Protein AF-A0A9N8ZR78-F1 (afdb_monomer)

Secondary structure (DSSP, 8-state):
-HHHHHHHHHHHHHTT-S-HHHHHHHHHHHHHHHHHHHHHHTTT-PPPS-B-S---SHHHHHHHHHHHH-HHHHHHHHHHHHHTT-S-HHHHHHHHHHHHHHHHH-TTB-HHHHHHHHHHHS--SSHHHHH-HHHHHHHHHHHHHHHHHTGGGSTT--HHHHHHHHHHHHHHHHH-HHHHHHHHHHHHHHHHHHTTSTTHHHHHHHHIIIIISGGG--S-SHHHHHHHHHHHHH-TTGGG-HHHHIIIIIS-SS-SS----SSTT-GGGHHHHHHHTT-S--TT-TTTTSS-----THHHHHHHHHHHS----TT-TTSTTSS--HHHHIIIIIIIIIT-TT--HHHHHHHHHHHHHHHHHS-HHHHGGG--HHHHHHHHHHHS-TTSTTHHHHHHHHHHHHHHHHH-HHHHHHHHHHHH-SSTT--HHHHHTS-HHHHHHTT--HHHHHHHHHHHHHHHHTSS--TTS-HHHHHHHHHHHHHHHHHH--S---HHHHHHHHHHHHHHHHEEEPP--------------------------TTHHHHHHHHHHHHHT-PPPSSPPPHHHHHHHHHHHHHHHHHHSPPPP---TT---TTB-TTS-BHHHHHHHHHHHHHTSTTEEESSPPPHHHHHHHHHHHHHHHHHHHHHHS--TT--HHHHHHHHHHHHHHHHHHHHTTT-HHHHHHHHHHHHHHHHHHHS---------S------PPPPHHHHHHHHHHHHHTSS-HHHHHHHHHHHHHHGGG--HHHHHHHHHHHHTS-TT------S-S---

Structure (mmCIF, N/CA/C/O backbone):
data_AF-A0A9N8ZR78-F1
#
_entry.id   AF-A0A9N8ZR78-F1
#
loop_
_atom_site.group_PDB
_atom_site.id
_atom_site.type_symbol
_atom_site.label_atom_id
_atom_site.label_alt_id
_atom_site.label_comp_id
_atom_site.label_asym_id
_atom_site.label_entity_id
_atom_site.label_seq_id
_atom_site.pdbx_PDB_ins_code
_atom_site.Cartn_x
_atom_site.Cartn_y
_atom_site.Cartn_z
_atom_site.occupancy
_atom_site.B_iso_or_equiv
_atom_site.auth_seq_id
_atom_site.auth_comp_id
_atom_site.auth_asym_id
_atom_site.auth_atom_id
_atom_site.pdbx_PDB_model_num
ATOM 1 N N . MET A 1 1 ? -31.576 -38.917 28.484 1.00 38.97 1 MET A N 1
ATOM 2 C CA . MET A 1 1 ? -30.675 -38.566 29.602 1.00 38.97 1 MET A CA 1
ATOM 3 C C . MET A 1 1 ? -29.224 -38.947 29.332 1.00 38.97 1 MET A C 1
ATOM 5 O O . MET A 1 1 ? -28.498 -38.041 28.977 1.00 38.97 1 MET A O 1
ATOM 9 N N . ALA A 1 2 ? -28.784 -40.215 29.400 1.00 36.78 2 ALA A N 1
ATOM 10 C CA . ALA A 1 2 ? -27.355 -40.541 29.192 1.00 36.78 2 ALA A CA 1
ATOM 11 C C . ALA A 1 2 ? -26.825 -40.218 27.772 1.00 36.78 2 ALA A C 1
ATOM 13 O O . ALA A 1 2 ? -25.760 -39.628 27.649 1.00 36.78 2 ALA A O 1
ATOM 14 N N . GLU A 1 3 ? -27.592 -40.514 26.712 1.00 42.16 3 GLU A N 1
ATOM 15 C CA . GLU A 1 3 ? -27.225 -40.145 25.326 1.00 42.16 3 GLU A CA 1
ATOM 16 C C . GLU A 1 3 ? -27.344 -38.628 25.057 1.00 42.16 3 GLU A C 1
ATOM 18 O O . GLU A 1 3 ? -26.614 -38.081 24.237 1.00 42.16 3 GLU A O 1
ATOM 23 N N . GLU A 1 4 ? -28.232 -37.919 25.765 1.00 50.69 4 GLU A N 1
ATOM 24 C CA . GLU A 1 4 ? -28.400 -36.460 25.626 1.00 50.69 4 GLU A CA 1
ATOM 25 C C . GLU A 1 4 ? -27.263 -35.695 26.333 1.00 50.69 4 GLU A C 1
ATOM 27 O O . GLU A 1 4 ? -26.730 -34.735 25.777 1.00 50.69 4 GLU A O 1
ATOM 32 N N . GLU A 1 5 ? -26.818 -36.156 27.509 1.00 52.09 5 GLU A N 1
ATOM 33 C CA . GLU A 1 5 ? -25.674 -35.583 28.239 1.00 52.09 5 GLU A CA 1
ATOM 34 C C . GLU A 1 5 ? -24.342 -35.757 27.486 1.00 52.09 5 GLU A C 1
ATOM 36 O O . GLU A 1 5 ? -23.506 -34.846 27.503 1.00 52.09 5 GLU A O 1
ATOM 41 N N . GLU A 1 6 ? -24.152 -36.879 26.778 1.00 56.31 6 GLU A N 1
ATOM 42 C CA . GLU A 1 6 ? -22.983 -37.104 25.913 1.00 56.31 6 GLU A CA 1
ATOM 43 C C . GLU A 1 6 ? -22.930 -36.078 24.767 1.00 56.31 6 GLU A C 1
ATOM 45 O O . GLU A 1 6 ? -21.891 -35.448 24.553 1.00 56.31 6 GLU A O 1
ATOM 50 N N . THR A 1 7 ? -24.065 -35.804 24.109 1.00 70.00 7 THR A N 1
ATOM 51 C CA . THR A 1 7 ? -24.123 -34.836 22.995 1.00 70.00 7 THR A CA 1
ATOM 52 C C . THR A 1 7 ? -23.867 -33.385 23.418 1.00 70.00 7 THR A C 1
ATOM 54 O O . THR A 1 7 ? -23.237 -32.629 22.675 1.00 70.00 7 THR A O 1
ATOM 57 N N . LEU A 1 8 ? -24.286 -32.976 24.624 1.00 80.19 8 LEU A N 1
ATOM 58 C CA . LEU A 1 8 ? -24.045 -31.616 25.119 1.00 80.19 8 LEU A CA 1
ATOM 59 C C . LEU A 1 8 ? -22.553 -31.369 25.402 1.00 80.19 8 LEU A C 1
ATOM 61 O O . LEU A 1 8 ? -22.037 -30.280 25.136 1.00 80.19 8 LEU A O 1
ATOM 65 N N . TYR A 1 9 ? -21.838 -32.374 25.921 1.00 82.25 9 TYR A N 1
ATOM 66 C CA . TYR A 1 9 ? -20.411 -32.263 26.228 1.00 82.25 9 TYR A CA 1
ATOM 67 C C . TYR A 1 9 ? -19.552 -32.109 24.964 1.00 82.25 9 TYR A C 1
ATOM 69 O O . TYR A 1 9 ? -18.602 -31.315 24.966 1.00 82.25 9 TYR A O 1
ATOM 77 N N . GLU A 1 10 ? -19.898 -32.829 23.894 1.00 86.12 10 GLU A N 1
ATOM 78 C CA . GLU A 1 10 ? -19.199 -32.790 22.604 1.00 86.12 10 GLU A CA 1
ATOM 79 C C . GLU A 1 10 ? -19.156 -31.376 22.014 1.00 86.12 10 GLU A C 1
ATOM 81 O O . GLU A 1 10 ? -18.096 -30.920 21.571 1.00 86.12 10 GLU A O 1
ATOM 86 N N . TYR A 1 11 ? -20.257 -30.619 22.115 1.00 90.75 11 TYR A N 1
ATOM 87 C CA . TYR A 1 11 ? -20.297 -29.241 21.624 1.00 90.75 11 TYR A CA 1
ATOM 88 C C . TYR A 1 11 ? -19.216 -28.356 22.259 1.00 90.75 11 TYR A C 1
ATOM 90 O O . TYR A 1 11 ? -18.548 -27.589 21.566 1.00 90.75 11 TYR A O 1
ATOM 98 N N . PHE A 1 12 ? -18.981 -28.460 23.569 1.00 91.56 12 PHE A N 1
ATOM 99 C CA . PHE A 1 12 ? -17.969 -27.632 24.238 1.00 91.56 12 PHE A CA 1
ATOM 100 C C . PHE A 1 12 ? -16.538 -27.985 23.839 1.00 91.56 12 PHE A C 1
ATOM 102 O O . PHE A 1 12 ? -15.652 -27.129 23.915 1.00 91.56 12 PHE A O 1
ATOM 109 N N . TRP A 1 13 ? -16.296 -29.232 23.438 1.00 90.25 13 TRP A N 1
ATOM 110 C CA . TRP A 1 13 ? -14.980 -29.671 22.991 1.00 90.25 13 TRP A CA 1
ATOM 111 C C . TRP A 1 13 ? -14.650 -29.075 21.620 1.00 90.25 13 TRP A C 1
ATOM 113 O O . TRP A 1 13 ? -13.600 -28.451 21.446 1.00 90.25 13 TRP A O 1
ATOM 123 N N . ASP A 1 14 ? -15.601 -29.140 20.690 1.00 92.81 14 ASP A N 1
ATOM 124 C CA . ASP A 1 14 ? -15.445 -28.606 19.336 1.00 92.81 14 ASP A CA 1
ATOM 125 C C . ASP A 1 14 ? -15.449 -27.070 19.285 1.00 92.81 14 ASP A C 1
ATOM 127 O O . ASP A 1 14 ? -14.812 -26.472 18.410 1.00 92.81 14 ASP A O 1
ATOM 131 N N . LEU A 1 15 ? -16.070 -26.397 20.264 1.00 92.56 15 LEU A N 1
ATOM 132 C CA . LEU A 1 15 ? -15.924 -24.946 20.446 1.00 92.56 15 LEU A CA 1
ATOM 133 C C . LEU A 1 15 ? -14.469 -24.523 20.701 1.00 92.56 15 LEU A C 1
ATOM 135 O O . LEU A 1 15 ? -14.112 -23.378 20.424 1.00 92.56 15 LEU A O 1
ATOM 139 N N . ALA A 1 16 ? -13.613 -25.425 21.191 1.00 92.31 16 ALA A N 1
ATOM 140 C CA . ALA A 1 16 ? -12.192 -25.162 21.393 1.00 92.31 16 ALA A CA 1
ATOM 141 C C . ALA A 1 16 ? -11.313 -25.433 20.159 1.00 92.31 16 ALA A C 1
ATOM 143 O O . ALA A 1 16 ? -10.098 -25.224 20.235 1.00 92.31 16 ALA A O 1
ATOM 144 N N . SER A 1 17 ? -11.896 -25.861 19.032 1.00 92.12 17 SER A N 1
ATOM 145 C CA . SER A 1 17 ? -11.164 -26.139 17.791 1.00 92.12 17 SER A CA 1
ATOM 146 C C . SER A 1 17 ? -10.395 -24.914 17.287 1.00 92.12 17 SER A C 1
ATOM 148 O O . SER A 1 17 ? -10.851 -23.778 17.428 1.00 92.12 17 SER A O 1
ATOM 150 N N . LEU A 1 18 ? -9.231 -25.123 16.663 1.00 92.38 18 LEU A N 1
ATOM 151 C CA . LEU A 1 18 ? -8.468 -24.059 15.994 1.00 92.38 18 LEU A CA 1
ATOM 152 C C . LEU A 1 18 ? -9.108 -23.632 14.662 1.00 92.38 18 LEU A C 1
ATOM 154 O O . LEU A 1 18 ? -8.920 -22.489 14.238 1.00 92.38 18 LEU A O 1
ATOM 158 N N . ASP A 1 19 ? -9.942 -24.480 14.060 1.00 92.62 19 ASP A N 1
ATOM 159 C CA . ASP A 1 19 ? -10.669 -24.168 12.831 1.00 92.62 19 ASP A CA 1
ATOM 160 C C . ASP A 1 19 ? -11.906 -23.296 13.114 1.00 92.62 19 ASP A C 1
ATOM 162 O O . ASP A 1 19 ? -12.817 -23.673 13.855 1.00 92.62 19 ASP A O 1
ATOM 166 N N . SER A 1 20 ? -11.952 -22.115 12.490 1.00 93.00 20 SER A N 1
ATOM 167 C CA . SER A 1 20 ? -13.071 -21.176 12.612 1.00 93.00 20 SER A CA 1
ATOM 168 C C . SER A 1 20 ? -14.412 -21.736 12.130 1.00 93.00 20 SER A C 1
ATOM 170 O O . SER A 1 20 ? -15.441 -21.410 12.722 1.00 93.00 20 SER A O 1
ATOM 172 N N . TYR A 1 21 ? -14.411 -22.587 11.101 1.00 94.31 21 TYR A N 1
ATOM 173 C CA . TYR A 1 21 ? -15.627 -23.161 10.536 1.00 94.31 21 TYR A CA 1
ATOM 174 C C . TYR A 1 21 ? -16.251 -24.174 11.497 1.00 94.31 21 TYR A C 1
ATOM 176 O O . TYR A 1 21 ? -17.458 -24.127 11.741 1.00 94.31 21 TYR A O 1
ATOM 184 N N . ILE A 1 22 ? -15.419 -25.030 12.106 1.00 93.31 22 ILE A N 1
ATOM 185 C CA . ILE A 1 22 ? -15.854 -25.980 13.138 1.00 93.31 22 ILE A CA 1
ATOM 186 C C . ILE A 1 22 ? -16.474 -25.211 14.305 1.00 93.31 22 ILE A C 1
ATOM 188 O O . ILE A 1 22 ? -17.624 -25.465 14.649 1.00 93.31 22 ILE A O 1
ATOM 192 N N . ARG A 1 23 ? -15.786 -24.184 14.828 1.00 93.31 23 ARG A N 1
ATOM 193 C CA . ARG A 1 23 ? -16.317 -23.364 15.932 1.00 93.31 23 ARG A CA 1
ATOM 194 C C . ARG A 1 23 ? -17.689 -22.761 15.619 1.00 93.31 23 ARG A C 1
ATOM 196 O O . ARG A 1 23 ? -18.582 -22.826 16.456 1.00 93.31 23 ARG A O 1
ATOM 203 N N . GLN A 1 24 ? -17.874 -22.184 14.429 1.00 94.00 24 GLN A N 1
ATOM 204 C CA . GLN A 1 24 ? -19.152 -21.579 14.030 1.00 94.00 24 GLN A CA 1
ATOM 205 C C . GLN A 1 24 ? -20.270 -22.618 13.889 1.00 94.00 24 GLN A C 1
ATOM 207 O O . GLN A 1 24 ? -21.383 -22.399 14.373 1.00 94.00 24 GLN A O 1
ATOM 212 N N . LYS A 1 25 ? -19.982 -23.755 13.243 1.00 95.19 25 LYS A N 1
ATOM 213 C CA . LYS A 1 25 ? -20.943 -24.851 13.068 1.00 95.19 25 LYS A CA 1
ATOM 214 C C . LYS A 1 25 ? -21.381 -25.414 14.421 1.00 95.19 25 LYS A C 1
ATOM 216 O O . LYS A 1 25 ? -22.577 -25.577 14.651 1.00 95.19 25 LYS A O 1
ATOM 221 N N . THR A 1 26 ? -20.426 -25.658 15.312 1.00 94.19 26 THR A N 1
ATOM 222 C CA . THR A 1 26 ? -20.670 -26.195 16.651 1.00 94.19 26 THR A CA 1
ATOM 223 C C . THR A 1 26 ? -21.412 -25.199 17.535 1.00 94.19 26 THR A C 1
ATOM 225 O O . THR A 1 26 ? -22.375 -25.589 18.186 1.00 94.19 26 THR A O 1
ATOM 228 N N . ALA A 1 27 ? -21.055 -23.909 17.506 1.00 94.69 27 ALA A N 1
ATOM 229 C CA . ALA A 1 27 ? -21.806 -22.874 18.219 1.00 94.69 27 ALA A CA 1
ATOM 230 C C . ALA A 1 27 ? -23.275 -22.859 17.780 1.00 94.69 27 ALA A C 1
ATOM 232 O O . ALA A 1 27 ? -24.169 -22.890 18.617 1.00 94.69 27 ALA A O 1
ATOM 233 N N . LYS A 1 28 ? -23.545 -22.905 16.470 1.00 95.06 28 LYS A N 1
ATOM 234 C CA . LYS A 1 28 ? -24.919 -22.972 15.956 1.00 95.06 28 LYS A CA 1
ATOM 235 C C . LYS A 1 28 ? -25.667 -24.222 16.438 1.00 95.06 28 LYS A C 1
ATOM 237 O O . LYS A 1 28 ? -26.839 -24.116 16.796 1.00 95.06 28 LYS A O 1
ATOM 242 N N . ALA A 1 29 ? -25.013 -25.384 16.436 1.00 94.31 29 ALA A N 1
ATOM 243 C CA . ALA A 1 29 ? -25.611 -26.635 16.899 1.00 94.31 29 ALA A CA 1
ATOM 244 C C . ALA A 1 29 ? -25.943 -26.586 18.400 1.00 94.31 29 ALA A C 1
ATOM 246 O O . ALA A 1 29 ? -27.083 -26.861 18.769 1.00 94.31 29 ALA A O 1
ATOM 247 N N . LEU A 1 30 ? -25.003 -26.116 19.231 1.00 95.25 30 LEU A N 1
ATOM 248 C CA . LEU A 1 30 ? -25.213 -25.903 20.665 1.00 95.25 30 LEU A CA 1
ATOM 249 C C . LEU A 1 30 ? -26.404 -24.976 20.923 1.00 95.25 30 LEU A C 1
ATOM 251 O O . LEU A 1 30 ? -27.287 -25.311 21.700 1.00 95.25 30 LEU A O 1
ATOM 255 N N . ILE A 1 31 ? -26.464 -23.828 20.245 1.00 95.38 31 ILE A N 1
ATOM 256 C CA . ILE A 1 31 ? -27.552 -22.860 20.435 1.00 95.38 31 ILE A CA 1
ATOM 257 C C . ILE A 1 31 ? -28.905 -23.420 19.984 1.00 95.38 31 ILE A C 1
ATOM 259 O O . ILE A 1 31 ? -29.911 -23.158 20.634 1.00 95.38 31 ILE A O 1
ATOM 263 N N . THR A 1 32 ? -28.937 -24.217 18.913 1.00 94.19 32 THR A N 1
ATOM 264 C CA . THR A 1 32 ? -30.172 -24.878 18.453 1.00 94.19 32 THR A CA 1
ATOM 265 C C . THR A 1 32 ? -30.673 -25.875 19.497 1.00 94.19 32 THR A C 1
ATOM 267 O O . THR A 1 32 ? -31.850 -25.857 19.842 1.00 94.19 32 THR A O 1
ATOM 270 N N . HIS A 1 33 ? -29.768 -26.688 20.045 1.00 93.62 33 HIS A N 1
ATOM 271 C CA . HIS A 1 33 ? -30.081 -27.634 21.111 1.00 93.62 33 HIS A CA 1
ATOM 272 C C . HIS A 1 33 ? -30.576 -26.921 22.383 1.00 93.62 33 HIS A C 1
ATOM 274 O O . HIS A 1 33 ? -31.627 -27.267 22.916 1.00 93.62 33 HIS A O 1
ATOM 280 N N . LEU A 1 34 ? -29.886 -25.863 22.826 1.00 93.56 34 LEU A N 1
ATOM 281 C CA . LEU A 1 34 ? -30.293 -25.093 24.006 1.00 93.56 34 LEU A CA 1
ATOM 282 C C . LEU A 1 34 ? -31.639 -24.386 23.822 1.00 93.56 34 LEU A C 1
ATOM 284 O O . LEU A 1 34 ? -32.409 -24.298 24.775 1.00 93.56 34 LEU A O 1
ATOM 288 N N . ASP A 1 35 ? -31.952 -23.908 22.618 1.00 90.94 35 ASP A N 1
ATOM 289 C CA . ASP A 1 35 ? -33.256 -23.312 22.315 1.00 90.94 35 ASP A CA 1
ATOM 290 C C . ASP A 1 35 ? -34.393 -24.351 22.345 1.00 90.94 35 ASP A C 1
ATOM 292 O O . ASP A 1 35 ? -35.503 -24.053 22.790 1.00 90.94 35 ASP A O 1
ATOM 296 N N . GLU A 1 36 ? -34.132 -25.594 21.932 1.00 90.62 36 GLU A N 1
ATOM 297 C CA . GLU A 1 36 ? -35.084 -26.701 22.082 1.00 90.62 36 GLU A CA 1
ATOM 298 C C . GLU A 1 36 ? -35.318 -27.054 23.557 1.00 90.62 36 GLU A C 1
ATOM 300 O O . GLU A 1 36 ? -36.476 -27.138 23.986 1.00 90.62 36 GLU A O 1
ATOM 305 N N . CYS A 1 37 ? -34.248 -27.177 24.353 1.00 89.38 37 CYS A N 1
ATOM 306 C CA . CYS A 1 37 ? -34.343 -27.386 25.801 1.00 89.38 37 CYS A CA 1
ATOM 307 C C . CYS A 1 37 ? -35.120 -26.249 26.479 1.00 89.38 37 CYS A C 1
ATOM 309 O O . CYS A 1 37 ? -36.050 -26.495 27.252 1.00 89.38 37 CYS A O 1
ATOM 311 N N . PHE A 1 38 ? -34.819 -25.001 26.115 1.00 88.94 38 PHE A N 1
ATOM 312 C CA . PHE A 1 38 ? -35.507 -23.822 26.630 1.00 88.94 38 PHE A CA 1
ATOM 313 C C . PHE A 1 38 ? -36.995 -23.812 26.291 1.00 88.94 38 PHE A C 1
ATOM 315 O O . PHE A 1 38 ? -37.825 -23.582 27.167 1.00 88.94 38 PHE A O 1
ATOM 322 N N . ARG A 1 39 ? -37.370 -24.098 25.037 1.00 87.12 39 ARG A N 1
ATOM 323 C CA . ARG A 1 39 ? -38.780 -24.161 24.615 1.00 87.12 39 ARG A CA 1
ATOM 324 C C . ARG A 1 39 ? -39.556 -25.264 25.330 1.00 87.12 39 ARG A C 1
ATOM 326 O O . ARG A 1 39 ? -40.766 -25.128 25.527 1.00 87.12 39 ARG A O 1
ATOM 333 N N . ASN A 1 40 ? -38.890 -26.349 25.715 1.00 85.88 40 ASN A N 1
ATOM 334 C CA . ASN A 1 40 ? -39.500 -27.406 26.513 1.00 85.88 40 ASN A CA 1
ATOM 335 C C . ASN A 1 40 ? -39.683 -26.980 27.976 1.00 85.88 40 ASN A C 1
ATOM 337 O O . ASN A 1 40 ? -40.768 -27.187 28.521 1.00 85.88 40 ASN A O 1
ATOM 341 N N . HIS A 1 41 ? -38.692 -26.308 28.572 1.00 84.44 41 HIS A N 1
ATOM 342 C CA . HIS A 1 41 ? -38.764 -25.784 29.944 1.00 84.44 41 HIS A CA 1
ATOM 343 C C . HIS A 1 41 ? -39.752 -24.616 30.091 1.00 84.44 41 HIS A C 1
ATOM 345 O O . HIS A 1 41 ? -40.553 -24.583 31.020 1.00 84.44 41 HIS A O 1
ATOM 351 N N . GLY A 1 42 ? -39.780 -23.687 29.133 1.00 75.12 42 GLY A N 1
ATOM 352 C CA . GLY A 1 42 ? -40.649 -22.504 29.139 1.00 75.12 42 GLY A CA 1
ATOM 353 C C . GLY A 1 42 ? -42.151 -22.811 29.063 1.00 75.12 42 GLY A C 1
ATOM 354 O O . GLY A 1 42 ? -42.969 -21.959 29.393 1.00 75.12 42 GLY A O 1
ATOM 355 N N . LYS A 1 43 ? -42.548 -24.040 28.698 1.00 76.69 43 LYS A N 1
ATOM 356 C CA . LYS A 1 43 ? -43.944 -24.508 28.844 1.00 76.69 43 LYS A CA 1
ATOM 357 C C . LYS A 1 43 ? -44.357 -24.683 30.310 1.00 76.69 43 LYS A C 1
ATOM 359 O O . LYS A 1 43 ? -45.550 -24.736 30.595 1.00 76.69 43 LYS A O 1
ATOM 364 N N . LEU A 1 44 ? -43.388 -24.809 31.215 1.00 73.06 44 LEU A N 1
ATOM 365 C CA . LEU A 1 44 ? -43.585 -25.107 32.633 1.00 73.06 44 LEU A CA 1
ATOM 366 C C . LEU A 1 44 ? -43.469 -23.859 33.517 1.00 73.06 44 LEU A C 1
ATOM 368 O O . LEU A 1 44 ? -43.995 -23.856 34.628 1.00 73.06 44 LEU A O 1
ATOM 372 N N . VAL A 1 45 ? -42.799 -22.803 33.043 1.00 79.62 45 VAL A N 1
ATOM 373 C CA . VAL A 1 45 ? -42.445 -21.627 33.851 1.00 79.62 45 VAL A CA 1
ATOM 374 C C . VAL A 1 45 ? -42.766 -20.337 33.098 1.00 79.62 45 VAL A C 1
ATOM 376 O O . VAL A 1 45 ? -42.369 -20.151 31.953 1.00 79.62 45 VAL A O 1
ATOM 379 N N . THR A 1 46 ? -43.474 -19.412 33.756 1.00 77.69 46 THR A N 1
ATOM 380 C CA . THR A 1 46 ? -43.697 -18.060 33.220 1.00 77.69 46 THR A CA 1
ATOM 381 C C . THR A 1 46 ? -42.516 -17.169 33.582 1.00 77.69 46 THR A C 1
ATOM 383 O O . THR A 1 46 ? -42.193 -17.004 34.757 1.00 77.69 46 THR A O 1
ATOM 386 N N . ILE A 1 47 ? -41.875 -16.594 32.569 1.00 78.69 47 ILE A N 1
ATOM 387 C CA . ILE A 1 47 ? -40.669 -15.785 32.733 1.00 78.69 47 ILE A CA 1
ATOM 388 C C . ILE A 1 47 ? -41.065 -14.326 33.012 1.00 78.69 47 ILE A C 1
ATOM 390 O O . ILE A 1 47 ? -41.843 -13.763 32.240 1.00 78.69 47 ILE A O 1
ATOM 394 N N . PRO A 1 48 ? -40.544 -13.691 34.079 1.00 79.19 48 PRO A N 1
ATOM 395 C CA . PRO A 1 48 ? -40.782 -12.277 34.353 1.00 79.19 48 PRO A CA 1
ATOM 396 C C . PRO A 1 48 ? -40.223 -11.360 33.258 1.00 79.19 48 PRO A C 1
ATOM 398 O O . PRO A 1 48 ? -39.164 -11.634 32.692 1.00 79.19 48 PRO A O 1
ATOM 401 N N . ASP A 1 49 ? -40.861 -10.203 33.054 1.00 71.00 49 ASP A N 1
ATOM 402 C CA . ASP A 1 49 ? -40.419 -9.173 32.093 1.00 71.00 49 ASP A CA 1
ATOM 403 C C . ASP A 1 49 ? -38.997 -8.647 32.373 1.00 71.00 49 ASP A C 1
ATOM 405 O O . ASP A 1 49 ? -38.305 -8.142 31.481 1.00 71.00 49 ASP A O 1
ATOM 409 N N . LYS A 1 50 ? -38.538 -8.761 33.626 1.00 69.81 50 LYS A N 1
ATOM 410 C CA . LYS A 1 50 ? -37.170 -8.445 34.033 1.00 69.81 50 LYS A CA 1
ATOM 411 C C . LYS A 1 50 ? -36.680 -9.431 35.092 1.00 69.81 50 LYS A C 1
ATOM 413 O O . LYS A 1 50 ? -37.154 -9.414 36.224 1.00 69.81 50 LYS A O 1
ATOM 418 N N . LEU A 1 51 ? -35.680 -10.235 34.732 1.00 72.75 51 LEU A N 1
ATOM 419 C CA . LEU A 1 51 ? -34.914 -11.053 35.670 1.00 72.75 51 LEU A CA 1
ATOM 420 C C . LEU A 1 51 ? -33.792 -10.210 36.299 1.00 72.75 51 LEU A C 1
ATOM 422 O O . LEU A 1 51 ? -32.628 -10.308 35.921 1.00 72.75 51 LEU A O 1
ATOM 426 N N . SER A 1 52 ? -34.133 -9.314 37.221 1.00 63.38 52 SER A N 1
ATOM 427 C CA . SER A 1 52 ? -33.182 -8.861 38.243 1.00 63.38 52 SER A CA 1
ATOM 428 C C . SER A 1 52 ? -33.919 -8.256 39.423 1.00 63.38 52 SER A C 1
ATOM 430 O O . SER A 1 52 ? -34.888 -7.530 39.207 1.00 63.38 52 SER A O 1
ATOM 432 N N . THR A 1 53 ? -33.407 -8.512 40.635 1.00 53.41 53 THR A N 1
ATOM 433 C CA . THR A 1 53 ? -33.336 -7.465 41.669 1.00 53.41 53 THR A CA 1
ATOM 434 C C . THR A 1 53 ? -32.431 -7.760 42.870 1.00 53.41 53 THR A C 1
ATOM 436 O O . THR A 1 53 ? -31.909 -6.777 43.367 1.00 53.41 53 THR A O 1
ATOM 439 N N . ASN A 1 54 ? -32.147 -9.001 43.307 1.00 58.88 54 ASN A N 1
ATOM 440 C CA . ASN A 1 54 ? -31.389 -9.233 44.567 1.00 58.88 54 ASN A CA 1
ATOM 441 C C . ASN A 1 54 ? -30.389 -10.426 44.563 1.00 58.88 54 ASN A C 1
ATOM 443 O O . ASN A 1 54 ? -30.097 -10.968 45.625 1.00 58.88 54 ASN A O 1
ATOM 447 N N . CYS A 1 55 ? -29.875 -10.888 43.417 1.00 70.69 55 CYS A N 1
ATOM 448 C CA . CYS A 1 55 ? -28.803 -11.899 43.436 1.00 70.69 55 CYS A CA 1
ATOM 449 C C . CYS A 1 55 ? -27.474 -11.214 43.772 1.00 70.69 55 CYS A C 1
ATOM 451 O O . CYS A 1 55 ? -26.988 -10.411 42.978 1.00 70.69 55 CYS A O 1
ATOM 453 N N . GLU A 1 56 ? -26.919 -11.504 44.949 1.00 76.94 56 GLU A N 1
ATOM 454 C CA . GLU A 1 56 ? -25.633 -10.951 45.399 1.00 76.94 56 GLU A CA 1
ATOM 455 C C . GLU A 1 56 ? -24.454 -11.884 45.084 1.00 76.94 56 GLU A C 1
ATOM 457 O O . GLU A 1 56 ? -23.307 -11.440 45.078 1.00 76.94 56 GLU A O 1
ATOM 462 N N . ASP A 1 57 ? -24.721 -13.162 44.793 1.00 87.38 57 ASP A N 1
ATOM 463 C CA . ASP A 1 57 ? -23.693 -14.180 44.596 1.00 87.38 57 ASP A CA 1
ATOM 464 C C . ASP A 1 57 ? -23.967 -15.118 43.406 1.00 87.38 57 ASP A C 1
ATOM 466 O O . ASP A 1 57 ? -25.053 -15.167 42.821 1.00 87.38 57 ASP A O 1
ATOM 470 N N . PHE A 1 58 ? -22.932 -15.873 43.031 1.00 90.88 58 PHE A N 1
ATOM 471 C CA . PHE A 1 58 ? -22.965 -16.824 41.919 1.00 90.88 58 PHE A CA 1
ATOM 472 C C . PHE A 1 58 ? -23.974 -17.961 42.123 1.00 90.88 58 PHE A C 1
ATOM 474 O O . PHE A 1 58 ? -24.557 -18.445 41.152 1.00 90.88 58 PHE A O 1
ATOM 481 N N . ILE A 1 59 ? -24.186 -18.390 43.370 1.00 91.75 59 ILE A N 1
ATOM 482 C CA . ILE A 1 59 ? -25.064 -19.518 43.696 1.00 91.75 59 ILE A CA 1
ATOM 483 C C . ILE A 1 59 ? -26.514 -19.119 43.432 1.00 91.75 59 ILE A C 1
ATOM 485 O O . ILE A 1 59 ? -27.181 -19.751 42.616 1.00 91.75 59 ILE A O 1
ATOM 489 N N . THR A 1 60 ? -26.967 -18.013 44.026 1.00 90.31 60 THR A N 1
ATOM 490 C CA . THR A 1 60 ? -28.327 -17.498 43.822 1.00 90.31 60 THR A CA 1
ATOM 491 C C . THR A 1 60 ? -28.574 -17.107 42.367 1.00 90.31 60 THR A C 1
ATOM 493 O O . THR A 1 60 ? -29.654 -17.363 41.838 1.00 90.31 60 THR A O 1
ATOM 496 N N . ALA A 1 61 ? -27.577 -16.540 41.676 1.00 90.69 61 ALA A N 1
ATOM 497 C CA . ALA A 1 61 ? -27.684 -16.258 40.246 1.00 90.69 61 ALA A CA 1
ATOM 498 C C . ALA A 1 61 ? -27.849 -17.543 39.412 1.00 90.69 61 ALA A C 1
ATOM 500 O O . ALA A 1 61 ? -28.669 -17.571 38.494 1.00 90.69 61 ALA A O 1
ATOM 501 N N . SER A 1 62 ? -27.114 -18.611 39.739 1.00 91.94 62 SER A N 1
ATOM 502 C CA . SER A 1 62 ? -27.217 -19.911 39.059 1.00 91.94 62 SER A CA 1
ATOM 503 C C . SER A 1 62 ? -28.578 -20.566 39.282 1.00 91.94 62 SER A C 1
ATOM 505 O O . SER A 1 62 ? -29.203 -20.987 38.310 1.00 91.94 62 SER A O 1
ATOM 507 N N . GLU A 1 63 ? -29.077 -20.567 40.522 1.00 91.12 63 GLU A N 1
ATOM 508 C CA . GLU A 1 63 ? -30.409 -21.083 40.869 1.00 91.12 63 GLU A CA 1
ATOM 509 C C . GLU A 1 63 ? -31.520 -20.335 40.121 1.00 91.12 63 GLU A C 1
ATOM 511 O O . GLU A 1 63 ? -32.451 -20.947 39.601 1.00 91.12 63 GLU A O 1
ATOM 516 N N . VAL A 1 64 ? -31.404 -19.009 39.999 1.00 90.44 64 VAL A N 1
ATOM 517 C CA . VAL A 1 64 ? -32.354 -18.190 39.237 1.00 90.44 64 VAL A CA 1
ATOM 518 C C . VAL A 1 64 ? -32.316 -18.537 37.747 1.00 90.44 64 VAL A C 1
ATOM 520 O O . VAL A 1 64 ? -33.370 -18.695 37.128 1.00 90.44 64 VAL A O 1
ATOM 523 N N . ILE A 1 65 ? -31.135 -18.684 37.141 1.00 91.50 65 ILE A N 1
ATOM 524 C CA . ILE A 1 65 ? -31.052 -19.077 35.727 1.00 91.50 65 ILE A CA 1
ATOM 525 C C . ILE A 1 65 ? -31.643 -20.476 35.519 1.00 91.50 65 ILE A C 1
ATOM 527 O O . ILE A 1 65 ? -32.437 -20.657 34.598 1.00 91.50 65 ILE A O 1
ATOM 531 N N . GLU A 1 66 ? -31.330 -21.435 36.386 1.00 92.62 66 GLU A N 1
ATOM 532 C CA . GLU A 1 66 ? -31.874 -22.793 36.313 1.00 92.62 66 GLU A CA 1
ATOM 533 C C . GLU A 1 66 ? -33.401 -22.810 36.474 1.00 92.62 66 GLU A C 1
ATOM 535 O O . GLU A 1 66 ? -34.100 -23.453 35.690 1.00 92.62 66 GLU A O 1
ATOM 540 N N . GLN A 1 67 ? -33.942 -22.035 37.416 1.00 89.88 67 GLN A N 1
ATOM 541 C CA . GLN A 1 67 ? -35.381 -21.942 37.649 1.00 89.88 67 GLN A CA 1
ATOM 542 C C . GLN A 1 67 ? -36.137 -21.445 36.407 1.00 89.88 67 GLN A C 1
ATOM 544 O O . GLN A 1 67 ? -37.140 -22.046 36.012 1.00 89.88 67 GLN A O 1
ATOM 549 N N . TYR A 1 68 ? -35.683 -20.350 35.789 1.00 89.38 68 TYR A N 1
ATOM 550 C CA . TYR A 1 68 ? -36.434 -19.680 34.719 1.00 89.38 68 TYR A CA 1
ATOM 551 C C . TYR A 1 68 ? -36.064 -20.137 33.305 1.00 89.38 68 TYR A C 1
ATOM 553 O O . TYR A 1 68 ? -36.920 -20.113 32.421 1.00 89.38 68 TYR A O 1
ATOM 561 N N . TYR A 1 69 ? -34.819 -20.553 33.078 1.00 89.94 69 TYR A N 1
ATOM 562 C CA . TYR A 1 69 ? -34.317 -20.953 31.760 1.00 89.94 69 TYR A CA 1
ATOM 563 C C . TYR A 1 69 ? -34.010 -22.449 31.644 1.00 89.94 69 TYR A C 1
ATOM 565 O O . TYR A 1 69 ? -33.873 -22.948 30.529 1.00 89.94 69 TYR A O 1
ATOM 573 N N . GLY A 1 70 ? -33.959 -23.172 32.761 1.00 91.81 70 GLY A N 1
ATOM 574 C CA . GLY A 1 70 ? -33.708 -24.607 32.798 1.00 91.81 70 GLY A CA 1
ATOM 575 C C . GLY A 1 70 ? -32.237 -24.968 33.049 1.00 91.81 70 GLY A C 1
ATOM 576 O O . GLY A 1 70 ? -31.339 -24.130 32.887 1.00 91.81 70 GLY A O 1
ATOM 577 N N . PRO A 1 71 ? -31.977 -26.230 33.432 1.00 92.44 71 PRO A N 1
ATOM 578 C CA . PRO A 1 71 ? -30.658 -26.694 33.865 1.00 92.44 71 PRO A CA 1
ATOM 579 C C . PRO A 1 71 ? -29.608 -26.654 32.749 1.00 92.44 71 PRO A C 1
ATOM 581 O O . PRO A 1 71 ? -28.471 -26.261 33.003 1.00 92.44 71 PRO A O 1
ATOM 584 N N . ASP A 1 72 ? -29.976 -26.965 31.502 1.00 92.88 72 ASP A N 1
ATOM 585 C CA . ASP A 1 72 ? -29.027 -26.981 30.377 1.00 92.88 72 ASP A CA 1
ATOM 586 C C . ASP A 1 72 ? -28.497 -25.583 30.039 1.00 92.88 72 ASP A C 1
ATOM 588 O O . ASP A 1 72 ? -27.315 -25.415 29.721 1.00 92.88 72 ASP A O 1
ATOM 592 N N . ILE A 1 73 ? -29.353 -24.557 30.140 1.00 93.81 73 ILE A N 1
ATOM 593 C CA . ILE A 1 73 ? -28.943 -23.161 29.954 1.00 93.81 73 ILE A CA 1
ATOM 594 C C . ILE A 1 73 ? -28.070 -22.708 31.118 1.00 93.81 73 ILE A C 1
ATOM 596 O O . ILE A 1 73 ? -27.038 -22.087 30.867 1.00 93.81 73 ILE A O 1
ATOM 600 N N . ALA A 1 74 ? -28.439 -23.025 32.363 1.00 94.06 74 ALA A N 1
ATOM 601 C CA . ALA A 1 74 ? -27.619 -22.696 33.529 1.00 94.06 74 ALA A CA 1
ATOM 602 C C . ALA A 1 74 ? -26.222 -23.322 33.411 1.00 94.06 74 ALA A C 1
ATOM 604 O O . ALA A 1 74 ? -25.211 -22.620 33.489 1.00 94.06 74 ALA A O 1
ATOM 605 N N . TYR A 1 75 ? -26.162 -24.619 33.104 1.00 95.06 75 TYR A N 1
ATOM 606 C CA . TYR A 1 75 ? -24.920 -25.345 32.869 1.00 95.06 75 TYR A CA 1
ATOM 607 C C . TYR A 1 75 ? -24.092 -24.727 31.738 1.00 95.06 75 TYR A C 1
ATOM 609 O O . TYR A 1 75 ? -22.891 -24.478 31.893 1.00 95.06 75 TYR A O 1
ATOM 617 N N . SER A 1 76 ? -24.734 -24.439 30.605 1.00 95.69 76 SER A N 1
ATOM 618 C CA . SER A 1 76 ? -24.059 -23.869 29.443 1.00 95.69 76 SER A CA 1
ATOM 619 C C . SER A 1 76 ? -23.544 -22.467 29.717 1.00 95.69 76 SER A C 1
ATOM 621 O O . SER A 1 76 ? -22.411 -22.175 29.354 1.00 95.69 76 SER A O 1
ATOM 623 N N . LEU A 1 77 ? -24.305 -21.615 30.406 1.00 95.56 77 LEU A N 1
ATOM 624 C CA . LEU A 1 77 ? -23.866 -20.271 30.772 1.00 95.56 77 LEU A CA 1
ATOM 625 C C . LEU A 1 77 ? -22.613 -20.326 31.656 1.00 95.56 77 LEU A C 1
ATOM 627 O O . LEU A 1 77 ? -21.624 -19.671 31.334 1.00 95.56 77 LEU A O 1
ATOM 631 N N . ILE A 1 78 ? -22.612 -21.177 32.690 1.00 95.88 78 ILE A N 1
ATOM 632 C CA . ILE A 1 78 ? -21.458 -21.398 33.577 1.00 95.88 78 ILE A CA 1
ATOM 633 C C . ILE A 1 78 ? -20.240 -21.881 32.785 1.00 95.88 78 ILE A C 1
ATOM 635 O O . ILE A 1 78 ? -19.119 -21.403 32.975 1.00 95.88 78 ILE A O 1
ATOM 639 N N . ARG A 1 79 ? -20.433 -22.856 31.892 1.00 94.88 79 ARG A N 1
ATOM 640 C CA . ARG A 1 79 ? -19.333 -23.443 31.123 1.00 94.88 79 ARG A CA 1
ATOM 641 C C . ARG A 1 79 ? -18.786 -22.475 30.078 1.00 94.88 79 ARG A C 1
ATOM 643 O O . ARG A 1 79 ? -17.572 -22.424 29.874 1.00 94.88 79 ARG A O 1
ATOM 650 N N . LEU A 1 80 ? -19.661 -21.691 29.451 1.00 97.06 80 LEU A N 1
ATOM 651 C CA . LEU A 1 80 ? -19.296 -20.667 28.481 1.00 97.06 80 LEU A CA 1
ATOM 652 C C . LEU A 1 80 ? -18.495 -19.538 29.132 1.00 97.06 80 LEU A C 1
ATOM 654 O O . LEU A 1 80 ? -17.442 -19.180 28.604 1.00 97.06 80 LEU A O 1
ATOM 658 N N . THR A 1 81 ? -18.920 -19.030 30.296 1.00 96.38 81 THR A N 1
ATOM 659 C CA . THR A 1 81 ? -18.174 -17.981 31.010 1.00 96.38 81 THR A CA 1
ATOM 660 C C . THR A 1 81 ? -16.836 -18.489 31.543 1.00 96.38 81 THR A C 1
ATOM 662 O O . THR A 1 81 ? -15.815 -17.842 31.316 1.00 96.38 81 THR A O 1
ATOM 665 N N . ARG A 1 82 ? -16.782 -19.692 32.134 1.00 95.25 82 ARG A N 1
ATOM 666 C CA . ARG A 1 82 ? -15.523 -20.314 32.603 1.00 95.25 82 ARG A CA 1
ATOM 667 C C . ARG A 1 82 ? -14.535 -20.650 31.486 1.00 95.25 82 ARG A C 1
ATOM 669 O O . ARG A 1 82 ? -13.349 -20.827 31.754 1.00 95.25 82 ARG A O 1
ATOM 676 N N . GLY A 1 83 ? -14.989 -20.727 30.235 1.00 94.81 83 GLY A N 1
ATOM 677 C CA . GLY A 1 83 ? -14.114 -20.908 29.078 1.00 94.81 83 GLY A CA 1
ATOM 678 C C . GLY A 1 83 ? -13.495 -19.619 28.528 1.00 94.81 83 GLY A C 1
ATOM 679 O O . GLY A 1 83 ? -12.512 -19.702 27.789 1.00 94.81 83 GLY A O 1
ATOM 680 N N . LEU A 1 84 ? -14.003 -18.437 28.901 1.00 95.12 84 LEU A N 1
ATOM 681 C CA . LEU A 1 84 ? -13.467 -17.144 28.453 1.00 95.12 84 LEU A CA 1
ATOM 682 C C . LEU A 1 84 ? -11.986 -16.918 28.823 1.00 95.12 84 LEU A C 1
ATOM 684 O O . LEU A 1 84 ? -11.233 -16.495 27.942 1.00 95.12 84 LEU A O 1
ATOM 688 N N . PRO A 1 85 ? -11.515 -17.229 30.051 1.00 94.75 85 PRO A N 1
ATOM 689 C CA . PRO A 1 85 ? -10.106 -17.091 30.411 1.00 94.75 85 PRO A CA 1
ATOM 690 C C . PRO A 1 85 ? -9.258 -18.302 29.978 1.00 94.75 85 PRO A C 1
ATOM 692 O O . PRO A 1 85 ? -8.116 -18.449 30.402 1.00 94.75 85 PRO A O 1
ATOM 695 N N . SER A 1 86 ? -9.758 -19.206 29.128 1.00 92.75 86 SER A N 1
ATOM 696 C CA . SER A 1 86 ? -8.978 -20.375 28.698 1.00 92.75 86 SER A CA 1
ATOM 697 C C . SER A 1 86 ? -7.681 -19.954 27.994 1.00 92.75 86 SER A C 1
ATOM 699 O O . SER A 1 86 ? -7.733 -19.092 27.124 1.00 92.75 86 SER A O 1
ATOM 701 N N . PRO A 1 87 ? -6.508 -20.546 28.281 1.00 88.44 87 PRO A N 1
ATOM 702 C CA . PRO A 1 87 ? -5.262 -20.234 27.572 1.00 88.44 87 PRO A CA 1
ATOM 703 C C . PRO A 1 87 ? -5.240 -20.743 26.120 1.00 88.44 87 PRO A C 1
ATOM 705 O O . PRO A 1 87 ? -4.331 -20.410 25.365 1.00 88.44 87 PRO A O 1
ATOM 708 N N . ARG A 1 88 ? -6.223 -21.556 25.707 1.00 87.44 88 ARG A N 1
ATOM 709 C CA . ARG A 1 88 ? -6.307 -22.114 24.350 1.00 87.44 88 ARG A CA 1
ATOM 710 C C . ARG A 1 88 ? -6.950 -21.103 23.398 1.00 87.44 88 ARG A C 1
ATOM 712 O O . ARG A 1 88 ? -8.107 -20.733 23.587 1.00 87.44 88 ARG A O 1
ATOM 719 N N . GLU A 1 89 ? -6.237 -20.716 22.340 1.00 74.62 89 GLU A N 1
ATOM 720 C CA . GLU A 1 89 ? -6.698 -19.697 21.381 1.00 74.62 89 GLU A CA 1
ATOM 721 C C . GLU A 1 89 ? -8.061 -20.016 20.752 1.00 74.62 89 GLU A C 1
ATOM 723 O O . GLU A 1 89 ? -8.926 -19.143 20.681 1.00 74.62 89 GLU A O 1
ATOM 728 N N . GLY A 1 90 ? -8.289 -21.267 20.334 1.00 86.38 90 GLY A N 1
ATOM 729 C CA . GLY A 1 90 ? -9.572 -21.693 19.762 1.00 86.38 90 GLY A CA 1
ATOM 730 C C . GLY A 1 90 ? -10.735 -21.560 20.750 1.00 86.38 90 GLY A C 1
ATOM 731 O O . GLY A 1 90 ? -11.798 -21.052 20.389 1.00 86.38 90 GLY A O 1
ATOM 732 N N . ALA A 1 91 ? -10.501 -21.917 22.018 1.00 90.44 91 ALA A N 1
ATOM 733 C CA . ALA A 1 91 ? -11.513 -21.886 23.071 1.00 90.44 91 ALA A CA 1
ATOM 734 C C . ALA A 1 91 ? -12.026 -20.468 23.335 1.00 90.44 91 ALA A C 1
ATOM 736 O O . ALA A 1 91 ? -13.231 -20.251 23.304 1.00 90.44 91 ALA A O 1
ATOM 737 N N . ARG A 1 92 ? -11.147 -19.474 23.500 1.00 91.06 92 ARG A N 1
ATOM 738 C CA . ARG A 1 92 ? -11.582 -18.087 23.766 1.00 91.06 92 ARG A CA 1
ATOM 739 C C . ARG A 1 92 ? -12.593 -17.578 22.742 1.00 91.06 92 ARG A C 1
ATOM 741 O O . ARG A 1 92 ? -13.621 -17.014 23.102 1.00 91.06 92 ARG A O 1
ATOM 748 N N . HIS A 1 93 ? -12.308 -17.810 21.462 1.00 91.94 93 HIS A N 1
ATOM 749 C CA . HIS A 1 93 ? -13.156 -17.355 20.367 1.00 91.94 93 HIS A CA 1
ATOM 750 C C . HIS A 1 93 ? -14.472 -18.133 20.288 1.00 91.94 93 HIS A C 1
ATOM 752 O O . HIS A 1 93 ? -15.522 -17.520 20.115 1.00 91.94 93 HIS A O 1
ATOM 758 N N . GLY A 1 94 ? -14.429 -19.465 20.406 1.00 95.25 94 GLY A N 1
ATOM 759 C CA . GLY A 1 94 ? -15.632 -20.296 20.324 1.00 95.25 94 GLY A CA 1
ATOM 760 C C . GLY A 1 94 ? -16.574 -20.084 21.504 1.00 95.25 94 GLY A C 1
ATOM 761 O O . GLY A 1 94 ? -17.773 -19.914 21.306 1.00 95.25 94 GLY A O 1
ATOM 762 N N . PHE A 1 95 ? -16.030 -20.009 22.720 1.00 96.50 95 PHE A N 1
ATOM 763 C CA . PHE A 1 95 ? -16.813 -19.791 23.934 1.00 96.50 95 PHE A CA 1
ATOM 764 C C . PHE A 1 95 ? -17.415 -18.380 23.966 1.00 96.50 95 PHE A C 1
ATOM 766 O O . PHE A 1 95 ? -18.599 -18.247 24.255 1.00 96.50 95 PHE A O 1
ATOM 773 N N . ALA A 1 96 ? -16.667 -17.335 23.583 1.00 96.19 96 ALA A N 1
ATOM 774 C CA . ALA A 1 96 ? -17.220 -15.980 23.473 1.00 96.19 96 ALA A CA 1
ATOM 775 C C . ALA A 1 96 ? -18.299 -15.867 22.378 1.00 96.19 96 ALA A C 1
ATOM 777 O O . ALA A 1 96 ? -19.303 -15.181 22.572 1.00 96.19 96 ALA A O 1
ATOM 778 N N . LEU A 1 97 ? -18.127 -16.556 21.241 1.00 96.44 97 LEU A N 1
ATOM 779 C CA . LEU A 1 97 ? -19.137 -16.622 20.178 1.00 96.44 97 LEU A CA 1
ATOM 780 C C . LEU A 1 97 ? -20.426 -17.282 20.682 1.00 96.44 97 LEU A C 1
ATOM 782 O O . LEU A 1 97 ? -21.492 -16.681 20.591 1.00 96.44 97 LEU A O 1
ATOM 786 N N . ALA A 1 98 ? -20.325 -18.487 21.247 1.00 97.25 98 ALA A N 1
ATOM 787 C CA . ALA A 1 98 ? -21.479 -19.209 21.771 1.00 97.25 98 ALA A CA 1
ATOM 788 C C . ALA A 1 98 ? -22.144 -18.463 22.940 1.00 97.25 98 ALA A C 1
ATOM 790 O O . ALA A 1 98 ? -23.366 -18.413 23.001 1.00 97.25 98 ALA A O 1
ATOM 791 N N . LEU A 1 99 ? -21.372 -17.810 23.819 1.00 97.94 99 LEU A N 1
ATOM 792 C CA . LEU A 1 99 ? -21.920 -16.951 24.873 1.00 97.94 99 LEU A CA 1
ATOM 793 C C . LEU A 1 99 ? -22.708 -15.778 24.285 1.00 97.94 99 LEU A C 1
ATOM 795 O O . LEU A 1 99 ? -23.817 -15.505 24.730 1.00 97.94 99 LEU A O 1
ATOM 799 N N . THR A 1 100 ? -22.165 -15.104 23.269 1.00 97.50 100 THR A N 1
ATOM 800 C CA . THR A 1 100 ? -22.843 -13.985 22.596 1.00 97.50 100 THR A CA 1
ATOM 801 C C . THR A 1 100 ? -24.190 -14.418 22.010 1.00 97.50 100 THR A C 1
ATOM 803 O O . THR A 1 100 ? -25.187 -13.724 22.208 1.00 97.50 100 THR A O 1
ATOM 806 N N . GLU A 1 101 ? -24.230 -15.564 21.328 1.00 96.88 101 GLU A N 1
ATOM 807 C CA . GLU A 1 101 ? -25.454 -16.102 20.718 1.00 96.88 101 GLU A CA 1
ATOM 808 C C . GLU A 1 101 ? -26.443 -16.663 21.749 1.00 96.88 101 GLU A C 1
ATOM 810 O O . GLU A 1 101 ? -27.652 -16.517 21.600 1.00 96.88 101 GLU A O 1
ATOM 815 N N . LEU A 1 102 ? -25.962 -17.262 22.842 1.00 96.44 102 LEU A N 1
ATOM 816 C CA . LEU A 1 102 ? -26.842 -17.683 23.931 1.00 96.44 102 LEU A CA 1
ATOM 817 C C . LEU A 1 102 ? -27.536 -16.460 24.534 1.00 96.44 102 LEU A C 1
ATOM 819 O O . LEU A 1 102 ? -28.759 -16.402 24.611 1.00 96.44 102 LEU A O 1
ATOM 823 N N . LEU A 1 103 ? -26.758 -15.440 24.894 1.00 95.62 103 LEU A N 1
ATOM 824 C CA . LEU A 1 103 ? -27.266 -14.204 25.481 1.00 95.62 103 LEU A CA 1
ATOM 825 C C . LEU A 1 103 ? -28.228 -13.447 24.551 1.00 95.62 103 LEU A C 1
ATOM 827 O O . LEU A 1 103 ? -29.168 -12.814 25.042 1.00 95.62 103 LEU A O 1
ATOM 831 N N . SER A 1 104 ? -28.024 -13.504 23.230 1.00 94.62 104 SER A N 1
ATOM 832 C CA . SER A 1 104 ? -28.903 -12.840 22.258 1.00 94.62 104 SER A CA 1
ATOM 833 C C . SER A 1 104 ? -30.309 -13.457 22.252 1.00 94.62 104 SER A C 1
ATOM 835 O O . SER A 1 104 ? -31.290 -12.709 22.177 1.00 94.62 104 SER A O 1
ATOM 837 N N . ASN A 1 105 ? -30.412 -14.777 22.454 1.00 91.50 105 ASN A N 1
ATOM 838 C CA . ASN A 1 105 ? -31.673 -15.522 22.501 1.00 91.50 105 ASN A CA 1
ATOM 839 C C . ASN A 1 105 ? -32.434 -15.373 23.832 1.00 91.50 105 ASN A C 1
ATOM 841 O O . ASN A 1 105 ? -33.665 -15.419 23.850 1.00 91.50 105 ASN A O 1
ATOM 845 N N . LEU A 1 106 ? -31.739 -15.135 24.948 1.00 89.56 106 LEU A N 1
ATOM 846 C CA . LEU A 1 106 ? -32.363 -14.976 26.270 1.00 89.56 106 LEU A CA 1
ATOM 847 C C . LEU A 1 106 ? -32.902 -13.549 26.467 1.00 89.56 106 LEU A C 1
ATOM 849 O O . LEU A 1 106 ? -32.225 -12.697 27.037 1.00 89.56 106 LEU A O 1
ATOM 853 N N . GLN A 1 107 ? -34.115 -13.250 25.992 1.00 82.50 107 GLN A N 1
ATOM 854 C CA . GLN A 1 107 ? -34.633 -11.870 25.905 1.00 82.50 107 GLN A CA 1
ATOM 855 C C . GLN A 1 107 ? -34.741 -11.116 27.245 1.00 82.50 107 GLN A C 1
ATOM 857 O O . GLN A 1 107 ? -34.515 -9.903 27.277 1.00 82.50 107 GLN A O 1
ATOM 862 N N . THR A 1 108 ? -35.050 -11.799 28.351 1.00 86.88 108 THR A N 1
ATOM 863 C CA . THR A 1 108 ? -35.294 -11.158 29.659 1.00 86.88 108 THR A CA 1
ATOM 864 C C . THR A 1 108 ? -34.074 -11.159 30.587 1.00 86.88 108 THR A C 1
ATOM 866 O O . THR A 1 108 ? -34.139 -10.559 31.664 1.00 86.88 108 THR A O 1
ATOM 869 N N . ILE A 1 109 ? -32.948 -11.773 30.181 1.00 90.38 109 ILE A N 1
ATOM 870 C CA . ILE A 1 109 ? -31.698 -11.764 30.960 1.00 90.38 109 ILE A CA 1
ATOM 871 C C . ILE A 1 109 ? -31.144 -10.339 31.066 1.00 90.38 109 ILE A C 1
ATOM 873 O O . ILE A 1 109 ? -31.239 -9.543 30.125 1.00 90.38 109 ILE A O 1
ATOM 877 N N . THR A 1 110 ? -30.581 -10.012 32.226 1.00 91.00 110 THR A N 1
ATOM 878 C CA . THR A 1 110 ? -30.073 -8.676 32.555 1.00 91.00 110 THR A CA 1
ATOM 879 C C . THR A 1 110 ? -28.550 -8.655 32.617 1.00 91.00 110 THR A C 1
ATOM 881 O O . THR A 1 110 ? -27.906 -9.686 32.803 1.00 91.00 110 THR A O 1
ATOM 884 N N . VAL A 1 111 ? -27.968 -7.462 32.466 1.00 92.62 111 VAL A N 1
ATOM 885 C CA . VAL A 1 111 ? -26.514 -7.266 32.562 1.00 92.62 111 VAL A CA 1
ATOM 886 C C . VAL A 1 111 ? -25.994 -7.647 33.946 1.00 92.62 111 VAL A C 1
ATOM 888 O O . VAL A 1 111 ? -25.006 -8.369 34.023 1.00 92.62 111 VAL A O 1
ATOM 891 N N . ASP A 1 112 ? -26.691 -7.234 35.009 1.00 91.19 112 ASP A N 1
ATOM 892 C CA . ASP A 1 112 ? -26.323 -7.542 36.396 1.00 91.19 112 ASP A CA 1
ATOM 893 C C . ASP A 1 112 ? -26.135 -9.054 36.621 1.00 91.19 112 ASP A C 1
ATOM 895 O O . ASP A 1 112 ? -25.120 -9.466 37.176 1.00 91.19 112 ASP A O 1
ATOM 899 N N . LEU A 1 113 ? -27.054 -9.896 36.124 1.00 92.00 113 LEU A N 1
ATOM 900 C CA . LEU A 1 113 ? -26.928 -11.353 36.248 1.00 92.00 113 LEU A CA 1
ATOM 901 C C . LEU A 1 113 ? -25.705 -11.889 35.504 1.00 92.00 113 LEU A C 1
ATOM 903 O O . LEU A 1 113 ? -24.937 -12.660 36.067 1.00 92.00 113 LEU A O 1
ATOM 907 N N . VAL A 1 114 ? -25.503 -11.486 34.246 1.00 94.38 114 VAL A N 1
ATOM 908 C CA . VAL A 1 114 ? -24.384 -11.989 33.431 1.00 94.38 114 VAL A CA 1
ATOM 909 C C . VAL A 1 114 ? -23.036 -11.563 34.015 1.00 94.38 114 VAL A C 1
ATOM 911 O O . VAL A 1 114 ? -22.082 -12.340 33.971 1.00 94.38 114 VAL A O 1
ATOM 914 N N . ILE A 1 115 ? -22.953 -10.362 34.595 1.00 94.12 115 ILE A N 1
ATOM 915 C CA . ILE A 1 115 ? -21.740 -9.876 35.260 1.00 94.12 115 ILE A CA 1
ATOM 916 C C . ILE A 1 115 ? -21.339 -10.788 36.420 1.00 94.12 115 ILE A C 1
ATOM 918 O O . ILE A 1 115 ? -20.157 -11.086 36.524 1.00 94.12 115 ILE A O 1
ATOM 922 N N . ILE A 1 116 ? -22.282 -11.318 37.207 1.00 94.38 116 ILE A N 1
ATOM 923 C CA . ILE A 1 116 ? -21.968 -12.263 38.297 1.00 94.38 116 ILE A CA 1
ATOM 924 C C . ILE A 1 116 ? -21.239 -13.506 37.758 1.00 94.38 116 ILE A C 1
ATOM 926 O O . ILE A 1 116 ? -20.233 -13.930 38.324 1.00 94.38 116 ILE A O 1
ATOM 930 N N . PHE A 1 117 ? -21.688 -14.065 36.627 1.00 95.56 117 PHE A N 1
ATOM 931 C CA . PHE A 1 117 ? -21.012 -15.211 36.003 1.00 95.56 117 PHE A CA 1
ATOM 932 C C . PHE A 1 117 ? -19.635 -14.850 35.429 1.00 95.56 117 PHE A C 1
ATOM 934 O O . PHE A 1 117 ? -18.746 -15.701 35.408 1.00 95.56 117 PHE A O 1
ATOM 941 N N . ILE A 1 118 ? -19.449 -13.619 34.940 1.00 95.69 118 ILE A N 1
ATOM 942 C CA . ILE A 1 118 ? -18.144 -13.131 34.465 1.00 95.69 118 ILE A CA 1
ATOM 943 C C . ILE A 1 118 ? -17.199 -12.889 35.647 1.00 95.69 118 ILE A C 1
ATOM 945 O O . ILE A 1 118 ? -16.021 -13.215 35.543 1.00 95.69 118 ILE A O 1
ATOM 949 N N . ASP A 1 119 ? -17.694 -12.344 36.756 1.00 93.88 119 ASP A N 1
ATOM 950 C CA . ASP A 1 119 ? -16.910 -12.074 37.961 1.00 93.88 119 ASP A CA 1
ATOM 951 C C . ASP A 1 119 ? -16.448 -13.368 38.646 1.00 93.88 119 ASP A C 1
ATOM 953 O O . ASP A 1 119 ? -15.291 -13.434 39.056 1.00 93.88 119 ASP A O 1
ATOM 957 N N . ASP A 1 120 ? -17.291 -14.411 38.686 1.00 94.38 120 ASP A N 1
ATOM 958 C CA . ASP A 1 120 ? -16.895 -15.760 39.138 1.00 94.38 120 ASP A CA 1
ATOM 959 C C . ASP A 1 120 ? -15.839 -16.379 38.212 1.00 94.38 120 ASP A C 1
ATOM 961 O O . ASP A 1 120 ? -14.807 -16.877 38.660 1.00 94.38 120 ASP A O 1
ATOM 965 N N . ALA A 1 121 ? -16.080 -16.333 36.898 1.00 93.69 121 ALA A N 1
ATOM 966 C CA . ALA A 1 121 ? -15.204 -16.970 35.921 1.00 93.69 121 ALA A CA 1
ATOM 967 C C . ALA A 1 121 ? -13.867 -16.240 35.735 1.00 93.69 121 ALA A C 1
ATOM 969 O O . ALA A 1 121 ? -12.866 -16.869 35.394 1.00 93.69 121 ALA A O 1
ATOM 970 N N . CYS A 1 122 ? -13.845 -14.919 35.898 1.00 93.50 122 CYS A N 1
ATOM 971 C CA . CYS A 1 122 ? -12.679 -14.071 35.679 1.00 93.50 122 CYS A CA 1
ATOM 972 C C . CYS A 1 122 ? -12.541 -13.047 36.822 1.00 93.50 122 CYS A C 1
ATOM 974 O O . CYS A 1 122 ? -12.836 -11.862 36.613 1.00 93.50 122 CYS A O 1
ATOM 976 N N . PRO A 1 123 ? -12.081 -13.470 38.014 1.00 90.69 123 PRO A N 1
ATOM 977 C CA . PRO A 1 123 ? -11.928 -12.587 39.170 1.00 90.69 123 PRO A CA 1
ATOM 978 C C . PRO A 1 123 ? -11.013 -11.385 38.878 1.00 90.69 123 PRO A C 1
ATOM 980 O O . PRO A 1 123 ? -10.105 -11.474 38.050 1.00 90.69 123 PRO A O 1
ATOM 983 N N . PHE A 1 124 ? -11.274 -10.245 39.532 1.00 88.75 124 PHE A N 1
ATOM 984 C CA . PHE A 1 124 ? -10.574 -8.962 39.304 1.00 88.75 124 PHE A CA 1
ATOM 985 C C . PHE A 1 124 ? -10.316 -8.160 40.599 1.00 88.75 124 PHE A C 1
ATOM 987 O O . PHE A 1 124 ? -10.070 -6.952 40.585 1.00 88.75 124 PHE A O 1
ATOM 994 N N . THR A 1 125 ? -10.421 -8.815 41.749 1.00 86.31 125 THR A N 1
ATOM 995 C CA . THR A 1 125 ? -10.386 -8.171 43.068 1.00 86.31 125 THR A CA 1
ATOM 996 C C . THR A 1 125 ? -8.969 -7.965 43.593 1.00 86.31 125 THR A C 1
ATOM 998 O O . THR A 1 125 ? -8.695 -6.949 44.229 1.00 86.31 125 THR A O 1
ATOM 1001 N N . SER A 1 126 ? -8.060 -8.902 43.317 1.00 85.94 126 SER A N 1
ATOM 1002 C CA . SER A 1 126 ? -6.671 -8.835 43.775 1.00 85.94 126 SER A CA 1
ATOM 1003 C C . SER A 1 126 ? -5.733 -8.272 42.703 1.00 85.94 126 SER A C 1
ATOM 1005 O O . SER A 1 126 ? -5.979 -8.398 41.505 1.00 85.94 126 SER A O 1
ATOM 1007 N N . THR A 1 127 ? -4.603 -7.690 43.113 1.00 82.88 127 THR A N 1
ATOM 1008 C CA . THR A 1 127 ? -3.558 -7.229 42.177 1.00 82.88 127 THR A CA 1
ATOM 1009 C C . THR A 1 127 ? -3.036 -8.363 41.295 1.00 82.88 127 THR A C 1
ATOM 1011 O O . THR A 1 127 ? -2.822 -8.172 40.103 1.00 82.88 127 THR A O 1
ATOM 1014 N N . LYS A 1 128 ? -2.916 -9.576 41.847 1.00 84.00 128 LYS A N 1
ATOM 1015 C CA . LYS A 1 128 ? -2.519 -10.775 41.096 1.00 84.00 128 LYS A CA 1
ATOM 1016 C C . LYS A 1 128 ? -3.512 -11.119 39.980 1.00 84.00 128 LYS A C 1
ATOM 1018 O O . LYS A 1 128 ? -3.098 -11.508 38.894 1.00 84.00 128 LYS A O 1
ATOM 1023 N N . GLU A 1 129 ? -4.811 -10.979 40.236 1.00 84.62 129 GLU A N 1
ATOM 1024 C CA . GLU A 1 129 ? -5.860 -11.199 39.231 1.00 84.62 129 GLU A CA 1
ATOM 1025 C C . GLU A 1 129 ? -5.828 -10.145 38.121 1.00 84.62 129 GLU A C 1
ATOM 1027 O O . GLU A 1 129 ? -6.004 -10.477 36.951 1.00 84.62 129 GLU A O 1
ATOM 1032 N N . GLN A 1 130 ? -5.545 -8.891 38.478 1.00 84.31 130 GLN A N 1
ATOM 1033 C CA . GLN A 1 130 ? -5.397 -7.781 37.531 1.00 84.31 130 GLN A CA 1
ATOM 1034 C C . GLN A 1 130 ? -4.141 -7.910 36.657 1.00 84.31 130 GLN A C 1
ATOM 1036 O O . GLN A 1 130 ? -4.056 -7.288 35.600 1.00 84.31 130 GLN A O 1
ATOM 1041 N N . GLU A 1 131 ? -3.176 -8.737 37.061 1.00 85.88 131 GLU A N 1
ATOM 1042 C CA . GLU A 1 131 ? -1.981 -9.041 36.276 1.00 85.88 131 GLU A CA 1
ATOM 1043 C C . GLU A 1 131 ? -2.120 -10.296 35.402 1.00 85.88 131 GLU A C 1
ATOM 1045 O O . GLU A 1 131 ? -1.295 -10.482 34.500 1.00 85.88 131 GLU A O 1
ATOM 1050 N N . ASP A 1 132 ? -3.142 -11.135 35.605 1.00 89.06 132 ASP A N 1
ATOM 1051 C CA . ASP A 1 132 ? -3.343 -12.360 34.826 1.00 89.06 132 ASP A CA 1
ATOM 1052 C C . ASP A 1 132 ? -3.854 -12.034 33.404 1.00 89.06 132 ASP A C 1
ATOM 1054 O O . ASP A 1 132 ? -5.005 -11.614 33.234 1.00 89.06 132 ASP A O 1
ATOM 1058 N N . PRO A 1 133 ? -3.042 -12.262 32.345 1.00 89.12 133 PRO A N 1
ATOM 1059 C CA . PRO A 1 133 ? -3.450 -12.029 30.959 1.00 89.12 133 PRO A CA 1
ATOM 1060 C C . PRO A 1 133 ? -4.755 -12.724 30.577 1.00 89.12 133 PRO A C 1
ATOM 1062 O O . PRO A 1 133 ? -5.533 -12.194 29.785 1.00 89.12 133 PRO A O 1
ATOM 1065 N N . ASN A 1 134 ? -4.968 -13.929 31.099 1.00 91.81 134 ASN A 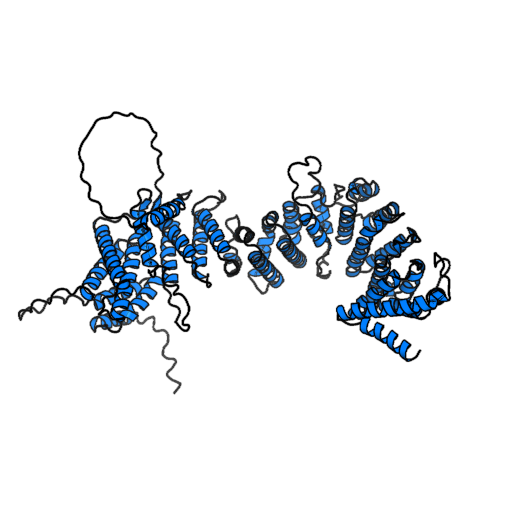N 1
ATOM 1066 C CA . ASN A 1 134 ? -6.073 -14.786 30.717 1.00 91.81 134 ASN A CA 1
ATOM 1067 C C . ASN A 1 134 ? -7.385 -14.266 31.303 1.00 91.81 134 ASN A C 1
ATOM 1069 O O . ASN A 1 134 ? -8.369 -14.157 30.572 1.00 91.81 134 ASN A O 1
ATOM 1073 N N . ASN A 1 135 ? -7.372 -13.868 32.578 1.00 92.50 135 ASN A N 1
ATOM 1074 C CA . ASN A 1 135 ? -8.527 -13.253 33.230 1.00 92.50 135 ASN A CA 1
ATOM 1075 C C . ASN A 1 135 ? -8.882 -11.916 32.581 1.00 92.50 135 ASN A C 1
ATOM 1077 O O . ASN A 1 135 ? -10.050 -11.696 32.271 1.00 92.50 135 ASN A O 1
ATOM 1081 N N . LEU A 1 136 ? -7.895 -11.057 32.296 1.00 93.25 136 LEU A N 1
ATOM 1082 C CA . LEU A 1 136 ? -8.133 -9.780 31.611 1.00 93.25 136 LEU A CA 1
ATOM 1083 C C . LEU A 1 136 ? -8.820 -9.981 30.255 1.00 93.25 136 LEU A C 1
ATOM 1085 O O . LEU A 1 136 ? -9.854 -9.370 29.985 1.00 93.25 136 LEU A O 1
ATOM 1089 N N . ILE A 1 137 ? -8.281 -10.872 29.415 1.00 93.19 137 ILE A N 1
ATOM 1090 C CA . ILE A 1 137 ? -8.876 -11.186 28.108 1.00 93.19 137 ILE A CA 1
ATOM 1091 C C . ILE A 1 137 ? -10.276 -11.779 28.290 1.00 93.19 137 ILE A C 1
ATOM 1093 O O . ILE A 1 137 ? -11.202 -11.373 27.589 1.00 93.19 137 ILE A O 1
ATOM 1097 N N . GLY A 1 138 ? -10.450 -12.693 29.248 1.00 95.12 138 GLY A N 1
ATOM 1098 C CA . GLY A 1 138 ? -11.739 -13.305 29.558 1.00 95.12 138 GLY A CA 1
ATOM 1099 C C . GLY A 1 138 ? -12.810 -12.274 29.926 1.00 95.12 138 GLY A C 1
ATOM 1100 O O . GLY A 1 138 ? -13.897 -12.294 29.347 1.00 95.12 138 GLY A O 1
ATOM 1101 N N . ARG A 1 139 ? -12.485 -11.302 30.791 1.00 95.75 139 ARG A N 1
ATOM 1102 C CA . ARG A 1 139 ? -13.395 -10.197 31.151 1.00 95.75 139 ARG A CA 1
ATOM 1103 C C . ARG A 1 139 ? -13.763 -9.338 29.949 1.00 95.75 139 ARG A C 1
ATOM 1105 O O . ARG A 1 139 ? -14.942 -9.066 29.732 1.00 95.75 139 ARG A O 1
ATOM 1112 N N . VAL A 1 140 ? -12.778 -8.944 29.138 1.00 96.38 140 VAL A N 1
ATOM 1113 C CA . VAL A 1 140 ? -13.020 -8.131 27.934 1.00 96.38 140 VAL A CA 1
ATOM 1114 C C . VAL A 1 140 ? -13.914 -8.874 26.936 1.00 96.38 140 VAL A C 1
ATOM 1116 O O . VAL A 1 140 ? -14.838 -8.276 26.384 1.00 96.38 140 VAL A O 1
ATOM 1119 N N . LEU A 1 141 ? -13.713 -10.184 26.748 1.00 96.69 141 LEU A N 1
ATOM 1120 C CA . LEU A 1 141 ? -14.584 -11.027 25.921 1.00 96.69 141 LEU A CA 1
ATOM 1121 C C . LEU A 1 141 ? -15.997 -11.162 26.505 1.00 96.69 141 LEU A C 1
ATOM 1123 O O . LEU A 1 141 ? -16.969 -11.155 25.747 1.00 96.69 141 LEU A O 1
ATOM 1127 N N . GLY A 1 142 ? -16.133 -11.238 27.830 1.00 97.25 142 GLY A N 1
ATOM 1128 C CA . GLY A 1 142 ? -17.424 -11.233 28.519 1.00 97.25 142 GLY A CA 1
ATOM 1129 C C . GLY A 1 142 ? -18.204 -9.939 28.267 1.00 97.25 142 GLY A C 1
ATOM 1130 O O . GLY A 1 142 ? -19.337 -9.978 27.785 1.00 97.25 142 GLY A O 1
ATOM 1131 N N . TYR A 1 143 ? -17.570 -8.781 28.474 1.00 97.50 143 TYR A N 1
ATOM 1132 C CA . TYR A 1 143 ? -18.164 -7.475 28.162 1.00 97.50 143 TYR A CA 1
ATOM 1133 C C . TYR A 1 143 ? -18.493 -7.319 26.674 1.00 97.50 143 TYR A C 1
ATOM 1135 O O . TYR A 1 143 ? -19.565 -6.825 26.318 1.00 97.50 143 TYR A O 1
ATOM 1143 N N . MET A 1 144 ? -17.612 -7.794 25.789 1.00 97.06 144 MET A N 1
ATOM 1144 C CA . MET A 1 144 ? -17.872 -7.827 24.351 1.00 97.06 144 MET A CA 1
ATOM 1145 C C . MET A 1 144 ? -19.105 -8.681 24.021 1.00 97.06 144 MET A C 1
ATOM 1147 O O . MET A 1 144 ? -19.904 -8.278 23.175 1.00 97.06 144 MET A O 1
ATOM 1151 N N . SER A 1 145 ? -19.287 -9.819 24.697 1.00 97.31 145 SER A N 1
ATOM 1152 C CA . SER A 1 145 ? -20.447 -10.701 24.513 1.00 97.31 145 SER A CA 1
ATOM 1153 C C . SER A 1 145 ? -21.745 -10.024 24.963 1.00 97.31 145 SER A C 1
ATOM 1155 O O . SER A 1 145 ? -22.752 -10.099 24.262 1.00 97.31 145 SER A O 1
ATOM 1157 N N . ILE A 1 146 ? -21.724 -9.268 26.068 1.00 96.69 146 ILE A N 1
ATOM 1158 C CA . ILE A 1 146 ? -22.870 -8.459 26.528 1.00 96.69 146 ILE A CA 1
ATOM 1159 C C . ILE A 1 146 ? -23.231 -7.364 25.506 1.00 96.69 146 ILE A C 1
ATOM 1161 O O . ILE A 1 146 ? -24.400 -7.185 25.162 1.00 96.69 146 ILE A O 1
ATOM 1165 N N . ILE A 1 147 ? -22.232 -6.652 24.978 1.00 95.56 147 ILE A N 1
ATOM 1166 C CA . ILE A 1 147 ? -22.419 -5.597 23.967 1.00 95.56 147 ILE A CA 1
ATOM 1167 C C . ILE A 1 147 ? -22.980 -6.174 22.659 1.00 95.56 147 ILE A C 1
ATOM 1169 O O . ILE A 1 147 ? -23.928 -5.623 22.092 1.00 95.56 147 ILE A O 1
ATOM 1173 N N . ARG A 1 148 ? -22.405 -7.279 22.165 1.00 95.56 148 ARG A N 1
ATOM 1174 C CA . ARG A 1 148 ? -22.758 -7.872 20.864 1.00 95.56 148 ARG A CA 1
ATOM 1175 C C . ARG A 1 148 ? -24.058 -8.673 20.883 1.00 95.56 148 ARG A C 1
ATOM 1177 O O . ARG A 1 148 ? -24.774 -8.632 19.890 1.00 95.56 148 ARG A O 1
ATOM 1184 N N . SER A 1 149 ? -24.393 -9.327 21.997 1.00 95.56 149 SER A N 1
ATOM 1185 C CA . SER A 1 149 ? -25.676 -10.037 22.174 1.00 95.56 149 SER A CA 1
ATOM 1186 C C . SER A 1 149 ? -26.880 -9.094 22.171 1.00 95.56 149 SER A C 1
ATOM 1188 O O . SER A 1 149 ? -28.016 -9.498 21.935 1.00 95.56 149 SER A O 1
ATOM 1190 N N . GLY A 1 150 ? -26.626 -7.813 22.432 1.00 93.50 150 GLY A N 1
ATOM 1191 C CA . GLY A 1 150 ? -27.613 -6.755 22.381 1.00 93.50 150 GLY A CA 1
ATOM 1192 C C . GLY A 1 150 ? -28.395 -6.542 23.667 1.00 93.50 150 GLY A C 1
ATOM 1193 O O . GLY A 1 150 ? -29.326 -5.741 23.654 1.00 93.50 150 GLY A O 1
ATOM 1194 N N . ILE A 1 151 ? -27.998 -7.183 24.775 1.00 93.00 151 ILE A N 1
ATOM 1195 C CA . ILE A 1 151 ? -28.629 -7.008 26.094 1.00 93.00 151 ILE A CA 1
ATOM 1196 C C . ILE A 1 151 ? -28.712 -5.523 26.469 1.00 93.00 151 ILE A C 1
ATOM 1198 O O . ILE A 1 151 ? -29.768 -5.056 26.889 1.00 93.00 151 ILE A O 1
ATOM 1202 N N . LEU A 1 152 ? -27.637 -4.757 26.247 1.00 92.62 152 LEU A N 1
ATOM 1203 C CA . LEU A 1 152 ? -27.596 -3.320 26.545 1.00 92.62 152 LEU A CA 1
ATOM 1204 C C . LEU A 1 152 ? -28.612 -2.501 25.737 1.00 92.62 152 LEU A C 1
ATOM 1206 O O . LEU A 1 152 ? -29.056 -1.449 26.186 1.00 92.62 152 LEU A O 1
ATOM 1210 N N . TRP A 1 153 ? -29.008 -2.962 24.554 1.00 92.12 153 TRP A N 1
ATOM 1211 C CA . TRP A 1 153 ? -29.850 -2.192 23.632 1.00 92.12 153 TRP A CA 1
ATOM 1212 C C . TRP A 1 153 ? -31.346 -2.490 23.802 1.00 92.12 153 TRP A C 1
ATOM 1214 O O . TRP A 1 153 ? -32.170 -1.919 23.089 1.00 92.12 153 TRP A O 1
ATOM 1224 N N . ARG A 1 154 ? -31.708 -3.383 24.733 1.00 89.00 154 ARG A N 1
ATOM 1225 C CA . ARG A 1 154 ? -33.095 -3.772 25.024 1.00 89.00 154 ARG A CA 1
ATOM 1226 C C . ARG A 1 154 ? -33.841 -2.684 25.802 1.00 89.00 154 ARG A C 1
ATOM 1228 O O . ARG A 1 154 ? -33.254 -1.803 26.426 1.00 89.00 154 ARG A O 1
ATOM 1235 N N . THR A 1 155 ? -35.170 -2.753 25.802 1.00 84.44 155 THR A N 1
ATOM 1236 C CA . THR A 1 155 ? -36.045 -1.769 26.470 1.00 84.44 155 THR A CA 1
ATOM 1237 C C . THR A 1 155 ? -35.888 -1.747 27.995 1.00 84.44 155 THR A C 1
ATOM 1239 O O . THR A 1 155 ? -36.037 -0.684 28.611 1.00 84.44 155 THR A O 1
ATOM 1242 N N . ASN A 1 156 ? -35.564 -2.898 28.592 1.00 83.12 156 ASN A N 1
ATOM 1243 C CA . ASN A 1 156 ? -35.347 -3.096 30.027 1.00 83.12 156 ASN A CA 1
ATOM 1244 C C . ASN A 1 156 ? -33.956 -2.642 30.515 1.00 83.12 156 ASN A C 1
ATOM 1246 O O . ASN A 1 156 ? -33.776 -2.471 31.726 1.00 83.12 156 ASN A O 1
ATOM 1250 N N . ALA A 1 157 ? -33.018 -2.401 29.593 1.00 89.44 157 ALA A N 1
ATOM 1251 C CA . ALA A 1 157 ? -31.691 -1.890 29.897 1.00 89.44 157 ALA A CA 1
ATOM 1252 C C . ALA A 1 157 ? -31.725 -0.401 30.272 1.00 89.44 157 ALA A C 1
ATOM 1254 O O . ALA A 1 157 ? -32.591 0.388 29.858 1.00 89.44 157 ALA A O 1
ATOM 1255 N N . THR A 1 158 ? -30.759 -0.019 31.093 1.00 92.12 158 THR A N 1
ATOM 1256 C CA . THR A 1 158 ? -30.613 1.301 31.694 1.00 92.12 158 THR A CA 1
ATOM 1257 C C . THR A 1 158 ? -29.219 1.858 31.438 1.00 92.12 158 THR A C 1
ATOM 1259 O O . THR A 1 158 ? -28.284 1.137 31.097 1.00 92.12 158 THR A O 1
ATOM 1262 N N . ILE A 1 159 ? -29.052 3.161 31.667 1.00 94.25 159 ILE A N 1
ATOM 1263 C CA . ILE A 1 159 ? -27.724 3.775 31.635 1.00 94.25 159 ILE A CA 1
ATOM 1264 C C . ILE A 1 159 ? -26.770 3.157 32.665 1.00 94.25 159 ILE A C 1
ATOM 1266 O O . ILE A 1 159 ? -25.574 3.102 32.405 1.00 94.25 159 ILE A O 1
ATOM 1270 N N . LYS A 1 160 ? -27.275 2.673 33.811 1.00 94.25 160 LYS A N 1
ATOM 1271 C CA . LYS A 1 160 ? -26.444 2.016 34.828 1.00 94.25 160 LYS A CA 1
ATOM 1272 C C . LYS A 1 160 ? -25.747 0.796 34.231 1.00 94.25 160 LYS A C 1
ATOM 1274 O O . LYS A 1 160 ? -24.540 0.679 34.379 1.00 94.25 160 LYS A O 1
ATOM 1279 N N . ASP A 1 161 ? -26.484 -0.026 33.485 1.00 94.00 161 ASP A N 1
ATOM 1280 C CA . ASP A 1 161 ? -25.945 -1.214 32.816 1.00 94.00 161 ASP A CA 1
ATOM 1281 C C . ASP A 1 161 ? -24.812 -0.841 31.848 1.00 94.00 161 ASP A C 1
ATOM 1283 O O . ASP A 1 161 ? -23.741 -1.443 31.871 1.00 94.00 161 ASP A O 1
ATOM 1287 N N . TYR A 1 162 ? -25.017 0.203 31.037 1.00 95.19 162 TYR A N 1
ATOM 1288 C CA . TYR A 1 162 ? -23.990 0.703 30.121 1.00 95.19 162 TYR A CA 1
ATOM 1289 C C . TYR A 1 162 ? -22.753 1.217 30.872 1.00 95.19 162 TYR A C 1
ATOM 1291 O O . TYR A 1 162 ? -21.633 0.846 30.522 1.00 95.19 162 TYR A O 1
ATOM 1299 N N . LYS A 1 163 ? -22.941 2.020 31.929 1.00 95.50 163 LYS A N 1
ATOM 1300 C CA . LYS A 1 163 ? -21.842 2.537 32.762 1.00 95.50 163 LYS A CA 1
ATOM 1301 C C . LYS A 1 163 ? -21.022 1.408 33.378 1.00 95.50 163 LYS A C 1
ATOM 1303 O O . LYS A 1 163 ? -19.808 1.426 33.233 1.00 95.50 163 LYS A O 1
ATOM 1308 N N . THR A 1 164 ? -21.666 0.386 33.947 1.00 95.25 164 THR A N 1
ATOM 1309 C CA . THR A 1 164 ? -20.976 -0.773 34.536 1.00 95.25 164 THR A CA 1
ATOM 1310 C C . THR A 1 164 ? -20.043 -1.456 33.530 1.00 95.25 164 THR A C 1
ATOM 1312 O O . THR A 1 164 ? -18.906 -1.790 33.862 1.00 95.25 164 THR A O 1
ATOM 1315 N N . ILE A 1 165 ? -20.495 -1.632 32.284 1.00 96.06 165 ILE A N 1
ATOM 1316 C CA . ILE A 1 165 ? -19.691 -2.261 31.229 1.00 96.06 165 ILE A CA 1
ATOM 1317 C C . ILE A 1 165 ? -18.524 -1.365 30.799 1.00 96.06 165 ILE A C 1
ATOM 1319 O O . ILE A 1 165 ? -17.401 -1.851 30.659 1.00 96.06 165 ILE A O 1
ATOM 1323 N N . ILE A 1 166 ? -18.762 -0.063 30.615 1.00 95.44 166 ILE A N 1
ATOM 1324 C CA . ILE A 1 166 ? -17.700 0.887 30.257 1.00 95.44 166 ILE A CA 1
ATOM 1325 C C . ILE A 1 166 ? -16.656 0.986 31.374 1.00 95.44 166 ILE A C 1
ATOM 1327 O O . ILE A 1 166 ? -15.470 0.877 31.079 1.00 95.44 166 ILE A O 1
ATOM 1331 N N . ASP A 1 167 ? -17.065 1.083 32.639 1.00 94.44 167 ASP A N 1
ATOM 1332 C CA . ASP A 1 167 ? -16.156 1.130 33.793 1.00 94.44 167 ASP A CA 1
ATOM 1333 C C . ASP A 1 167 ? -15.311 -0.136 33.894 1.00 94.44 167 ASP A C 1
ATOM 1335 O O . ASP A 1 167 ? -14.110 -0.082 34.160 1.00 94.44 167 ASP A O 1
ATOM 1339 N N . GLY A 1 168 ? -15.931 -1.291 33.644 1.00 93.94 168 GLY A N 1
ATOM 1340 C CA . GLY A 1 168 ? -15.236 -2.566 33.569 1.00 93.94 168 GLY A CA 1
ATOM 1341 C C . GLY A 1 168 ? -14.156 -2.581 32.486 1.00 93.94 168 GLY A C 1
ATOM 1342 O O . GLY A 1 168 ? -13.039 -3.032 32.743 1.00 93.94 168 GLY A O 1
ATOM 1343 N N . LEU A 1 169 ? -14.467 -2.069 31.292 1.00 95.12 169 LEU A N 1
ATOM 1344 C CA . LEU A 1 169 ? -13.521 -1.976 30.178 1.00 95.12 169 LEU A CA 1
ATOM 1345 C C . LEU A 1 169 ? -12.402 -0.956 30.446 1.00 95.12 169 LEU A C 1
ATOM 1347 O O . LEU A 1 169 ? -11.251 -1.249 30.124 1.00 95.12 169 LEU A O 1
ATOM 1351 N N . VAL A 1 170 ? -12.708 0.196 31.059 1.00 92.62 170 VAL A N 1
ATOM 1352 C CA . VAL A 1 170 ? -11.709 1.205 31.465 1.00 92.62 170 VAL A CA 1
ATOM 1353 C C . VAL A 1 170 ? -10.723 0.597 32.456 1.00 92.62 170 VAL A C 1
ATOM 1355 O O . VAL A 1 170 ? -9.523 0.616 32.188 1.00 92.62 170 VAL A O 1
ATOM 1358 N N . LYS A 1 171 ? -11.211 -0.057 33.518 1.00 92.00 171 LYS A N 1
ATOM 1359 C CA . LYS A 1 171 ? -10.358 -0.742 34.504 1.00 92.00 171 LYS A CA 1
ATOM 1360 C C . LYS A 1 171 ? -9.451 -1.790 33.859 1.00 92.00 171 LYS A C 1
ATOM 1362 O O . LYS A 1 171 ? -8.264 -1.831 34.152 1.00 92.00 171 LYS A O 1
ATOM 1367 N N . CYS A 1 172 ? -9.979 -2.604 32.939 1.00 92.19 172 CYS A N 1
ATOM 1368 C CA . CYS A 1 172 ? -9.163 -3.584 32.212 1.00 92.19 172 CYS A CA 1
ATOM 1369 C C . CYS A 1 172 ? -8.099 -2.907 31.326 1.00 92.19 172 CYS A C 1
ATOM 1371 O O . CYS A 1 172 ? -6.995 -3.428 31.172 1.00 92.19 172 CYS A O 1
ATOM 1373 N N . SER A 1 173 ? -8.421 -1.745 30.747 1.00 90.31 173 SER A N 1
ATOM 1374 C CA . SER A 1 173 ? -7.530 -0.993 29.854 1.00 90.31 173 SER A CA 1
ATOM 1375 C C . SER A 1 173 ? -6.338 -0.349 30.572 1.00 90.31 173 SER A C 1
ATOM 1377 O O . SER A 1 173 ? -5.312 -0.087 29.945 1.00 90.31 173 SER A O 1
ATOM 1379 N N . GLU A 1 174 ? -6.459 -0.119 31.881 1.00 88.69 174 GLU A N 1
ATOM 1380 C CA . GLU A 1 174 ? -5.409 0.453 32.731 1.00 88.69 174 GLU A CA 1
ATOM 1381 C C . GLU A 1 174 ? -4.385 -0.599 33.192 1.00 88.69 174 GLU A C 1
ATOM 1383 O O . GLU A 1 174 ? -3.290 -0.237 33.614 1.00 88.69 174 GLU A O 1
ATOM 1388 N N . CYS A 1 175 ? -4.693 -1.898 33.063 1.00 88.25 175 CYS A N 1
ATOM 1389 C C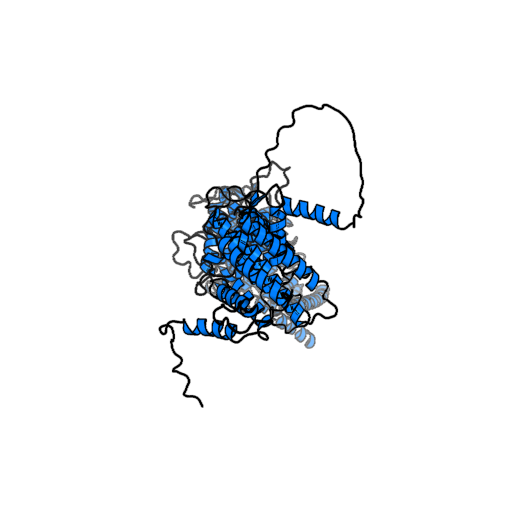A . CYS A 1 175 ? -3.807 -2.974 33.511 1.00 88.25 175 CYS A CA 1
ATOM 1390 C C . CYS A 1 175 ? -2.605 -3.198 32.576 1.00 88.25 175 CYS A C 1
ATOM 1392 O O . CYS A 1 175 ? -1.471 -3.276 33.047 1.00 88.25 175 CYS A O 1
ATOM 1394 N N . LYS A 1 176 ? -2.830 -3.362 31.258 1.00 85.12 176 LYS A N 1
ATOM 1395 C CA . LYS A 1 176 ? -1.775 -3.709 30.276 1.00 85.12 176 LYS A CA 1
ATOM 1396 C C . LYS A 1 176 ? -2.011 -3.093 28.893 1.00 85.12 176 LYS A C 1
ATOM 1398 O O . LYS A 1 176 ? -3.149 -2.992 28.441 1.00 85.12 176 LYS A O 1
ATOM 1403 N N . SER A 1 177 ? -0.924 -2.771 28.182 1.00 80.44 177 SER A N 1
ATOM 1404 C CA . SER A 1 177 ? -0.939 -2.121 26.857 1.00 80.44 177 SER A CA 1
ATOM 1405 C C . SER A 1 177 ? -1.732 -2.887 25.793 1.00 80.44 177 SER A C 1
ATOM 1407 O O . SER A 1 177 ? -2.648 -2.313 25.214 1.00 80.44 177 SER A O 1
ATOM 1409 N N . TYR A 1 178 ? -1.466 -4.180 25.581 1.00 81.69 178 TYR A N 1
ATOM 1410 C CA . TYR A 1 178 ? -2.196 -4.981 24.585 1.00 81.69 178 TYR A CA 1
ATOM 1411 C C . TYR A 1 178 ? -3.687 -5.171 24.910 1.00 81.69 178 TYR A C 1
ATOM 1413 O O . TYR A 1 178 ? -4.488 -5.422 24.013 1.00 81.69 178 TYR A O 1
ATOM 1421 N N . ILE A 1 179 ? -4.086 -5.082 26.187 1.00 88.69 179 ILE A N 1
ATOM 1422 C CA . ILE A 1 179 ? -5.501 -5.159 26.592 1.00 88.69 179 ILE A CA 1
ATOM 1423 C C . ILE A 1 179 ? -6.216 -3.852 26.267 1.00 88.69 179 ILE A C 1
ATOM 1425 O O . ILE A 1 179 ? -7.376 -3.870 25.854 1.00 88.69 179 ILE A O 1
ATOM 1429 N N . LYS A 1 180 ? -5.514 -2.727 26.417 1.00 89.06 180 LYS A N 1
ATOM 1430 C CA . LYS A 1 180 ? -6.051 -1.391 26.178 1.00 89.06 180 LYS A CA 1
ATOM 1431 C C . LYS A 1 180 ? -6.659 -1.257 24.784 1.00 89.06 180 LYS A C 1
ATOM 1433 O O . LYS A 1 180 ? -7.842 -0.929 24.695 1.00 89.06 180 LYS A O 1
ATOM 1438 N N . GLU A 1 181 ? -5.925 -1.602 23.725 1.00 88.75 181 GLU A N 1
ATOM 1439 C CA . GLU A 1 181 ? -6.442 -1.485 22.350 1.00 88.75 181 GLU A CA 1
ATOM 1440 C C . GLU A 1 181 ? -7.713 -2.330 22.148 1.00 88.75 181 GLU A C 1
ATOM 1442 O O . GLU A 1 181 ? -8.698 -1.867 21.563 1.00 88.75 181 GLU A O 1
ATOM 1447 N N . ILE A 1 182 ? -7.756 -3.540 22.716 1.00 90.94 182 ILE A N 1
ATOM 1448 C CA . ILE A 1 182 ? -8.930 -4.420 22.642 1.00 90.94 182 ILE A CA 1
ATOM 1449 C C . ILE A 1 182 ? -10.127 -3.801 23.384 1.00 90.94 182 ILE A C 1
ATOM 1451 O O . ILE A 1 182 ? -11.234 -3.782 22.840 1.00 90.94 182 ILE A O 1
ATOM 1455 N N . CYS A 1 183 ? -9.931 -3.249 24.587 1.00 94.44 183 CYS A N 1
ATOM 1456 C CA . CYS A 1 183 ? -10.994 -2.569 25.335 1.00 94.44 183 CYS A CA 1
ATOM 1457 C C . CYS A 1 183 ? -11.604 -1.418 24.529 1.00 94.44 183 CYS A C 1
ATOM 1459 O O . CYS A 1 183 ? -12.827 -1.333 24.395 1.00 94.44 183 CYS A O 1
ATOM 1461 N N . TYR A 1 184 ? -10.764 -0.562 23.943 1.00 93.69 184 TYR A N 1
ATOM 1462 C CA . TYR A 1 184 ? -11.224 0.569 23.138 1.00 93.69 184 TYR A CA 1
ATOM 1463 C C . TYR A 1 184 ? -11.931 0.105 21.861 1.00 93.69 184 TYR A C 1
ATOM 1465 O O . TYR A 1 184 ? -12.946 0.689 21.480 1.00 93.69 184 TYR A O 1
ATOM 1473 N N . HIS A 1 185 ? -11.490 -0.989 21.236 1.00 93.25 185 HIS A N 1
ATOM 1474 C CA . HIS A 1 185 ? -12.222 -1.610 20.131 1.00 93.25 185 HIS A CA 1
ATOM 1475 C C . HIS A 1 185 ? -13.631 -2.064 20.520 1.00 93.25 185 HIS A C 1
ATOM 1477 O O . HIS A 1 185 ? -14.578 -1.851 19.755 1.00 93.25 185 HIS A O 1
ATOM 1483 N N . VAL A 1 186 ? -13.783 -2.669 21.699 1.00 95.19 186 VAL A N 1
ATOM 1484 C CA . VAL A 1 186 ? -15.089 -3.091 22.220 1.00 95.19 186 VAL A CA 1
ATOM 1485 C C . VAL A 1 186 ? -15.981 -1.872 22.492 1.00 95.19 186 VAL A C 1
ATOM 1487 O O . VAL A 1 186 ? -17.137 -1.864 22.062 1.00 95.19 186 VAL A O 1
ATOM 1490 N N . MET A 1 187 ? -15.441 -0.808 23.099 1.00 95.31 187 MET A N 1
ATOM 1491 C CA . MET A 1 187 ? -16.164 0.456 23.310 1.00 95.31 187 MET A CA 1
ATOM 1492 C C . MET A 1 187 ? -16.608 1.090 21.985 1.00 95.31 187 MET A C 1
ATOM 1494 O O . MET A 1 187 ? -17.774 1.449 21.832 1.00 95.31 187 MET A O 1
ATOM 1498 N N . ILE A 1 188 ? -15.719 1.168 20.992 1.00 94.75 188 ILE A N 1
ATOM 1499 C CA . ILE A 1 188 ? -16.026 1.678 19.647 1.00 94.75 188 ILE A CA 1
ATOM 1500 C C . ILE A 1 188 ? -17.172 0.885 19.004 1.00 94.75 188 ILE A C 1
ATOM 1502 O O . ILE A 1 188 ? -18.068 1.473 18.395 1.00 94.75 188 ILE A O 1
ATOM 1506 N N . GLY A 1 189 ? -17.175 -0.444 19.156 1.00 92.81 189 GLY A N 1
ATOM 1507 C CA . GLY A 1 189 ? -18.229 -1.315 18.628 1.00 92.81 189 GLY A CA 1
ATOM 1508 C C . GLY A 1 189 ? -19.626 -0.999 19.177 1.00 92.81 189 GLY A C 1
ATOM 1509 O O . GLY A 1 189 ? -20.620 -1.213 18.480 1.00 92.81 189 GLY A O 1
ATOM 1510 N N . SER A 1 190 ? -19.710 -0.435 20.385 1.00 93.50 190 SER A N 1
ATOM 1511 C CA . SER A 1 190 ? -20.976 -0.079 21.037 1.00 93.50 190 SER A CA 1
ATOM 1512 C C . SER A 1 190 ? -21.664 1.161 20.438 1.00 93.50 190 SER A C 1
ATOM 1514 O O . SER A 1 190 ? -22.893 1.258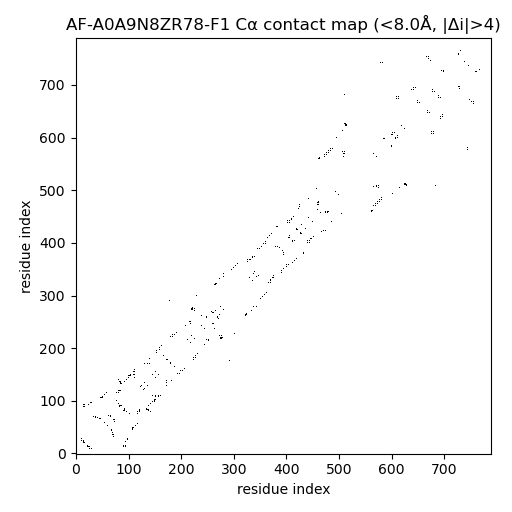 20.451 1.00 93.50 190 SER A O 1
ATOM 1516 N N . LEU A 1 191 ? -20.898 2.081 19.834 1.00 93.50 191 LEU A N 1
ATOM 1517 C CA . LEU A 1 191 ? -21.379 3.399 19.391 1.00 93.50 191 LEU A CA 1
ATOM 1518 C C . LEU A 1 191 ? -22.524 3.330 18.370 1.00 93.50 191 LEU A C 1
ATOM 1520 O O . LEU A 1 191 ? -23.439 4.151 18.391 1.00 93.50 191 LEU A O 1
ATOM 1524 N N . SER A 1 192 ? -22.482 2.353 17.459 1.00 90.94 192 SER A N 1
ATOM 1525 C CA . SER A 1 192 ? -23.482 2.221 16.389 1.00 90.94 192 SER A CA 1
ATOM 1526 C C . SER A 1 192 ? -24.880 1.868 16.913 1.00 90.94 192 SER A C 1
ATOM 1528 O O . SER A 1 192 ? -25.883 2.327 16.363 1.00 90.94 192 SER A O 1
ATOM 1530 N N . GLN A 1 193 ? -24.948 1.072 17.984 1.00 91.12 193 GLN A N 1
ATOM 1531 C CA . GLN A 1 193 ? -26.201 0.646 18.605 1.00 91.12 193 GLN A CA 1
ATOM 1532 C C . GLN A 1 193 ? -26.676 1.647 19.658 1.00 91.12 193 GLN A C 1
ATOM 1534 O O . GLN A 1 193 ? -27.883 1.810 19.828 1.00 91.12 193 GLN A O 1
ATOM 1539 N N . LEU A 1 194 ? -25.751 2.375 20.299 1.00 91.50 194 LEU A N 1
ATOM 1540 C CA . LEU A 1 194 ? -26.067 3.387 21.306 1.00 91.50 194 LEU A CA 1
ATOM 1541 C C . LEU A 1 194 ? -27.090 4.423 20.807 1.00 91.50 194 LEU A C 1
ATOM 1543 O O . LEU A 1 194 ? -27.997 4.790 21.553 1.00 91.50 194 LEU A O 1
ATOM 1547 N N . LYS A 1 195 ? -27.023 4.800 19.523 1.00 87.56 195 LYS A N 1
ATOM 1548 C CA . LYS A 1 195 ? -27.971 5.712 18.848 1.00 87.56 195 LYS A CA 1
ATOM 1549 C C . LYS A 1 195 ? -29.434 5.292 18.885 1.00 87.56 195 LYS A C 1
ATOM 1551 O O . LYS A 1 195 ? -30.328 6.101 18.671 1.00 87.56 195 LYS A O 1
ATOM 1556 N N . LYS A 1 196 ? -29.690 4.001 19.080 1.00 88.38 196 LYS A N 1
ATOM 1557 C CA . LYS A 1 196 ? -31.042 3.436 19.090 1.00 88.38 196 LYS A CA 1
ATOM 1558 C C . LYS A 1 196 ? -31.635 3.403 20.499 1.00 88.38 196 LYS A C 1
ATOM 1560 O O . LYS A 1 196 ? -32.752 2.925 20.672 1.00 88.38 196 LYS A O 1
ATOM 1565 N N . THR A 1 197 ? -30.897 3.869 21.507 1.00 91.12 197 THR A N 1
ATOM 1566 C CA . THR A 1 197 ? -31.291 3.752 22.913 1.00 91.12 197 THR A CA 1
ATOM 1567 C C . THR A 1 197 ? -31.947 5.023 23.445 1.00 91.12 197 THR A C 1
ATOM 1569 O O . THR A 1 197 ? -31.657 6.137 23.020 1.00 91.12 197 THR A O 1
ATOM 1572 N N . LYS A 1 198 ? -32.807 4.858 24.457 1.00 91.38 198 LYS A N 1
ATOM 1573 C CA . LYS A 1 198 ? -33.450 5.970 25.182 1.00 91.38 198 LYS A CA 1
ATOM 1574 C C . LYS A 1 198 ? -32.470 6.831 25.992 1.00 91.38 198 LYS A C 1
ATOM 1576 O O . LYS A 1 198 ? -32.804 7.953 26.348 1.00 91.38 198 LYS A O 1
ATOM 1581 N N . TYR A 1 199 ? -31.291 6.295 26.308 1.00 93.56 199 TYR A N 1
ATOM 1582 C CA . TYR A 1 199 ? -30.286 6.919 27.172 1.00 93.56 199 TYR A CA 1
ATOM 1583 C C . TYR A 1 199 ? -29.035 7.379 26.398 1.00 93.56 199 TYR A C 1
ATOM 1585 O O . TYR A 1 199 ? -28.006 7.671 27.004 1.00 93.56 199 TYR A O 1
ATOM 1593 N N . GLU A 1 200 ? -29.124 7.463 25.066 1.00 93.38 200 GLU A N 1
ATOM 1594 C CA . GLU A 1 200 ? -28.028 7.803 24.150 1.00 93.38 200 GLU A CA 1
ATOM 1595 C C . GLU A 1 200 ? -27.217 9.027 24.599 1.00 93.38 200 GLU A C 1
ATOM 1597 O O . GLU A 1 200 ? -25.994 8.951 24.697 1.00 93.38 200 GLU A O 1
ATOM 1602 N N . LYS A 1 201 ? -27.887 10.153 24.882 1.00 91.38 201 LYS A N 1
ATOM 1603 C CA . LYS A 1 201 ? -27.220 11.424 25.216 1.00 91.38 201 LYS A CA 1
ATOM 1604 C C . LYS A 1 201 ? -26.393 11.321 26.494 1.00 91.38 201 LYS A C 1
ATOM 1606 O O . LYS A 1 201 ? -25.235 11.729 26.507 1.00 91.38 201 LYS A O 1
ATOM 1611 N N . ASP A 1 202 ? -26.980 10.749 27.538 1.00 92.75 202 ASP A N 1
ATOM 1612 C CA . ASP A 1 202 ? -26.344 10.625 28.848 1.00 92.75 202 ASP A CA 1
ATOM 1613 C C . ASP A 1 202 ? -25.195 9.605 28.816 1.00 92.75 202 ASP A C 1
ATOM 1615 O O . ASP A 1 202 ? -24.158 9.805 29.448 1.00 92.75 202 ASP A O 1
ATOM 1619 N N . ALA A 1 203 ? -25.343 8.524 28.045 1.00 93.19 203 ALA A N 1
ATOM 1620 C CA . ALA A 1 203 ? -24.289 7.533 27.847 1.00 93.19 203 ALA A CA 1
ATOM 1621 C C . ALA A 1 203 ? -23.139 8.050 26.971 1.00 93.19 203 ALA A C 1
ATOM 1623 O O . ALA A 1 203 ? -21.980 7.755 27.258 1.00 93.19 203 ALA A O 1
ATOM 1624 N N . LEU A 1 204 ? -23.431 8.849 25.940 1.00 92.75 204 LEU A N 1
ATOM 1625 C CA . LEU A 1 204 ? -22.404 9.515 25.139 1.00 92.75 204 LEU A CA 1
ATOM 1626 C C . LEU A 1 204 ? -21.622 10.522 25.986 1.00 92.75 204 LEU A C 1
ATOM 1628 O O . LEU A 1 204 ? -20.395 10.528 25.938 1.00 92.75 204 LEU A O 1
ATOM 1632 N N . LYS A 1 205 ? -22.319 11.322 26.801 1.00 91.56 205 LYS A N 1
ATOM 1633 C CA . LYS A 1 205 ? -21.687 12.230 27.762 1.00 91.56 205 LYS A CA 1
ATOM 1634 C C . LYS A 1 205 ? -20.769 11.473 28.723 1.00 91.56 205 LYS A C 1
ATOM 1636 O O . LYS A 1 205 ? -19.615 11.851 28.886 1.00 91.56 205 LYS A O 1
ATOM 1641 N N . TYR A 1 206 ? -21.246 10.360 29.278 1.00 92.31 206 TYR A N 1
ATOM 1642 C CA . TYR A 1 206 ? -20.441 9.510 30.152 1.00 92.31 206 TYR A CA 1
ATOM 1643 C C . TYR A 1 206 ? -19.173 8.986 29.471 1.00 92.31 206 TYR A C 1
ATOM 1645 O O . TYR A 1 206 ? -18.102 9.012 30.065 1.00 92.31 206 TYR A O 1
ATOM 1653 N N . LEU A 1 207 ? -19.281 8.538 28.218 1.00 91.44 207 LEU A N 1
ATOM 1654 C CA . LEU A 1 207 ? -18.142 8.046 27.446 1.00 91.44 207 LEU A CA 1
ATOM 1655 C C . LEU A 1 207 ? -17.096 9.149 27.205 1.00 91.44 207 LEU A C 1
ATOM 1657 O O . LEU A 1 207 ? -15.899 8.893 27.310 1.00 91.44 207 LEU A O 1
ATOM 1661 N N . ILE A 1 208 ? -17.542 10.375 26.917 1.00 88.62 208 ILE A N 1
ATOM 1662 C CA . ILE A 1 208 ? -16.672 11.547 26.752 1.00 88.62 208 ILE A CA 1
ATOM 1663 C C . ILE A 1 208 ? -15.969 11.879 28.078 1.00 88.62 208 ILE A C 1
ATOM 1665 O O . ILE A 1 208 ? -14.748 11.988 28.104 1.00 88.62 208 ILE A O 1
ATOM 1669 N N . GLU A 1 209 ? -16.706 11.984 29.183 1.00 85.69 209 GLU A N 1
ATOM 1670 C CA . GLU A 1 209 ? -16.153 12.402 30.479 1.00 85.69 209 GLU A CA 1
ATOM 1671 C C . GLU A 1 209 ? -15.285 11.332 31.159 1.00 85.69 209 GLU A C 1
ATOM 1673 O O . GLU A 1 209 ? -14.280 11.663 31.770 1.00 85.69 209 GLU A O 1
ATOM 1678 N N . GLN A 1 210 ? -15.649 10.050 31.089 1.00 83.75 210 GLN A N 1
ATOM 1679 C CA . GLN A 1 210 ? -14.908 9.002 31.805 1.00 83.75 210 GLN A CA 1
ATOM 1680 C C . GLN A 1 210 ? -13.770 8.399 30.991 1.00 83.75 210 GLN A C 1
ATOM 1682 O O . GLN A 1 210 ? -12.738 8.047 31.553 1.00 83.75 210 GLN A O 1
ATOM 1687 N N . VAL A 1 211 ? -13.950 8.246 29.676 1.00 81.44 211 VAL A N 1
ATOM 1688 C CA . VAL A 1 211 ? -12.968 7.541 28.839 1.00 81.44 211 VAL A CA 1
ATOM 1689 C C . VAL A 1 211 ? -12.044 8.518 28.128 1.00 81.44 211 VAL A C 1
ATOM 1691 O O . VAL A 1 211 ? -10.835 8.297 28.098 1.00 81.44 211 VAL A O 1
ATOM 1694 N N . LEU A 1 212 ? -12.587 9.600 27.55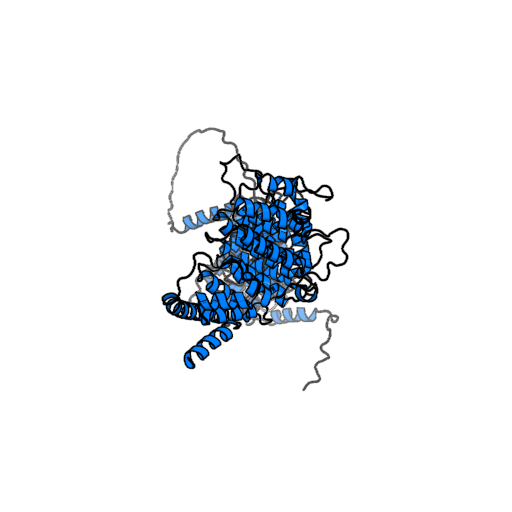9 1.00 80.38 212 LEU A N 1
ATOM 1695 C CA . LEU A 1 212 ? -11.765 10.592 26.862 1.00 80.38 212 LEU A CA 1
ATOM 1696 C C . LEU A 1 212 ? -11.182 11.655 27.804 1.00 80.38 212 LEU A C 1
ATOM 1698 O O . LEU A 1 212 ? -10.067 12.093 27.551 1.00 80.38 212 LEU A O 1
ATOM 1702 N N . ASP A 1 213 ? -11.886 12.047 28.872 1.00 72.69 213 ASP A N 1
ATOM 1703 C CA . ASP A 1 213 ? -11.401 12.992 29.900 1.00 72.69 213 ASP A CA 1
ATOM 1704 C C . ASP A 1 213 ? -10.846 12.282 31.148 1.00 72.69 213 ASP A C 1
ATOM 1706 O O . ASP A 1 213 ? -10.890 12.840 32.247 1.00 72.69 213 ASP A O 1
ATOM 1710 N N . ASN A 1 214 ? -10.360 11.037 31.020 1.00 69.44 214 ASN A N 1
ATOM 1711 C CA . ASN A 1 214 ? -9.890 10.271 32.179 1.00 69.44 214 ASN A CA 1
ATOM 1712 C C . ASN A 1 214 ? -8.813 11.078 32.936 1.00 69.44 214 ASN A C 1
ATOM 1714 O O . ASN A 1 214 ? -7.769 11.416 32.377 1.00 69.44 214 ASN A O 1
ATOM 1718 N N . ALA A 1 215 ? -9.105 11.446 34.186 1.00 60.28 215 ALA A N 1
ATOM 1719 C CA . ALA A 1 215 ? -8.279 12.314 35.030 1.00 60.28 215 ALA A CA 1
ATOM 1720 C C . ALA A 1 215 ? -7.918 13.703 34.437 1.00 60.28 215 ALA A C 1
ATOM 1722 O O . ALA A 1 215 ? -6.882 14.266 34.790 1.00 60.28 215 ALA A O 1
ATOM 1723 N N . GLY A 1 216 ? -8.745 14.276 33.552 1.00 63.75 216 GLY A N 1
ATOM 1724 C CA . GLY A 1 216 ? -8.505 15.606 32.962 1.00 63.75 216 GLY A CA 1
ATOM 1725 C C . GLY A 1 216 ? -7.419 15.628 31.881 1.00 63.75 216 GLY A C 1
ATOM 1726 O O . GLY A 1 216 ? -6.890 16.683 31.534 1.00 63.75 216 GLY A O 1
ATOM 1727 N N . GLN A 1 217 ? -7.023 14.454 31.386 1.00 65.44 217 GLN A N 1
ATOM 1728 C CA . GLN A 1 217 ? -5.924 14.307 30.436 1.00 65.44 217 GLN A CA 1
ATOM 1729 C C . GLN A 1 217 ? -6.351 14.541 28.977 1.00 65.44 217 GLN A C 1
ATOM 1731 O O . GLN A 1 217 ? -5.514 14.896 28.141 1.00 65.44 217 GLN A O 1
ATOM 1736 N N . GLY A 1 218 ? -7.637 14.394 28.656 1.00 78.06 218 GLY A N 1
ATOM 1737 C CA . GLY A 1 218 ? -8.145 14.527 27.293 1.00 78.06 218 GLY A CA 1
ATOM 1738 C C . GLY A 1 218 ? -7.599 13.467 26.319 1.00 78.06 218 GLY A C 1
ATOM 1739 O O . GLY A 1 218 ? -7.137 12.385 26.689 1.00 78.06 218 GLY A O 1
ATOM 1740 N N . ILE A 1 219 ? -7.623 13.785 25.020 1.00 85.56 219 ILE A N 1
ATOM 1741 C CA . ILE A 1 219 ? -7.132 12.888 23.960 1.00 85.56 219 ILE A CA 1
ATOM 1742 C C . ILE A 1 219 ? -5.597 12.961 23.887 1.00 85.56 219 ILE A C 1
ATOM 1744 O O . ILE A 1 219 ? -5.041 13.982 23.469 1.00 85.56 219 ILE A O 1
ATOM 1748 N N . GLN A 1 220 ? -4.922 11.872 24.273 1.00 80.62 220 GLN A N 1
ATOM 1749 C CA . GLN A 1 220 ? -3.458 11.824 24.432 1.00 80.62 220 GLN A CA 1
ATOM 1750 C C . GLN A 1 220 ? -2.739 10.659 23.738 1.00 80.62 220 GLN A C 1
ATOM 1752 O O . GLN A 1 220 ? -1.513 10.671 23.641 1.00 80.62 220 GLN A O 1
ATOM 1757 N N . ASN A 1 221 ? -3.448 9.615 23.309 1.00 84.94 221 ASN A N 1
ATOM 1758 C CA . ASN A 1 221 ? -2.828 8.405 22.764 1.00 84.94 221 ASN A CA 1
ATOM 1759 C C . ASN A 1 221 ? -3.641 7.839 21.595 1.00 84.94 221 ASN A C 1
ATOM 1761 O O . ASN A 1 221 ? -4.746 8.300 21.310 1.00 84.94 221 ASN A O 1
ATOM 1765 N N . SER A 1 222 ? -3.082 6.843 20.908 1.00 89.88 222 SER A N 1
ATOM 1766 C CA . SER A 1 222 ? -3.706 6.201 19.751 1.00 89.88 222 SER A CA 1
ATOM 1767 C C . SER A 1 222 ? -5.102 5.637 20.043 1.00 89.88 222 SER A C 1
ATOM 1769 O O . SER A 1 222 ? -5.974 5.740 19.179 1.00 89.88 222 SER A O 1
ATOM 1771 N N . ASP A 1 223 ? -5.342 5.090 21.239 1.00 88.88 223 ASP A N 1
ATOM 1772 C CA . ASP A 1 223 ? -6.628 4.501 21.633 1.00 88.88 223 ASP A CA 1
ATOM 1773 C C . ASP A 1 223 ? -7.716 5.570 21.805 1.00 88.88 223 ASP A C 1
ATOM 1775 O O . ASP A 1 223 ? -8.784 5.492 21.188 1.00 88.88 223 ASP A O 1
ATOM 1779 N N . THR A 1 224 ? -7.429 6.613 22.596 1.00 89.94 224 THR A N 1
ATOM 1780 C CA . THR A 1 224 ? -8.362 7.728 22.823 1.00 89.94 224 THR A CA 1
ATOM 1781 C C . THR A 1 224 ? -8.595 8.523 21.544 1.00 89.94 224 THR A C 1
ATOM 1783 O O . THR A 1 224 ? -9.725 8.932 21.277 1.00 89.94 224 THR A O 1
ATOM 1786 N N . LEU A 1 225 ? -7.573 8.658 20.689 1.00 91.62 225 LEU A N 1
ATOM 1787 C CA . LEU A 1 225 ? -7.713 9.237 19.354 1.00 91.62 225 LEU A CA 1
ATOM 1788 C C . LEU A 1 225 ? -8.640 8.395 18.466 1.00 91.62 225 LEU A C 1
ATOM 1790 O O . LEU A 1 225 ? -9.520 8.941 17.801 1.00 91.62 225 LEU A O 1
ATOM 1794 N N . ASN A 1 226 ? -8.482 7.069 18.462 1.00 93.12 226 ASN A N 1
ATOM 1795 C CA . ASN A 1 226 ? -9.330 6.168 17.679 1.00 93.12 226 ASN A CA 1
ATOM 1796 C C . ASN A 1 226 ? -10.796 6.242 18.119 1.00 93.12 226 ASN A C 1
ATOM 1798 O O . ASN A 1 226 ? -11.689 6.317 17.272 1.00 93.12 226 ASN A O 1
ATOM 1802 N N . LEU A 1 227 ? -11.046 6.269 19.432 1.00 93.44 227 LEU A N 1
ATOM 1803 C CA . LEU A 1 227 ? -12.390 6.428 19.984 1.00 93.44 227 LEU A CA 1
ATOM 1804 C C . LEU A 1 227 ? -12.984 7.798 19.643 1.00 93.44 227 LEU A C 1
ATOM 1806 O O . LEU A 1 227 ? -14.131 7.862 19.206 1.00 93.44 227 LEU A O 1
ATOM 1810 N N . ALA A 1 228 ? -12.209 8.878 19.764 1.00 92.56 228 ALA A N 1
ATOM 1811 C CA . ALA A 1 228 ? -12.651 10.219 19.392 1.00 92.56 228 ALA A CA 1
ATOM 1812 C C . ALA A 1 228 ? -13.042 10.297 17.905 1.00 92.56 228 ALA A C 1
ATOM 1814 O O . ALA A 1 228 ? -14.120 10.790 17.572 1.00 92.56 228 ALA A O 1
ATOM 1815 N N . LEU A 1 229 ? -12.219 9.741 17.010 1.00 92.69 229 LEU A N 1
ATOM 1816 C CA . LEU A 1 229 ? -12.530 9.650 15.581 1.00 92.69 229 LEU A CA 1
ATOM 1817 C C . LEU A 1 229 ? -13.784 8.804 15.317 1.00 92.69 229 LEU A C 1
ATOM 1819 O O . LEU A 1 229 ? -14.620 9.191 14.502 1.00 92.69 229 LEU A O 1
ATOM 1823 N N . ALA A 1 230 ? -13.948 7.681 16.022 1.00 93.44 230 ALA A N 1
ATOM 1824 C CA . ALA A 1 230 ? -15.137 6.839 15.909 1.00 93.44 230 ALA A CA 1
ATOM 1825 C C . ALA A 1 230 ? -16.410 7.565 16.373 1.00 93.44 230 ALA A C 1
ATOM 1827 O O . ALA A 1 230 ? -17.457 7.442 15.736 1.00 93.44 230 ALA A O 1
ATOM 1828 N N . ILE A 1 231 ? -16.324 8.356 17.448 1.00 92.62 231 ILE A N 1
ATOM 1829 C CA . ILE A 1 231 ? -17.426 9.204 17.911 1.00 92.62 231 ILE A CA 1
ATOM 1830 C C . ILE A 1 231 ? -17.758 10.256 16.854 1.00 92.62 231 ILE A C 1
ATOM 1832 O O . ILE A 1 231 ? -18.928 10.390 16.525 1.00 92.62 231 ILE A O 1
ATOM 1836 N N . GLN A 1 232 ? -16.780 10.956 16.265 1.00 90.50 232 GLN A N 1
ATOM 1837 C CA . GLN A 1 232 ? -17.059 11.949 15.213 1.00 90.50 232 GLN A CA 1
ATOM 1838 C C . GLN A 1 232 ? -17.684 11.335 13.956 1.00 90.50 232 GLN A C 1
ATOM 1840 O O . GLN A 1 232 ? -18.575 11.935 13.358 1.00 90.50 232 GLN A O 1
ATOM 1845 N N . GLU A 1 233 ? -17.245 10.137 13.569 1.00 89.94 233 GLU A N 1
ATOM 1846 C CA . GLU A 1 233 ? -17.816 9.393 12.444 1.00 89.94 233 GLU A CA 1
ATOM 1847 C C . GLU A 1 233 ? -19.281 9.017 12.703 1.00 89.94 233 GLU A C 1
ATOM 1849 O O . GLU A 1 233 ? -20.136 9.167 11.831 1.00 89.94 233 GLU A O 1
ATOM 1854 N N . GLN A 1 234 ? -19.594 8.562 13.919 1.00 90.50 234 GLN A N 1
ATOM 1855 C CA . GLN A 1 234 ? -20.961 8.218 14.296 1.00 90.50 234 GLN A CA 1
ATOM 1856 C C . GLN A 1 234 ? -21.817 9.464 14.586 1.00 90.50 234 GLN A C 1
ATOM 1858 O O . GLN A 1 234 ? -23.007 9.468 14.284 1.00 90.50 234 GLN A O 1
ATOM 1863 N N . TYR A 1 235 ? -21.243 10.543 15.099 1.00 90.12 235 TYR A N 1
ATOM 1864 C CA . TYR A 1 235 ? -21.945 11.757 15.508 1.00 90.12 235 TYR A CA 1
ATOM 1865 C C . TYR A 1 235 ? -21.381 12.987 14.773 1.00 90.12 235 TYR A C 1
ATOM 1867 O O . TYR A 1 235 ? -20.633 13.765 15.365 1.00 90.12 235 TYR A O 1
ATOM 1875 N N . PRO A 1 236 ? -21.762 13.237 13.502 1.00 85.06 236 PRO A N 1
ATOM 1876 C CA . PRO A 1 236 ? -21.181 14.326 12.706 1.00 85.06 236 PRO A CA 1
ATOM 1877 C C . PRO A 1 236 ? -21.348 15.725 13.321 1.00 85.06 236 PRO A C 1
ATOM 1879 O O . PRO A 1 236 ? -20.511 16.607 13.120 1.00 85.06 236 PRO A O 1
ATOM 1882 N N . ASP A 1 237 ? -22.413 15.938 14.100 1.00 85.75 237 ASP A N 1
ATOM 1883 C CA . ASP A 1 237 ? -22.706 17.198 14.792 1.00 85.75 237 ASP A CA 1
ATOM 1884 C C . ASP A 1 237 ? -22.075 17.316 16.192 1.00 85.75 237 ASP A C 1
ATOM 1886 O O . ASP A 1 237 ? -22.284 18.327 16.864 1.00 85.75 237 ASP A O 1
ATOM 1890 N N . ILE A 1 238 ? -21.254 16.347 16.625 1.00 86.88 238 ILE A N 1
ATOM 1891 C CA . ILE A 1 238 ? -20.638 16.353 17.964 1.00 86.88 238 ILE A CA 1
ATOM 1892 C C . ILE A 1 238 ? -19.764 17.587 18.213 1.00 86.88 238 ILE A C 1
ATOM 1894 O O . ILE A 1 238 ? -19.709 18.091 19.324 1.00 86.88 238 ILE A O 1
ATOM 1898 N N . HIS A 1 239 ? -19.187 18.169 17.161 1.00 82.44 239 HIS A N 1
ATOM 1899 C CA . HIS A 1 239 ? -18.429 19.423 17.220 1.00 82.44 239 HIS A CA 1
ATOM 1900 C C . HIS A 1 239 ? -19.233 20.629 17.749 1.00 82.44 239 HIS A C 1
ATOM 1902 O O . HIS A 1 239 ? -18.648 21.664 18.068 1.00 82.44 239 HIS A O 1
ATOM 1908 N N . LYS A 1 240 ? -20.570 20.545 17.796 1.00 85.12 240 LYS A N 1
ATOM 1909 C CA . LYS A 1 240 ? -21.454 21.571 18.373 1.00 85.12 240 LYS A CA 1
ATOM 1910 C C . LYS A 1 240 ? -21.759 21.328 19.853 1.00 85.12 240 LYS A C 1
ATOM 1912 O O . LYS A 1 240 ? -22.201 22.265 20.512 1.00 85.12 240 LYS A O 1
ATOM 1917 N N . ASN A 1 241 ? -21.559 20.106 20.345 1.00 86.25 241 ASN A N 1
ATOM 1918 C CA . ASN A 1 241 ? -21.804 19.730 21.732 1.00 86.25 241 ASN A CA 1
ATOM 1919 C C . ASN A 1 241 ? -20.818 20.466 22.663 1.00 86.25 241 ASN A C 1
ATOM 1921 O O . ASN A 1 241 ? -19.641 20.600 22.329 1.00 86.25 241 ASN A O 1
ATOM 1925 N N . SER A 1 242 ? -21.312 20.976 23.795 1.00 83.38 242 SER A N 1
ATOM 1926 C CA . SER A 1 242 ? -20.498 21.708 24.774 1.00 83.38 242 SER A CA 1
ATOM 1927 C C . SER A 1 242 ? -19.480 20.801 25.454 1.00 83.38 242 SER A C 1
ATOM 1929 O O . SER A 1 242 ? -18.302 21.119 25.410 1.00 83.38 242 SER A O 1
ATOM 1931 N N . ASP A 1 243 ? -19.897 19.631 25.953 1.00 81.19 243 ASP A N 1
ATOM 1932 C CA . ASP A 1 243 ? -19.008 18.675 26.630 1.00 81.19 243 ASP A CA 1
ATOM 1933 C C . ASP A 1 243 ? -17.834 18.258 25.711 1.00 81.19 243 ASP A C 1
ATOM 1935 O O . ASP A 1 243 ? -16.696 18.122 26.154 1.00 81.19 243 ASP A O 1
ATOM 1939 N N . TRP A 1 244 ? -18.086 18.116 24.402 1.00 86.56 244 TRP A N 1
ATOM 1940 C CA . TRP A 1 244 ? -17.043 17.839 23.404 1.00 86.56 244 TRP A CA 1
ATOM 1941 C C . TRP A 1 244 ? -16.069 19.006 23.207 1.00 86.56 244 TRP A C 1
ATOM 1943 O O . TRP A 1 244 ? -14.864 18.792 23.092 1.00 86.56 244 TRP A O 1
ATOM 1953 N N . LYS A 1 245 ? -16.570 20.243 23.128 1.00 83.75 245 LYS A N 1
ATOM 1954 C CA . LYS A 1 245 ? -15.709 21.427 22.989 1.00 83.75 245 LYS A CA 1
ATOM 1955 C C . LYS A 1 245 ? -14.869 21.642 24.238 1.00 83.75 245 LYS A C 1
ATOM 1957 O O . LYS A 1 245 ? -13.678 21.892 24.097 1.00 83.75 245 LYS A O 1
ATOM 1962 N N . ASP A 1 246 ? -15.470 21.467 25.409 1.00 80.00 246 ASP A N 1
ATOM 1963 C CA . ASP A 1 246 ? -14.794 21.618 26.691 1.00 80.00 246 ASP A CA 1
ATOM 1964 C C . ASP A 1 246 ? -13.636 20.613 26.805 1.00 80.00 246 ASP A C 1
ATOM 1966 O O . ASP A 1 246 ? -12.524 20.981 27.180 1.00 80.00 246 ASP A O 1
ATOM 1970 N N . LEU A 1 247 ? -13.874 19.355 26.406 1.00 78.81 247 LEU A N 1
ATOM 1971 C CA . LEU A 1 247 ? -12.854 18.304 26.355 1.00 78.81 247 LEU A CA 1
ATOM 1972 C C . LEU A 1 247 ? -11.711 18.645 25.391 1.00 78.81 247 LEU A C 1
ATOM 1974 O O . LEU A 1 247 ? -10.540 18.488 25.731 1.00 78.81 247 LEU A O 1
ATOM 1978 N N . VAL A 1 248 ? -12.047 19.023 24.155 1.00 78.62 248 VAL A N 1
ATOM 1979 C CA . VAL A 1 248 ? -11.050 19.179 23.090 1.00 78.62 248 VAL A CA 1
ATOM 1980 C C . VAL A 1 248 ? -10.270 20.486 23.286 1.00 78.62 248 VAL A C 1
ATOM 1982 O O . VAL A 1 248 ? -9.045 20.464 23.291 1.00 78.62 248 VAL A O 1
ATOM 1985 N N . ILE A 1 249 ? -10.949 21.611 23.512 1.00 74.75 249 ILE A N 1
ATOM 1986 C CA . ILE A 1 249 ? -10.350 22.956 23.480 1.00 74.75 249 ILE A CA 1
ATOM 1987 C C . ILE A 1 249 ? -9.968 23.466 24.882 1.00 74.75 249 ILE A C 1
ATOM 1989 O O . ILE A 1 249 ? -8.883 24.027 25.056 1.00 74.75 249 ILE A O 1
ATOM 1993 N N . ASP A 1 250 ? -10.833 23.284 25.888 1.00 61.62 250 ASP A N 1
ATOM 1994 C CA . ASP A 1 250 ? -10.788 24.106 27.110 1.00 61.62 250 ASP A CA 1
ATOM 1995 C C . ASP A 1 250 ? -10.098 23.447 28.324 1.00 61.62 250 ASP A C 1
ATOM 1997 O O . ASP A 1 250 ? -9.604 24.159 29.201 1.00 61.62 250 ASP A O 1
ATOM 2001 N N . LYS A 1 251 ? -10.001 22.111 28.399 1.00 57.97 251 LYS A N 1
ATOM 2002 C CA . LYS A 1 251 ? -9.635 21.397 29.644 1.00 57.97 251 LYS A CA 1
ATOM 2003 C C . LYS A 1 251 ? -8.171 20.981 29.863 1.00 57.97 251 LYS A C 1
ATOM 2005 O O . LYS A 1 251 ? -7.897 20.288 30.837 1.00 57.97 251 LYS A O 1
ATOM 2010 N N . ALA A 1 252 ? -7.201 21.458 29.080 1.00 53.12 252 ALA A N 1
ATOM 2011 C CA . ALA A 1 252 ? -5.779 21.147 29.326 1.00 53.12 252 ALA A CA 1
ATOM 2012 C C . ALA A 1 252 ? -4.925 22.390 29.677 1.00 53.12 252 ALA A C 1
ATOM 2014 O O . ALA A 1 252 ? -4.220 22.913 28.807 1.00 53.12 252 ALA A O 1
ATOM 2015 N N . PRO A 1 253 ? -4.947 22.890 30.933 1.00 46.22 253 PRO A N 1
ATOM 2016 C CA . PRO A 1 253 ? -4.099 24.003 31.366 1.00 46.22 253 PRO A CA 1
ATOM 2017 C C . PRO A 1 253 ? -2.594 23.709 31.292 1.00 46.22 253 PRO A C 1
ATOM 2019 O O . PRO A 1 253 ? -1.850 24.597 30.885 1.00 46.22 253 PRO A O 1
ATOM 2022 N N . ASP A 1 254 ? -2.183 22.471 31.596 1.00 49.09 254 ASP A N 1
ATOM 2023 C CA . ASP A 1 254 ? -0.776 22.099 31.846 1.00 49.09 254 ASP A CA 1
ATOM 2024 C C . ASP A 1 254 ? -0.110 21.271 30.725 1.00 49.09 254 ASP A C 1
ATOM 2026 O O . ASP A 1 254 ? 1.041 20.854 30.853 1.00 49.09 254 ASP A O 1
ATOM 2030 N N . SER A 1 255 ? -0.795 21.023 29.600 1.00 49.97 255 SER A N 1
ATOM 2031 C CA . SER A 1 255 ? -0.186 20.358 28.437 1.00 49.97 255 SER A CA 1
ATOM 2032 C C . SER A 1 255 ? 0.430 21.391 27.490 1.00 49.97 255 SER A C 1
ATOM 2034 O O . SER A 1 255 ? -0.235 22.345 27.093 1.00 49.97 255 SER A O 1
ATOM 2036 N N . LEU A 1 256 ? 1.684 21.174 27.076 1.00 47.44 256 LEU A N 1
ATOM 2037 C CA . LEU A 1 256 ? 2.431 22.027 26.136 1.00 47.44 256 LEU A CA 1
ATOM 2038 C C . LEU A 1 256 ? 1.748 22.208 24.759 1.00 47.44 256 LEU A C 1
ATOM 2040 O O . LEU A 1 256 ? 2.137 23.106 24.015 1.00 47.44 256 LEU A O 1
ATOM 2044 N N . VAL A 1 257 ? 0.743 21.388 24.409 1.00 53.44 257 VAL A N 1
ATOM 2045 C CA . VAL A 1 257 ? -0.022 21.476 23.150 1.00 53.44 257 VAL A CA 1
ATOM 2046 C C . VAL A 1 257 ? -1.499 21.143 23.407 1.00 53.44 257 VAL A C 1
ATOM 2048 O O . VAL A 1 257 ? -1.833 20.002 23.743 1.00 53.44 257 VAL A O 1
ATOM 2051 N N . ARG A 1 258 ? -2.388 22.130 23.229 1.00 67.12 258 ARG A N 1
ATOM 2052 C CA . ARG A 1 258 ? -3.856 21.964 23.276 1.00 67.12 258 ARG A CA 1
ATOM 2053 C C . ARG A 1 258 ? -4.394 21.548 21.905 1.00 67.12 258 ARG A C 1
ATOM 2055 O O . ARG A 1 258 ? -3.750 21.814 20.893 1.00 67.12 258 ARG A O 1
ATOM 2062 N N . TRP A 1 259 ? -5.568 20.913 21.858 1.00 81.56 259 TRP A N 1
ATOM 2063 C CA . TRP A 1 259 ? -6.289 20.831 20.587 1.00 81.56 259 TRP A CA 1
ATOM 2064 C C . TRP A 1 259 ? -6.886 22.205 20.288 1.00 81.56 259 TRP A C 1
ATOM 2066 O O . TRP A 1 259 ? -7.483 22.847 21.148 1.00 81.56 259 TRP A O 1
ATOM 2076 N N . GLU A 1 260 ? -6.720 22.661 19.060 1.00 80.75 260 GLU A N 1
ATOM 2077 C CA . GLU A 1 260 ? -7.093 24.008 18.632 1.00 80.75 260 GLU A CA 1
ATOM 2078 C C . GLU A 1 260 ? -8.466 24.021 17.947 1.00 80.75 260 GLU A C 1
ATOM 2080 O O . GLU A 1 260 ? -9.123 25.058 17.848 1.00 80.75 260 GLU A O 1
ATOM 2085 N N . ASN A 1 261 ? -8.937 22.855 17.494 1.00 85.69 261 ASN A N 1
ATOM 2086 C CA . ASN A 1 261 ? -10.191 22.723 16.764 1.00 85.69 261 ASN A CA 1
ATOM 2087 C C . ASN A 1 261 ? -11.032 21.532 17.258 1.00 85.69 261 ASN A C 1
ATOM 2089 O O . ASN A 1 261 ? -10.480 20.448 17.460 1.00 85.69 261 ASN A O 1
ATOM 2093 N N . PRO A 1 262 ? -12.372 21.668 17.364 1.00 84.88 262 PRO A N 1
ATOM 2094 C CA . PRO A 1 262 ? -13.244 20.568 17.777 1.00 84.88 262 PRO A CA 1
ATOM 2095 C C . PRO A 1 262 ? -13.321 19.429 16.747 1.00 84.88 262 PRO A C 1
ATOM 2097 O O . PRO A 1 262 ? -13.728 18.321 17.098 1.00 84.88 262 PRO A O 1
ATOM 2100 N N . PHE A 1 263 ? -12.966 19.661 15.478 1.00 87.50 263 PHE A N 1
ATOM 2101 C CA . PHE A 1 263 ? -12.773 18.590 14.496 1.00 87.50 263 PHE A CA 1
ATOM 2102 C C . PHE A 1 263 ? -11.386 17.975 14.663 1.00 87.50 263 PHE A C 1
ATOM 2104 O O . PHE A 1 263 ? -10.388 18.663 14.491 1.00 87.50 263 PHE A O 1
ATOM 2111 N N . ILE A 1 264 ? -11.308 16.673 14.955 1.00 89.62 264 ILE A N 1
ATOM 2112 C CA . ILE A 1 264 ? -10.045 16.028 15.339 1.00 89.62 264 ILE A CA 1
ATOM 2113 C C . ILE A 1 264 ? -9.019 16.109 14.204 1.00 89.62 264 ILE A C 1
ATOM 2115 O O . ILE A 1 264 ? -7.924 16.610 14.425 1.00 89.62 264 ILE A O 1
ATOM 2119 N N . LEU A 1 265 ? -9.383 15.725 12.974 1.00 89.69 265 LEU A N 1
ATOM 2120 C CA . LEU A 1 265 ? -8.496 15.772 11.795 1.00 89.69 265 LEU A CA 1
ATOM 2121 C C . LEU A 1 265 ? -8.432 17.155 11.123 1.00 89.69 265 LEU A C 1
ATOM 2123 O O . LEU A 1 265 ? -8.391 17.253 9.897 1.00 89.69 265 LEU A O 1
ATOM 2127 N N . HIS A 1 266 ? -8.447 18.232 11.904 1.00 89.81 266 HIS A N 1
ATOM 2128 C CA . HIS A 1 266 ? -8.255 19.591 11.399 1.00 89.81 266 HIS A CA 1
ATOM 2129 C C . HIS A 1 266 ? -6.764 19.939 11.263 1.00 89.81 266 HIS A C 1
ATOM 2131 O O . HIS A 1 266 ? -5.927 19.387 11.974 1.00 89.81 266 HIS A O 1
ATOM 2137 N N . HIS A 1 267 ? -6.427 20.881 10.374 1.00 86.69 267 HIS A N 1
ATOM 2138 C CA . HIS A 1 267 ? -5.033 21.282 10.136 1.00 86.69 267 HIS A CA 1
ATOM 2139 C C . HIS A 1 267 ? -4.343 21.871 11.381 1.00 86.69 267 HIS A C 1
ATOM 2141 O O . HIS A 1 267 ? -3.169 21.593 11.607 1.00 86.69 267 HIS A O 1
ATOM 2147 N N . ASP A 1 268 ? -5.087 22.589 12.222 1.00 85.88 268 ASP A N 1
ATOM 2148 C CA . ASP A 1 268 ? -4.592 23.148 13.491 1.00 85.88 268 ASP A CA 1
ATOM 2149 C C . ASP A 1 268 ? -4.168 22.061 14.501 1.00 85.88 268 ASP A C 1
ATOM 2151 O O . ASP A 1 268 ? -3.251 22.233 15.295 1.00 85.88 268 ASP A O 1
ATOM 2155 N N . ASN A 1 269 ? -4.778 20.873 14.435 1.00 89.06 269 ASN A N 1
ATOM 2156 C CA . ASN A 1 269 ? -4.538 19.796 15.401 1.00 89.06 269 ASN A CA 1
ATOM 2157 C C . ASN A 1 269 ? -3.341 18.895 15.042 1.00 89.06 269 ASN A C 1
ATOM 2159 O O . ASN A 1 269 ? -3.064 17.919 15.741 1.00 89.06 269 ASN A O 1
ATOM 2163 N N . MET A 1 270 ? -2.614 19.191 13.961 1.00 87.56 270 MET A N 1
ATOM 2164 C CA . MET A 1 270 ? -1.579 18.313 13.396 1.00 87.56 270 MET A CA 1
ATOM 2165 C C . MET A 1 270 ? -0.468 17.935 14.380 1.00 87.56 270 MET A C 1
ATOM 2167 O O . MET A 1 270 ? -0.035 16.781 14.401 1.00 87.56 270 MET A O 1
ATOM 2171 N N . SER A 1 271 ? -0.038 18.875 15.226 1.00 87.12 271 SER A N 1
ATOM 2172 C CA . SER A 1 271 ? 0.972 18.606 16.259 1.00 87.12 271 SER A CA 1
ATOM 2173 C C . SER A 1 271 ? 0.478 17.556 17.260 1.00 87.12 271 SER A C 1
ATOM 2175 O O . SER A 1 271 ? 1.176 16.581 17.549 1.00 87.12 271 SER A O 1
ATOM 2177 N N . LYS A 1 272 ? -0.775 17.692 17.716 1.00 85.44 272 LYS A N 1
ATOM 2178 C CA . LYS A 1 272 ? -1.365 16.790 18.707 1.00 85.44 272 LYS A CA 1
ATOM 2179 C C . LYS A 1 272 ? -1.686 15.413 18.135 1.00 85.44 272 LYS A C 1
ATOM 2181 O O . LYS A 1 272 ? -1.480 14.406 18.810 1.00 85.44 272 LYS A O 1
ATOM 2186 N N . ILE A 1 273 ? -2.115 15.349 16.872 1.00 89.56 273 ILE A N 1
ATOM 2187 C CA . ILE A 1 273 ? -2.297 14.080 16.155 1.00 89.56 273 ILE A CA 1
ATOM 2188 C C . ILE A 1 273 ? -0.957 13.334 16.066 1.00 89.56 273 ILE A C 1
ATOM 2190 O O . ILE A 1 273 ? -0.905 12.141 16.364 1.00 89.56 273 ILE A O 1
ATOM 2194 N N . ALA A 1 274 ? 0.132 14.023 15.705 1.00 86.94 274 ALA A N 1
ATOM 2195 C CA . ALA A 1 274 ? 1.461 13.417 15.628 1.00 86.94 274 ALA A CA 1
ATOM 2196 C C . ALA A 1 274 ? 1.938 12.874 16.989 1.00 86.94 274 ALA A C 1
ATOM 2198 O O . ALA A 1 274 ? 2.534 11.798 17.041 1.00 86.94 274 ALA A O 1
ATOM 2199 N N . GLU A 1 275 ? 1.650 13.588 18.082 1.00 85.12 275 GLU A N 1
ATOM 2200 C CA . GLU A 1 275 ? 1.944 13.145 19.450 1.00 85.12 275 GLU A CA 1
ATOM 2201 C C . GLU A 1 275 ? 1.136 11.892 19.828 1.00 85.12 275 GLU A C 1
ATOM 2203 O O . GLU A 1 275 ? 1.717 10.894 20.256 1.00 85.12 275 GLU A O 1
ATOM 2208 N N . CYS A 1 276 ? -0.185 11.904 19.600 1.00 85.44 276 CYS A N 1
ATOM 2209 C CA . CYS A 1 276 ? -1.072 10.782 19.926 1.00 85.44 276 CYS A CA 1
ATOM 2210 C C . CYS A 1 276 ? -0.685 9.505 19.172 1.00 85.44 276 CYS A C 1
ATOM 2212 O O . CYS A 1 276 ? -0.697 8.423 19.754 1.00 85.44 276 CYS A O 1
ATOM 2214 N N . LEU A 1 277 ? -0.313 9.640 17.894 1.00 86.19 277 LEU A N 1
ATOM 2215 C CA . LEU A 1 277 ? 0.130 8.540 17.032 1.00 86.19 277 LEU A CA 1
ATOM 2216 C C . LEU A 1 277 ? 1.576 8.099 17.297 1.00 86.19 277 LEU A C 1
ATOM 2218 O O . LEU A 1 277 ? 2.059 7.186 16.627 1.00 86.19 277 LEU A O 1
ATOM 2222 N N . GLN A 1 278 ? 2.282 8.752 18.228 1.00 80.56 278 GLN A N 1
ATOM 2223 C CA . GLN A 1 278 ? 3.707 8.531 18.502 1.00 80.56 278 GLN A CA 1
ATOM 2224 C C . GLN A 1 278 ? 4.581 8.653 17.244 1.00 80.56 278 GLN A C 1
ATOM 2226 O O . GLN A 1 278 ? 5.615 7.992 17.107 1.00 80.56 278 GLN A O 1
ATOM 2231 N N . ALA A 1 279 ? 4.169 9.519 16.315 1.00 63.97 279 ALA A N 1
ATOM 2232 C CA . ALA A 1 279 ? 4.876 9.758 15.066 1.00 63.97 279 ALA A CA 1
ATOM 2233 C C . ALA A 1 279 ? 6.197 10.517 15.284 1.00 63.97 279 ALA A C 1
ATOM 2235 O O . ALA A 1 279 ? 7.039 10.545 14.392 1.00 63.97 279 ALA A O 1
ATOM 2236 N N . ARG A 1 280 ? 6.402 11.110 16.469 1.00 69.81 280 ARG A N 1
ATOM 2237 C CA . ARG A 1 280 ? 7.623 11.820 16.876 1.00 69.81 280 ARG A CA 1
ATOM 2238 C C . ARG A 1 280 ? 8.148 11.272 18.213 1.00 69.81 280 ARG A C 1
ATOM 2240 O O . ARG A 1 280 ? 7.347 10.777 19.008 1.00 69.81 280 ARG A O 1
ATOM 2247 N N . PRO A 1 281 ? 9.468 11.324 18.471 1.00 56.91 281 PRO A N 1
ATOM 2248 C CA . PRO A 1 281 ? 10.027 10.935 19.764 1.00 56.91 281 PRO A CA 1
ATOM 2249 C C . PRO A 1 281 ? 9.494 11.833 20.888 1.00 56.91 281 PRO A C 1
ATOM 2251 O O . PRO A 1 281 ? 9.464 13.055 20.742 1.00 56.91 281 PRO A O 1
ATOM 2254 N N . LYS A 1 282 ? 9.093 11.228 22.015 1.00 62.28 282 LYS A N 1
ATOM 2255 C CA . LYS A 1 282 ? 8.899 11.964 23.273 1.00 62.28 282 LYS A CA 1
ATOM 2256 C C . LYS A 1 282 ? 10.276 12.410 23.764 1.00 62.28 282 LYS A C 1
ATOM 2258 O O . LYS A 1 282 ? 11.216 11.625 23.692 1.00 62.28 282 LYS A O 1
ATOM 2263 N N . GLN A 1 283 ? 10.403 13.651 24.234 1.00 48.03 283 GLN A N 1
ATOM 2264 C CA . GLN A 1 283 ? 11.708 14.236 24.564 1.00 48.03 283 GLN A CA 1
ATOM 2265 C C . GLN A 1 283 ? 12.461 13.525 25.713 1.00 48.03 283 GLN A C 1
ATOM 2267 O O . GLN A 1 283 ? 13.660 13.742 25.815 1.00 48.03 283 GLN A O 1
ATOM 2272 N N . ASP A 1 284 ? 11.832 12.614 26.478 1.00 40.31 284 ASP A N 1
ATOM 2273 C CA . ASP A 1 284 ? 12.405 12.083 27.733 1.00 40.31 284 ASP A CA 1
ATOM 2274 C C . ASP A 1 284 ? 12.303 10.555 27.980 1.00 40.31 284 ASP A C 1
ATOM 2276 O O . ASP A 1 284 ? 12.461 10.116 29.116 1.00 40.31 284 ASP A O 1
ATOM 2280 N N . SER A 1 285 ? 12.057 9.691 26.985 1.00 46.47 285 SER A N 1
ATOM 2281 C CA . SER A 1 285 ? 11.939 8.236 27.250 1.00 46.47 285 SER A CA 1
ATOM 2282 C C . SER A 1 285 ? 12.982 7.382 26.524 1.00 46.47 285 SER A C 1
ATOM 2284 O O . SER A 1 285 ? 12.858 7.109 25.332 1.00 46.47 285 SER A O 1
ATOM 2286 N N . SER A 1 286 ? 13.972 6.893 27.278 1.00 43.31 286 SER A N 1
ATOM 2287 C CA . SER A 1 286 ? 15.002 5.928 26.857 1.00 43.31 286 SER A CA 1
ATOM 2288 C C . SER A 1 286 ? 14.515 4.470 26.740 1.00 43.31 286 SER A C 1
ATOM 2290 O O . SER A 1 286 ? 15.308 3.599 26.393 1.00 43.31 286 SER A O 1
ATOM 2292 N N . ASP A 1 287 ? 13.228 4.199 26.987 1.00 40.09 287 ASP A N 1
ATOM 2293 C CA . ASP A 1 287 ? 12.650 2.844 27.113 1.00 40.09 287 ASP A CA 1
ATOM 2294 C C . ASP A 1 287 ? 11.870 2.343 25.875 1.00 40.09 287 ASP A C 1
ATOM 2296 O O . ASP A 1 287 ? 11.147 1.347 25.930 1.00 40.09 287 ASP A O 1
ATOM 2300 N N . ASP A 1 288 ? 12.038 2.978 24.711 1.00 46.75 288 ASP A N 1
ATOM 2301 C CA . ASP A 1 288 ? 11.289 2.660 23.476 1.00 46.75 288 ASP A CA 1
ATOM 2302 C C . ASP A 1 288 ? 11.643 1.288 22.835 1.00 46.75 288 ASP A C 1
ATOM 2304 O O . ASP A 1 288 ? 11.128 0.955 21.764 1.00 46.75 288 ASP A O 1
ATOM 2308 N N . GLN A 1 289 ? 12.509 0.469 23.451 1.00 44.78 289 GLN A N 1
ATOM 2309 C CA . GLN A 1 289 ? 12.972 -0.801 22.865 1.00 44.78 289 GLN A CA 1
ATOM 2310 C C . GLN A 1 289 ? 12.030 -2.000 23.072 1.00 44.78 289 GLN A C 1
ATOM 2312 O O . GLN A 1 289 ? 12.176 -2.980 22.349 1.00 44.78 289 GLN A O 1
ATOM 2317 N N . ASN A 1 290 ? 11.050 -1.937 23.986 1.00 43.06 290 ASN A N 1
ATOM 2318 C CA . ASN A 1 290 ? 10.260 -3.123 24.374 1.00 43.06 290 ASN A CA 1
ATOM 2319 C C . ASN A 1 290 ? 8.725 -2.978 24.335 1.00 43.06 290 ASN A C 1
ATOM 2321 O O . ASN A 1 290 ? 8.018 -3.831 24.868 1.00 43.06 290 ASN A O 1
ATOM 2325 N N . GLN A 1 291 ? 8.172 -1.954 23.678 1.00 49.28 291 GLN A N 1
ATOM 2326 C CA . GLN A 1 291 ? 6.717 -1.857 23.485 1.00 49.28 291 GLN A CA 1
ATOM 2327 C C . GLN A 1 291 ? 6.279 -2.462 22.141 1.00 49.28 291 GLN A C 1
ATOM 2329 O O . GLN A 1 291 ? 6.904 -2.211 21.113 1.00 49.28 291 GLN A O 1
ATOM 2334 N N . GLU A 1 292 ? 5.189 -3.231 22.168 1.00 52.19 292 GLU A N 1
ATOM 2335 C CA . GLU A 1 292 ? 4.603 -4.102 21.129 1.00 52.19 292 GLU A CA 1
ATOM 2336 C C . GLU A 1 292 ? 4.773 -3.642 19.663 1.00 52.19 292 GLU A C 1
ATOM 2338 O O . GLU A 1 292 ? 4.500 -2.493 19.307 1.00 52.19 292 GLU A O 1
ATOM 2343 N N . SER A 1 293 ? 5.174 -4.571 18.784 1.00 52.62 293 SER A N 1
ATOM 2344 C CA . SER A 1 293 ? 5.394 -4.375 17.335 1.00 52.62 293 SER A CA 1
ATOM 2345 C C . SER A 1 293 ? 4.115 -4.152 16.512 1.00 52.62 293 SER A C 1
ATOM 2347 O O . SER A 1 293 ? 4.175 -4.100 15.283 1.00 52.62 293 SER A O 1
ATOM 2349 N N . GLN A 1 294 ? 2.947 -4.071 17.151 1.00 67.31 294 GLN A N 1
ATOM 2350 C CA . GLN A 1 294 ? 1.662 -4.064 16.458 1.00 67.31 294 GLN A CA 1
ATOM 2351 C C . GLN A 1 294 ? 1.331 -2.680 15.891 1.00 67.31 294 GLN A C 1
ATOM 2353 O O . GLN A 1 294 ? 1.612 -1.640 16.485 1.00 67.31 294 GLN A O 1
ATOM 2358 N N . PHE A 1 295 ? 0.764 -2.677 14.687 1.00 80.25 295 PHE A N 1
ATOM 2359 C CA . PHE A 1 295 ? 0.334 -1.470 13.997 1.00 80.25 295 PHE A CA 1
ATOM 2360 C C . PHE A 1 295 ? -1.072 -1.095 14.454 1.00 80.25 295 PHE A C 1
ATOM 2362 O O . PHE A 1 295 ? -2.040 -1.754 14.071 1.00 80.25 295 PHE A O 1
ATOM 2369 N N . HIS A 1 29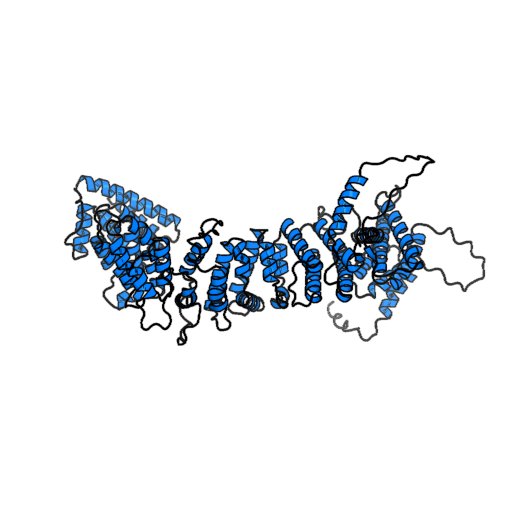6 ? -1.168 -0.035 15.252 1.00 88.25 296 HIS A N 1
ATOM 2370 C CA . HIS A 1 296 ? -2.412 0.360 15.905 1.00 88.25 296 HIS A CA 1
ATOM 2371 C C . HIS A 1 296 ? -3.553 0.619 14.905 1.00 88.25 296 HIS A C 1
ATOM 2373 O O . HIS A 1 296 ? -3.389 1.264 13.863 1.00 88.25 296 HIS A O 1
ATOM 2379 N N . SER A 1 297 ? -4.755 0.167 15.239 1.00 89.00 297 SER A N 1
ATOM 2380 C CA . SER A 1 297 ? -5.944 0.221 14.381 1.00 89.00 297 SER A CA 1
ATOM 2381 C C . SER A 1 297 ? -6.415 1.629 13.993 1.00 89.00 297 SER A C 1
ATOM 2383 O O . SER A 1 297 ? -7.073 1.791 12.961 1.00 89.00 297 SER A O 1
ATOM 2385 N N . VAL A 1 298 ? -6.055 2.653 14.776 1.00 91.94 298 VAL A N 1
ATOM 2386 C CA . VAL A 1 298 ? -6.348 4.079 14.507 1.00 91.94 298 VAL A CA 1
ATOM 2387 C C . VAL A 1 298 ? -5.979 4.497 13.082 1.00 91.94 298 VAL A C 1
ATOM 2389 O O . VAL A 1 298 ? -6.730 5.223 12.437 1.00 91.94 298 VAL A O 1
ATOM 2392 N N . TRP A 1 299 ? -4.872 3.978 12.547 1.00 92.88 299 TRP A N 1
ATOM 2393 C CA . TRP A 1 299 ? -4.414 4.277 11.193 1.00 92.88 299 TRP A CA 1
ATOM 2394 C C . TRP A 1 299 ? -5.394 3.791 10.123 1.00 92.88 299 TRP A C 1
ATOM 2396 O O . TRP A 1 299 ? -5.602 4.480 9.126 1.00 92.88 299 TRP A O 1
ATOM 2406 N N . ASN A 1 300 ? -6.052 2.645 10.339 1.00 92.31 300 ASN A N 1
ATOM 2407 C CA . ASN A 1 300 ? -7.083 2.151 9.423 1.00 92.31 300 ASN A CA 1
ATOM 2408 C C . ASN A 1 300 ? -8.296 3.092 9.413 1.00 92.31 300 ASN A C 1
ATOM 2410 O O . ASN A 1 300 ? -8.874 3.326 8.355 1.00 92.31 300 ASN A O 1
ATOM 2414 N N . ARG A 1 301 ? -8.663 3.654 10.575 1.00 92.00 301 ARG A N 1
ATOM 2415 C CA . ARG A 1 301 ? -9.756 4.633 10.675 1.00 92.00 301 ARG A CA 1
ATOM 2416 C C . ARG A 1 301 ? -9.385 5.963 10.027 1.00 92.00 301 ARG A C 1
ATOM 2418 O O . ARG A 1 301 ? -10.197 6.543 9.321 1.00 92.00 301 ARG A O 1
ATOM 2425 N N . ILE A 1 302 ? -8.156 6.442 10.212 1.00 93.00 302 ILE A N 1
ATOM 2426 C CA . ILE A 1 302 ? -7.687 7.649 9.518 1.00 93.00 302 ILE A CA 1
ATOM 2427 C C . ILE A 1 302 ? -7.731 7.432 8.000 1.00 93.00 302 ILE A C 1
ATOM 2429 O O . ILE A 1 302 ? -8.250 8.274 7.270 1.00 93.00 302 ILE A O 1
ATOM 2433 N N . LEU A 1 303 ? -7.255 6.281 7.519 1.00 92.25 303 LEU A N 1
ATOM 2434 C CA . LEU A 1 303 ? -7.309 5.939 6.100 1.00 92.25 303 LEU A CA 1
ATOM 2435 C C . LEU A 1 303 ? -8.755 5.860 5.578 1.00 92.25 303 LEU A C 1
ATOM 2437 O O . LEU A 1 303 ? -9.039 6.401 4.510 1.00 92.25 303 LEU A O 1
ATOM 2441 N N . SER A 1 304 ? -9.688 5.261 6.329 1.00 90.31 304 SER A N 1
ATOM 2442 C CA . SER A 1 304 ? -11.096 5.189 5.913 1.00 90.31 304 SER A CA 1
ATOM 2443 C C . SER A 1 304 ? -11.745 6.570 5.794 1.00 90.31 304 SER A C 1
ATOM 2445 O O . SER A 1 304 ? -12.561 6.775 4.894 1.00 90.31 304 SER A O 1
ATOM 2447 N N . VAL A 1 305 ? -11.344 7.543 6.623 1.00 89.06 305 VAL A N 1
ATOM 2448 C CA . VAL A 1 305 ? -11.785 8.940 6.485 1.00 89.06 305 VAL A CA 1
ATOM 2449 C C . VAL A 1 305 ? -11.369 9.509 5.125 1.00 89.06 305 VAL A C 1
ATOM 2451 O O . VAL A 1 305 ? -12.187 10.148 4.467 1.00 89.06 305 VAL A O 1
ATOM 2454 N N . TYR A 1 306 ? -10.141 9.264 4.662 1.00 88.31 306 TYR A N 1
ATOM 2455 C CA . TYR A 1 306 ? -9.678 9.767 3.361 1.00 88.31 306 TYR A CA 1
ATOM 2456 C C . TYR A 1 306 ? -10.279 9.018 2.167 1.00 88.31 306 TYR A C 1
ATOM 2458 O O . TYR A 1 306 ? -10.571 9.643 1.154 1.00 88.31 306 TYR A O 1
ATOM 2466 N N . ILE A 1 307 ? -10.535 7.714 2.293 1.00 87.88 307 ILE A N 1
ATOM 2467 C CA . ILE A 1 307 ? -11.192 6.921 1.239 1.00 87.88 307 ILE A CA 1
ATOM 2468 C C . ILE A 1 307 ? -12.658 7.344 1.057 1.00 87.88 307 ILE A C 1
ATOM 2470 O O . ILE A 1 307 ? -13.142 7.478 -0.068 1.00 87.88 307 ILE A O 1
ATOM 2474 N N . ASN A 1 308 ? -13.380 7.558 2.161 1.00 82.44 308 ASN A N 1
ATOM 2475 C CA . ASN A 1 308 ? -14.818 7.833 2.128 1.00 82.44 308 ASN A CA 1
ATOM 2476 C C . ASN A 1 308 ? -15.144 9.294 1.783 1.00 82.44 308 ASN A C 1
ATOM 2478 O O . ASN A 1 308 ? -16.213 9.574 1.233 1.00 82.44 308 ASN A O 1
ATOM 2482 N N . ASN A 1 309 ? -14.233 10.230 2.063 1.00 72.19 309 ASN A N 1
ATOM 2483 C CA . ASN A 1 309 ? -14.381 11.631 1.677 1.00 72.19 309 ASN A CA 1
ATOM 2484 C C . ASN A 1 309 ? -14.014 11.829 0.201 1.00 72.19 309 ASN A C 1
ATOM 2486 O O . ASN A 1 309 ? -12.943 12.336 -0.127 1.00 72.19 309 ASN A O 1
ATOM 2490 N N . LYS A 1 310 ? -14.924 11.459 -0.708 1.00 52.53 310 LYS A N 1
ATOM 2491 C CA . LYS A 1 310 ? -14.792 11.810 -2.130 1.00 52.53 310 LYS A CA 1
ATOM 2492 C C . LYS A 1 310 ? -14.637 13.327 -2.278 1.00 52.53 310 LYS A C 1
ATOM 2494 O O . LYS A 1 310 ? -15.372 14.097 -1.656 1.00 52.53 310 LYS A O 1
ATOM 2499 N N . THR A 1 311 ? -13.693 13.741 -3.120 1.00 41.88 311 THR A N 1
ATOM 2500 C CA . THR A 1 311 ? -13.432 15.136 -3.490 1.00 41.88 311 THR A CA 1
ATOM 2501 C C . THR A 1 311 ? -14.747 15.881 -3.775 1.00 41.88 311 THR A C 1
ATOM 2503 O O . THR A 1 311 ? -15.554 15.437 -4.598 1.00 41.88 311 THR A O 1
ATOM 2506 N N . PRO A 1 312 ? -15.031 17.004 -3.088 1.00 34.69 312 PRO A N 1
ATOM 2507 C CA . PRO A 1 312 ? -16.308 17.680 -3.238 1.00 34.69 312 PRO A CA 1
ATOM 2508 C C . PRO A 1 312 ? -16.415 18.322 -4.621 1.00 34.69 312 PRO A C 1
ATOM 2510 O O . PRO A 1 312 ? -15.644 19.215 -4.984 1.00 34.69 312 PRO A O 1
ATOM 2513 N N . SER A 1 313 ? -17.442 17.923 -5.371 1.00 31.78 313 SER A N 1
ATOM 2514 C CA . SER A 1 313 ? -17.892 18.630 -6.567 1.00 31.78 313 SER A CA 1
ATOM 2515 C C . SER A 1 313 ? -18.138 20.107 -6.226 1.00 31.78 313 SER A C 1
ATOM 2517 O O . SER A 1 313 ? -18.665 20.445 -5.165 1.00 31.78 313 SER A O 1
ATOM 2519 N N . SER A 1 314 ? -17.754 21.004 -7.132 1.00 34.91 314 SER A N 1
ATOM 2520 C CA . SER A 1 314 ? -17.540 22.449 -6.942 1.00 34.91 314 SER A CA 1
ATOM 2521 C C . SER A 1 314 ? -18.707 23.312 -6.405 1.00 34.91 314 SER A C 1
ATOM 2523 O O . SER A 1 314 ? -18.559 24.533 -6.320 1.00 34.91 314 SER A O 1
ATOM 2525 N N . LYS A 1 315 ? -19.839 22.740 -5.973 1.00 33.03 315 LYS A N 1
ATOM 2526 C CA . LYS A 1 315 ? -21.078 23.466 -5.634 1.00 33.03 315 LYS A CA 1
ATOM 2527 C C . LYS A 1 315 ? -21.417 23.624 -4.142 1.00 33.03 315 LYS A C 1
ATOM 2529 O O . LYS A 1 315 ? -22.397 24.293 -3.843 1.00 33.03 315 LYS A O 1
ATOM 2534 N N . GLN A 1 316 ? -20.613 23.133 -3.195 1.00 38.91 316 GLN A N 1
ATOM 2535 C CA . GLN A 1 316 ? -20.835 23.398 -1.758 1.00 38.91 316 GLN A CA 1
ATOM 2536 C C . GLN A 1 316 ? -19.719 24.266 -1.163 1.00 38.91 316 GLN A C 1
ATOM 2538 O O . GLN A 1 316 ? -18.742 23.776 -0.609 1.00 38.91 316 GLN A O 1
ATOM 2543 N N . LYS A 1 317 ? -19.836 25.592 -1.303 1.00 33.41 317 LYS A N 1
ATOM 2544 C CA . LYS A 1 317 ? -18.849 26.586 -0.826 1.00 33.41 317 LYS A CA 1
ATOM 2545 C C . LYS A 1 317 ? -18.914 26.907 0.684 1.00 33.41 317 LYS A C 1
ATOM 2547 O O . LYS A 1 317 ? -18.210 27.808 1.113 1.00 33.41 317 LYS A O 1
ATOM 2552 N N . GLY A 1 318 ? -19.683 26.169 1.492 1.00 40.03 318 GLY A N 1
ATOM 2553 C CA . GLY A 1 318 ? -19.842 26.448 2.934 1.00 40.03 318 GLY A CA 1
ATOM 2554 C C . GLY A 1 318 ? -19.180 25.462 3.912 1.00 40.03 318 GLY A C 1
ATOM 2555 O O . GLY A 1 318 ? -19.012 25.800 5.075 1.00 40.03 318 GLY A O 1
ATOM 2556 N N . ALA A 1 319 ? -18.787 24.258 3.475 1.00 45.00 319 ALA A N 1
ATOM 2557 C CA . ALA A 1 319 ? -18.292 23.183 4.359 1.00 45.00 319 ALA A CA 1
ATOM 2558 C C . ALA A 1 319 ? -16.780 22.890 4.213 1.00 45.00 319 ALA A C 1
ATOM 2560 O O . ALA A 1 319 ? -16.289 21.869 4.686 1.00 45.00 319 ALA A O 1
ATOM 2561 N N . LYS A 1 320 ? -16.046 23.774 3.525 1.00 45.88 320 LYS A N 1
ATOM 2562 C CA . LYS A 1 320 ? -14.779 23.476 2.829 1.00 45.88 320 LYS A CA 1
ATOM 2563 C C . LYS A 1 320 ? -13.485 23.422 3.667 1.00 45.88 320 LYS A C 1
ATOM 2565 O O . LYS A 1 320 ? -12.442 23.211 3.069 1.00 45.88 320 LYS A O 1
ATOM 2570 N N . ASN A 1 321 ? -13.523 23.544 4.997 1.00 50.59 321 ASN A N 1
ATOM 2571 C CA . ASN A 1 321 ? -12.303 23.668 5.825 1.00 50.59 321 ASN A CA 1
ATOM 2572 C C . ASN A 1 321 ? -12.124 22.604 6.928 1.00 50.59 321 ASN A C 1
ATOM 2574 O O . ASN A 1 321 ? -11.314 22.798 7.821 1.00 50.59 321 ASN A O 1
ATOM 2578 N N . LYS A 1 322 ? -12.873 21.495 6.938 1.00 69.50 322 LYS A N 1
ATOM 2579 C CA . LYS A 1 322 ? -12.946 20.664 8.159 1.00 69.50 322 LYS A CA 1
ATOM 2580 C C . LYS A 1 322 ? -11.859 19.596 8.324 1.00 69.50 322 LYS A C 1
ATOM 2582 O O . LYS A 1 322 ? -11.584 19.229 9.460 1.00 69.50 322 LYS A O 1
ATOM 2587 N N . ILE A 1 323 ? -11.266 19.092 7.240 1.00 83.38 323 ILE A N 1
ATOM 2588 C CA . ILE A 1 323 ? -10.299 17.981 7.291 1.00 83.38 323 ILE A CA 1
ATOM 2589 C C . ILE A 1 323 ? -9.005 18.396 6.592 1.00 83.38 323 ILE A C 1
ATOM 2591 O O . ILE A 1 323 ? -9.046 18.970 5.502 1.00 83.38 323 ILE A O 1
ATOM 2595 N N . VAL A 1 324 ? -7.864 18.108 7.216 1.00 89.31 324 VAL A N 1
ATOM 2596 C CA . VAL A 1 324 ? -6.537 18.371 6.652 1.00 89.31 324 VAL A CA 1
ATOM 2597 C C . VAL A 1 324 ? -6.332 17.568 5.356 1.00 89.31 324 VAL A C 1
ATOM 2599 O O . VAL A 1 324 ? -6.611 16.364 5.345 1.00 89.31 324 VAL A O 1
ATOM 2602 N N . PRO A 1 325 ? -5.856 18.188 4.255 1.00 90.50 325 PRO A N 1
ATOM 2603 C CA . PRO A 1 325 ? -5.586 17.475 3.008 1.00 90.50 325 PRO A CA 1
ATOM 2604 C C . PRO A 1 325 ? -4.661 16.273 3.219 1.00 90.50 325 PRO A C 1
ATOM 2606 O O . PRO A 1 325 ? -3.699 16.357 3.984 1.00 90.50 325 PRO A O 1
ATOM 2609 N N . PHE A 1 326 ? -4.915 15.173 2.504 1.00 91.12 326 PHE A N 1
ATOM 2610 C CA . PHE A 1 326 ? -4.133 13.940 2.651 1.00 91.12 326 PHE A CA 1
ATOM 2611 C C . PHE A 1 326 ? -2.632 14.158 2.410 1.00 91.12 326 PHE A C 1
ATOM 2613 O O . PHE A 1 326 ? -1.809 13.635 3.152 1.00 91.12 326 PHE A O 1
ATOM 2620 N N . SER A 1 327 ? -2.266 14.982 1.425 1.00 91.50 327 SER A N 1
ATOM 2621 C CA . SER A 1 327 ? -0.868 15.315 1.130 1.00 91.50 327 SER A CA 1
ATOM 2622 C C . SER A 1 327 ? -0.164 16.008 2.302 1.00 91.50 327 SER A C 1
ATOM 2624 O O . SER A 1 327 ? 0.981 15.687 2.616 1.00 91.50 327 SER A O 1
ATOM 2626 N N . THR A 1 328 ? -0.856 16.921 2.988 1.00 91.69 328 THR A N 1
ATOM 2627 C CA . THR A 1 328 ? -0.353 17.596 4.191 1.00 91.69 328 THR A CA 1
ATOM 2628 C C . THR A 1 328 ? -0.266 16.630 5.371 1.00 91.69 328 THR A C 1
ATOM 2630 O O . THR A 1 328 ? 0.752 16.614 6.060 1.00 91.69 328 THR A O 1
ATOM 2633 N N . PHE A 1 329 ? -1.289 15.790 5.572 1.00 93.50 329 PHE A N 1
ATOM 2634 C CA . PHE A 1 329 ? -1.278 14.745 6.599 1.00 93.50 329 PHE A CA 1
ATOM 2635 C C . PHE A 1 329 ? -0.079 13.808 6.426 1.00 93.50 329 PHE A C 1
ATOM 2637 O O . PHE A 1 329 ? 0.710 13.619 7.351 1.00 93.50 329 PHE A O 1
ATOM 2644 N N . TRP A 1 330 ? 0.083 13.267 5.216 1.00 94.44 330 TRP A N 1
ATOM 2645 C CA . TRP A 1 330 ? 1.164 12.353 4.873 1.00 94.44 330 TRP A CA 1
ATOM 2646 C C . TRP A 1 330 ? 2.530 12.993 5.112 1.00 94.44 330 TRP A C 1
ATOM 2648 O O . TRP A 1 330 ? 3.365 12.425 5.812 1.00 94.44 330 TRP A O 1
ATOM 2658 N N . LYS A 1 331 ? 2.745 14.208 4.598 1.00 92.38 331 LYS A N 1
ATOM 2659 C CA . LYS A 1 331 ? 4.022 14.908 4.746 1.00 92.38 331 LYS A CA 1
ATOM 2660 C C . LYS A 1 331 ? 4.394 15.146 6.212 1.00 92.38 331 LYS A C 1
ATOM 2662 O O . LYS A 1 331 ? 5.516 14.854 6.609 1.00 92.38 331 LYS A O 1
ATOM 2667 N N . GLU A 1 332 ? 3.474 15.653 7.025 1.00 91.06 332 GLU A N 1
ATOM 2668 C CA . GLU A 1 332 ? 3.805 16.082 8.389 1.00 91.06 332 GLU A CA 1
ATOM 2669 C C . GLU A 1 332 ? 3.846 14.944 9.414 1.00 91.06 332 GLU A C 1
ATOM 2671 O O . GLU A 1 332 ? 4.687 14.963 10.317 1.00 91.06 332 GLU A O 1
ATOM 2676 N N . ILE A 1 333 ? 2.954 13.957 9.291 1.00 91.75 333 ILE A N 1
ATOM 2677 C CA . ILE A 1 333 ? 2.826 12.862 10.265 1.00 91.75 333 ILE A CA 1
ATOM 2678 C C . ILE A 1 333 ? 3.618 11.631 9.821 1.00 91.75 333 ILE A C 1
ATOM 2680 O O . ILE A 1 333 ? 4.296 11.005 10.636 1.00 91.75 333 ILE A O 1
ATOM 2684 N N . VAL A 1 334 ? 3.560 11.272 8.538 1.00 93.81 334 VAL A N 1
ATOM 2685 C CA . VAL A 1 334 ? 4.198 10.048 8.037 1.00 93.81 334 VAL A CA 1
ATOM 2686 C C . VAL A 1 334 ? 5.633 10.331 7.596 1.00 93.81 334 VAL A C 1
ATOM 2688 O O . VAL A 1 334 ? 6.559 9.725 8.129 1.00 93.81 334 VAL A O 1
ATOM 2691 N N . ASP A 1 335 ? 5.856 11.281 6.685 1.00 92.81 335 ASP A N 1
ATOM 2692 C CA . ASP A 1 335 ? 7.196 11.545 6.140 1.00 92.81 335 ASP A CA 1
ATOM 2693 C C . ASP A 1 335 ? 8.121 12.224 7.160 1.00 92.81 335 ASP A C 1
ATOM 2695 O O . ASP A 1 335 ? 9.221 11.742 7.430 1.00 92.81 335 ASP A O 1
ATOM 2699 N N . ASN A 1 336 ? 7.669 13.326 7.763 1.00 91.06 336 ASN A N 1
ATOM 2700 C CA . ASN A 1 336 ? 8.424 14.087 8.765 1.00 91.06 336 ASN A CA 1
ATOM 2701 C C . ASN A 1 336 ? 8.317 13.507 10.185 1.00 91.06 336 ASN A C 1
ATOM 2703 O O . ASN A 1 336 ? 9.005 13.981 11.088 1.00 91.06 336 ASN A O 1
ATOM 2707 N N . GLY A 1 337 ? 7.459 12.507 10.397 1.00 89.75 337 GLY A N 1
ATOM 2708 C CA . GLY A 1 337 ? 7.338 11.781 11.660 1.00 89.75 337 GLY A CA 1
ATOM 2709 C C . GLY A 1 337 ? 7.942 10.384 11.561 1.00 89.75 337 GLY A C 1
ATOM 2710 O O . GLY A 1 337 ? 9.099 10.164 11.923 1.00 89.75 337 GLY A O 1
ATOM 2711 N N . LEU A 1 338 ? 7.173 9.434 11.023 1.00 90.94 338 LEU A N 1
ATOM 2712 C CA . LEU A 1 338 ? 7.551 8.015 10.961 1.00 90.94 338 LEU A CA 1
ATOM 2713 C C . LEU A 1 338 ? 8.835 7.742 10.163 1.00 90.94 338 LEU A C 1
ATOM 2715 O O . LEU A 1 338 ? 9.591 6.839 10.529 1.00 90.94 338 LEU A O 1
ATOM 2719 N N . PHE A 1 339 ? 9.123 8.525 9.122 1.00 92.44 339 PHE A N 1
ATOM 2720 C CA . PHE A 1 339 ? 10.336 8.387 8.305 1.00 92.44 339 PHE A CA 1
ATOM 2721 C C . PHE A 1 339 ? 11.429 9.419 8.600 1.00 92.44 339 PHE A C 1
ATOM 2723 O O . PHE A 1 339 ? 12.434 9.447 7.890 1.00 92.44 339 PHE A O 1
ATOM 2730 N N . ALA A 1 340 ? 11.298 10.221 9.662 1.00 89.62 340 ALA A N 1
ATOM 2731 C CA . ALA A 1 340 ? 12.307 11.211 10.030 1.00 89.62 340 ALA A CA 1
ATOM 2732 C C . ALA A 1 340 ? 13.721 10.604 10.178 1.00 89.62 340 ALA A C 1
ATOM 2734 O O . ALA A 1 340 ? 13.902 9.405 10.442 1.00 89.62 340 ALA A O 1
ATOM 2735 N N . THR A 1 341 ? 14.752 11.444 10.044 1.00 85.12 341 THR A N 1
ATOM 2736 C CA . THR A 1 341 ? 16.159 11.023 10.180 1.00 85.12 341 THR A CA 1
ATOM 2737 C C . THR A 1 341 ? 16.421 10.341 11.527 1.00 85.12 341 THR A C 1
ATOM 2739 O O . THR A 1 341 ? 16.993 9.253 11.545 1.00 85.12 341 THR A O 1
ATOM 2742 N N . GLU A 1 342 ? 15.879 10.909 12.608 1.00 83.44 342 GLU A N 1
ATOM 2743 C CA . GLU A 1 342 ? 15.973 10.397 13.988 1.00 83.44 342 GLU A CA 1
ATOM 2744 C C . GLU A 1 342 ? 14.883 9.363 14.336 1.00 83.44 342 GLU A C 1
ATOM 2746 O O . GLU A 1 342 ? 14.665 9.023 15.498 1.00 83.44 342 GLU A O 1
ATOM 2751 N N . SER A 1 343 ? 14.131 8.881 13.341 1.00 85.00 343 SER A N 1
ATOM 2752 C CA . SER A 1 343 ? 13.063 7.908 13.567 1.00 85.00 343 SER A CA 1
ATOM 2753 C C . SER A 1 343 ? 13.618 6.515 13.868 1.00 85.00 343 SER A C 1
ATOM 2755 O O . SER A 1 343 ? 14.557 6.040 13.219 1.00 85.00 343 SER A O 1
ATOM 2757 N N . THR A 1 344 ? 12.997 5.832 14.831 1.00 87.44 344 THR A N 1
ATOM 2758 C CA . THR A 1 344 ? 13.364 4.473 15.239 1.00 87.44 344 THR A CA 1
ATOM 2759 C C . THR A 1 344 ? 13.024 3.451 14.151 1.00 87.44 344 THR A C 1
ATOM 2761 O O . THR A 1 344 ? 12.169 3.681 13.289 1.00 87.44 344 THR A O 1
ATOM 2764 N N . HIS A 1 345 ? 13.651 2.270 14.206 1.00 87.50 345 HIS A N 1
ATOM 2765 C CA . HIS A 1 345 ? 13.317 1.173 13.290 1.00 87.50 345 HIS A CA 1
ATOM 2766 C C . HIS A 1 345 ? 11.828 0.802 13.350 1.00 87.50 345 HIS A C 1
ATOM 2768 O O . HIS A 1 345 ? 11.205 0.594 12.312 1.00 87.50 345 HIS A O 1
ATOM 2774 N N . LYS A 1 346 ? 11.240 0.816 14.551 1.00 85.06 346 LYS A N 1
ATOM 2775 C CA . LYS A 1 346 ? 9.816 0.554 14.780 1.00 85.06 346 LYS A CA 1
ATOM 2776 C C . LYS A 1 346 ? 8.907 1.546 14.047 1.00 85.06 346 LYS A C 1
ATOM 2778 O O . LYS A 1 346 ? 8.005 1.137 13.324 1.00 85.06 346 LYS A O 1
ATOM 2783 N N . ARG A 1 347 ? 9.161 2.852 14.182 1.00 88.12 347 ARG A N 1
ATOM 2784 C CA . ARG A 1 347 ? 8.364 3.895 13.514 1.00 88.12 347 ARG A CA 1
ATOM 2785 C C . ARG A 1 347 ? 8.471 3.807 11.992 1.00 88.12 347 ARG A C 1
ATOM 2787 O O . ARG A 1 347 ? 7.457 3.897 11.307 1.00 88.12 347 ARG A O 1
ATOM 2794 N N . ARG A 1 348 ? 9.671 3.551 11.459 1.00 91.56 348 ARG A N 1
ATOM 2795 C CA . ARG A 1 348 ? 9.868 3.319 10.016 1.00 91.56 348 ARG A CA 1
ATOM 2796 C C . ARG A 1 348 ? 9.121 2.078 9.526 1.00 91.56 348 ARG A C 1
ATOM 2798 O O . ARG A 1 348 ? 8.517 2.126 8.460 1.00 91.56 348 ARG A O 1
ATOM 2805 N N . PHE A 1 349 ? 9.117 0.999 10.312 1.00 91.31 349 PHE A N 1
ATOM 2806 C CA . PHE A 1 349 ? 8.338 -0.205 10.017 1.00 91.31 349 PHE A CA 1
ATOM 2807 C C . PHE A 1 349 ? 6.833 0.092 9.942 1.00 91.31 349 PHE A C 1
ATOM 2809 O O . PHE A 1 349 ? 6.184 -0.281 8.966 1.00 91.31 349 PHE A O 1
ATOM 2816 N N . TRP A 1 350 ? 6.287 0.844 10.902 1.00 91.38 350 TRP A N 1
ATOM 2817 C CA . TRP A 1 350 ? 4.899 1.315 10.837 1.00 91.38 350 TRP A CA 1
ATOM 2818 C C . TRP A 1 350 ? 4.634 2.199 9.618 1.00 91.38 350 TRP A C 1
ATOM 2820 O O . TRP A 1 350 ? 3.591 2.068 8.981 1.00 91.38 350 TRP A O 1
ATOM 2830 N N . GLY A 1 351 ? 5.584 3.065 9.259 1.00 93.75 351 GLY A N 1
ATOM 2831 C CA . GLY A 1 351 ? 5.514 3.870 8.044 1.00 93.75 351 GLY A CA 1
ATOM 2832 C C . GLY A 1 351 ? 5.373 3.006 6.787 1.00 93.75 351 GLY A C 1
ATOM 2833 O O . GLY A 1 351 ? 4.516 3.290 5.952 1.00 93.75 351 GLY A O 1
ATOM 2834 N N . PHE A 1 352 ? 6.155 1.926 6.673 1.00 94.75 352 PHE A N 1
ATOM 2835 C CA . PHE A 1 352 ? 6.051 0.972 5.563 1.00 94.75 352 PHE A CA 1
ATOM 2836 C C . PHE A 1 352 ? 4.692 0.259 5.548 1.00 94.75 352 PHE A C 1
ATOM 2838 O O . PHE A 1 352 ? 4.015 0.247 4.523 1.00 94.75 352 PHE A O 1
ATOM 2845 N N . GLN A 1 353 ? 4.221 -0.238 6.696 1.00 93.44 353 GLN A N 1
ATOM 2846 C CA . GLN A 1 353 ? 2.904 -0.881 6.791 1.00 93.44 353 GLN A CA 1
ATOM 2847 C C . GLN A 1 353 ? 1.751 0.064 6.426 1.00 93.44 353 GLN A C 1
ATOM 2849 O O . GLN A 1 353 ? 0.781 -0.353 5.787 1.00 93.44 353 GLN A O 1
ATOM 2854 N N . PHE A 1 354 ? 1.836 1.337 6.822 1.00 94.31 354 PHE A N 1
ATOM 2855 C CA . PHE A 1 354 ? 0.833 2.331 6.455 1.00 94.31 354 PHE A CA 1
ATOM 2856 C C . PHE A 1 354 ? 0.897 2.676 4.966 1.00 94.31 354 PHE A C 1
ATOM 2858 O O . PHE A 1 354 ? -0.148 2.746 4.322 1.00 94.31 354 PHE A O 1
ATOM 2865 N N . PHE A 1 355 ? 2.103 2.821 4.403 1.00 95.75 355 PHE A N 1
ATOM 2866 C CA . PHE A 1 355 ? 2.304 3.016 2.967 1.00 95.75 355 PHE A CA 1
ATOM 2867 C C . PHE A 1 355 ? 1.655 1.896 2.151 1.00 95.75 355 PHE A C 1
ATOM 2869 O O . PHE A 1 355 ? 0.887 2.190 1.237 1.00 95.75 355 PHE A O 1
ATOM 2876 N N . GLU A 1 356 ? 1.898 0.630 2.508 1.00 95.06 356 GLU A N 1
ATOM 2877 C CA . GLU A 1 356 ? 1.314 -0.530 1.821 1.00 95.06 356 GLU A CA 1
ATOM 2878 C C . GLU A 1 356 ? -0.220 -0.455 1.798 1.00 95.06 356 GLU A C 1
ATOM 2880 O O . GLU A 1 356 ? -0.842 -0.592 0.744 1.00 95.06 356 GLU A O 1
ATOM 2885 N N . LYS A 1 357 ? -0.844 -0.162 2.948 1.00 93.38 357 LYS A N 1
ATOM 2886 C CA . LYS A 1 357 ? -2.306 -0.019 3.054 1.00 93.38 357 LYS A CA 1
ATOM 2887 C C . LYS A 1 357 ? -2.841 1.151 2.231 1.00 93.38 357 LYS A C 1
ATOM 2889 O O . LYS A 1 357 ? -3.861 1.002 1.556 1.00 93.38 357 LYS A O 1
ATOM 2894 N N . CYS A 1 358 ? -2.166 2.298 2.280 1.00 94.00 358 CYS A N 1
ATOM 2895 C CA . CYS A 1 358 ? -2.528 3.483 1.508 1.00 94.00 358 CYS A CA 1
ATOM 2896 C C . CYS A 1 358 ? -2.446 3.213 0.003 1.00 94.00 358 CYS A C 1
ATOM 2898 O O . CYS A 1 358 ? -3.395 3.509 -0.718 1.00 94.00 358 CYS A O 1
ATOM 2900 N N . LEU A 1 359 ? -1.358 2.605 -0.473 1.00 93.62 359 LEU A N 1
ATOM 2901 C CA . LEU A 1 359 ? -1.145 2.347 -1.896 1.00 93.62 359 LEU A CA 1
ATOM 2902 C C . LEU A 1 359 ? -2.193 1.390 -2.488 1.00 93.62 359 LEU A C 1
ATOM 2904 O O . LEU A 1 359 ? -2.643 1.590 -3.618 1.00 93.62 359 LEU A O 1
ATOM 2908 N N . LEU A 1 360 ? -2.603 0.378 -1.718 1.00 91.75 360 LEU A N 1
ATOM 2909 C CA . LEU A 1 360 ? -3.621 -0.591 -2.134 1.00 91.75 360 LEU A CA 1
ATOM 2910 C C . LEU A 1 360 ? -5.055 -0.037 -2.080 1.00 91.75 360 LEU A C 1
ATOM 2912 O O . LEU A 1 360 ? -5.925 -0.556 -2.771 1.00 91.75 360 LEU A O 1
ATOM 2916 N N . SER A 1 361 ? -5.313 1.004 -1.281 1.00 89.44 361 SER A N 1
ATOM 2917 C CA . SER A 1 361 ? -6.684 1.467 -1.003 1.00 89.44 361 SER A CA 1
ATOM 2918 C C . SER A 1 361 ? -7.032 2.834 -1.601 1.00 89.44 361 SER A C 1
ATOM 2920 O O . SER A 1 361 ? -8.212 3.148 -1.753 1.00 89.44 361 SER A O 1
ATOM 2922 N N . LEU A 1 362 ? -6.040 3.677 -1.902 1.00 85.81 362 LEU A N 1
ATOM 2923 C CA . LEU A 1 362 ? -6.261 5.040 -2.391 1.00 85.81 362 LEU A CA 1
ATOM 2924 C C . LEU A 1 362 ? -6.431 5.107 -3.918 1.00 85.81 362 LEU A C 1
ATOM 2926 O O . LEU A 1 362 ? -5.898 4.295 -4.679 1.00 85.81 362 LEU A O 1
ATOM 2930 N N . SER A 1 363 ? -7.159 6.133 -4.365 1.00 83.81 363 SER A N 1
ATOM 2931 C CA . SER A 1 363 ? -7.277 6.504 -5.777 1.00 83.81 363 SER A CA 1
ATOM 2932 C C . SER A 1 363 ? -5.990 7.147 -6.310 1.00 83.81 363 SER A C 1
ATOM 2934 O O . SER A 1 363 ? -5.179 7.686 -5.553 1.00 83.81 363 SER A O 1
ATOM 2936 N N . LYS A 1 364 ? -5.845 7.157 -7.643 1.00 81.69 364 LYS A N 1
ATOM 2937 C CA . LYS A 1 364 ? -4.720 7.751 -8.390 1.00 81.69 364 LYS A CA 1
ATOM 2938 C C . LYS A 1 364 ? -4.319 9.157 -7.917 1.00 81.69 364 LYS A C 1
ATOM 2940 O O . LYS A 1 364 ? -3.133 9.452 -7.851 1.00 81.69 364 LYS A O 1
ATOM 2945 N N . GLU A 1 365 ? -5.290 9.993 -7.543 1.00 81.38 365 GLU A N 1
ATOM 2946 C CA . GLU A 1 365 ? -5.081 11.383 -7.095 1.00 81.38 365 GLU A CA 1
ATOM 2947 C C . GLU A 1 365 ? -4.186 11.506 -5.850 1.00 81.38 365 GLU A C 1
ATOM 2949 O O . GLU A 1 365 ? -3.504 12.514 -5.672 1.00 81.38 365 GLU A O 1
ATOM 2954 N N . HIS A 1 366 ? -4.176 10.495 -4.979 1.00 83.75 366 HIS A N 1
ATOM 2955 C CA . HIS A 1 366 ? -3.416 10.528 -3.729 1.00 83.75 366 HIS A CA 1
ATOM 2956 C C . HIS A 1 366 ? -2.094 9.760 -3.797 1.00 83.75 366 HIS A C 1
ATOM 2958 O O . HIS A 1 366 ? -1.255 9.940 -2.915 1.00 83.75 366 HIS A O 1
ATOM 2964 N N . VAL A 1 367 ? -1.876 8.944 -4.835 1.00 87.69 367 VAL A N 1
ATOM 2965 C CA . VAL A 1 367 ? -0.679 8.095 -4.960 1.00 87.69 367 VAL A CA 1
ATOM 2966 C C . VAL A 1 367 ? 0.594 8.934 -5.032 1.00 87.69 367 VAL A C 1
ATOM 2968 O O . VAL A 1 367 ? 1.554 8.624 -4.332 1.00 87.69 367 VAL A O 1
ATOM 2971 N N . GLU A 1 368 ? 0.587 10.036 -5.788 1.00 87.31 368 GLU A N 1
ATOM 2972 C CA . GLU A 1 368 ? 1.733 10.961 -5.878 1.00 87.31 368 GLU A CA 1
ATOM 2973 C C . GLU A 1 368 ? 2.170 11.480 -4.505 1.00 87.31 368 GLU A C 1
ATOM 2975 O O . GLU A 1 368 ? 3.356 11.656 -4.238 1.00 87.31 368 GLU A O 1
ATOM 2980 N N . SER A 1 369 ? 1.214 11.680 -3.594 1.00 89.69 369 SER A N 1
ATOM 2981 C CA . SER A 1 369 ? 1.499 12.214 -2.262 1.00 89.69 369 SER A CA 1
ATOM 2982 C C . SER A 1 369 ? 2.247 11.230 -1.363 1.00 89.69 369 SER A C 1
ATOM 2984 O O . SER A 1 369 ? 2.803 11.670 -0.364 1.00 89.69 369 SER A O 1
ATOM 2986 N N . LEU A 1 370 ? 2.272 9.933 -1.693 1.00 92.19 370 LEU A N 1
ATOM 2987 C CA . LEU A 1 370 ? 2.929 8.904 -0.882 1.00 92.19 370 LEU A CA 1
ATOM 2988 C C . LEU A 1 370 ? 4.458 8.890 -1.057 1.00 92.19 370 LEU A C 1
ATOM 2990 O O . LEU A 1 370 ? 5.185 8.475 -0.155 1.00 92.19 370 LEU A O 1
ATOM 2994 N N . PHE A 1 371 ? 4.964 9.347 -2.205 1.00 90.12 371 PHE A N 1
ATOM 2995 C CA . PHE A 1 371 ? 6.375 9.229 -2.596 1.00 90.12 371 PHE A CA 1
ATOM 2996 C C . PHE A 1 371 ? 7.218 10.438 -2.164 1.00 90.12 371 PHE A C 1
ATOM 2998 O O . PHE A 1 371 ? 7.906 11.108 -2.939 1.00 90.12 371 PHE A O 1
ATOM 3005 N N . THR A 1 372 ? 7.177 10.720 -0.869 1.00 90.38 372 THR A N 1
ATOM 3006 C CA . THR A 1 372 ? 7.887 11.835 -0.244 1.00 90.38 372 THR A CA 1
ATOM 3007 C C . THR A 1 372 ? 9.374 11.550 -0.010 1.00 90.38 372 THR A C 1
ATOM 3009 O O . THR A 1 372 ? 9.855 10.422 -0.137 1.00 90.38 372 THR A O 1
ATOM 3012 N N . SER A 1 373 ? 10.150 12.595 0.289 1.00 87.94 373 SER A N 1
ATOM 3013 C CA . SER A 1 373 ? 11.614 12.519 0.356 1.00 87.94 373 SER A CA 1
ATOM 3014 C C . SER A 1 373 ? 12.141 11.558 1.420 1.00 87.94 373 SER A C 1
ATOM 3016 O O . SER A 1 373 ? 13.065 10.795 1.124 1.00 87.94 373 SER A O 1
ATOM 3018 N N . ASN A 1 374 ? 11.588 11.571 2.638 1.00 90.44 374 ASN A N 1
ATOM 3019 C CA . ASN A 1 374 ? 12.113 10.729 3.715 1.00 90.44 374 ASN A CA 1
ATOM 3020 C C . ASN A 1 374 ? 11.700 9.266 3.533 1.00 90.44 374 ASN A C 1
ATOM 3022 O O . ASN A 1 374 ? 12.514 8.369 3.774 1.00 90.44 374 ASN A O 1
ATOM 3026 N N . PHE A 1 375 ? 10.482 9.025 3.043 1.00 92.75 375 PHE A N 1
ATOM 3027 C CA . PHE A 1 375 ? 10.023 7.712 2.601 1.00 92.75 375 PHE A CA 1
ATOM 3028 C C . PHE A 1 375 ? 10.961 7.141 1.535 1.00 92.75 375 PHE A C 1
ATOM 3030 O O . PHE A 1 375 ? 11.530 6.069 1.735 1.00 92.75 375 PHE A O 1
ATOM 3037 N N . MET A 1 376 ? 11.205 7.883 0.448 1.00 89.12 376 MET A N 1
ATOM 3038 C CA . MET A 1 376 ? 12.070 7.429 -0.644 1.00 89.12 376 MET A CA 1
ATOM 3039 C C . MET A 1 376 ? 13.495 7.153 -0.171 1.00 89.12 376 MET A C 1
ATOM 3041 O O . MET A 1 376 ? 14.075 6.125 -0.526 1.00 89.12 376 MET A O 1
ATOM 3045 N N . ARG A 1 377 ? 14.051 8.021 0.682 1.00 87.00 377 ARG A N 1
ATOM 3046 C CA . ARG A 1 377 ? 15.364 7.806 1.302 1.00 87.00 377 ARG A CA 1
ATOM 3047 C C . ARG A 1 377 ? 15.381 6.543 2.164 1.00 87.00 377 ARG A C 1
ATOM 3049 O O . ARG A 1 377 ? 16.339 5.779 2.093 1.00 87.00 377 ARG A O 1
ATOM 3056 N N . SER A 1 378 ? 14.340 6.312 2.962 1.00 90.06 378 SER A N 1
ATOM 3057 C CA . SER A 1 378 ? 14.226 5.134 3.829 1.00 90.06 378 SER A CA 1
ATOM 3058 C C . SER A 1 378 ? 14.092 3.846 3.020 1.00 90.06 378 SER A C 1
ATOM 3060 O O . SER A 1 378 ? 14.858 2.915 3.253 1.00 90.06 378 SER A O 1
ATOM 3062 N N . LEU A 1 379 ? 13.183 3.813 2.042 1.00 90.50 379 LEU A N 1
ATOM 3063 C CA . LEU A 1 379 ? 12.986 2.680 1.138 1.00 90.50 379 LEU A CA 1
ATOM 3064 C C . LEU A 1 379 ? 14.298 2.321 0.436 1.00 90.50 379 LEU A C 1
ATOM 3066 O O . LEU A 1 379 ? 14.764 1.190 0.517 1.00 90.50 379 LEU A O 1
ATOM 3070 N N . THR A 1 380 ? 14.943 3.317 -0.168 1.00 85.62 380 THR A N 1
ATOM 3071 C CA . THR A 1 380 ? 16.203 3.140 -0.893 1.00 85.62 380 THR A CA 1
ATOM 3072 C C . THR A 1 380 ? 17.305 2.603 0.017 1.00 85.62 380 THR A C 1
ATOM 3074 O O . THR A 1 380 ? 17.919 1.589 -0.295 1.00 85.62 380 THR A O 1
ATOM 3077 N N . ASN A 1 381 ? 17.529 3.232 1.175 1.00 86.56 381 ASN A N 1
ATOM 3078 C CA . ASN A 1 381 ? 18.593 2.837 2.097 1.00 86.56 381 ASN A CA 1
ATOM 3079 C C . ASN A 1 381 ? 18.455 1.395 2.591 1.00 86.56 381 ASN A C 1
ATOM 3081 O O . ASN A 1 381 ? 19.472 0.745 2.804 1.00 86.56 381 ASN A O 1
ATOM 3085 N N . HIS A 1 382 ? 17.227 0.917 2.812 1.00 88.19 382 HIS A N 1
ATOM 3086 C CA . HIS A 1 382 ? 16.975 -0.439 3.309 1.00 88.19 382 HIS A CA 1
ATOM 3087 C C . HIS A 1 382 ? 16.892 -1.488 2.195 1.00 88.19 382 HIS A C 1
ATOM 3089 O O . HIS A 1 382 ? 17.081 -2.662 2.483 1.00 88.19 382 HIS A O 1
ATOM 3095 N N . LEU A 1 383 ? 16.705 -1.096 0.931 1.00 86.56 383 LEU A N 1
ATOM 3096 C CA . LEU A 1 383 ? 16.775 -2.016 -0.215 1.00 86.56 383 LEU A CA 1
ATOM 3097 C C . LEU A 1 383 ? 18.209 -2.349 -0.656 1.00 86.56 383 LEU A C 1
ATOM 3099 O O . LEU A 1 383 ? 18.422 -3.411 -1.224 1.00 86.56 383 LEU A O 1
ATOM 3103 N N . VAL A 1 384 ? 19.182 -1.462 -0.412 1.00 84.50 384 VAL A N 1
ATOM 3104 C CA . VAL A 1 384 ? 20.579 -1.635 -0.877 1.00 84.50 384 VAL A CA 1
ATOM 3105 C C . VAL A 1 384 ? 21.304 -2.798 -0.217 1.00 84.50 384 VAL A C 1
ATOM 3107 O O . VAL A 1 384 ? 22.181 -3.406 -0.826 1.00 84.50 384 VAL A O 1
ATOM 3110 N N . ASP A 1 385 ? 21.022 -3.026 1.058 1.00 82.00 385 ASP A N 1
ATOM 3111 C CA . ASP A 1 385 ? 21.819 -3.890 1.915 1.00 82.00 385 ASP A CA 1
ATOM 3112 C C . ASP A 1 385 ? 20.891 -4.823 2.683 1.00 82.00 385 ASP A C 1
ATOM 3114 O O . ASP A 1 385 ? 20.136 -4.386 3.555 1.00 82.00 385 ASP A O 1
ATOM 3118 N N . GLU A 1 386 ? 20.968 -6.105 2.331 1.00 85.88 386 GLU A N 1
ATOM 3119 C CA . GLU A 1 386 ? 20.155 -7.179 2.900 1.00 85.88 386 GLU A CA 1
ATOM 3120 C C . GLU A 1 386 ? 20.408 -7.376 4.402 1.00 85.88 386 GLU A C 1
ATOM 3122 O O . GLU A 1 386 ? 19.545 -7.885 5.110 1.00 85.88 386 GLU A O 1
ATOM 3127 N N . SER A 1 387 ? 21.554 -6.917 4.924 1.00 83.62 387 SER A N 1
ATOM 3128 C CA . SER A 1 387 ? 21.877 -7.012 6.353 1.00 83.62 387 SER A CA 1
ATOM 3129 C C . SER A 1 387 ? 21.149 -5.979 7.222 1.00 83.62 387 SER A C 1
ATOM 3131 O O . SER A 1 387 ? 21.192 -6.048 8.454 1.00 83.62 387 SER A O 1
ATOM 3133 N N . ARG A 1 388 ? 20.473 -4.996 6.612 1.00 87.62 388 ARG A N 1
ATOM 3134 C CA . ARG A 1 388 ? 19.762 -3.953 7.356 1.00 87.62 388 ARG A CA 1
ATOM 3135 C C . ARG A 1 388 ? 18.498 -4.501 7.999 1.00 87.62 388 ARG A C 1
ATOM 3137 O O . ARG A 1 388 ? 17.685 -5.153 7.359 1.00 87.62 388 ARG A O 1
ATOM 3144 N N . TYR A 1 389 ? 18.258 -4.087 9.242 1.00 87.75 389 TYR A N 1
ATOM 3145 C CA . TYR A 1 389 ? 17.125 -4.545 10.055 1.00 87.75 389 TYR A CA 1
ATOM 3146 C C . TYR A 1 389 ? 15.742 -4.418 9.382 1.00 87.75 389 TYR A C 1
ATOM 3148 O O . TYR A 1 389 ? 14.861 -5.228 9.636 1.00 87.75 389 TYR A O 1
ATOM 3156 N N . LEU A 1 390 ? 15.527 -3.404 8.532 1.00 89.69 390 LEU A N 1
ATOM 3157 C CA . LEU A 1 390 ? 14.248 -3.186 7.836 1.00 89.69 390 LEU A CA 1
ATOM 3158 C C . LEU A 1 390 ? 14.277 -3.607 6.362 1.00 89.69 390 LEU A C 1
ATOM 3160 O O . LEU A 1 390 ? 13.400 -3.188 5.605 1.00 89.69 390 LEU A O 1
ATOM 3164 N N . HIS A 1 391 ? 15.262 -4.406 5.945 1.00 91.94 391 HIS A N 1
ATOM 3165 C CA . HIS A 1 391 ? 15.367 -4.856 4.561 1.00 91.94 391 HIS A CA 1
ATOM 3166 C C . HIS A 1 391 ? 14.113 -5.615 4.116 1.00 91.94 391 HIS A C 1
ATOM 3168 O O . HIS A 1 391 ? 13.505 -5.244 3.117 1.00 91.94 391 HIS A O 1
ATOM 3174 N N . GLU A 1 392 ? 13.659 -6.601 4.896 1.00 91.12 392 GLU A N 1
ATOM 3175 C CA . GLU A 1 392 ? 12.461 -7.388 4.570 1.00 91.12 392 GLU A CA 1
ATOM 3176 C C . GLU A 1 392 ? 11.208 -6.512 4.427 1.00 91.12 392 GLU A C 1
ATOM 3178 O O . GLU A 1 392 ? 10.412 -6.698 3.508 1.00 91.12 392 GLU A O 1
ATOM 3183 N N . ALA A 1 393 ? 11.053 -5.508 5.297 1.00 91.56 393 ALA A N 1
ATOM 3184 C CA . ALA A 1 393 ? 9.938 -4.567 5.229 1.00 91.56 393 ALA A CA 1
ATOM 3185 C C . ALA A 1 393 ? 10.002 -3.701 3.961 1.00 91.56 393 ALA A C 1
ATOM 3187 O O . ALA A 1 393 ? 8.995 -3.527 3.279 1.00 91.56 393 ALA A O 1
ATOM 3188 N N . ALA A 1 394 ? 11.189 -3.198 3.613 1.00 92.38 394 ALA A N 1
ATOM 3189 C CA . ALA A 1 394 ? 11.401 -2.409 2.404 1.00 92.38 394 ALA A CA 1
ATOM 3190 C C . ALA A 1 394 ? 11.201 -3.244 1.125 1.00 92.38 394 ALA A C 1
ATOM 3192 O O . ALA A 1 394 ? 10.557 -2.780 0.181 1.00 92.38 394 ALA A O 1
ATOM 3193 N N . ALA A 1 395 ? 11.698 -4.485 1.106 1.00 90.56 395 ALA A N 1
ATOM 3194 C CA . ALA A 1 395 ? 11.524 -5.433 0.010 1.00 90.56 395 ALA A CA 1
ATOM 3195 C C . ALA A 1 395 ? 10.042 -5.763 -0.206 1.00 90.56 395 ALA A C 1
ATOM 3197 O O . ALA A 1 395 ? 9.540 -5.625 -1.322 1.00 90.56 395 ALA A O 1
ATOM 3198 N N . ARG A 1 396 ? 9.315 -6.085 0.869 1.00 93.31 396 ARG A N 1
ATOM 3199 C CA . ARG A 1 396 ? 7.864 -6.302 0.837 1.00 93.31 396 ARG A CA 1
ATOM 3200 C C . ARG A 1 396 ? 7.109 -5.068 0.341 1.00 93.31 396 ARG A C 1
ATOM 3202 O O . ARG A 1 396 ? 6.261 -5.185 -0.540 1.00 93.31 396 ARG A O 1
ATOM 3209 N N . THR A 1 397 ? 7.434 -3.876 0.842 1.00 94.06 397 THR A N 1
ATOM 3210 C CA . THR A 1 397 ? 6.826 -2.629 0.357 1.00 94.06 397 THR A CA 1
ATOM 3211 C C . THR A 1 397 ? 7.058 -2.444 -1.147 1.00 94.06 397 THR A C 1
ATOM 3213 O O . THR A 1 397 ? 6.139 -2.062 -1.873 1.00 94.06 397 THR A O 1
ATOM 3216 N N . PHE A 1 398 ? 8.252 -2.766 -1.649 1.00 89.88 398 PHE A N 1
ATOM 3217 C CA . PHE A 1 398 ? 8.538 -2.720 -3.082 1.00 89.88 398 PHE A CA 1
ATOM 3218 C C . PHE A 1 398 ? 7.742 -3.763 -3.887 1.00 89.88 398 PHE A C 1
ATOM 3220 O O . PHE A 1 398 ? 7.290 -3.487 -5.001 1.00 89.88 398 PHE A O 1
ATOM 3227 N N . GLU A 1 399 ? 7.506 -4.949 -3.327 1.00 90.12 399 GLU A N 1
ATOM 3228 C CA . GLU A 1 399 ? 6.624 -5.949 -3.933 1.00 90.12 399 GLU A CA 1
ATOM 3229 C C . GLU A 1 399 ? 5.174 -5.474 -4.015 1.00 90.12 399 GLU A C 1
ATOM 3231 O O . GLU A 1 399 ? 4.543 -5.672 -5.053 1.00 90.12 399 GLU A O 1
ATOM 3236 N N . VAL A 1 400 ? 4.674 -4.766 -2.998 1.00 92.06 400 VAL A N 1
ATOM 3237 C CA . VAL A 1 400 ? 3.341 -4.141 -3.030 1.00 92.06 400 VAL A CA 1
ATOM 3238 C C . VAL A 1 400 ? 3.261 -3.053 -4.110 1.00 92.06 400 VAL A C 1
ATOM 3240 O O . VAL A 1 400 ? 2.253 -2.965 -4.812 1.00 92.06 400 VAL A O 1
ATOM 3243 N N . ILE A 1 401 ? 4.331 -2.276 -4.329 1.00 90.25 401 ILE A N 1
ATOM 3244 C CA . ILE A 1 401 ? 4.414 -1.334 -5.464 1.00 90.25 401 ILE A CA 1
ATOM 3245 C C . ILE A 1 401 ? 4.291 -2.080 -6.799 1.00 90.25 401 ILE A C 1
ATOM 3247 O O . ILE A 1 401 ? 3.514 -1.675 -7.666 1.00 90.25 401 ILE A O 1
ATOM 3251 N N . CYS A 1 402 ? 5.010 -3.194 -6.955 1.00 84.69 402 CYS A N 1
ATOM 3252 C CA . CYS A 1 402 ? 4.929 -4.023 -8.158 1.00 84.69 402 CYS A CA 1
ATOM 3253 C C . CYS A 1 402 ? 3.539 -4.650 -8.336 1.00 84.69 402 CYS A C 1
ATOM 3255 O O . CYS A 1 402 ? 3.051 -4.743 -9.459 1.00 84.69 402 CYS A O 1
ATOM 3257 N N . GLN A 1 403 ? 2.895 -5.079 -7.249 1.00 87.94 403 GLN A N 1
ATOM 3258 C CA . GLN A 1 403 ? 1.537 -5.612 -7.276 1.00 87.94 403 GLN A CA 1
ATOM 3259 C C . GLN A 1 403 ? 0.545 -4.547 -7.750 1.00 87.94 403 GLN A C 1
ATOM 3261 O O . GLN A 1 403 ? -0.192 -4.790 -8.703 1.00 87.94 403 GLN A O 1
ATOM 3266 N N . ARG A 1 404 ? 0.571 -3.346 -7.156 1.00 87.31 404 ARG A N 1
ATOM 3267 C CA . ARG A 1 404 ? -0.342 -2.261 -7.538 1.00 87.31 404 ARG A CA 1
ATOM 3268 C C . ARG A 1 404 ? -0.168 -1.854 -9.001 1.00 87.31 404 ARG A C 1
ATOM 3270 O O . ARG A 1 404 ? -1.155 -1.606 -9.685 1.00 87.31 404 ARG A O 1
ATOM 3277 N N . ALA A 1 405 ? 1.073 -1.848 -9.490 1.00 82.81 405 ALA A N 1
ATOM 3278 C CA . ALA A 1 405 ? 1.386 -1.594 -10.893 1.00 82.81 405 ALA A CA 1
ATOM 3279 C C . ALA A 1 405 ? 0.787 -2.641 -11.854 1.00 82.81 405 ALA A C 1
ATOM 3281 O O . ALA A 1 405 ? 0.434 -2.289 -12.973 1.00 82.81 405 ALA A O 1
ATOM 3282 N N . LYS A 1 406 ? 0.647 -3.909 -11.436 1.00 80.94 406 LYS A N 1
ATOM 3283 C CA . LYS A 1 406 ? -0.011 -4.959 -12.241 1.00 80.94 406 LYS A CA 1
ATOM 3284 C C . LYS A 1 406 ? -1.532 -4.826 -12.270 1.00 80.94 406 LYS A C 1
ATOM 3286 O O . LYS A 1 406 ? -2.159 -5.241 -13.237 1.00 80.94 406 LYS A O 1
ATOM 3291 N N . GLU A 1 407 ? -2.120 -4.324 -11.189 1.00 83.56 407 GLU A N 1
ATOM 3292 C CA . GLU A 1 407 ? -3.574 -4.216 -11.038 1.00 83.56 407 GLU A CA 1
ATOM 3293 C C . GLU A 1 407 ? -4.150 -2.978 -11.743 1.00 83.56 407 GLU A C 1
ATOM 3295 O O . GLU A 1 407 ? -5.292 -3.016 -12.196 1.00 83.56 407 GLU A O 1
ATOM 3300 N N . ASP A 1 408 ? -3.383 -1.883 -11.830 1.00 80.81 408 ASP A N 1
ATOM 3301 C CA . ASP A 1 408 ? -3.845 -0.599 -12.367 1.00 80.81 408 ASP A CA 1
ATOM 3302 C C . ASP A 1 408 ? -2.790 0.070 -13.268 1.00 80.81 408 ASP A C 1
ATOM 3304 O O . ASP A 1 408 ? -1.863 0.750 -12.811 1.00 80.81 408 ASP A O 1
ATOM 3308 N N . ASN A 1 409 ? -2.977 -0.091 -14.582 1.00 73.50 409 ASN A N 1
ATOM 3309 C CA . ASN A 1 409 ? -2.101 0.464 -15.615 1.00 73.50 409 ASN A CA 1
ATOM 3310 C C . ASN A 1 409 ? -2.023 1.998 -15.604 1.00 73.50 409 ASN A C 1
ATOM 3312 O O . ASN A 1 409 ? -1.029 2.560 -16.066 1.00 73.50 409 ASN A O 1
ATOM 3316 N N . GLU A 1 410 ? -3.040 2.706 -15.104 1.00 76.75 410 GLU A N 1
ATOM 3317 C CA . GLU A 1 410 ? -2.993 4.169 -15.052 1.00 76.75 410 GLU A CA 1
ATOM 3318 C C . GLU A 1 410 ? -2.088 4.683 -13.930 1.00 76.75 410 GLU A C 1
ATOM 3320 O O . GLU A 1 410 ? -1.504 5.766 -14.044 1.00 76.75 410 GLU A O 1
ATOM 3325 N N . ILE A 1 411 ? -1.973 3.912 -12.847 1.00 82.12 411 ILE A N 1
ATOM 3326 C CA . ILE A 1 411 ? -1.130 4.237 -11.695 1.00 82.12 411 ILE A CA 1
ATOM 3327 C C . ILE A 1 411 ? 0.343 3.946 -11.991 1.00 82.12 411 ILE A C 1
ATOM 3329 O O . ILE A 1 411 ? 1.208 4.647 -11.472 1.00 82.12 411 ILE A O 1
ATOM 3333 N N . VAL A 1 412 ? 0.652 2.994 -12.876 1.00 78.44 412 VAL A N 1
ATOM 3334 C CA . VAL A 1 412 ? 2.026 2.655 -13.297 1.00 78.44 412 VAL A CA 1
ATOM 3335 C C . VAL A 1 412 ? 2.872 3.887 -13.598 1.00 78.44 412 VAL A C 1
ATOM 3337 O O . VAL A 1 412 ? 3.994 4.006 -13.114 1.00 78.44 412 VAL A O 1
ATOM 3340 N N . ILE A 1 413 ? 2.349 4.808 -14.408 1.00 76.06 413 ILE A N 1
ATOM 3341 C CA . ILE A 1 413 ? 3.107 5.983 -14.852 1.00 76.06 413 ILE A CA 1
ATOM 3342 C C . ILE A 1 413 ? 3.400 6.887 -13.664 1.00 76.06 413 ILE A C 1
ATOM 3344 O O . ILE A 1 413 ? 4.498 7.423 -13.567 1.00 76.06 413 ILE A O 1
ATOM 3348 N N . VAL A 1 414 ? 2.433 7.031 -12.756 1.00 81.88 414 VAL A N 1
ATOM 3349 C CA . VAL A 1 414 ? 2.597 7.786 -11.514 1.00 81.88 414 VAL A CA 1
ATOM 3350 C C . VAL A 1 414 ? 3.696 7.150 -10.662 1.00 81.88 414 VAL A C 1
ATOM 3352 O O . VAL A 1 414 ? 4.618 7.841 -10.246 1.00 81.88 414 VAL A O 1
ATOM 3355 N N . LEU A 1 415 ? 3.668 5.826 -10.484 1.00 83.25 415 LEU A N 1
ATOM 3356 C CA . LEU A 1 415 ? 4.685 5.098 -9.721 1.00 83.25 415 LEU A CA 1
ATOM 3357 C C . LEU A 1 415 ? 6.077 5.243 -10.334 1.00 83.25 415 LEU A C 1
ATOM 3359 O O . LEU A 1 415 ? 7.035 5.519 -9.619 1.00 83.25 415 LEU A O 1
ATOM 3363 N N . ILE A 1 416 ? 6.200 5.092 -11.655 1.00 77.38 416 ILE A N 1
ATOM 3364 C CA . ILE A 1 416 ? 7.491 5.237 -12.329 1.00 77.38 416 ILE A CA 1
ATOM 3365 C C . ILE A 1 416 ? 7.987 6.682 -12.228 1.00 77.38 416 ILE A C 1
ATOM 3367 O O . ILE A 1 416 ? 9.145 6.891 -11.880 1.00 77.38 416 ILE A O 1
ATOM 3371 N N . LYS A 1 417 ? 7.123 7.678 -12.471 1.00 76.75 417 LYS A N 1
ATOM 3372 C CA . LYS A 1 417 ? 7.456 9.104 -12.315 1.00 76.75 417 LYS A CA 1
ATOM 3373 C C . LYS A 1 417 ? 7.994 9.405 -10.920 1.00 76.75 417 LYS A C 1
ATOM 3375 O O . LYS A 1 417 ? 9.019 10.066 -10.792 1.00 76.75 417 LYS A O 1
ATOM 3380 N N . GLU A 1 418 ? 7.333 8.901 -9.886 1.00 82.69 418 GLU A N 1
ATOM 3381 C CA . GLU A 1 418 ? 7.704 9.195 -8.506 1.00 82.69 418 GLU A CA 1
ATOM 3382 C C . GLU A 1 418 ? 8.942 8.414 -8.023 1.00 82.69 418 GLU A C 1
ATOM 3384 O O . GLU A 1 418 ? 9.766 8.967 -7.290 1.00 82.69 418 GLU A O 1
ATOM 3389 N N . LEU A 1 419 ? 9.141 7.169 -8.481 1.00 78.00 419 LEU A N 1
ATOM 3390 C CA . LEU A 1 419 ? 10.355 6.394 -8.190 1.00 78.00 419 LEU A CA 1
ATOM 3391 C C . LEU A 1 419 ? 11.597 6.998 -8.856 1.00 78.00 419 LEU A C 1
ATOM 3393 O O . LEU A 1 419 ? 12.652 7.068 -8.231 1.00 78.00 419 LEU A O 1
ATOM 3397 N N . VAL A 1 420 ? 11.463 7.457 -10.101 1.00 70.06 420 VAL A N 1
ATOM 3398 C CA . VAL A 1 420 ? 12.518 8.158 -10.856 1.00 70.06 420 VAL A CA 1
ATOM 3399 C C . VAL A 1 420 ? 12.754 9.570 -10.307 1.00 70.06 420 VAL A C 1
ATOM 3401 O O . VAL A 1 420 ? 13.854 10.111 -10.392 1.00 70.06 420 VAL A O 1
ATOM 3404 N N . GLY A 1 421 ? 11.728 10.155 -9.691 1.00 63.06 421 GLY A N 1
ATOM 3405 C CA . GLY A 1 421 ? 11.796 11.438 -9.013 1.00 63.06 421 GLY A CA 1
ATOM 3406 C C . GLY A 1 421 ? 11.766 12.658 -9.933 1.00 63.06 421 GLY A C 1
ATOM 3407 O O . GLY A 1 421 ? 12.023 12.595 -11.133 1.00 63.06 421 GLY A O 1
ATOM 3408 N N . LYS A 1 422 ? 11.458 13.808 -9.320 1.00 55.34 422 LYS A N 1
ATOM 3409 C CA . LYS A 1 422 ? 11.457 15.136 -9.960 1.00 55.34 422 LYS A CA 1
ATOM 3410 C C . LYS A 1 422 ? 12.824 15.834 -9.875 1.00 55.34 422 LYS A C 1
ATOM 3412 O O . LYS A 1 422 ? 13.130 16.643 -10.739 1.00 55.34 422 LYS A O 1
ATOM 3417 N N . ASP A 1 423 ? 13.665 15.458 -8.907 1.00 44.16 423 ASP A N 1
ATOM 3418 C CA . ASP A 1 423 ? 14.973 16.075 -8.643 1.00 44.16 423 ASP A CA 1
ATOM 3419 C C . ASP A 1 423 ? 16.150 15.161 -9.018 1.00 44.16 423 ASP A C 1
ATOM 3421 O O . ASP A 1 423 ? 16.072 13.936 -8.911 1.00 44.16 423 ASP A O 1
ATOM 3425 N N . GLU A 1 424 ? 17.261 15.794 -9.406 1.00 47.78 424 GLU A N 1
ATOM 3426 C CA . GLU A 1 424 ? 18.480 15.292 -10.073 1.00 47.78 424 GLU A CA 1
ATOM 3427 C C . GLU A 1 424 ? 19.213 14.091 -9.428 1.00 47.78 424 GLU A C 1
ATOM 3429 O O . GLU A 1 424 ? 20.263 13.659 -9.924 1.00 47.78 424 GLU A O 1
ATOM 3434 N N . SER A 1 425 ? 18.706 13.563 -8.314 1.00 45.31 425 SER A N 1
ATOM 3435 C CA . SER A 1 425 ? 19.351 12.604 -7.414 1.00 45.31 425 SER A CA 1
ATOM 3436 C C . SER A 1 425 ? 18.527 11.343 -7.136 1.00 45.31 425 SER A C 1
ATOM 3438 O O . SER A 1 425 ? 18.824 10.655 -6.169 1.00 45.31 425 SER A O 1
ATOM 3440 N N . ARG A 1 426 ? 17.501 11.008 -7.930 1.00 54.62 426 ARG A N 1
ATOM 3441 C CA . ARG A 1 426 ? 16.639 9.834 -7.675 1.00 54.62 426 ARG A CA 1
ATOM 3442 C C . ARG A 1 426 ? 16.639 8.798 -8.800 1.00 54.62 426 ARG A C 1
ATOM 3444 O O . ARG A 1 426 ? 15.605 8.269 -9.177 1.00 54.62 426 ARG A O 1
ATOM 3451 N N . ASN A 1 427 ? 17.809 8.401 -9.289 1.00 61.28 427 ASN A N 1
ATOM 3452 C CA . ASN A 1 427 ? 17.876 7.151 -10.047 1.00 61.28 427 ASN A CA 1
ATOM 3453 C C . ASN A 1 427 ? 17.696 5.980 -9.072 1.00 61.28 427 ASN A C 1
ATOM 3455 O O . ASN A 1 427 ? 18.676 5.476 -8.534 1.00 61.28 427 ASN A O 1
ATOM 3459 N N . PHE A 1 428 ? 16.449 5.583 -8.803 1.00 65.31 428 PHE A N 1
ATOM 3460 C CA . PHE A 1 428 ? 16.110 4.541 -7.825 1.00 65.31 428 PHE A CA 1
ATOM 3461 C C . PHE A 1 428 ? 16.976 3.283 -7.980 1.00 65.31 428 PHE A C 1
ATOM 3463 O O . PHE A 1 428 ? 17.466 2.752 -6.987 1.00 65.31 428 PHE A O 1
ATOM 3470 N N . ASP A 1 429 ? 17.258 2.865 -9.214 1.00 65.19 429 ASP A N 1
ATOM 3471 C CA . ASP A 1 429 ? 18.149 1.735 -9.511 1.00 65.19 429 ASP A CA 1
ATOM 3472 C C . ASP A 1 429 ? 19.629 2.017 -9.189 1.00 65.19 429 ASP A C 1
ATOM 3474 O O . ASP A 1 429 ? 20.297 1.153 -8.621 1.00 65.19 429 ASP A O 1
ATOM 3478 N N . ASP A 1 430 ? 20.138 3.226 -9.460 1.00 64.62 430 ASP A N 1
ATOM 3479 C CA . ASP A 1 430 ? 21.524 3.598 -9.127 1.00 64.62 430 ASP A CA 1
ATOM 3480 C C . ASP A 1 430 ? 21.747 3.565 -7.614 1.00 64.62 430 ASP A C 1
ATOM 3482 O O . ASP A 1 430 ? 22.788 3.106 -7.141 1.00 64.62 430 ASP A O 1
ATOM 3486 N N . PHE A 1 431 ? 20.761 4.035 -6.843 1.00 58.88 431 PHE A N 1
ATOM 3487 C CA . PHE A 1 431 ? 20.873 4.029 -5.392 1.00 58.88 431 PHE A CA 1
ATOM 3488 C C . PHE A 1 431 ? 20.634 2.656 -4.800 1.00 58.88 431 PHE A C 1
ATOM 3490 O O . PHE A 1 431 ? 21.386 2.284 -3.912 1.00 58.88 431 PHE A O 1
ATOM 3497 N N . THR A 1 432 ? 19.634 1.910 -5.280 1.00 61.22 432 THR A N 1
ATOM 3498 C CA . THR A 1 432 ? 19.326 0.568 -4.764 1.00 61.22 432 THR A CA 1
ATOM 3499 C C . THR A 1 432 ? 20.317 -0.501 -5.227 1.00 61.22 432 THR A C 1
ATOM 3501 O O . THR A 1 432 ? 20.256 -1.620 -4.728 1.00 61.22 432 THR A O 1
ATOM 3504 N N . LYS A 1 433 ? 21.233 -0.176 -6.159 1.00 61.38 433 LYS A N 1
ATOM 3505 C CA . LYS A 1 433 ? 22.145 -1.124 -6.836 1.00 61.38 433 LYS A CA 1
ATOM 3506 C C . LYS A 1 433 ? 21.411 -2.336 -7.430 1.00 61.38 433 LYS A C 1
ATOM 3508 O O . LYS A 1 433 ? 22.006 -3.392 -7.643 1.00 61.38 433 LYS A O 1
ATOM 3513 N N . GLY A 1 434 ? 20.113 -2.181 -7.675 1.00 61.69 434 GLY A N 1
ATOM 3514 C CA . GLY A 1 434 ? 19.188 -3.243 -8.028 1.00 61.69 434 GLY A CA 1
ATOM 3515 C C . GLY A 1 434 ? 18.558 -3.014 -9.393 1.00 61.69 434 GLY A C 1
ATOM 3516 O O . GLY A 1 434 ? 18.611 -1.932 -9.966 1.00 61.69 434 GLY A O 1
ATOM 3517 N N . ASN A 1 435 ? 17.917 -4.059 -9.905 1.00 68.50 435 ASN A N 1
ATOM 3518 C CA . ASN A 1 435 ? 17.132 -4.030 -11.139 1.00 68.50 435 ASN A CA 1
ATOM 3519 C C . ASN A 1 435 ? 15.655 -3.732 -10.822 1.00 68.50 435 ASN A C 1
ATOM 3521 O O . ASN A 1 435 ? 14.760 -4.440 -11.286 1.00 68.50 435 ASN A O 1
ATOM 3525 N N . ASN A 1 436 ? 15.387 -2.740 -9.975 1.00 71.44 436 ASN A N 1
ATOM 3526 C CA . ASN A 1 436 ? 14.058 -2.515 -9.414 1.00 71.44 436 ASN A CA 1
ATOM 3527 C C . ASN A 1 436 ? 13.106 -1.902 -10.449 1.00 71.44 436 ASN A C 1
ATOM 3529 O O . ASN A 1 436 ? 12.014 -2.433 -10.658 1.00 71.44 436 ASN A O 1
ATOM 3533 N N . LEU A 1 437 ? 13.532 -0.882 -11.200 1.00 73.38 437 LEU A N 1
ATOM 3534 C CA . LEU A 1 437 ? 12.759 -0.370 -12.338 1.00 73.38 437 LEU A CA 1
ATOM 3535 C C . LEU A 1 437 ? 12.621 -1.432 -13.432 1.00 73.38 437 LEU A C 1
ATOM 3537 O O . LEU A 1 437 ? 11.580 -1.519 -14.079 1.00 73.38 437 LEU A O 1
ATOM 3541 N N . LYS A 1 438 ? 13.621 -2.304 -13.608 1.00 72.94 438 LYS A N 1
ATOM 3542 C CA . LYS A 1 438 ? 13.503 -3.472 -14.496 1.00 72.94 438 LYS A CA 1
ATOM 3543 C C . LYS A 1 438 ? 12.419 -4.453 -14.019 1.00 72.94 438 LYS A C 1
ATOM 3545 O O . LYS A 1 438 ? 11.619 -4.895 -14.837 1.00 72.94 438 LYS A O 1
ATOM 3550 N N . LYS A 1 439 ? 12.358 -4.771 -12.721 1.00 75.69 439 LYS A N 1
ATOM 3551 C CA . LYS A 1 439 ? 11.313 -5.629 -12.130 1.00 75.69 439 LYS A CA 1
ATOM 3552 C C . LYS A 1 439 ? 9.931 -4.986 -12.277 1.00 75.69 439 LYS A C 1
ATOM 3554 O O . LYS A 1 439 ? 8.973 -5.676 -12.607 1.00 75.69 439 LYS A O 1
ATOM 3559 N N . LEU A 1 440 ? 9.828 -3.667 -12.107 1.00 75.88 440 LEU A N 1
ATOM 3560 C CA . LEU A 1 440 ? 8.577 -2.930 -12.290 1.00 75.88 440 LEU A CA 1
ATOM 3561 C C . LEU A 1 440 ? 8.137 -2.896 -13.763 1.00 75.88 440 LEU A C 1
ATOM 3563 O O . LEU A 1 440 ? 6.986 -3.187 -14.069 1.00 75.88 440 LEU A O 1
ATOM 3567 N N . THR A 1 441 ? 9.054 -2.609 -14.691 1.00 74.19 441 THR A N 1
ATOM 3568 C CA . THR A 1 441 ? 8.758 -2.558 -16.136 1.00 74.19 441 THR A CA 1
ATOM 3569 C C . THR A 1 441 ? 8.430 -3.927 -16.723 1.00 74.19 441 THR A C 1
ATOM 3571 O O . THR A 1 441 ? 7.597 -4.008 -17.622 1.00 74.19 441 THR A O 1
ATOM 3574 N N . SER A 1 442 ? 8.991 -5.019 -16.191 1.00 75.50 442 SER A N 1
ATOM 3575 C CA . SER A 1 442 ? 8.608 -6.377 -16.601 1.00 75.50 442 SER A CA 1
ATOM 3576 C C . SER A 1 442 ? 7.202 -6.780 -16.144 1.00 75.50 442 SER A C 1
ATOM 3578 O O . SER A 1 442 ? 6.702 -7.818 -16.567 1.00 75.50 442 SER A O 1
ATOM 3580 N N . CYS A 1 443 ? 6.582 -6.009 -15.249 1.00 71.25 443 CYS A N 1
ATOM 3581 C CA . CYS A 1 443 ? 5.209 -6.235 -14.805 1.00 71.25 443 CYS A CA 1
ATOM 3582 C C . CYS A 1 443 ? 4.170 -5.534 -15.695 1.00 71.25 443 CYS A C 1
ATOM 3584 O O . CYS A 1 443 ? 2.979 -5.743 -15.484 1.00 71.25 443 CYS A O 1
ATOM 3586 N N . LEU A 1 444 ? 4.604 -4.708 -16.653 1.00 72.88 444 LEU A N 1
ATOM 3587 C CA . LEU A 1 444 ? 3.716 -3.901 -17.485 1.00 72.88 444 LEU A CA 1
ATOM 3588 C C . LEU A 1 444 ? 3.157 -4.689 -18.658 1.00 72.88 444 LEU A C 1
ATOM 3590 O O . LEU A 1 444 ? 3.869 -5.447 -19.320 1.00 72.88 444 LEU A O 1
ATOM 3594 N N . ASP A 1 445 ? 1.884 -4.444 -18.954 1.00 73.94 445 ASP A N 1
ATOM 3595 C CA . ASP A 1 445 ? 1.291 -4.887 -20.202 1.00 73.94 445 ASP A CA 1
ATOM 3596 C C . ASP A 1 445 ? 1.740 -4.007 -21.383 1.00 73.94 445 ASP A C 1
ATOM 3598 O O . ASP A 1 445 ? 2.541 -3.073 -21.274 1.00 73.94 445 ASP A O 1
ATOM 3602 N N . SER A 1 446 ? 1.217 -4.318 -22.564 1.00 73.12 446 SER A N 1
ATOM 3603 C CA . SER A 1 446 ? 1.602 -3.617 -23.789 1.00 73.12 446 SER A CA 1
ATOM 3604 C C . SER A 1 446 ? 1.233 -2.139 -23.799 1.00 73.12 446 SER A C 1
ATOM 3606 O O . SER A 1 446 ? 1.988 -1.329 -24.331 1.00 73.12 446 SER A O 1
ATOM 3608 N N . GLN A 1 447 ? 0.085 -1.790 -23.221 1.00 74.94 447 GLN A N 1
ATOM 3609 C CA . GLN A 1 447 ? -0.393 -0.415 -23.193 1.00 74.94 447 GLN A CA 1
ATOM 3610 C C . GLN A 1 447 ? 0.398 0.407 -22.171 1.00 74.94 447 GLN A C 1
ATOM 3612 O O . GLN A 1 447 ? 0.775 1.550 -22.444 1.00 74.94 447 GLN A O 1
ATOM 3617 N N . GLY A 1 448 ? 0.725 -0.196 -21.026 1.00 75.00 448 GLY A N 1
ATOM 3618 C CA . GLY A 1 448 ? 1.615 0.364 -20.015 1.00 75.00 448 GLY A CA 1
ATOM 3619 C C . GLY A 1 448 ? 3.009 0.661 -20.571 1.00 75.00 448 GLY A C 1
ATOM 3620 O O . GLY A 1 448 ? 3.527 1.758 -20.359 1.00 75.00 448 GLY A O 1
ATOM 3621 N N . LEU A 1 449 ? 3.587 -0.256 -21.358 1.00 78.00 449 LEU A N 1
ATOM 3622 C CA . LEU A 1 449 ? 4.887 -0.043 -22.009 1.00 78.00 449 LEU A CA 1
ATOM 3623 C C . LEU A 1 449 ? 4.864 1.106 -23.027 1.00 78.00 449 LEU A C 1
ATOM 3625 O O . LEU A 1 449 ? 5.784 1.924 -23.032 1.00 78.00 449 LEU A O 1
ATOM 3629 N N . ILE A 1 450 ? 3.821 1.204 -23.861 1.00 77.00 450 ILE A N 1
ATOM 3630 C CA . ILE A 1 450 ? 3.667 2.313 -24.822 1.00 77.00 450 ILE A CA 1
ATOM 3631 C C . ILE A 1 450 ? 3.519 3.645 -24.081 1.00 77.00 450 ILE A C 1
ATOM 3633 O O . ILE A 1 450 ? 4.150 4.637 -24.444 1.00 77.00 450 ILE A O 1
ATOM 3637 N N . THR A 1 451 ? 2.734 3.674 -23.004 1.00 78.25 451 THR A N 1
ATOM 3638 C CA . THR A 1 451 ? 2.509 4.917 -22.260 1.00 78.25 451 THR A CA 1
ATOM 3639 C C . THR A 1 451 ? 3.764 5.357 -21.505 1.00 78.25 451 THR A C 1
ATOM 3641 O O . THR A 1 451 ? 4.089 6.545 -21.487 1.00 78.25 451 THR A O 1
ATOM 3644 N N . TYR A 1 452 ? 4.530 4.409 -20.957 1.00 79.00 452 TYR A N 1
ATOM 3645 C CA . TYR A 1 452 ? 5.842 4.693 -20.381 1.00 79.00 452 TYR A CA 1
ATOM 3646 C C . TYR A 1 452 ? 6.834 5.202 -21.436 1.00 79.00 452 TYR A C 1
ATOM 3648 O O . TYR A 1 452 ? 7.528 6.189 -21.199 1.00 79.00 452 TYR A O 1
ATOM 3656 N N . LEU A 1 453 ? 6.859 4.598 -22.629 1.00 81.06 453 LEU A N 1
ATOM 3657 C CA . LEU A 1 453 ? 7.690 5.064 -23.738 1.00 81.06 453 LEU A CA 1
ATOM 3658 C C . LEU A 1 453 ? 7.351 6.503 -24.148 1.00 81.06 453 LEU A C 1
ATOM 3660 O O . LEU A 1 453 ? 8.261 7.300 -24.360 1.00 81.06 453 LEU A O 1
ATOM 3664 N N . ASN A 1 454 ? 6.066 6.851 -24.224 1.00 80.69 454 ASN A N 1
ATOM 3665 C CA . ASN A 1 454 ? 5.627 8.207 -24.557 1.00 80.69 454 ASN A CA 1
ATOM 3666 C C . ASN A 1 454 ? 6.033 9.224 -23.481 1.00 80.69 454 ASN A C 1
ATOM 3668 O O . ASN A 1 454 ? 6.423 10.343 -23.811 1.00 80.69 454 ASN A O 1
ATOM 3672 N N . TYR A 1 455 ? 6.031 8.824 -22.207 1.00 79.38 455 TYR A N 1
ATOM 3673 C CA . TYR A 1 455 ? 6.605 9.632 -21.132 1.00 79.38 455 TYR A CA 1
ATOM 3674 C C . TYR A 1 455 ? 8.125 9.812 -21.292 1.00 79.38 455 TYR A C 1
ATOM 3676 O O . TYR A 1 455 ? 8.624 10.929 -21.207 1.00 79.38 455 TYR A O 1
ATOM 3684 N N . LEU A 1 456 ? 8.881 8.754 -21.607 1.00 80.44 456 LEU A N 1
ATOM 3685 C CA . LEU A 1 456 ? 10.319 8.888 -21.880 1.00 80.44 456 LEU A CA 1
ATOM 3686 C C . LEU A 1 456 ? 10.579 9.806 -23.090 1.00 80.44 456 LEU A C 1
ATOM 3688 O O . LEU A 1 456 ? 11.456 10.667 -23.031 1.00 80.44 456 LEU A O 1
ATOM 3692 N N . LYS A 1 457 ? 9.782 9.695 -24.164 1.00 82.31 457 LYS A N 1
ATOM 3693 C CA . LYS A 1 457 ? 9.839 10.618 -25.310 1.00 82.31 457 LYS A CA 1
ATOM 3694 C C . LYS A 1 457 ? 9.619 12.070 -24.876 1.00 82.31 457 LYS A C 1
ATOM 3696 O O . LYS A 1 457 ? 10.379 12.936 -25.307 1.00 82.31 457 LYS A O 1
ATOM 3701 N N . SER A 1 458 ? 8.633 12.347 -24.016 1.00 78.75 458 SER A N 1
ATOM 3702 C CA . SER A 1 458 ? 8.342 13.719 -23.572 1.00 78.75 458 SER A CA 1
ATOM 3703 C C . SER A 1 458 ? 9.485 14.337 -22.759 1.00 78.75 458 SER A C 1
ATOM 3705 O O . SER A 1 458 ? 9.719 15.543 -22.862 1.00 78.75 458 SER A O 1
ATOM 3707 N N . ILE A 1 459 ? 10.259 13.526 -22.025 1.00 76.00 459 ILE A N 1
ATOM 3708 C CA . ILE A 1 459 ? 11.483 13.983 -21.348 1.00 76.00 459 ILE A CA 1
ATOM 3709 C C . ILE A 1 459 ? 12.578 14.312 -22.371 1.00 76.00 459 ILE A C 1
ATOM 3711 O O . ILE A 1 459 ? 13.212 15.358 -22.272 1.00 76.00 459 ILE A O 1
ATOM 3715 N N . VAL A 1 460 ? 12.805 13.465 -23.383 1.00 77.12 460 VAL A N 1
ATOM 3716 C CA . VAL A 1 460 ? 13.819 13.753 -24.419 1.00 77.12 460 VAL A CA 1
ATOM 3717 C C . VAL A 1 460 ? 13.463 15.018 -25.215 1.00 77.12 460 VAL A C 1
ATOM 3719 O O . VAL A 1 460 ? 14.349 15.823 -25.518 1.00 77.12 460 VAL A O 1
ATOM 3722 N N . LEU A 1 461 ? 12.175 15.207 -25.527 1.00 77.50 461 LEU A N 1
ATOM 3723 C CA . LEU A 1 461 ? 11.665 16.267 -26.406 1.00 77.50 461 LEU A CA 1
ATOM 3724 C C . LEU A 1 461 ? 11.231 17.556 -25.676 1.00 77.50 461 LEU A C 1
ATOM 3726 O O . LEU A 1 461 ? 11.138 18.600 -26.318 1.00 77.50 461 LEU A O 1
ATOM 3730 N N . ASN A 1 462 ? 11.155 17.537 -24.342 1.00 66.94 462 ASN A N 1
ATOM 3731 C CA . ASN A 1 462 ? 10.968 18.669 -23.417 1.00 66.94 462 ASN A CA 1
ATOM 3732 C C . ASN A 1 462 ? 9.550 19.242 -23.262 1.00 66.94 462 ASN A C 1
ATOM 3734 O O . ASN A 1 462 ? 9.267 20.350 -23.719 1.00 66.94 462 ASN A O 1
ATOM 3738 N N . GLN A 1 463 ? 8.689 18.568 -22.497 1.00 57.47 463 GLN A N 1
ATOM 3739 C CA . GLN A 1 463 ? 7.461 19.210 -21.989 1.00 57.47 463 GLN A CA 1
ATOM 3740 C C . GLN A 1 463 ? 7.366 19.326 -20.456 1.00 57.47 463 GLN A C 1
ATOM 3742 O O . GLN A 1 463 ? 6.675 20.225 -19.993 1.00 57.47 463 GLN A O 1
ATOM 3747 N N . ASP A 1 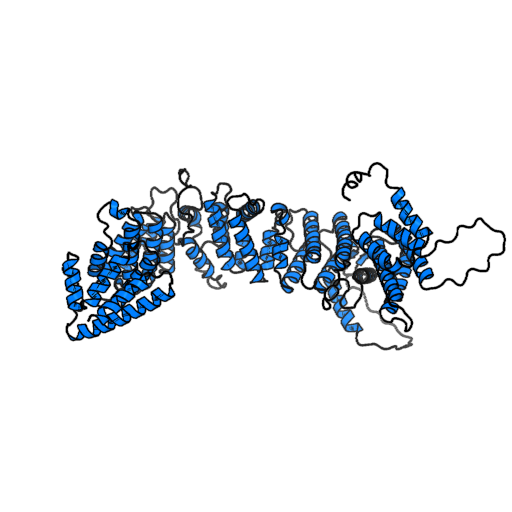464 ? 8.122 18.541 -19.671 1.00 53.16 464 ASP A N 1
ATOM 3748 C CA . ASP A 1 464 ? 7.903 18.432 -18.211 1.00 53.16 464 ASP A CA 1
ATOM 3749 C C . ASP A 1 464 ? 9.179 18.522 -17.332 1.00 53.16 464 ASP A C 1
ATOM 3751 O O . ASP A 1 464 ? 9.172 18.081 -16.183 1.00 53.16 464 ASP A O 1
ATOM 3755 N N . ILE A 1 465 ? 10.305 19.056 -17.830 1.00 56.00 465 ILE A N 1
ATOM 3756 C CA . ILE A 1 465 ? 11.558 19.096 -17.041 1.00 56.00 465 ILE A CA 1
ATOM 3757 C C . ILE A 1 465 ? 11.580 20.328 -16.111 1.00 56.00 465 ILE A C 1
ATOM 3759 O O . ILE A 1 465 ? 11.420 21.451 -16.597 1.00 56.00 465 ILE A O 1
ATOM 3763 N N . PRO A 1 466 ? 11.837 20.169 -14.796 1.00 51.69 466 PRO A N 1
ATOM 3764 C CA . PRO A 1 466 ? 12.024 21.292 -13.879 1.00 51.69 466 PRO A CA 1
ATOM 3765 C C . PRO A 1 466 ? 13.229 22.160 -14.273 1.00 51.69 466 PRO A C 1
ATOM 3767 O O . PRO A 1 466 ? 14.324 21.659 -14.518 1.00 51.69 466 PRO A O 1
ATOM 3770 N N . SER A 1 467 ? 13.034 23.482 -14.287 1.00 48.91 467 SER A N 1
ATOM 3771 C CA . SER A 1 467 ? 13.981 24.499 -14.787 1.00 48.91 467 SER A CA 1
ATOM 3772 C C . SER A 1 467 ? 15.346 24.566 -14.072 1.00 48.91 467 SER A C 1
ATOM 3774 O O . SER A 1 467 ? 16.187 25.376 -14.460 1.00 48.91 467 SER A O 1
ATOM 3776 N N . THR A 1 468 ? 15.571 23.773 -13.024 1.00 45.38 468 THR A N 1
ATOM 3777 C CA . THR A 1 468 ? 16.781 23.790 -12.188 1.00 45.38 468 THR A CA 1
ATOM 3778 C C . THR A 1 468 ? 17.816 22.723 -12.564 1.00 45.38 468 THR A C 1
ATOM 3780 O O . THR A 1 468 ? 18.957 22.842 -12.129 1.00 45.38 468 THR A O 1
ATOM 3783 N N . ALA A 1 469 ? 17.460 21.742 -13.405 1.00 52.78 469 ALA A N 1
ATOM 3784 C CA . ALA A 1 469 ? 18.283 20.566 -13.690 1.00 52.78 469 ALA A CA 1
ATOM 3785 C C . ALA A 1 469 ? 19.151 20.625 -14.957 1.00 52.78 469 ALA A C 1
ATOM 3787 O O . ALA A 1 469 ? 18.787 21.214 -15.974 1.00 52.78 469 ALA A O 1
ATOM 3788 N N . SER A 1 470 ? 20.284 19.906 -14.940 1.00 64.44 470 SER A N 1
ATOM 3789 C CA . SER A 1 470 ? 21.076 19.633 -16.149 1.00 64.44 470 SER A CA 1
ATOM 3790 C C . SER A 1 470 ? 20.286 18.736 -17.114 1.00 64.44 470 SER A C 1
ATOM 3792 O O . SER A 1 470 ? 20.239 17.512 -16.950 1.00 64.44 470 SER A O 1
ATOM 3794 N N . PHE A 1 471 ? 19.675 19.349 -18.133 1.00 67.88 471 PHE A N 1
ATOM 3795 C CA . PHE A 1 471 ? 18.893 18.686 -19.188 1.00 67.88 471 PHE A CA 1
ATOM 3796 C C . PHE A 1 471 ? 19.583 17.443 -19.773 1.00 67.88 471 PHE A C 1
ATOM 3798 O O . PHE A 1 471 ? 18.940 16.425 -20.030 1.00 67.88 471 PHE A O 1
ATOM 3805 N N . ASP A 1 472 ? 20.904 17.491 -19.937 1.00 73.94 472 ASP A N 1
ATOM 3806 C CA . ASP A 1 472 ? 21.684 16.401 -20.521 1.00 73.94 472 ASP A CA 1
ATOM 3807 C C . ASP A 1 472 ? 21.744 15.159 -19.625 1.00 73.94 472 ASP A C 1
ATOM 3809 O O . ASP A 1 472 ? 21.693 14.036 -20.126 1.00 73.94 472 ASP A O 1
ATOM 3813 N N . LYS A 1 473 ? 21.783 15.316 -18.298 1.00 74.75 473 LYS A N 1
ATOM 3814 C CA . LYS A 1 473 ? 21.786 14.169 -17.377 1.00 74.75 473 LYS A CA 1
ATOM 3815 C C . LYS A 1 473 ? 20.472 13.388 -17.465 1.00 74.75 473 LYS A C 1
ATOM 3817 O O . LYS A 1 473 ? 20.498 12.162 -17.573 1.00 74.75 473 LYS A O 1
ATOM 3822 N N . TYR A 1 474 ? 19.342 14.098 -17.490 1.00 72.19 474 TYR A N 1
ATOM 3823 C CA . TYR A 1 474 ? 18.012 13.498 -17.638 1.00 72.19 474 TYR A CA 1
ATOM 3824 C C . TYR A 1 474 ? 17.838 12.827 -18.992 1.00 72.19 474 TYR A C 1
ATOM 3826 O O . TYR A 1 474 ? 17.373 11.691 -19.058 1.00 72.19 474 TYR A O 1
ATOM 3834 N N . ARG A 1 475 ? 18.268 13.486 -20.073 1.00 79.69 475 ARG A N 1
ATOM 3835 C CA . ARG A 1 475 ? 18.243 12.898 -21.417 1.00 79.69 475 ARG A CA 1
ATOM 3836 C C . ARG A 1 475 ? 19.090 11.635 -21.481 1.00 79.69 475 ARG A C 1
ATOM 3838 O O . ARG A 1 475 ? 18.614 10.626 -21.986 1.00 79.69 475 ARG A O 1
ATOM 3845 N N . ARG A 1 476 ? 20.300 11.651 -20.916 1.00 82.50 476 ARG A N 1
ATOM 3846 C CA . ARG A 1 476 ? 21.189 10.481 -20.868 1.00 82.50 476 ARG A CA 1
ATOM 3847 C C . ARG A 1 476 ? 20.548 9.303 -20.143 1.00 82.50 476 ARG A C 1
ATOM 3849 O O . ARG A 1 476 ? 20.492 8.216 -20.708 1.00 82.50 476 ARG A O 1
ATOM 3856 N N . TRP A 1 477 ? 20.013 9.536 -18.946 1.00 78.94 477 TRP A N 1
ATOM 3857 C CA . TRP A 1 477 ? 19.295 8.506 -18.197 1.00 78.94 477 TRP A CA 1
ATOM 3858 C C . TRP A 1 477 ? 18.074 7.984 -18.968 1.00 78.94 477 TRP A C 1
ATOM 3860 O O . TRP A 1 477 ? 17.898 6.777 -19.100 1.00 78.94 477 TRP A O 1
ATOM 3870 N N . THR A 1 478 ? 17.277 8.879 -19.553 1.00 79.31 478 THR A N 1
ATOM 3871 C CA . THR A 1 478 ? 16.073 8.527 -20.323 1.00 79.31 478 THR A CA 1
ATOM 3872 C C . THR A 1 478 ? 16.419 7.644 -21.519 1.00 79.31 478 THR A C 1
ATOM 3874 O O . THR A 1 478 ? 15.784 6.616 -21.747 1.00 79.31 478 THR A O 1
ATOM 3877 N N . ILE A 1 479 ? 17.476 7.997 -22.253 1.00 83.94 479 ILE A N 1
ATOM 3878 C CA . ILE A 1 479 ? 17.980 7.204 -23.376 1.00 83.94 479 ILE A CA 1
ATOM 3879 C C . ILE A 1 479 ? 18.430 5.817 -22.893 1.00 83.94 479 ILE A C 1
ATOM 3881 O O . ILE A 1 479 ? 18.123 4.818 -23.546 1.00 83.94 479 ILE A O 1
ATOM 3885 N N . ASP A 1 480 ? 19.112 5.733 -21.749 1.00 82.50 480 ASP A N 1
ATOM 3886 C CA . ASP A 1 480 ? 19.529 4.459 -21.156 1.00 82.50 480 ASP A CA 1
ATOM 3887 C C . ASP A 1 480 ? 18.330 3.589 -20.734 1.00 82.50 480 ASP A C 1
ATOM 3889 O O . ASP A 1 480 ? 18.349 2.378 -20.965 1.00 82.50 480 ASP A O 1
ATOM 3893 N N . GLN A 1 481 ? 17.253 4.188 -20.214 1.00 78.38 481 GLN A N 1
ATOM 3894 C CA . GLN A 1 481 ? 16.006 3.475 -19.912 1.00 78.38 481 GLN A CA 1
ATOM 3895 C C . GLN A 1 481 ? 15.316 2.944 -21.170 1.00 78.38 481 GLN A C 1
ATOM 3897 O O . GLN A 1 481 ? 14.899 1.788 -21.194 1.00 78.38 481 GLN A O 1
ATOM 3902 N N . MET A 1 482 ? 15.236 3.745 -22.239 1.00 83.00 482 MET A N 1
ATOM 3903 C CA . MET A 1 482 ? 14.667 3.307 -23.521 1.00 83.00 482 MET A CA 1
ATOM 3904 C C . MET A 1 482 ? 15.449 2.118 -24.101 1.00 83.00 482 MET A C 1
ATOM 3906 O O . MET A 1 482 ? 14.853 1.143 -24.554 1.00 83.00 482 MET A O 1
ATOM 3910 N N . TYR A 1 483 ? 16.782 2.140 -24.013 1.00 83.75 483 TYR A N 1
ATOM 3911 C CA . TYR A 1 483 ? 17.607 0.985 -24.370 1.00 83.75 483 TYR A CA 1
ATOM 3912 C C . TYR A 1 483 ? 17.316 -0.230 -23.471 1.00 83.75 483 TYR A C 1
ATOM 3914 O O . TYR A 1 483 ? 17.185 -1.356 -23.957 1.00 83.75 483 TYR A O 1
ATOM 3922 N N . GLY A 1 484 ? 17.157 -0.000 -22.165 1.00 78.94 484 GLY A N 1
ATOM 3923 C CA . GLY A 1 484 ? 16.759 -1.014 -21.191 1.00 78.94 484 GLY A CA 1
ATOM 3924 C C . GLY A 1 484 ? 15.428 -1.691 -21.527 1.00 78.94 484 GLY A C 1
ATOM 3925 O O . GLY A 1 484 ? 15.323 -2.907 -21.363 1.00 78.94 484 GLY A O 1
ATOM 3926 N N . LEU A 1 485 ? 14.447 -0.950 -22.056 1.00 78.56 485 LEU A N 1
ATOM 3927 C CA . LEU A 1 485 ? 13.168 -1.512 -22.499 1.00 78.56 485 LEU A CA 1
ATOM 3928 C C . LEU A 1 485 ? 13.361 -2.548 -23.609 1.00 78.56 485 LEU A C 1
ATOM 3930 O O . LEU A 1 485 ? 12.787 -3.629 -23.516 1.00 78.56 485 LEU A O 1
ATOM 3934 N N . VAL A 1 486 ? 14.216 -2.280 -24.602 1.00 79.19 486 VAL A N 1
ATOM 3935 C CA . VAL A 1 486 ? 14.504 -3.240 -25.687 1.00 79.19 486 VAL A CA 1
ATOM 3936 C C . VAL A 1 486 ? 15.307 -4.442 -25.182 1.00 79.19 486 VAL A C 1
ATOM 3938 O O . VAL A 1 486 ? 15.064 -5.580 -25.585 1.00 79.19 486 VAL A O 1
ATOM 3941 N N . ARG A 1 487 ? 16.259 -4.208 -24.273 1.00 76.31 487 ARG A N 1
ATOM 3942 C CA . ARG A 1 487 ? 17.121 -5.267 -23.730 1.00 76.31 487 ARG A CA 1
ATOM 3943 C C . ARG A 1 487 ? 16.368 -6.237 -22.812 1.00 76.31 487 ARG A C 1
ATOM 3945 O O . ARG A 1 487 ? 16.705 -7.417 -22.782 1.00 76.31 487 ARG A O 1
ATOM 3952 N N . ASN A 1 488 ? 15.396 -5.747 -22.040 1.00 68.75 488 ASN A N 1
ATOM 3953 C CA . ASN A 1 488 ? 14.786 -6.490 -20.930 1.00 68.75 488 ASN A CA 1
ATOM 3954 C C . ASN A 1 488 ? 13.359 -6.997 -21.189 1.00 68.75 488 ASN A C 1
ATOM 3956 O O . ASN A 1 488 ? 12.881 -7.809 -20.400 1.00 68.75 488 ASN A O 1
ATOM 3960 N N . THR A 1 489 ? 12.672 -6.559 -22.247 1.00 61.75 489 THR A N 1
ATOM 3961 C CA . THR A 1 489 ? 11.359 -7.119 -22.607 1.00 61.75 489 THR A CA 1
ATOM 3962 C C . THR A 1 489 ? 11.543 -8.501 -23.243 1.00 61.75 489 THR A C 1
ATOM 3964 O O . THR A 1 489 ? 11.933 -8.642 -24.399 1.00 61.75 489 THR A O 1
ATOM 3967 N N . THR A 1 490 ? 11.339 -9.548 -22.438 1.00 52.44 490 THR A N 1
ATOM 3968 C CA . THR A 1 490 ? 11.431 -10.962 -22.848 1.00 52.44 490 THR A CA 1
ATOM 3969 C C . THR A 1 490 ? 10.154 -11.497 -23.495 1.00 52.44 490 THR A C 1
ATOM 3971 O O . THR A 1 490 ? 10.210 -12.527 -24.163 1.00 52.44 490 THR A O 1
ATOM 3974 N N . SER A 1 491 ? 9.020 -10.823 -23.306 1.00 49.62 491 SER A N 1
ATOM 3975 C CA . SER A 1 491 ? 7.735 -11.166 -23.926 1.00 49.62 491 SER A CA 1
ATOM 3976 C C . SER A 1 491 ? 7.621 -10.441 -25.265 1.00 49.62 491 SER A C 1
ATOM 3978 O O . SER A 1 491 ? 7.897 -9.245 -25.277 1.00 49.62 491 SER A O 1
ATOM 3980 N N . GLU A 1 492 ? 7.259 -11.163 -26.341 1.00 49.97 492 GLU A N 1
ATOM 3981 C CA . GLU A 1 492 ? 7.063 -10.691 -27.731 1.00 49.97 492 GLU A CA 1
ATOM 3982 C C . GLU A 1 492 ? 7.439 -9.216 -27.924 1.00 49.97 492 GLU A C 1
ATOM 3984 O O . GLU A 1 492 ? 6.605 -8.337 -27.690 1.00 49.97 492 GLU A O 1
ATOM 3989 N N . ARG A 1 493 ? 8.705 -8.937 -28.283 1.00 61.25 493 ARG A N 1
ATOM 3990 C CA . ARG A 1 493 ? 9.207 -7.573 -28.507 1.00 61.25 493 ARG A CA 1
ATOM 3991 C C . ARG A 1 493 ? 8.274 -6.880 -29.492 1.00 61.25 493 ARG A C 1
ATOM 3993 O O . ARG A 1 493 ? 8.364 -7.104 -30.698 1.00 61.25 493 ARG A O 1
ATOM 4000 N N . LYS A 1 494 ? 7.335 -6.077 -28.984 1.00 64.75 494 LYS A N 1
ATOM 4001 C CA . LYS A 1 494 ? 6.315 -5.475 -29.838 1.00 64.75 494 LYS A CA 1
ATOM 4002 C C . LYS A 1 494 ? 7.018 -4.573 -30.826 1.00 64.75 494 LYS A C 1
ATOM 4004 O O . LYS A 1 494 ? 7.682 -3.610 -30.445 1.00 64.75 494 LYS A O 1
ATOM 4009 N N . GLU A 1 495 ? 6.876 -4.917 -32.098 1.00 76.06 495 GLU A N 1
ATOM 4010 C CA . GLU A 1 495 ? 7.575 -4.257 -33.191 1.00 76.06 495 GLU A CA 1
ATOM 4011 C C . GLU A 1 495 ? 7.355 -2.739 -33.164 1.00 76.06 495 GLU A C 1
ATOM 4013 O O . GLU A 1 495 ? 8.274 -1.975 -33.436 1.00 76.06 495 GLU A O 1
ATOM 4018 N N . GLU A 1 496 ? 6.165 -2.299 -32.749 1.00 78.38 496 GLU A N 1
ATOM 4019 C CA . GLU A 1 496 ? 5.794 -0.894 -32.552 1.00 78.38 496 GLU A CA 1
ATOM 4020 C C . GLU A 1 496 ? 6.701 -0.163 -31.551 1.00 78.38 496 GLU A C 1
ATOM 4022 O O . GLU A 1 496 ? 7.159 0.944 -31.833 1.00 78.38 496 GLU A O 1
ATOM 4027 N N . LEU A 1 497 ? 7.027 -0.789 -30.415 1.00 80.50 497 LEU A N 1
ATOM 4028 C CA . LEU A 1 497 ? 7.905 -0.210 -29.395 1.00 80.50 497 LEU A CA 1
ATOM 4029 C C . LEU A 1 497 ? 9.321 -0.028 -29.946 1.00 80.50 497 LEU A C 1
ATOM 4031 O O . LEU A 1 497 ? 9.910 1.045 -29.812 1.00 80.50 497 LEU A O 1
ATOM 4035 N N . VAL A 1 498 ? 9.848 -1.055 -30.618 1.00 83.56 498 VAL A N 1
ATOM 4036 C CA . VAL A 1 498 ? 11.184 -1.007 -31.228 1.00 83.56 498 VAL A CA 1
ATOM 4037 C C . VAL A 1 498 ? 11.232 0.060 -32.323 1.00 83.56 498 VAL A C 1
ATOM 4039 O O . VAL A 1 498 ? 12.124 0.906 -32.316 1.00 83.56 498 VAL A O 1
ATOM 4042 N N . LYS A 1 499 ? 10.240 0.086 -33.221 1.00 85.56 499 LYS A N 1
ATOM 4043 C CA . LYS A 1 499 ? 10.114 1.096 -34.283 1.00 85.56 499 LYS A CA 1
ATOM 4044 C C . LYS A 1 499 ? 10.081 2.517 -33.725 1.00 85.56 499 LYS A C 1
ATOM 4046 O O . LYS A 1 499 ? 10.755 3.390 -34.264 1.00 85.56 499 LYS A O 1
ATOM 4051 N N . SER A 1 500 ? 9.340 2.728 -32.643 1.00 84.38 500 SER A N 1
ATOM 4052 C CA . SER A 1 500 ? 9.174 4.020 -31.976 1.00 84.38 500 SER A CA 1
ATOM 4053 C C . SER A 1 500 ? 10.475 4.528 -31.329 1.00 84.38 500 SER A C 1
ATOM 4055 O O . SER A 1 500 ? 10.832 5.700 -31.489 1.00 84.38 500 SER A O 1
ATOM 4057 N N . ILE A 1 501 ? 11.237 3.640 -30.672 1.00 86.62 501 ILE A N 1
ATOM 4058 C CA . ILE A 1 501 ? 12.564 3.950 -30.107 1.00 86.62 501 ILE A CA 1
ATOM 4059 C C . ILE A 1 501 ? 13.578 4.248 -31.217 1.00 86.62 501 ILE A C 1
ATOM 4061 O O . ILE A 1 501 ? 14.263 5.270 -31.160 1.00 86.62 501 ILE A O 1
ATOM 4065 N N . LEU A 1 502 ? 13.655 3.386 -32.240 1.00 87.69 502 LEU A N 1
ATOM 4066 C CA . LEU A 1 502 ? 14.543 3.584 -33.390 1.00 87.69 502 LEU A CA 1
ATOM 4067 C C . LEU A 1 502 ? 14.240 4.912 -34.094 1.00 87.69 502 LEU A C 1
ATOM 4069 O O . LEU A 1 502 ? 15.165 5.663 -34.390 1.00 87.69 502 LEU A O 1
ATOM 4073 N N . GLY A 1 503 ? 12.957 5.226 -34.306 1.00 86.25 503 GLY A N 1
ATOM 4074 C CA . GLY A 1 503 ? 12.513 6.488 -34.895 1.00 86.25 503 GLY A CA 1
ATOM 4075 C C . GLY A 1 503 ? 13.008 7.704 -34.114 1.00 86.25 503 GLY A C 1
ATOM 4076 O O . GLY A 1 503 ? 13.600 8.604 -34.708 1.00 86.25 503 GLY A O 1
ATOM 4077 N N . LEU A 1 504 ? 12.878 7.694 -32.778 1.00 85.81 504 LEU A N 1
ATOM 4078 C CA . LEU A 1 504 ? 13.381 8.785 -31.937 1.00 85.81 504 LEU A CA 1
ATOM 4079 C C . LEU A 1 504 ? 14.902 8.929 -32.043 1.00 85.81 504 LEU A C 1
ATOM 4081 O O . LEU A 1 504 ? 15.400 10.039 -32.227 1.00 85.81 504 LEU A O 1
ATOM 4085 N N . TYR A 1 505 ? 15.642 7.824 -31.924 1.00 88.94 505 TYR A N 1
ATOM 4086 C CA . TYR A 1 505 ? 17.105 7.848 -31.972 1.00 88.94 505 TYR A CA 1
ATOM 4087 C C . TYR A 1 505 ? 17.626 8.329 -33.325 1.00 88.94 505 TYR A C 1
ATOM 4089 O O . TYR A 1 505 ? 18.599 9.080 -33.367 1.00 88.94 505 TYR A O 1
ATOM 4097 N N . ILE A 1 506 ? 16.960 7.946 -34.415 1.00 87.75 506 ILE A N 1
ATOM 4098 C CA . ILE A 1 506 ? 17.305 8.389 -35.764 1.00 87.75 506 ILE A CA 1
ATOM 4099 C C . ILE A 1 506 ? 17.016 9.886 -35.923 1.00 87.75 506 ILE A C 1
ATOM 4101 O O . ILE A 1 506 ? 17.931 10.652 -36.231 1.00 87.75 506 ILE A O 1
ATOM 4105 N N . ALA A 1 507 ? 15.775 10.312 -35.664 1.00 84.06 507 ALA A N 1
ATOM 4106 C CA . ALA A 1 507 ? 15.348 11.695 -35.859 1.00 84.06 507 ALA A CA 1
ATOM 4107 C C . ALA A 1 507 ? 16.138 12.673 -34.975 1.00 84.06 507 ALA A C 1
ATOM 4109 O O . ALA A 1 507 ? 16.610 13.700 -35.451 1.00 84.06 507 ALA A O 1
ATOM 4110 N N . SER A 1 508 ? 16.347 12.327 -33.701 1.00 83.31 508 SER A N 1
ATOM 4111 C CA . SER A 1 508 ? 17.047 13.186 -32.734 1.00 83.31 508 SER A CA 1
ATOM 4112 C C . SER A 1 508 ? 18.576 13.073 -32.803 1.00 83.31 508 SER A C 1
ATOM 4114 O O . SER A 1 508 ? 19.287 13.991 -32.393 1.00 83.31 508 SER A O 1
ATOM 4116 N N . GLY A 1 509 ? 19.103 11.941 -33.280 1.00 84.50 509 GLY A N 1
ATOM 4117 C CA . GLY A 1 509 ? 20.541 11.672 -33.334 1.00 84.50 509 GLY A CA 1
ATOM 4118 C C . GLY A 1 509 ? 21.215 12.184 -34.607 1.00 84.50 509 GLY A C 1
ATOM 4119 O O . GLY A 1 509 ? 22.326 12.717 -34.536 1.00 84.50 509 GLY A O 1
ATOM 4120 N N . PHE A 1 510 ? 20.574 12.038 -35.771 1.00 84.75 510 PHE A N 1
ATOM 4121 C CA . PHE A 1 510 ? 21.182 12.370 -37.069 1.00 84.75 510 PHE A CA 1
ATOM 4122 C C . PHE A 1 510 ? 20.658 13.656 -37.702 1.00 84.75 510 PHE A C 1
ATOM 4124 O O . PHE A 1 510 ? 21.362 14.227 -38.533 1.00 84.75 510 PHE A O 1
ATOM 4131 N N . PHE A 1 511 ? 19.483 14.140 -37.295 1.00 84.44 511 PHE A N 1
ATOM 4132 C CA . PHE A 1 511 ? 18.827 15.270 -37.946 1.00 84.44 511 PHE A CA 1
ATOM 4133 C C . PHE A 1 511 ? 18.586 16.452 -36.994 1.00 84.44 511 PHE A C 1
ATOM 4135 O O . PHE A 1 511 ? 18.544 16.315 -35.770 1.00 84.44 511 PHE A O 1
ATOM 4142 N N . ARG A 1 512 ? 18.439 17.646 -37.571 1.00 80.12 512 ARG A N 1
ATOM 4143 C CA . ARG A 1 512 ? 17.870 18.842 -36.934 1.00 80.12 512 ARG A CA 1
ATOM 4144 C C . ARG A 1 512 ? 16.558 19.179 -37.631 1.00 80.12 512 ARG A C 1
ATOM 4146 O O . ARG A 1 512 ? 16.503 19.184 -38.855 1.00 80.12 512 ARG A O 1
ATOM 4153 N N . VAL A 1 513 ? 15.515 19.479 -36.866 1.00 76.88 513 VAL A N 1
ATOM 4154 C CA . VAL A 1 513 ? 14.245 19.967 -37.422 1.00 76.88 513 VAL A CA 1
ATOM 4155 C C . VAL A 1 513 ? 14.398 21.455 -37.741 1.00 76.88 513 VAL A C 1
ATOM 4157 O O . VAL A 1 513 ? 14.780 22.228 -36.860 1.00 76.88 513 VAL A O 1
ATOM 4160 N N . LYS A 1 514 ? 14.122 21.859 -38.984 1.00 72.38 514 LYS A N 1
ATOM 4161 C CA . LYS A 1 514 ? 14.106 23.272 -39.390 1.00 72.38 514 LYS A CA 1
ATOM 4162 C C . LYS A 1 514 ? 12.833 23.932 -38.854 1.00 72.38 514 LYS A C 1
ATOM 4164 O O . LYS A 1 514 ? 11.743 23.389 -39.024 1.00 72.38 514 LYS A O 1
ATOM 4169 N N . GLU A 1 515 ? 12.950 25.093 -38.209 1.00 56.09 515 GLU A N 1
ATOM 4170 C CA . GLU A 1 515 ? 11.769 25.878 -37.835 1.00 56.09 515 GLU A CA 1
ATOM 4171 C C . GLU A 1 515 ? 11.052 26.341 -39.108 1.00 56.09 515 GLU A C 1
ATOM 4173 O O . GLU A 1 515 ? 11.651 26.970 -39.983 1.00 56.09 515 GLU A O 1
ATOM 4178 N N . ILE A 1 516 ? 9.766 26.009 -39.230 1.00 49.84 516 ILE A N 1
ATOM 4179 C CA . ILE A 1 516 ? 8.927 26.515 -40.313 1.00 49.84 516 ILE A CA 1
ATOM 4180 C C . ILE A 1 516 ? 8.703 28.002 -40.027 1.00 49.84 516 ILE A C 1
ATOM 4182 O O . ILE A 1 516 ? 7.908 28.364 -39.163 1.00 49.84 516 ILE A O 1
ATOM 4186 N N . VAL A 1 517 ? 9.422 28.871 -40.736 1.00 36.00 517 VAL A N 1
ATOM 4187 C CA . VAL A 1 517 ? 9.083 30.294 -40.797 1.00 36.00 517 VAL A CA 1
ATOM 4188 C C . VAL A 1 517 ? 7.798 30.395 -41.617 1.00 36.00 517 VAL A C 1
ATOM 4190 O O . VAL A 1 517 ? 7.816 30.174 -42.827 1.00 36.00 517 VAL A O 1
ATOM 4193 N N . GLU A 1 518 ? 6.667 30.674 -40.965 1.00 32.66 518 GLU A N 1
ATOM 4194 C CA . GLU A 1 518 ? 5.441 31.061 -41.666 1.00 32.66 518 GLU A CA 1
ATOM 4195 C C . GLU A 1 518 ? 5.706 32.357 -42.439 1.00 32.66 518 GLU A C 1
ATOM 4197 O O . GLU A 1 518 ? 5.751 33.452 -41.872 1.00 32.66 518 GLU A O 1
ATOM 4202 N N . ASP A 1 519 ? 5.908 32.239 -43.750 1.00 30.02 519 ASP A N 1
ATOM 4203 C CA . ASP A 1 519 ? 6.052 33.400 -44.615 1.00 30.02 519 ASP A CA 1
ATOM 4204 C C . ASP A 1 519 ? 4.668 34.057 -44.795 1.00 30.02 519 ASP A C 1
ATOM 4206 O O . ASP A 1 519 ? 3.713 33.473 -45.315 1.00 30.02 519 ASP A O 1
ATOM 4210 N N . ASN A 1 520 ? 4.543 35.279 -44.279 1.00 28.06 520 ASN A N 1
ATOM 4211 C CA . ASN A 1 520 ? 3.307 36.059 -44.178 1.00 28.06 520 ASN A CA 1
ATOM 4212 C C . ASN A 1 520 ? 2.584 36.219 -45.546 1.00 28.06 520 ASN A C 1
ATOM 4214 O O . ASN A 1 520 ? 3.214 36.595 -46.541 1.00 28.06 520 ASN A O 1
ATOM 4218 N N . PRO A 1 521 ? 1.245 36.075 -45.642 1.00 37.53 521 PRO A N 1
ATOM 4219 C CA . PRO A 1 521 ? 0.553 36.010 -46.927 1.00 37.53 521 PRO A CA 1
ATOM 4220 C C . PRO A 1 521 ? 0.176 37.404 -47.447 1.00 37.53 521 PRO A C 1
ATOM 4222 O O . PRO A 1 521 ? -0.943 37.868 -47.234 1.00 37.53 521 PRO A O 1
ATOM 4225 N N . LYS A 1 522 ? 1.062 38.091 -48.184 1.00 31.08 522 LYS A N 1
ATOM 4226 C CA . LYS A 1 522 ? 0.675 39.272 -48.992 1.00 31.08 522 LYS A CA 1
ATOM 4227 C C . LYS A 1 522 ? 1.529 39.449 -50.255 1.00 31.08 522 LYS A C 1
ATOM 4229 O O . LYS A 1 522 ? 2.537 40.143 -50.200 1.00 31.08 522 LYS A O 1
ATOM 4234 N N . ARG A 1 523 ? 1.025 39.009 -51.424 1.00 27.84 523 ARG A N 1
ATOM 4235 C CA . ARG A 1 523 ? 0.772 39.877 -52.611 1.00 27.84 523 ARG A CA 1
ATOM 4236 C C . ARG A 1 523 ? 0.323 39.116 -53.878 1.00 27.84 523 ARG A C 1
ATOM 4238 O O . ARG A 1 523 ? 1.095 38.448 -54.541 1.00 27.84 523 ARG A O 1
ATOM 4245 N N . LYS A 1 524 ? -0.931 39.414 -54.245 1.00 26.36 524 LYS A N 1
ATOM 4246 C CA . LYS A 1 524 ? -1.470 39.732 -55.586 1.00 26.36 524 LYS A CA 1
ATOM 4247 C C . LYS A 1 524 ? -1.395 38.690 -56.720 1.00 26.36 524 LYS A C 1
ATOM 4249 O O . LYS A 1 524 ? -0.440 38.608 -57.478 1.00 26.36 524 LYS A O 1
ATOM 4254 N N . ARG A 1 525 ? -2.578 38.104 -56.952 1.00 27.17 525 ARG A N 1
ATOM 4255 C CA . ARG A 1 525 ? -3.189 37.811 -58.263 1.00 27.17 525 ARG A CA 1
ATOM 4256 C C . ARG A 1 525 ? -2.669 38.711 -59.396 1.00 27.17 525 ARG A C 1
ATOM 4258 O O . ARG A 1 525 ? -2.906 39.914 -59.347 1.00 27.17 525 ARG A O 1
ATOM 4265 N N . THR A 1 526 ? -2.163 38.106 -60.469 1.00 22.95 526 THR A N 1
ATOM 4266 C CA . THR A 1 526 ? -2.565 38.452 -61.844 1.00 22.95 526 THR A CA 1
ATOM 4267 C C . THR A 1 526 ? -2.548 37.200 -62.726 1.00 22.95 526 THR A C 1
ATOM 4269 O O . THR A 1 526 ? -1.629 36.391 -62.679 1.00 22.95 526 THR A O 1
ATOM 4272 N N . ASN A 1 527 ? -3.632 37.035 -63.483 1.00 26.70 527 ASN A N 1
ATOM 4273 C CA . ASN A 1 527 ? -3.839 36.011 -64.503 1.00 26.70 527 ASN A CA 1
ATOM 4274 C C . ASN A 1 527 ? -2.972 36.281 -65.741 1.00 26.70 527 ASN A C 1
ATOM 4276 O O . ASN A 1 527 ? -2.869 37.431 -66.150 1.00 26.70 527 ASN A O 1
ATOM 4280 N N . THR A 1 528 ? -2.486 35.225 -66.400 1.00 24.17 528 THR A N 1
ATOM 4281 C CA . THR A 1 528 ? -2.491 35.005 -67.871 1.00 24.17 528 THR A CA 1
ATOM 4282 C C . THR A 1 528 ? -1.816 33.645 -68.147 1.00 24.17 528 THR A C 1
ATOM 4284 O O . THR A 1 528 ? -0.682 33.414 -67.770 1.00 24.17 528 THR A O 1
ATOM 4287 N N . SER A 1 529 ? -2.571 32.613 -68.537 1.00 22.73 529 SER A N 1
ATOM 4288 C CA . SER A 1 529 ? -2.836 32.179 -69.923 1.00 22.73 529 SER A CA 1
ATOM 4289 C C . SER A 1 529 ? -1.826 31.166 -70.514 1.00 22.73 529 SER A C 1
ATOM 4291 O O . SER A 1 529 ? -0.821 31.552 -71.091 1.00 22.73 529 SER A O 1
ATOM 4293 N N . ARG A 1 530 ? -2.289 29.902 -70.563 1.00 23.30 530 ARG A N 1
ATOM 4294 C CA . ARG A 1 530 ? -2.280 28.947 -71.704 1.00 23.30 530 ARG A CA 1
ATOM 4295 C C . ARG A 1 530 ? -1.006 28.186 -72.146 1.00 23.30 530 ARG A C 1
ATOM 4297 O O . ARG A 1 530 ? -0.041 28.776 -72.605 1.00 23.30 530 ARG A O 1
ATOM 4304 N N . LYS A 1 531 ? -1.274 26.870 -72.324 1.00 22.28 531 LYS A N 1
ATOM 4305 C CA . LYS A 1 531 ? -0.691 25.825 -73.216 1.00 22.28 531 LYS A CA 1
ATOM 4306 C C . LYS A 1 531 ? 0.594 25.156 -72.684 1.00 22.28 531 LYS A C 1
ATOM 4308 O O . LYS A 1 531 ? 1.476 25.846 -72.220 1.00 22.28 531 LYS A O 1
ATOM 4313 N N . SER A 1 532 ? 0.779 23.833 -72.711 1.00 23.06 532 SER A N 1
ATOM 4314 C CA . SER A 1 532 ? 0.095 22.740 -73.417 1.00 23.06 532 SER A CA 1
ATOM 4315 C C . SER A 1 532 ? 0.305 21.390 -72.719 1.00 23.06 532 SER A C 1
ATOM 4317 O O . SER A 1 532 ? 1.325 21.127 -72.095 1.00 23.06 532 SER A O 1
ATOM 4319 N N . SER A 1 533 ? -0.683 20.533 -72.918 1.00 23.53 533 SER A N 1
ATOM 4320 C CA . SER A 1 533 ? -0.823 19.123 -72.570 1.00 23.53 533 SER A CA 1
ATOM 4321 C C . SER A 1 533 ? 0.260 18.173 -73.110 1.00 23.53 533 SER A C 1
ATOM 4323 O O . SER A 1 533 ? 0.588 18.224 -74.293 1.00 23.53 533 SER A O 1
ATOM 4325 N N . LYS A 1 534 ? 0.621 17.154 -72.312 1.00 23.27 534 LYS A N 1
ATOM 4326 C CA . LYS A 1 534 ? 0.526 15.739 -72.732 1.00 23.27 534 LYS A CA 1
ATOM 4327 C C . LYS A 1 534 ? 0.527 14.784 -71.530 1.00 23.27 534 LYS A C 1
ATOM 4329 O O . LYS A 1 534 ? 1.461 14.737 -70.745 1.00 23.27 534 LYS A O 1
ATOM 4334 N N . LYS A 1 535 ? -0.570 14.029 -71.423 1.00 23.16 535 LYS A N 1
ATOM 4335 C CA . LYS A 1 535 ? -0.768 12.881 -70.532 1.00 23.16 535 LYS A CA 1
ATOM 4336 C C . LYS A 1 535 ? 0.190 11.746 -70.906 1.00 23.16 535 LYS A C 1
ATOM 4338 O O . LYS A 1 535 ? 0.231 11.380 -72.078 1.00 23.16 535 LYS A O 1
ATOM 4343 N N . VAL A 1 536 ? 0.774 11.092 -69.904 1.00 22.70 536 VAL A N 1
ATOM 4344 C CA . VAL A 1 536 ? 0.984 9.637 -69.909 1.00 22.70 536 VAL A CA 1
ATOM 4345 C C . VAL A 1 536 ? 0.473 9.110 -68.569 1.00 22.70 536 VAL A C 1
ATOM 4347 O O . VAL A 1 536 ? 0.938 9.516 -67.511 1.00 22.70 536 VAL A O 1
ATOM 4350 N N . LYS A 1 537 ? -0.562 8.270 -68.640 1.00 22.25 537 LYS A N 1
ATOM 4351 C CA . LYS A 1 537 ? -1.083 7.466 -67.531 1.00 22.25 537 LYS A CA 1
ATOM 4352 C C . LYS A 1 537 ? -0.112 6.311 -67.281 1.00 22.25 537 LYS A C 1
ATOM 4354 O O . LYS A 1 537 ? 0.232 5.641 -68.250 1.00 22.25 537 LYS A O 1
ATOM 4359 N N . LEU A 1 538 ? 0.186 5.994 -66.022 1.00 22.61 538 LEU A N 1
ATOM 4360 C CA . LEU A 1 538 ? 0.336 4.599 -65.606 1.00 22.61 538 LEU A CA 1
ATOM 4361 C C . LEU A 1 538 ? -0.141 4.419 -64.154 1.00 22.61 538 LEU A C 1
ATOM 4363 O O . LEU A 1 538 ? 0.271 5.137 -63.254 1.00 22.61 538 LEU A O 1
ATOM 4367 N N . ASN A 1 539 ? -1.082 3.487 -64.039 1.00 23.16 539 ASN A N 1
ATOM 4368 C CA . ASN A 1 539 ? -1.860 2.967 -62.917 1.00 23.16 539 ASN A CA 1
ATOM 4369 C C . ASN A 1 539 ? -1.367 3.181 -61.475 1.00 23.16 539 ASN A C 1
ATOM 4371 O O . ASN A 1 539 ? -0.329 2.678 -61.057 1.00 23.16 539 ASN A O 1
ATOM 4375 N N . THR A 1 540 ? -2.264 3.798 -60.709 1.00 25.36 540 THR A N 1
ATOM 4376 C CA . THR A 1 540 ? -2.468 3.684 -59.263 1.00 25.36 540 THR A CA 1
ATOM 4377 C C . THR A 1 540 ? -2.836 2.251 -58.866 1.00 25.36 540 THR A C 1
ATOM 4379 O O . THR A 1 540 ? -3.788 1.683 -59.403 1.00 25.36 540 THR A O 1
ATOM 4382 N N . GLY A 1 541 ? -2.098 1.686 -57.911 1.00 23.41 541 GLY A N 1
ATOM 4383 C CA . GLY A 1 541 ? -2.567 0.605 -57.045 1.00 23.41 541 GLY A CA 1
ATOM 4384 C C . GLY A 1 541 ? -2.855 1.189 -55.662 1.00 23.41 541 GLY A C 1
ATOM 4385 O O . GLY A 1 541 ? -2.024 1.921 -55.128 1.00 23.41 541 GLY A O 1
ATOM 4386 N N . GLU A 1 542 ? -4.025 0.877 -55.114 1.00 26.86 542 GLU A N 1
ATOM 4387 C CA . GLU A 1 542 ? -4.679 1.421 -53.906 1.00 26.86 542 GLU A CA 1
ATOM 4388 C C . GLU A 1 542 ? -3.939 1.158 -52.565 1.00 26.86 542 GLU A C 1
ATOM 4390 O O . GLU A 1 542 ? -4.547 1.167 -51.502 1.00 26.86 542 GLU A O 1
ATOM 4395 N N . GLY A 1 543 ? -2.619 0.933 -52.581 1.00 25.58 543 GLY A N 1
ATOM 4396 C CA . GLY A 1 543 ? -1.780 0.798 -51.378 1.00 25.58 543 GLY A CA 1
ATOM 4397 C C . GLY A 1 543 ? -1.005 2.065 -50.989 1.00 25.58 543 GLY A C 1
ATOM 4398 O O . GLY A 1 543 ? -0.513 2.156 -49.871 1.00 25.58 543 GLY A O 1
ATOM 4399 N N . ALA A 1 544 ? -0.892 3.049 -51.888 1.00 26.31 544 ALA A N 1
ATOM 4400 C CA . ALA A 1 544 ? -0.044 4.227 -51.676 1.00 26.31 544 ALA A CA 1
ATOM 4401 C C . ALA A 1 544 ? -0.684 5.318 -50.795 1.00 26.31 544 ALA A C 1
ATOM 4403 O O . ALA A 1 544 ? 0.041 6.039 -50.116 1.00 26.31 544 ALA A O 1
ATOM 4404 N N . GLU A 1 545 ? -2.017 5.423 -50.766 1.00 25.83 545 GLU A N 1
ATOM 4405 C CA . GLU A 1 545 ? -2.720 6.448 -49.973 1.00 25.83 545 GLU A CA 1
ATOM 4406 C C . GLU A 1 545 ? -2.700 6.124 -48.465 1.00 25.83 545 GLU A C 1
ATOM 4408 O O . GLU A 1 545 ? -2.457 7.011 -47.653 1.00 25.83 545 GLU A O 1
ATOM 4413 N N . ALA A 1 546 ? -2.813 4.844 -48.083 1.00 26.77 546 ALA A N 1
ATOM 4414 C CA . ALA A 1 546 ? -2.731 4.413 -46.680 1.00 26.77 546 ALA A CA 1
ATOM 4415 C C . ALA A 1 546 ? -1.300 4.470 -46.101 1.00 26.77 546 ALA A C 1
ATOM 4417 O O . ALA A 1 546 ? -1.116 4.695 -44.902 1.00 26.77 546 ALA A O 1
ATOM 4418 N N . ASP A 1 547 ? -0.280 4.280 -46.947 1.00 29.05 547 ASP A N 1
ATOM 4419 C CA . ASP A 1 547 ? 1.128 4.448 -46.569 1.00 29.05 547 ASP A CA 1
ATOM 4420 C C . ASP A 1 547 ? 1.528 5.933 -46.485 1.00 29.05 547 ASP A C 1
ATOM 4422 O O . ASP A 1 547 ? 2.400 6.274 -45.685 1.00 29.05 547 ASP A O 1
ATOM 4426 N N . GLN A 1 548 ? 0.872 6.820 -47.250 1.00 29.28 548 GLN A N 1
ATOM 4427 C CA . GLN A 1 548 ? 1.059 8.272 -47.153 1.00 29.28 548 GLN A CA 1
ATOM 4428 C C . GLN A 1 548 ? 0.430 8.860 -45.878 1.00 29.28 548 GLN A C 1
ATOM 4430 O O . GLN A 1 548 ? 1.131 9.573 -45.159 1.00 29.28 548 GLN A O 1
ATOM 4435 N N . GLU A 1 549 ? -0.804 8.496 -45.512 1.00 29.19 549 GLU A N 1
ATOM 4436 C CA . GLU A 1 549 ? -1.442 8.970 -44.264 1.00 29.19 549 GLU A CA 1
ATOM 4437 C C . GLU A 1 549 ? -0.680 8.529 -42.998 1.00 29.19 549 GLU A C 1
ATOM 4439 O O . GLU A 1 549 ? -0.401 9.347 -42.122 1.00 29.19 549 GLU A O 1
ATOM 4444 N N . LYS A 1 550 ? -0.229 7.265 -42.921 1.00 35.94 550 LYS A N 1
ATOM 4445 C CA . LYS A 1 550 ? 0.617 6.790 -41.802 1.00 35.94 550 LYS A CA 1
ATOM 4446 C C . LYS A 1 550 ? 1.999 7.444 -41.771 1.00 35.94 550 LYS A C 1
ATOM 4448 O O . LYS A 1 550 ? 2.621 7.538 -40.711 1.00 35.94 550 LYS A O 1
ATOM 4453 N N . SER A 1 551 ? 2.513 7.862 -42.929 1.00 33.69 551 SER A N 1
ATOM 4454 C CA . SER A 1 551 ? 3.803 8.548 -43.021 1.00 33.69 551 SER A CA 1
ATOM 4455 C C . SER A 1 551 ? 3.734 10.005 -42.562 1.00 33.69 551 SER A C 1
ATOM 4457 O O . SER A 1 551 ? 4.701 10.486 -41.976 1.00 33.69 551 SER A O 1
ATOM 4459 N N . GLU A 1 552 ? 2.597 10.683 -42.731 1.00 32.53 552 GLU A N 1
ATOM 4460 C CA . GLU A 1 552 ? 2.377 12.015 -42.158 1.00 32.53 552 GLU A CA 1
ATOM 4461 C C . GLU A 1 552 ? 2.272 11.954 -40.624 1.00 32.53 552 GLU A C 1
ATOM 4463 O O . GLU A 1 552 ? 2.884 12.776 -39.939 1.00 32.53 552 GLU A O 1
ATOM 4468 N N . GLU A 1 553 ? 1.612 10.927 -40.080 1.00 40.53 553 GLU A N 1
ATOM 4469 C CA . GLU A 1 553 ? 1.470 10.699 -38.633 1.00 40.53 553 GLU A CA 1
ATOM 4470 C C . GLU A 1 553 ? 2.817 10.393 -37.941 1.00 40.53 553 GLU A C 1
ATOM 4472 O O . GLU A 1 553 ? 3.113 10.945 -36.881 1.00 40.53 553 GLU A O 1
ATOM 4477 N N . PHE A 1 554 ? 3.688 9.591 -38.574 1.00 41.25 554 PHE A N 1
ATOM 4478 C CA . PHE A 1 554 ? 5.024 9.254 -38.050 1.00 41.25 554 PHE A CA 1
ATOM 4479 C C . PHE A 1 554 ? 5.973 10.464 -37.988 1.00 41.25 554 PHE A C 1
ATOM 4481 O O . PHE A 1 554 ? 6.858 10.513 -37.137 1.00 41.25 554 PHE A O 1
ATOM 4488 N N . ILE A 1 555 ? 5.810 11.448 -38.879 1.00 43.19 555 ILE A N 1
ATOM 4489 C CA . ILE A 1 555 ? 6.702 12.616 -38.951 1.00 43.19 555 ILE A CA 1
ATOM 4490 C C . ILE A 1 555 ? 6.214 13.771 -38.052 1.00 43.19 555 ILE A C 1
ATOM 4492 O O . ILE A 1 555 ? 7.020 14.580 -37.594 1.00 43.19 555 ILE A O 1
ATOM 4496 N N . LEU A 1 556 ? 4.916 13.827 -37.735 1.00 42.94 556 LEU A N 1
ATOM 4497 C CA . LEU A 1 556 ? 4.322 14.816 -36.823 1.00 42.94 556 LEU A CA 1
ATOM 4498 C C . LEU A 1 556 ? 4.660 14.583 -35.334 1.00 42.94 556 LEU A C 1
ATOM 4500 O O . LEU A 1 556 ? 4.517 15.506 -34.535 1.00 42.94 556 LEU A O 1
ATOM 4504 N N . GLU A 1 557 ? 5.142 13.394 -34.953 1.00 53.72 557 GLU A N 1
ATOM 4505 C CA . GLU A 1 557 ? 5.444 13.046 -33.552 1.00 53.72 557 GLU A CA 1
ATOM 4506 C C . GLU A 1 557 ? 6.788 13.622 -33.039 1.00 53.72 557 GLU A C 1
ATOM 4508 O O . GLU A 1 557 ? 6.997 13.759 -31.832 1.00 53.72 557 GLU A O 1
ATOM 4513 N N . TYR A 1 558 ? 7.713 13.996 -33.932 1.00 59.41 558 TYR A N 1
ATOM 4514 C CA . TYR A 1 558 ? 9.093 14.361 -33.579 1.00 59.41 558 TYR A CA 1
ATOM 4515 C C . TYR A 1 558 ? 9.334 15.876 -33.665 1.00 59.41 558 TYR A C 1
ATOM 4517 O O . TYR A 1 558 ? 9.963 16.392 -34.588 1.00 59.41 558 TYR A O 1
ATOM 4525 N N . VAL A 1 559 ? 8.815 16.597 -32.670 1.00 59.09 559 VAL A N 1
ATOM 4526 C CA . VAL A 1 559 ? 9.005 18.047 -32.476 1.00 59.09 559 VAL A CA 1
ATOM 4527 C C . VAL A 1 559 ? 10.470 18.372 -32.132 1.00 59.09 559 VAL A C 1
ATOM 4529 O O . VAL A 1 559 ? 11.164 17.566 -31.512 1.00 59.09 559 VAL A O 1
ATOM 4532 N N . 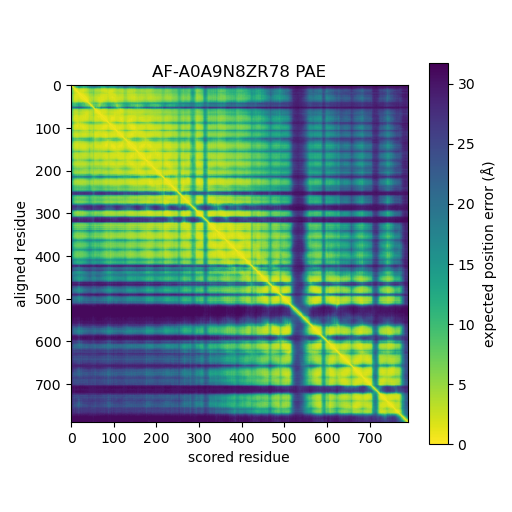SER A 1 560 ? 10.960 19.564 -32.501 1.00 63.22 560 SER A N 1
ATOM 4533 C CA . SER A 1 560 ? 12.286 20.042 -32.084 1.00 63.22 560 SER A CA 1
ATOM 4534 C C . SER A 1 560 ? 12.409 20.088 -30.554 1.00 63.22 560 SER A C 1
ATOM 4536 O O . SER A 1 560 ? 11.601 20.708 -29.862 1.00 63.22 560 SER A O 1
ATOM 4538 N N . ALA A 1 561 ? 13.439 19.434 -30.013 1.00 67.56 561 ALA A N 1
ATOM 4539 C CA . ALA A 1 561 ? 13.719 19.442 -28.580 1.00 67.56 561 ALA A CA 1
ATOM 4540 C C . ALA A 1 561 ? 14.075 20.866 -28.088 1.00 67.56 561 ALA A C 1
ATOM 4542 O O . ALA A 1 561 ? 14.945 21.516 -28.668 1.00 67.56 561 ALA A O 1
ATOM 4543 N N . LYS A 1 562 ? 13.430 21.339 -27.008 1.00 67.75 562 LYS A N 1
ATOM 4544 C CA . LYS A 1 562 ? 13.679 22.637 -26.344 1.00 67.75 562 LYS A CA 1
ATOM 4545 C C . LYS A 1 562 ? 14.098 22.496 -24.863 1.00 67.75 562 LYS A C 1
ATOM 4547 O O . LYS A 1 562 ? 13.225 22.270 -24.039 1.00 67.75 562 LYS A O 1
ATOM 4552 N N . PRO A 1 563 ? 15.364 22.701 -24.452 1.00 67.44 563 PRO A N 1
ATOM 4553 C CA . PRO A 1 563 ? 16.479 23.277 -25.207 1.00 67.44 563 PRO A CA 1
ATOM 4554 C C . PRO A 1 563 ? 17.049 22.311 -26.247 1.00 67.44 563 PRO A C 1
ATOM 4556 O O . PRO A 1 563 ? 16.777 21.114 -26.190 1.00 67.44 563 PRO A O 1
ATOM 4559 N N . GLU A 1 564 ? 17.863 22.800 -27.180 1.00 73.06 564 GLU A N 1
ATOM 4560 C CA . GLU A 1 564 ? 18.469 21.931 -28.194 1.00 73.06 564 GLU A CA 1
ATOM 4561 C C . GLU A 1 564 ? 19.272 20.780 -27.564 1.00 73.06 564 GLU A C 1
ATOM 4563 O O . GLU A 1 564 ? 19.816 20.884 -26.460 1.00 73.06 564 GLU A O 1
ATOM 4568 N N . LEU A 1 565 ? 19.324 19.643 -28.260 1.00 80.56 565 LEU A N 1
ATOM 4569 C CA . LEU A 1 565 ? 20.142 18.505 -27.844 1.00 80.56 565 LEU A CA 1
ATOM 4570 C C . LEU A 1 565 ? 21.622 18.858 -28.000 1.00 80.56 565 LEU A C 1
ATOM 4572 O O . LEU A 1 565 ? 22.050 19.221 -29.103 1.00 80.56 565 LEU A O 1
ATOM 4576 N N . SER A 1 566 ? 22.396 18.704 -26.925 1.00 83.00 566 SER A N 1
ATOM 4577 C CA . SER A 1 566 ? 23.848 18.866 -26.957 1.00 83.00 566 SER A CA 1
ATOM 4578 C C . SER A 1 566 ? 24.513 17.791 -27.819 1.00 83.00 566 SER A C 1
ATOM 4580 O O . SER A 1 566 ? 23.941 16.729 -28.091 1.00 83.00 566 SER A O 1
ATOM 4582 N N . GLN A 1 567 ? 25.748 18.050 -28.246 1.00 82.88 567 GLN A N 1
ATOM 4583 C CA . GLN A 1 567 ? 26.503 17.107 -29.069 1.00 82.88 567 GLN A CA 1
ATOM 4584 C C . GLN A 1 567 ? 26.713 15.755 -28.363 1.00 82.88 567 GLN A C 1
ATOM 4586 O O . GLN A 1 567 ? 26.531 14.712 -28.987 1.00 82.88 567 GLN A O 1
ATOM 4591 N N . SER A 1 568 ? 26.986 15.761 -27.055 1.00 85.81 568 SER A N 1
ATOM 4592 C CA . SER A 1 568 ? 27.199 14.537 -26.268 1.00 85.81 568 SER A CA 1
ATOM 4593 C C . SER A 1 568 ? 25.951 13.645 -26.217 1.00 85.81 568 SER A C 1
ATOM 4595 O O . SER A 1 568 ? 26.051 12.419 -26.289 1.00 85.81 568 SER A O 1
ATOM 4597 N N . ILE A 1 569 ? 24.757 14.243 -26.147 1.00 85.75 569 ILE A N 1
ATOM 4598 C CA . ILE A 1 569 ? 23.486 13.512 -26.176 1.00 85.75 569 ILE A CA 1
ATOM 4599 C C . ILE A 1 569 ? 23.191 12.967 -27.570 1.00 85.75 569 ILE A C 1
ATOM 4601 O O . ILE A 1 569 ? 22.733 11.831 -27.694 1.00 85.75 569 ILE A O 1
ATOM 4605 N N . ARG A 1 570 ? 23.502 13.722 -28.627 1.00 86.25 570 ARG A N 1
ATOM 4606 C CA . ARG A 1 570 ? 23.362 13.237 -30.010 1.00 86.25 570 ARG A CA 1
ATOM 4607 C C . ARG A 1 570 ? 24.290 12.056 -30.289 1.00 86.25 570 ARG A C 1
ATOM 4609 O O . ARG A 1 570 ? 23.850 11.063 -30.862 1.00 86.25 570 ARG A O 1
ATOM 4616 N N . GLU A 1 571 ? 25.536 12.112 -29.827 1.00 86.31 571 GLU A N 1
ATOM 4617 C CA . GLU A 1 571 ? 26.480 10.989 -29.903 1.00 86.31 571 GLU A CA 1
ATOM 4618 C C . GLU A 1 571 ? 25.978 9.770 -29.118 1.00 86.31 571 GLU A C 1
ATOM 4620 O O . GLU A 1 571 ? 26.037 8.642 -29.615 1.00 86.31 571 GLU A O 1
ATOM 4625 N N . LEU A 1 572 ? 25.407 9.981 -27.927 1.00 86.44 572 LEU A N 1
ATOM 4626 C CA . LEU A 1 572 ? 24.800 8.907 -27.142 1.00 86.44 572 LEU A CA 1
ATOM 4627 C C . LEU A 1 572 ? 23.612 8.258 -27.865 1.00 86.44 572 LEU A C 1
ATOM 4629 O O . LEU A 1 572 ? 23.529 7.031 -27.878 1.00 86.44 572 LEU A O 1
ATOM 4633 N N . LEU A 1 573 ? 22.722 9.044 -28.481 1.00 88.38 573 LEU A N 1
ATOM 4634 C CA . LEU A 1 573 ? 21.591 8.539 -29.271 1.00 88.38 573 LEU A CA 1
ATOM 4635 C C . LEU A 1 573 ? 22.073 7.653 -30.426 1.00 88.38 573 LEU A C 1
ATOM 4637 O O . LEU A 1 573 ? 21.582 6.535 -30.584 1.00 88.38 573 LEU A O 1
ATOM 4641 N N . ARG A 1 574 ? 23.089 8.101 -31.178 1.00 88.75 574 ARG A N 1
ATOM 4642 C CA . ARG A 1 574 ? 23.705 7.310 -32.260 1.00 88.75 574 ARG A CA 1
ATOM 4643 C C . ARG A 1 574 ? 24.326 6.022 -31.726 1.00 88.75 574 ARG A C 1
ATOM 4645 O O . ARG A 1 574 ? 24.060 4.942 -32.244 1.00 88.75 574 ARG A O 1
ATOM 4652 N N . LYS A 1 575 ? 25.099 6.100 -30.640 1.00 88.00 575 LYS A N 1
ATOM 4653 C CA . LYS A 1 575 ? 25.698 4.919 -29.999 1.00 88.00 575 LYS A CA 1
ATOM 4654 C C . LYS A 1 575 ? 24.633 3.926 -29.525 1.00 88.00 575 LYS A C 1
ATOM 4656 O O . LYS A 1 575 ? 24.786 2.717 -29.689 1.00 88.00 575 LYS A O 1
ATOM 4661 N N . ARG A 1 576 ? 23.545 4.418 -28.931 1.00 87.38 576 ARG A N 1
ATOM 4662 C CA . ARG A 1 576 ? 22.445 3.590 -28.418 1.00 87.38 576 ARG A CA 1
ATOM 4663 C C . ARG A 1 576 ? 21.609 2.982 -29.534 1.00 87.38 576 ARG A C 1
ATOM 4665 O O . ARG A 1 576 ? 21.190 1.843 -29.373 1.00 87.38 576 ARG A O 1
ATOM 4672 N N . LEU A 1 577 ? 21.469 3.652 -30.677 1.00 89.69 577 LEU A N 1
ATOM 4673 C CA . LEU A 1 577 ? 20.910 3.058 -31.890 1.00 89.69 577 LEU A CA 1
ATOM 4674 C C . LEU A 1 577 ? 21.677 1.798 -32.307 1.00 89.69 577 LEU A C 1
ATOM 4676 O O . LEU A 1 577 ? 21.067 0.741 -32.450 1.00 89.69 577 LEU A O 1
ATOM 4680 N N . PHE A 1 578 ? 23.005 1.874 -32.437 1.00 87.31 578 PHE A N 1
ATOM 4681 C CA . PHE A 1 578 ? 23.811 0.701 -32.799 1.00 87.31 578 PHE A CA 1
ATOM 4682 C C . PHE A 1 578 ? 23.762 -0.396 -31.729 1.00 87.31 578 PHE A C 1
ATOM 4684 O O . PHE A 1 578 ? 23.701 -1.576 -32.067 1.00 87.31 578 PHE A O 1
ATOM 4691 N N . ASN A 1 579 ? 23.700 -0.036 -30.443 1.00 86.69 579 ASN A N 1
ATOM 4692 C CA . ASN A 1 579 ? 23.492 -1.020 -29.380 1.00 86.69 579 ASN A CA 1
ATOM 4693 C C . ASN A 1 579 ? 22.133 -1.729 -29.501 1.00 86.69 579 ASN A C 1
ATOM 4695 O O . ASN A 1 579 ? 22.080 -2.947 -29.360 1.00 86.69 579 ASN A O 1
ATOM 4699 N N . VAL A 1 580 ? 21.045 -0.992 -29.772 1.00 86.25 580 VAL A N 1
ATOM 4700 C CA . VAL A 1 580 ? 19.709 -1.570 -30.006 1.00 86.25 580 VAL A CA 1
ATOM 4701 C C . VAL A 1 580 ? 19.757 -2.540 -31.183 1.00 86.25 580 VAL A C 1
ATOM 4703 O O . VAL A 1 580 ? 19.300 -3.670 -31.049 1.00 86.25 580 VAL A O 1
ATOM 4706 N N . LEU A 1 581 ? 20.359 -2.140 -32.306 1.00 85.06 581 LEU A N 1
ATOM 4707 C CA . LEU A 1 581 ? 20.520 -3.018 -33.467 1.00 85.06 581 LEU A CA 1
ATOM 4708 C C . LEU A 1 581 ? 21.330 -4.281 -33.122 1.00 85.06 581 LEU A C 1
ATOM 4710 O O . LEU A 1 581 ? 20.967 -5.373 -33.545 1.00 85.06 581 LEU A O 1
ATOM 4714 N N . GLY A 1 582 ? 22.367 -4.159 -32.287 1.00 81.19 582 GLY A N 1
ATOM 4715 C CA . GLY A 1 582 ? 23.127 -5.306 -31.782 1.00 81.19 582 GLY A CA 1
ATOM 4716 C C . GLY A 1 582 ? 22.298 -6.263 -30.922 1.00 81.19 582 GLY A C 1
ATOM 4717 O O . GLY A 1 582 ? 22.429 -7.474 -31.057 1.00 81.19 582 GLY A O 1
ATOM 4718 N N . GLU A 1 583 ? 21.412 -5.749 -30.066 1.00 79.62 583 GLU A N 1
ATOM 4719 C CA . GLU A 1 583 ? 20.496 -6.568 -29.253 1.00 79.62 583 GLU A CA 1
ATOM 4720 C C . GLU A 1 583 ? 19.380 -7.233 -30.078 1.00 79.62 583 GLU A C 1
ATOM 4722 O O . GLU A 1 583 ? 18.864 -8.287 -29.688 1.00 79.62 583 GLU A O 1
ATOM 4727 N N . LEU A 1 584 ? 18.995 -6.627 -31.204 1.00 78.12 584 LEU A N 1
ATOM 4728 C CA . LEU A 1 584 ? 18.014 -7.178 -32.144 1.00 78.12 584 LEU A CA 1
ATOM 4729 C C . LEU A 1 584 ? 18.618 -8.263 -33.042 1.00 78.12 584 LEU A C 1
ATOM 4731 O O . LEU A 1 584 ? 17.914 -9.197 -33.404 1.00 78.12 584 LEU A O 1
ATOM 4735 N N . ASN A 1 585 ? 19.917 -8.193 -33.343 1.00 72.81 585 ASN A N 1
ATOM 4736 C CA . ASN A 1 585 ? 20.586 -9.175 -34.198 1.00 72.81 585 ASN A CA 1
ATOM 4737 C C . ASN A 1 585 ? 20.931 -10.506 -33.499 1.00 72.81 585 ASN A C 1
ATOM 4739 O O . ASN A 1 585 ? 21.277 -11.456 -34.194 1.00 72.81 585 ASN A O 1
ATOM 4743 N N . LYS A 1 586 ? 20.825 -10.606 -32.162 1.00 67.81 586 LYS A N 1
ATOM 4744 C CA . LYS A 1 586 ? 21.155 -11.830 -31.402 1.00 67.81 586 LYS A CA 1
ATOM 4745 C C . LYS A 1 586 ? 20.237 -13.002 -31.768 1.00 67.81 586 LYS A C 1
ATOM 4747 O O . LYS A 1 586 ? 19.038 -12.963 -31.494 1.00 67.81 586 LYS A O 1
ATOM 4752 N N . ILE A 1 587 ? 20.815 -14.081 -32.294 1.00 51.34 587 ILE A N 1
ATOM 4753 C CA . ILE A 1 587 ? 20.123 -15.357 -32.537 1.00 51.34 587 ILE A CA 1
ATOM 4754 C C . ILE A 1 587 ? 19.998 -16.122 -31.206 1.00 51.34 587 ILE A C 1
ATOM 4756 O O . ILE A 1 587 ? 20.996 -16.354 -30.525 1.00 51.34 587 ILE A O 1
ATOM 4760 N N . LYS A 1 588 ? 18.783 -16.534 -30.816 1.00 46.88 588 LYS A N 1
ATOM 4761 C CA . LYS A 1 588 ? 18.611 -17.562 -29.772 1.00 46.88 588 LYS A CA 1
ATOM 4762 C C . LYS A 1 588 ? 18.829 -18.939 -30.417 1.00 46.88 588 LYS A C 1
ATOM 4764 O O . LYS A 1 588 ? 18.253 -19.168 -31.480 1.00 46.88 588 LYS A O 1
ATOM 4769 N N . PRO A 1 589 ? 19.605 -19.858 -29.812 1.00 34.69 589 PRO A N 1
ATOM 4770 C CA . PRO A 1 589 ? 19.763 -21.207 -30.346 1.00 34.69 589 PRO A CA 1
ATOM 4771 C C . PRO A 1 589 ? 18.391 -21.886 -30.442 1.00 34.69 589 PRO A C 1
ATOM 4773 O O . PRO A 1 589 ? 17.671 -22.038 -29.454 1.00 34.69 589 PRO A O 1
ATOM 4776 N N . SER A 1 590 ? 18.014 -22.226 -31.670 1.00 29.95 590 SER A N 1
ATOM 4777 C CA . SER A 1 590 ? 16.739 -22.833 -32.039 1.00 29.95 590 SER A CA 1
ATOM 4778 C C . SER A 1 590 ? 16.651 -24.267 -31.509 1.00 29.95 590 SER A C 1
ATOM 4780 O O . SER A 1 590 ? 17.082 -25.198 -32.178 1.00 29.95 590 SER A O 1
ATOM 4782 N N . ASN A 1 591 ? 16.029 -24.444 -30.344 1.00 30.34 591 ASN A N 1
ATOM 4783 C CA . ASN A 1 591 ? 15.373 -25.692 -29.944 1.00 30.34 591 ASN A CA 1
ATOM 4784 C C . ASN A 1 591 ? 13.916 -25.382 -29.552 1.00 30.34 591 ASN A C 1
ATOM 4786 O O . ASN A 1 591 ? 13.542 -25.489 -28.390 1.00 30.34 591 ASN A O 1
ATOM 4790 N N . SER A 1 592 ? 13.097 -24.888 -30.485 1.00 30.98 592 SER A N 1
ATOM 4791 C CA . SER A 1 592 ? 11.624 -24.997 -30.432 1.00 30.98 592 SER A CA 1
ATOM 4792 C C . SER A 1 592 ? 11.009 -24.423 -31.710 1.00 30.98 592 SER A C 1
ATOM 4794 O O . SER A 1 592 ? 11.182 -23.250 -32.025 1.00 30.98 592 SER A O 1
ATOM 4796 N N . GLU A 1 593 ? 10.268 -25.247 -32.445 1.00 31.03 593 GLU A N 1
ATOM 4797 C CA . GLU A 1 593 ? 9.700 -24.949 -33.770 1.00 31.03 593 GLU A CA 1
ATOM 4798 C C . GLU A 1 593 ? 8.564 -23.895 -33.792 1.00 31.03 593 GLU A C 1
ATOM 4800 O O . GLU A 1 593 ? 7.761 -23.902 -34.713 1.00 31.03 593 GLU A O 1
ATOM 4805 N N . ASN A 1 594 ? 8.444 -22.976 -32.823 1.00 32.91 594 ASN A N 1
ATOM 4806 C CA . ASN A 1 594 ? 7.312 -22.027 -32.791 1.00 32.91 594 ASN A CA 1
ATOM 4807 C C . ASN A 1 594 ? 7.602 -20.629 -32.204 1.00 32.91 594 ASN A C 1
ATOM 4809 O O . ASN A 1 594 ? 6.685 -19.952 -31.739 1.00 32.91 594 ASN A O 1
ATOM 4813 N N . VAL A 1 595 ? 8.844 -20.138 -32.246 1.00 37.12 595 VAL A N 1
ATOM 4814 C CA . VAL A 1 595 ? 9.155 -18.756 -31.828 1.00 37.12 595 VAL A CA 1
ATOM 4815 C C . VAL A 1 595 ? 9.366 -17.883 -33.068 1.00 37.12 595 VAL A C 1
ATOM 4817 O O . VAL A 1 595 ? 10.281 -18.129 -33.846 1.00 37.12 595 VAL A O 1
ATOM 4820 N N . LYS A 1 596 ? 8.518 -16.861 -33.275 1.00 46.62 596 LYS A N 1
ATOM 4821 C CA . LYS A 1 596 ? 8.756 -15.805 -34.281 1.00 46.62 596 LYS A CA 1
ATOM 4822 C C . LYS A 1 596 ? 10.175 -15.249 -34.092 1.00 46.62 596 LYS A C 1
ATOM 4824 O O . LYS A 1 596 ? 10.536 -14.874 -32.980 1.00 46.62 596 LYS A O 1
ATOM 4829 N N . ASN A 1 597 ? 10.965 -15.189 -35.162 1.00 51.97 597 ASN A N 1
ATOM 4830 C CA . ASN A 1 597 ? 12.339 -14.692 -35.105 1.00 51.97 597 ASN A CA 1
ATOM 4831 C C . ASN A 1 597 ? 12.361 -13.197 -34.732 1.00 51.97 597 ASN A C 1
ATOM 4833 O O . ASN A 1 597 ? 12.075 -12.346 -35.571 1.00 51.97 597 ASN A O 1
ATOM 4837 N N . ASP A 1 598 ? 12.759 -12.877 -33.496 1.00 56.22 598 ASP A N 1
ATOM 4838 C CA . ASP A 1 598 ? 12.974 -11.502 -32.996 1.00 56.22 598 ASP A CA 1
ATOM 4839 C C . ASP A 1 598 ? 14.016 -10.701 -33.825 1.00 56.22 598 ASP A C 1
ATOM 4841 O O . ASP A 1 598 ? 14.148 -9.486 -33.652 1.00 56.22 598 ASP A O 1
ATOM 4845 N N . SER A 1 599 ? 14.753 -11.363 -34.728 1.00 62.91 599 SER A N 1
ATOM 4846 C CA . SER A 1 599 ? 15.802 -10.786 -35.581 1.00 62.91 599 SER A CA 1
ATOM 4847 C C . SER A 1 599 ? 15.290 -10.045 -36.822 1.00 62.91 599 SER A C 1
ATOM 4849 O O . SER A 1 599 ? 16.042 -9.288 -37.438 1.00 62.91 599 SER A O 1
ATOM 4851 N N . THR A 1 600 ? 14.015 -10.209 -37.186 1.00 68.81 600 THR A N 1
ATOM 4852 C CA . THR A 1 600 ? 13.417 -9.576 -38.374 1.00 68.81 600 THR A CA 1
ATOM 4853 C C . THR A 1 600 ? 12.109 -8.862 -38.046 1.00 68.81 600 THR A C 1
ATOM 4855 O O . THR A 1 600 ? 11.370 -9.265 -37.153 1.00 68.81 600 THR A O 1
ATOM 4858 N N . THR A 1 601 ? 11.803 -7.802 -38.793 1.00 73.31 601 THR A N 1
ATOM 4859 C CA . THR A 1 601 ? 10.503 -7.102 -38.737 1.00 73.31 601 THR A CA 1
ATOM 4860 C C . THR A 1 601 ? 9.354 -7.996 -39.236 1.00 73.31 601 THR A C 1
ATOM 4862 O O . THR A 1 601 ? 9.606 -8.985 -39.924 1.00 73.31 601 THR A O 1
ATOM 4865 N N . SER A 1 602 ? 8.084 -7.640 -38.987 1.00 69.69 602 SER A N 1
ATOM 4866 C CA . SER A 1 602 ? 6.903 -8.353 -39.538 1.00 69.69 602 SER A CA 1
ATOM 4867 C C . SER A 1 602 ? 6.921 -8.501 -41.059 1.00 69.69 602 SER A C 1
ATOM 4869 O O . SER A 1 602 ? 6.334 -9.434 -41.598 1.00 69.69 602 SER A O 1
ATOM 4871 N N . ASN A 1 603 ? 7.634 -7.611 -41.748 1.00 65.31 603 ASN A N 1
ATOM 4872 C CA . ASN A 1 603 ? 7.813 -7.637 -43.197 1.00 65.31 603 ASN A CA 1
ATOM 4873 C C . ASN A 1 603 ? 8.970 -8.547 -43.659 1.00 65.31 603 ASN A C 1
ATOM 4875 O O . ASN A 1 603 ? 9.290 -8.552 -44.847 1.00 65.31 603 ASN A O 1
ATOM 4879 N N . GLY A 1 604 ? 9.621 -9.271 -42.742 1.00 68.19 604 GLY A N 1
ATOM 4880 C CA . GLY A 1 604 ? 10.758 -10.158 -43.013 1.00 68.19 604 GLY A CA 1
ATOM 4881 C C . GLY A 1 604 ? 12.091 -9.441 -43.242 1.00 68.19 604 GLY A C 1
ATOM 4882 O O . GLY A 1 604 ? 13.086 -10.088 -43.540 1.00 68.19 604 GLY A O 1
ATOM 4883 N N . ASN A 1 605 ? 12.129 -8.113 -43.101 1.00 75.12 605 ASN A N 1
ATOM 4884 C CA . ASN A 1 605 ? 13.331 -7.314 -43.332 1.00 75.12 605 ASN A CA 1
ATOM 4885 C C . ASN A 1 605 ? 14.184 -7.215 -42.056 1.00 75.12 605 ASN A C 1
ATOM 4887 O O . ASN A 1 605 ? 13.631 -7.109 -40.952 1.00 75.12 605 ASN A O 1
ATOM 4891 N N . ALA A 1 606 ? 15.510 -7.151 -42.214 1.00 82.06 606 ALA A N 1
ATOM 4892 C CA . ALA A 1 606 ? 16.448 -6.898 -41.122 1.00 82.06 606 ALA A CA 1
ATOM 4893 C C . ALA A 1 606 ? 16.207 -5.529 -40.452 1.00 82.06 606 ALA A C 1
ATOM 4895 O O . ALA A 1 606 ? 15.883 -4.536 -41.112 1.00 82.06 606 ALA A O 1
ATOM 4896 N N . TRP A 1 607 ? 16.416 -5.444 -39.135 1.00 85.25 607 TRP A N 1
ATOM 4897 C CA . TRP A 1 607 ? 16.225 -4.201 -38.372 1.00 85.25 607 TRP A CA 1
ATOM 4898 C C . TRP A 1 607 ? 17.173 -3.072 -38.791 1.00 85.25 607 TRP A C 1
ATOM 4900 O O . TRP A 1 607 ? 16.766 -1.909 -38.830 1.00 85.25 607 TRP A O 1
ATOM 4910 N N . ALA A 1 608 ? 18.411 -3.406 -39.167 1.00 86.00 608 ALA A N 1
ATOM 4911 C CA . ALA A 1 608 ? 19.366 -2.447 -39.719 1.00 86.00 608 ALA A CA 1
ATOM 4912 C C . ALA A 1 608 ? 18.863 -1.848 -41.038 1.00 86.00 608 ALA A C 1
ATOM 4914 O O . ALA A 1 608 ? 18.924 -0.637 -41.243 1.00 86.00 608 ALA A O 1
ATOM 4915 N N . TYR A 1 609 ? 18.282 -2.679 -41.901 1.00 86.50 609 TYR A N 1
ATOM 4916 C CA . TYR A 1 609 ? 17.709 -2.211 -43.153 1.00 86.50 609 TYR A CA 1
ATOM 4917 C C . TYR A 1 609 ? 16.468 -1.336 -42.933 1.00 86.50 609 TYR A C 1
ATOM 4919 O O . TYR A 1 609 ? 16.310 -0.295 -43.575 1.00 86.50 609 TYR A O 1
ATOM 4927 N N . TYR A 1 610 ? 15.607 -1.702 -41.975 1.00 87.62 610 TYR A N 1
ATOM 4928 C CA . TYR A 1 610 ? 14.493 -0.851 -41.554 1.00 87.62 610 TYR A CA 1
ATOM 4929 C C . TYR A 1 610 ? 14.981 0.528 -41.085 1.00 87.62 610 TYR A C 1
ATOM 4931 O O . TYR A 1 610 ? 14.469 1.545 -41.552 1.00 87.62 610 TYR A O 1
ATOM 4939 N N . ALA A 1 611 ? 15.984 0.574 -40.204 1.00 87.12 611 ALA A N 1
ATOM 4940 C CA . ALA A 1 611 ? 16.556 1.824 -39.712 1.00 87.12 611 ALA A CA 1
ATOM 4941 C C . ALA A 1 611 ? 17.157 2.667 -40.852 1.00 87.12 611 ALA A C 1
ATOM 4943 O O . ALA A 1 611 ? 16.895 3.867 -40.915 1.00 87.12 611 ALA A O 1
ATOM 4944 N N . LEU A 1 612 ? 17.871 2.047 -41.801 1.00 87.94 612 LEU A N 1
ATOM 4945 C CA . LEU A 1 612 ? 18.407 2.738 -42.979 1.00 87.94 612 LEU A CA 1
ATOM 4946 C C . LEU A 1 612 ? 17.294 3.358 -43.832 1.00 87.94 612 LEU A C 1
ATOM 4948 O O . LEU A 1 612 ? 17.376 4.531 -44.189 1.00 87.94 612 LEU A O 1
ATOM 4952 N N . LYS A 1 613 ? 16.214 2.611 -44.099 1.00 87.81 613 LYS A N 1
ATOM 4953 C CA . LYS A 1 613 ? 15.035 3.133 -44.809 1.00 87.81 613 LYS A CA 1
ATOM 4954 C C . LYS A 1 613 ? 14.441 4.361 -44.113 1.00 87.81 613 LYS A C 1
ATOM 4956 O O . LYS A 1 613 ? 14.002 5.276 -44.800 1.00 87.81 613 LYS A O 1
ATOM 4961 N N . GLN A 1 614 ? 14.427 4.406 -42.780 1.00 85.12 614 GLN A N 1
ATOM 4962 C CA . GLN A 1 614 ? 13.940 5.579 -42.043 1.00 85.12 614 GLN A CA 1
ATOM 4963 C C . GLN A 1 614 ? 14.886 6.779 -42.163 1.00 85.12 614 GLN A C 1
ATOM 4965 O O . GLN A 1 614 ? 14.418 7.890 -42.393 1.00 85.12 614 GLN A O 1
ATOM 4970 N N . VAL A 1 615 ? 16.205 6.566 -42.083 1.00 86.75 615 VAL A N 1
ATOM 4971 C CA . VAL A 1 615 ? 17.198 7.634 -42.301 1.00 86.75 615 VAL A CA 1
ATOM 4972 C C . VAL A 1 615 ? 17.041 8.242 -43.698 1.00 86.75 615 VAL A C 1
ATOM 4974 O O . VAL A 1 615 ? 16.924 9.457 -43.822 1.00 86.75 615 VAL A O 1
ATOM 4977 N N . LEU A 1 616 ? 16.958 7.408 -44.741 1.00 86.50 616 LEU A N 1
ATOM 4978 C CA . LEU A 1 616 ? 16.792 7.866 -46.127 1.00 86.50 616 LEU A CA 1
ATOM 4979 C C . LEU A 1 616 ? 15.466 8.610 -46.346 1.00 86.50 616 LEU A C 1
ATOM 4981 O O . LEU A 1 616 ? 15.402 9.549 -47.136 1.00 86.50 616 LEU A O 1
ATOM 4985 N N . LYS A 1 617 ? 14.391 8.213 -45.654 1.00 85.81 617 LYS A N 1
ATOM 4986 C CA . LYS A 1 617 ? 13.112 8.938 -45.697 1.00 85.81 617 LYS A CA 1
ATOM 4987 C C . LYS A 1 617 ? 13.239 10.345 -45.119 1.00 85.81 617 LYS A C 1
ATOM 4989 O O . LYS A 1 617 ? 12.772 11.285 -45.751 1.00 85.81 617 LYS A O 1
ATOM 4994 N N . LEU A 1 618 ? 13.879 10.488 -43.957 1.00 82.56 618 LEU A N 1
ATOM 4995 C CA . LEU A 1 618 ? 14.072 11.790 -43.313 1.00 82.56 618 LEU A CA 1
ATOM 4996 C C . LEU A 1 618 ? 15.047 12.685 -44.083 1.00 82.56 618 LEU A C 1
ATOM 4998 O O . LEU A 1 618 ? 14.834 13.887 -44.152 1.00 82.56 618 LEU A O 1
ATOM 5002 N N . GLU A 1 619 ? 16.077 12.112 -44.708 1.00 83.50 619 GLU A N 1
ATOM 5003 C CA . GLU A 1 619 ? 17.013 12.853 -45.564 1.00 83.50 619 GLU A CA 1
ATOM 5004 C C . GLU A 1 619 ? 16.321 13.493 -46.780 1.00 83.50 619 GLU A C 1
ATOM 5006 O O . GLU A 1 619 ? 16.699 14.584 -47.201 1.00 83.50 619 GLU A O 1
ATOM 5011 N N . ASN A 1 620 ? 15.284 12.843 -47.318 1.00 83.50 620 ASN A N 1
ATOM 5012 C CA . ASN A 1 620 ? 14.493 13.359 -48.436 1.00 83.50 620 ASN A CA 1
ATOM 5013 C C . ASN A 1 620 ? 13.392 14.353 -48.013 1.00 83.50 620 ASN A C 1
ATOM 5015 O O . ASN A 1 620 ? 12.770 14.972 -48.880 1.00 83.50 620 ASN A O 1
ATOM 5019 N N . ASP A 1 621 ? 13.122 14.517 -46.714 1.00 80.25 621 ASP A N 1
ATOM 5020 C CA . ASP A 1 621 ? 12.107 15.448 -46.214 1.00 80.25 621 ASP A CA 1
ATOM 5021 C C . ASP A 1 621 ? 12.718 16.838 -45.974 1.00 80.25 621 ASP A C 1
ATOM 5023 O O . ASP A 1 621 ? 13.645 17.027 -45.189 1.00 80.25 621 ASP A O 1
ATOM 5027 N N . SER A 1 622 ? 12.134 17.849 -46.620 1.00 76.31 622 SER A N 1
ATOM 5028 C CA . SER A 1 622 ? 12.540 19.257 -46.519 1.00 76.31 622 SER A CA 1
ATOM 5029 C C . SER A 1 622 ? 12.581 19.834 -45.094 1.00 76.31 622 SER A C 1
ATOM 5031 O O . SER A 1 622 ? 13.278 20.828 -44.864 1.00 76.31 622 SER A O 1
ATOM 5033 N N . ARG A 1 623 ? 11.850 19.233 -44.143 1.00 76.56 623 ARG A N 1
ATOM 5034 C CA . ARG A 1 623 ? 11.765 19.668 -42.739 1.00 76.56 623 ARG A CA 1
ATOM 5035 C C . ARG A 1 623 ? 12.982 19.281 -41.904 1.00 76.56 623 ARG A C 1
ATOM 5037 O O . ARG A 1 623 ? 13.187 19.867 -40.841 1.00 76.56 623 ARG A O 1
ATOM 5044 N N . PHE A 1 624 ? 13.782 18.324 -42.363 1.00 79.88 624 PHE A N 1
ATOM 5045 C CA . PHE A 1 624 ? 14.942 17.831 -41.635 1.00 79.88 624 PHE A CA 1
ATOM 5046 C C . PHE A 1 624 ? 16.238 18.283 -42.306 1.00 79.88 624 PHE A C 1
ATOM 5048 O O . PHE A 1 624 ? 16.347 18.422 -43.522 1.00 79.88 624 PHE A O 1
ATOM 5055 N N . GLU A 1 625 ? 17.241 18.554 -41.484 1.00 80.69 625 GLU A N 1
ATOM 5056 C CA . GLU A 1 625 ? 18.601 18.848 -41.910 1.00 80.69 625 GLU A CA 1
ATOM 5057 C C . GLU A 1 625 ? 19.533 17.784 -41.348 1.00 80.69 625 GLU A C 1
ATOM 5059 O O . GLU A 1 625 ? 19.544 17.544 -40.139 1.00 80.69 625 GLU A O 1
ATOM 5064 N N . LEU A 1 626 ? 20.308 17.138 -42.215 1.00 83.38 626 LEU A N 1
ATOM 5065 C CA . LEU A 1 626 ? 21.291 16.151 -41.790 1.00 83.38 626 LEU A CA 1
ATOM 5066 C C . LEU A 1 626 ? 22.458 16.844 -41.071 1.00 83.38 626 LEU A C 1
ATOM 5068 O O . LEU A 1 626 ? 23.044 17.788 -41.590 1.00 83.38 626 LEU A O 1
ATOM 5072 N N . LEU A 1 627 ? 22.809 16.362 -39.877 1.00 80.25 627 LEU A N 1
ATOM 5073 C CA . LEU A 1 627 ? 23.831 16.990 -39.030 1.00 80.25 627 LEU A CA 1
ATOM 5074 C C . LEU A 1 627 ? 25.262 16.761 -39.503 1.00 80.25 627 LEU A C 1
ATOM 5076 O O . LEU A 1 627 ? 26.131 17.588 -39.244 1.00 80.25 627 LEU A O 1
ATOM 5080 N N . ILE A 1 628 ? 25.517 15.612 -40.125 1.00 80.31 628 ILE A N 1
ATOM 5081 C CA . ILE A 1 628 ? 26.815 15.279 -40.707 1.00 80.31 628 ILE A CA 1
ATOM 5082 C C . ILE A 1 628 ? 26.664 15.412 -42.216 1.00 80.31 628 ILE A C 1
ATOM 5084 O O . ILE A 1 628 ? 26.011 14.587 -42.852 1.00 80.31 628 ILE A O 1
ATOM 5088 N N . SER A 1 629 ? 27.239 16.469 -42.785 1.00 75.00 629 SER A N 1
ATOM 5089 C CA . SER A 1 629 ? 27.255 16.668 -44.233 1.00 75.00 629 SER A CA 1
ATOM 5090 C C . SER A 1 629 ? 28.113 15.595 -44.899 1.00 75.00 629 SER A C 1
ATOM 5092 O O . SER A 1 629 ? 29.293 15.462 -44.577 1.00 75.00 629 SER A O 1
ATOM 5094 N N . LEU A 1 630 ? 27.526 14.864 -45.844 1.00 81.81 630 LEU A N 1
ATOM 5095 C CA . LEU A 1 630 ? 28.243 13.923 -46.700 1.00 81.81 630 LEU A CA 1
ATOM 5096 C C . LEU A 1 630 ? 28.711 14.669 -47.953 1.00 81.81 630 LEU A C 1
ATOM 5098 O O . LEU A 1 630 ? 27.901 15.328 -48.609 1.00 81.81 630 LEU A O 1
ATOM 5102 N N . ASP A 1 631 ? 29.995 14.559 -48.279 1.00 83.56 631 ASP A N 1
ATOM 5103 C CA . ASP A 1 631 ? 30.581 15.066 -49.521 1.00 83.56 631 ASP A CA 1
ATOM 5104 C C . ASP A 1 631 ? 30.023 14.330 -50.749 1.00 83.56 631 ASP A C 1
ATOM 5106 O O . ASP A 1 631 ? 29.467 13.233 -50.645 1.00 83.56 631 ASP A O 1
ATOM 5110 N N . GLU A 1 632 ? 30.167 14.934 -51.932 1.00 83.12 632 GLU A N 1
ATOM 5111 C CA . GLU A 1 632 ? 29.588 14.402 -53.173 1.00 83.12 632 GLU A CA 1
ATOM 5112 C C . GLU A 1 632 ? 30.045 12.970 -53.481 1.00 83.12 632 GLU A C 1
ATOM 5114 O O . GLU A 1 632 ? 29.263 12.171 -53.999 1.00 83.12 632 GLU A O 1
ATOM 5119 N N . GLU A 1 633 ? 31.289 12.620 -53.153 1.00 84.06 633 GLU A N 1
ATOM 5120 C CA . GLU A 1 633 ? 31.797 11.268 -53.369 1.00 84.06 633 GLU A CA 1
ATOM 5121 C C . GLU A 1 633 ? 31.154 10.272 -52.404 1.00 84.06 633 GLU A C 1
ATOM 5123 O O . GLU A 1 633 ? 30.637 9.243 -52.840 1.00 84.06 633 GLU A O 1
ATOM 5128 N N . THR A 1 634 ? 31.099 10.591 -51.108 1.00 85.94 634 THR A N 1
ATOM 5129 C CA . THR A 1 634 ? 30.428 9.740 -50.113 1.00 85.94 634 THR A CA 1
ATOM 5130 C C . THR A 1 634 ? 28.937 9.577 -50.411 1.00 85.94 634 THR A C 1
ATOM 5132 O O . THR A 1 634 ? 28.387 8.489 -50.234 1.00 85.94 634 THR A O 1
ATOM 5135 N N . GLN A 1 635 ? 28.269 10.606 -50.945 1.00 84.56 635 GLN A N 1
ATOM 5136 C CA . GLN A 1 635 ? 26.880 10.488 -51.401 1.00 84.56 635 GLN A CA 1
ATOM 5137 C C . GLN A 1 635 ? 26.721 9.496 -52.563 1.00 84.56 635 GLN A C 1
ATOM 5139 O O . GLN A 1 635 ? 25.753 8.731 -52.576 1.00 84.56 635 GLN A O 1
ATOM 5144 N N . ARG A 1 636 ? 27.667 9.454 -53.513 1.00 85.38 636 ARG A N 1
ATOM 5145 C CA . ARG A 1 636 ? 27.660 8.465 -54.609 1.00 85.38 636 ARG A CA 1
ATOM 5146 C C . ARG A 1 636 ? 27.874 7.044 -54.094 1.00 85.38 636 ARG A C 1
ATOM 5148 O O . ARG A 1 636 ? 27.158 6.133 -54.516 1.00 85.38 636 ARG A O 1
ATOM 5155 N N . VAL A 1 637 ? 28.813 6.858 -53.164 1.00 87.88 637 VAL A N 1
ATOM 5156 C CA . VAL A 1 637 ? 29.069 5.556 -52.522 1.00 87.88 637 VAL A CA 1
ATOM 5157 C C . VAL A 1 637 ? 27.830 5.089 -51.759 1.00 87.88 637 VAL A C 1
ATOM 5159 O O . VAL A 1 637 ? 27.403 3.947 -51.932 1.00 87.88 637 VAL A O 1
ATOM 5162 N N . LYS A 1 638 ? 27.189 5.987 -50.998 1.00 89.00 638 LYS A N 1
ATOM 5163 C CA . LYS A 1 638 ? 25.917 5.732 -50.310 1.00 89.00 638 LYS A CA 1
ATOM 5164 C C . LYS A 1 638 ? 24.831 5.280 -51.285 1.00 89.00 638 LYS A C 1
ATOM 5166 O O . LYS A 1 638 ? 24.215 4.246 -51.051 1.00 89.00 638 LYS A O 1
ATOM 5171 N N . GLN A 1 639 ? 24.602 6.020 -52.375 1.00 87.31 639 GLN A N 1
ATOM 5172 C CA . GLN A 1 639 ? 23.564 5.670 -53.352 1.00 87.31 639 GLN A CA 1
ATOM 5173 C C . GLN A 1 639 ? 23.821 4.291 -53.968 1.00 87.31 639 GLN A C 1
ATOM 5175 O O . GLN A 1 639 ? 22.917 3.466 -54.035 1.00 87.31 639 GLN A O 1
ATOM 5180 N N . THR A 1 640 ? 25.074 4.005 -54.323 1.00 87.44 640 THR A N 1
ATOM 5181 C CA . THR A 1 640 ? 25.468 2.703 -54.878 1.00 87.44 640 THR A CA 1
ATOM 5182 C C . THR A 1 640 ? 25.236 1.566 -53.877 1.00 87.44 640 THR A C 1
ATOM 5184 O O . THR A 1 640 ? 24.746 0.500 -54.250 1.00 87.44 640 THR A O 1
ATOM 5187 N N . ALA A 1 641 ? 25.535 1.786 -52.592 1.00 88.19 641 ALA A N 1
ATOM 5188 C CA . ALA A 1 641 ? 25.258 0.819 -51.533 1.00 88.19 641 ALA A CA 1
ATOM 5189 C C . ALA A 1 641 ? 23.748 0.576 -51.363 1.00 88.19 641 ALA A C 1
ATOM 5191 O O . ALA A 1 641 ? 23.324 -0.575 -51.275 1.00 88.19 641 ALA A O 1
ATOM 5192 N N . VAL A 1 642 ? 22.928 1.632 -51.381 1.00 88.81 642 VAL A N 1
ATOM 5193 C CA . VAL A 1 642 ? 21.459 1.528 -51.310 1.00 88.81 642 VAL A CA 1
ATOM 5194 C C . VAL A 1 642 ? 20.900 0.751 -52.506 1.00 88.81 642 VAL A C 1
ATOM 5196 O O . VAL A 1 642 ? 20.118 -0.179 -52.308 1.00 88.81 642 VAL A O 1
ATOM 5199 N N . ASP A 1 643 ? 21.362 1.038 -53.725 1.00 87.50 643 ASP A N 1
ATOM 5200 C CA . ASP A 1 643 ? 20.954 0.320 -54.940 1.00 87.50 643 ASP A CA 1
ATOM 5201 C C . ASP A 1 643 ? 21.339 -1.175 -54.880 1.00 87.50 643 ASP A C 1
ATOM 5203 O O . ASP A 1 643 ? 20.583 -2.058 -55.317 1.00 87.50 643 ASP A O 1
ATOM 5207 N N . CYS A 1 644 ? 22.512 -1.488 -54.311 1.00 87.69 644 CYS A N 1
ATOM 5208 C CA . CYS A 1 644 ? 22.933 -2.859 -54.022 1.00 87.69 644 CYS A CA 1
ATOM 5209 C C . CYS A 1 644 ? 21.980 -3.537 -53.029 1.00 87.69 644 CYS A C 1
ATOM 5211 O O . CYS A 1 644 ? 21.506 -4.634 -53.329 1.00 87.69 644 CYS A O 1
ATOM 5213 N N . ILE A 1 645 ? 21.638 -2.890 -51.909 1.00 87.56 645 ILE A N 1
ATOM 5214 C CA . ILE A 1 645 ? 20.700 -3.435 -50.912 1.00 87.56 645 ILE A CA 1
ATOM 5215 C C . ILE A 1 645 ? 19.322 -3.693 -51.533 1.00 87.56 645 ILE A C 1
ATOM 5217 O O . ILE A 1 645 ? 18.762 -4.769 -51.345 1.00 87.56 645 ILE A O 1
ATOM 5221 N N . GLU A 1 646 ? 18.777 -2.768 -52.328 1.00 87.00 646 GLU A N 1
ATOM 5222 C CA . GLU A 1 646 ? 17.489 -2.977 -53.009 1.00 87.00 646 GLU A CA 1
ATOM 5223 C C . GLU A 1 646 ? 17.531 -4.138 -54.012 1.00 87.00 646 GLU A C 1
ATOM 5225 O O . GLU A 1 646 ? 16.540 -4.848 -54.215 1.00 87.00 646 GLU A O 1
ATOM 5230 N N . THR A 1 647 ? 18.677 -4.339 -54.665 1.00 87.44 647 THR A N 1
ATOM 5231 C CA . THR A 1 647 ? 18.892 -5.490 -55.546 1.00 87.44 647 THR A CA 1
ATOM 5232 C C . THR A 1 647 ? 18.901 -6.789 -54.742 1.00 87.44 647 THR A C 1
ATOM 5234 O O . THR A 1 647 ? 18.254 -7.753 -55.150 1.00 87.44 647 THR A O 1
ATOM 5237 N N . ILE A 1 648 ? 19.591 -6.805 -53.599 1.00 85.75 648 ILE A N 1
ATOM 5238 C CA . ILE A 1 648 ? 19.659 -7.943 -52.678 1.00 85.75 648 ILE A CA 1
ATOM 5239 C C . ILE A 1 648 ? 18.265 -8.267 -52.114 1.00 85.75 648 ILE A C 1
ATOM 5241 O O . ILE A 1 648 ? 17.836 -9.413 -52.205 1.00 85.75 648 ILE A O 1
ATOM 5245 N N . GLU A 1 649 ? 17.499 -7.271 -51.649 1.00 84.12 649 GLU A N 1
ATOM 5246 C CA . GLU A 1 649 ? 16.130 -7.450 -51.127 1.00 84.12 649 GLU A CA 1
ATOM 5247 C C . GLU A 1 649 ? 15.220 -8.134 -52.165 1.00 84.12 649 GLU A C 1
ATOM 5249 O O . GLU A 1 649 ? 14.444 -9.036 -51.837 1.00 84.12 649 GLU A O 1
ATOM 5254 N N . LYS A 1 650 ? 15.332 -7.750 -53.446 1.00 85.25 650 LYS A N 1
ATOM 5255 C CA . LYS A 1 650 ? 14.581 -8.388 -54.542 1.00 85.25 650 LYS A CA 1
ATOM 5256 C C . LYS A 1 650 ? 14.958 -9.861 -54.714 1.00 85.25 650 LYS A C 1
ATOM 5258 O O . LYS A 1 650 ? 14.059 -10.668 -54.948 1.00 85.25 650 LYS A O 1
ATOM 5263 N N . GLN A 1 651 ? 16.242 -10.207 -54.587 1.00 82.06 651 GLN A N 1
ATOM 5264 C CA . GLN A 1 651 ? 16.714 -11.596 -54.662 1.00 82.06 651 GLN A CA 1
ATOM 5265 C C . GLN A 1 651 ? 16.285 -12.419 -53.440 1.00 82.06 651 GLN A C 1
ATOM 5267 O O . GLN A 1 651 ? 15.927 -13.582 -53.600 1.00 82.06 651 GLN A O 1
ATOM 5272 N N . ILE A 1 652 ? 16.242 -11.819 -52.246 1.00 81.38 652 ILE A N 1
ATOM 5273 C CA . ILE A 1 652 ? 15.770 -12.480 -51.018 1.00 81.38 652 ILE A CA 1
ATOM 5274 C C . ILE A 1 652 ? 14.265 -12.780 -51.103 1.00 81.38 652 ILE A C 1
ATOM 5276 O O . ILE A 1 652 ? 13.833 -13.892 -50.810 1.00 81.38 652 ILE A O 1
ATOM 5280 N N . LYS A 1 653 ? 13.449 -11.812 -51.546 1.00 81.25 653 LYS A N 1
ATOM 5281 C CA . LYS A 1 653 ? 11.981 -11.964 -51.636 1.00 81.25 653 LYS A CA 1
ATOM 5282 C C . LYS A 1 653 ? 11.523 -12.832 -52.805 1.00 81.25 653 LYS A C 1
ATOM 5284 O O . LYS A 1 653 ? 10.463 -13.452 -52.736 1.00 81.25 653 LYS A O 1
ATOM 5289 N N . LYS A 1 654 ? 12.275 -12.832 -53.906 1.00 79.12 654 LYS A N 1
ATOM 5290 C CA . LYS A 1 654 ? 12.003 -13.634 -55.106 1.00 79.12 654 LYS A CA 1
ATOM 5291 C C . LYS A 1 654 ? 13.270 -14.398 -55.493 1.00 79.12 654 LYS A C 1
ATOM 5293 O O . LYS A 1 654 ? 13.925 -14.009 -56.463 1.00 79.12 654 LYS A O 1
ATOM 5298 N N . PRO A 1 655 ? 13.613 -15.472 -54.761 1.00 75.31 655 PRO A N 1
ATOM 5299 C CA . PRO A 1 655 ? 14.783 -16.270 -55.087 1.00 75.31 655 PRO A CA 1
ATOM 5300 C C . PRO A 1 655 ? 14.633 -16.871 -56.487 1.00 75.31 655 PRO A C 1
ATOM 5302 O O . PRO A 1 655 ? 13.545 -17.288 -56.901 1.00 75.31 655 PRO A O 1
ATOM 5305 N N . SER A 1 656 ? 15.730 -16.899 -57.243 1.00 72.50 656 SER A N 1
ATOM 5306 C CA . SER A 1 656 ? 15.761 -17.566 -58.544 1.00 72.50 656 SER A CA 1
ATOM 5307 C C . SER A 1 656 ? 15.459 -19.056 -58.370 1.00 72.50 656 SER A C 1
ATOM 5309 O O . SER A 1 656 ? 15.852 -19.661 -57.375 1.00 72.50 656 SER A O 1
ATOM 5311 N N . LYS A 1 657 ? 14.816 -19.687 -59.364 1.00 63.81 657 LYS A N 1
ATOM 5312 C CA . LYS A 1 657 ? 14.473 -21.126 -59.331 1.00 63.81 657 LYS A CA 1
ATOM 5313 C C . LYS A 1 657 ? 15.687 -22.053 -59.121 1.00 63.81 657 LYS A C 1
ATOM 5315 O O . LYS A 1 657 ? 15.490 -23.206 -58.761 1.00 63.81 657 LYS A O 1
ATOM 5320 N N . ASN A 1 658 ? 16.906 -21.547 -59.330 1.00 58.94 658 ASN A N 1
ATOM 5321 C CA . ASN A 1 658 ? 18.171 -22.270 -59.169 1.00 58.94 658 ASN A CA 1
ATOM 5322 C C . ASN A 1 658 ? 19.007 -21.802 -57.953 1.00 58.94 658 ASN A C 1
ATOM 5324 O O . ASN A 1 658 ? 20.153 -22.223 -57.820 1.00 58.94 658 ASN A O 1
ATOM 5328 N N . SER A 1 659 ? 18.499 -20.903 -57.102 1.00 68.25 659 SER A N 1
ATOM 5329 C CA . SER A 1 659 ? 19.243 -20.405 -55.936 1.00 68.25 659 SER A CA 1
ATOM 5330 C C . SER A 1 659 ? 19.279 -21.456 -54.826 1.00 68.25 659 SER A C 1
ATOM 5332 O O . SER A 1 659 ? 18.235 -21.904 -54.356 1.00 68.25 659 SER A O 1
ATOM 5334 N N . THR A 1 660 ? 20.479 -21.841 -54.391 1.00 74.56 660 THR A N 1
ATOM 5335 C CA . THR A 1 660 ? 20.668 -22.718 -53.227 1.00 74.56 660 THR A CA 1
ATOM 5336 C C . THR A 1 660 ? 20.439 -21.952 -51.923 1.00 74.56 660 THR A C 1
ATOM 5338 O O . THR A 1 660 ? 20.544 -20.724 -51.882 1.00 74.56 660 THR A O 1
ATOM 5341 N N . GLN A 1 661 ? 20.161 -22.678 -50.836 1.00 75.69 661 GLN A N 1
ATOM 5342 C CA . GLN A 1 661 ? 20.027 -22.094 -49.498 1.00 75.69 661 GLN A CA 1
ATOM 5343 C C . GLN A 1 661 ? 21.288 -21.316 -49.085 1.00 75.69 661 GLN A C 1
ATOM 5345 O O . GLN A 1 661 ? 21.165 -20.224 -48.544 1.00 75.69 661 GLN A O 1
ATOM 5350 N N . ASN A 1 662 ? 22.482 -21.805 -49.446 1.00 77.12 662 ASN A N 1
ATOM 5351 C CA . ASN A 1 662 ? 23.745 -21.103 -49.188 1.00 77.12 662 ASN A CA 1
ATOM 5352 C C . ASN A 1 662 ? 23.799 -19.738 -49.892 1.00 77.12 662 ASN A C 1
ATOM 5354 O O . ASN A 1 662 ? 24.146 -18.748 -49.263 1.00 77.12 662 ASN A O 1
ATOM 5358 N N . VAL A 1 663 ? 23.383 -19.645 -51.162 1.00 81.56 663 VAL A N 1
ATOM 5359 C CA . VAL A 1 663 ? 23.355 -18.366 -51.902 1.00 81.56 663 VAL A CA 1
ATOM 5360 C C . VAL A 1 663 ? 22.368 -17.376 -51.274 1.00 81.56 663 VAL A C 1
ATOM 5362 O O . VAL A 1 663 ? 22.645 -16.179 -51.216 1.00 81.56 663 VAL A O 1
ATOM 5365 N N . LEU A 1 664 ? 21.227 -17.857 -50.769 1.00 80.38 664 LEU A N 1
ATOM 5366 C CA . LEU A 1 664 ? 20.278 -17.013 -50.040 1.00 80.38 664 LEU A CA 1
ATOM 5367 C C . LEU A 1 664 ? 20.886 -16.488 -48.728 1.00 80.38 664 LEU A C 1
ATOM 5369 O O . LEU A 1 664 ? 20.780 -15.294 -48.454 1.00 80.38 664 LEU A O 1
ATOM 5373 N N . SER A 1 665 ? 21.574 -17.342 -47.963 1.00 80.25 665 SER A N 1
ATOM 5374 C CA . SER A 1 665 ? 22.296 -16.935 -46.749 1.00 80.25 665 SER A CA 1
ATOM 5375 C C . SER A 1 665 ? 23.386 -15.901 -47.043 1.00 80.25 665 SER A C 1
ATOM 5377 O O . SER A 1 665 ? 23.531 -14.937 -46.296 1.00 80.25 665 SER A O 1
ATOM 5379 N N . GLN A 1 666 ? 24.102 -16.034 -48.164 1.00 84.81 666 GLN A N 1
ATOM 5380 C CA . GLN A 1 666 ? 25.090 -15.044 -48.603 1.00 84.81 666 GLN A CA 1
ATOM 5381 C C . GLN A 1 666 ? 24.447 -13.697 -48.949 1.00 84.81 666 GLN A C 1
ATOM 5383 O O . GLN A 1 666 ? 24.969 -12.654 -48.562 1.00 84.81 666 GLN A O 1
ATOM 5388 N N . TYR A 1 667 ? 23.301 -13.692 -49.641 1.00 84.56 667 TYR A N 1
ATOM 5389 C CA . TYR A 1 667 ? 22.555 -12.456 -49.895 1.00 84.56 667 TYR A CA 1
ATOM 5390 C C . TYR A 1 667 ? 22.128 -11.770 -48.591 1.00 84.56 667 TYR A C 1
ATOM 5392 O O . TYR A 1 667 ? 22.293 -10.559 -48.470 1.00 84.56 667 TYR A O 1
ATOM 5400 N N . ILE A 1 668 ? 21.646 -12.532 -47.605 1.00 82.50 668 ILE A N 1
ATOM 5401 C CA . ILE A 1 668 ? 21.277 -12.009 -46.280 1.00 82.50 668 ILE A CA 1
ATOM 5402 C C . ILE A 1 668 ? 22.503 -11.421 -45.558 1.00 82.50 668 ILE A C 1
ATOM 5404 O O . ILE A 1 668 ? 22.437 -10.307 -45.041 1.00 82.50 668 ILE A O 1
ATOM 5408 N N . ALA A 1 669 ? 23.648 -12.110 -45.585 1.00 84.94 669 ALA A N 1
ATOM 5409 C CA . ALA A 1 669 ? 24.889 -11.627 -44.978 1.00 84.94 669 ALA A CA 1
ATOM 5410 C C . ALA A 1 669 ? 25.360 -10.294 -45.593 1.00 84.94 669 ALA A C 1
ATOM 5412 O O . ALA A 1 669 ? 25.705 -9.358 -44.868 1.00 84.94 669 ALA A O 1
ATOM 5413 N N . PHE A 1 670 ? 25.307 -10.161 -46.923 1.00 88.19 670 PHE A N 1
ATOM 5414 C CA . PHE A 1 670 ? 25.612 -8.895 -47.594 1.00 88.19 670 PHE A CA 1
ATOM 5415 C C . PHE A 1 670 ? 24.565 -7.806 -47.313 1.00 88.19 670 PHE A C 1
ATOM 5417 O O . PHE A 1 670 ? 24.946 -6.646 -47.169 1.00 88.19 670 PHE A O 1
ATOM 5424 N N . GLU A 1 671 ? 23.272 -8.138 -47.190 1.00 87.12 671 GLU A N 1
ATOM 5425 C CA . GLU A 1 671 ? 22.241 -7.174 -46.771 1.00 87.12 671 GLU A CA 1
ATOM 5426 C C . GLU A 1 671 ? 22.581 -6.575 -45.401 1.00 87.12 671 GLU A C 1
ATOM 5428 O O . GLU A 1 671 ? 22.513 -5.354 -45.231 1.00 87.12 671 GLU A O 1
ATOM 5433 N N . TRP A 1 672 ? 22.985 -7.410 -44.439 1.00 85.19 672 TRP A N 1
ATOM 5434 C CA . TRP A 1 672 ? 23.394 -6.958 -43.111 1.00 85.19 672 TRP A CA 1
ATOM 5435 C C . TRP A 1 672 ? 24.632 -6.066 -43.175 1.00 85.19 672 TRP A C 1
ATOM 5437 O O . TRP A 1 672 ? 24.586 -4.947 -42.661 1.00 85.19 672 TRP A O 1
ATOM 5447 N N . LEU A 1 673 ? 25.697 -6.509 -43.850 1.00 88.50 673 LEU A N 1
ATOM 5448 C CA . LEU A 1 673 ? 26.931 -5.732 -44.011 1.00 88.50 673 LEU A CA 1
ATOM 5449 C C . LEU A 1 673 ? 26.663 -4.363 -44.642 1.00 88.50 673 LEU A C 1
ATOM 5451 O O . LEU A 1 673 ? 27.039 -3.340 -44.074 1.00 88.50 673 LEU A O 1
ATOM 5455 N N . PHE A 1 674 ? 25.962 -4.319 -45.777 1.00 90.50 674 PHE A N 1
ATOM 5456 C CA . PHE A 1 674 ? 25.651 -3.053 -46.434 1.00 90.50 674 PHE A CA 1
ATOM 5457 C C . PHE A 1 674 ? 24.738 -2.173 -45.581 1.00 90.50 674 PHE A C 1
ATOM 5459 O O . PHE A 1 674 ? 24.992 -0.977 -45.475 1.00 90.50 674 PHE A O 1
ATOM 5466 N N . SER A 1 675 ? 23.706 -2.734 -44.943 1.00 88.94 675 SER A N 1
ATOM 5467 C CA . SER A 1 675 ? 22.769 -1.949 -44.129 1.00 88.94 675 SER A CA 1
ATOM 5468 C C . SER A 1 675 ? 23.444 -1.335 -42.901 1.00 88.94 675 SER A C 1
ATOM 5470 O O . SER A 1 675 ? 23.215 -0.165 -42.593 1.00 88.94 675 SER A O 1
ATOM 5472 N N . HIS A 1 676 ? 24.294 -2.098 -42.208 1.00 87.31 676 HIS A N 1
ATOM 5473 C CA . HIS A 1 676 ? 25.028 -1.614 -41.041 1.00 87.31 676 HIS A CA 1
ATOM 5474 C C . HIS A 1 676 ? 26.081 -0.571 -41.415 1.00 87.31 676 HIS A C 1
ATOM 5476 O O . HIS A 1 676 ? 26.119 0.491 -40.792 1.00 87.31 676 HIS A O 1
ATOM 5482 N N . THR A 1 677 ? 26.885 -0.822 -42.450 1.00 87.69 677 THR A N 1
ATOM 5483 C CA . THR A 1 677 ? 27.936 0.113 -42.875 1.00 87.69 677 THR A CA 1
ATOM 5484 C C . THR A 1 677 ? 27.342 1.379 -43.510 1.00 87.69 677 THR A C 1
ATOM 5486 O O . THR A 1 677 ? 27.831 2.479 -43.264 1.00 87.69 677 THR A O 1
ATOM 5489 N N . ALA A 1 678 ? 26.221 1.279 -44.235 1.00 88.94 678 ALA A N 1
ATOM 5490 C CA . ALA A 1 678 ? 25.508 2.450 -44.756 1.00 88.94 678 ALA A CA 1
ATOM 5491 C C . ALA A 1 678 ? 24.894 3.315 -43.645 1.00 88.94 678 ALA A C 1
ATOM 5493 O O . ALA A 1 678 ? 24.918 4.537 -43.746 1.00 88.94 678 ALA A O 1
ATOM 5494 N N . LEU A 1 679 ? 24.385 2.716 -42.563 1.00 86.56 679 LEU A N 1
ATOM 5495 C CA . LEU A 1 679 ? 23.982 3.476 -41.372 1.00 86.56 679 LEU A CA 1
ATOM 5496 C C . LEU A 1 679 ? 25.176 4.140 -40.682 1.00 86.56 679 LEU A C 1
ATOM 5498 O O . LEU A 1 679 ? 25.057 5.243 -40.149 1.00 86.56 679 LEU A O 1
ATOM 5502 N N . TRP A 1 680 ? 26.324 3.470 -40.690 1.00 86.69 680 TRP A N 1
ATOM 5503 C CA . TRP A 1 680 ? 27.542 3.956 -40.060 1.00 86.69 680 TRP A CA 1
ATOM 5504 C C . TRP A 1 680 ? 28.132 5.191 -40.756 1.00 86.69 680 TRP A C 1
ATOM 5506 O O . TRP A 1 680 ? 28.685 6.046 -40.065 1.00 86.69 680 TRP A O 1
ATOM 5516 N N . LEU A 1 681 ? 27.889 5.384 -42.062 1.00 86.00 681 LEU A N 1
ATOM 5517 C CA . LEU A 1 681 ? 28.222 6.629 -42.781 1.00 86.00 681 LEU A CA 1
ATOM 5518 C C . LEU A 1 681 ? 27.706 7.889 -42.075 1.00 86.00 681 LEU A C 1
ATOM 5520 O O . LEU A 1 681 ? 28.365 8.925 -42.080 1.00 86.00 681 LEU A O 1
ATOM 5524 N N . PHE A 1 682 ? 26.530 7.804 -41.450 1.00 81.56 682 PHE A N 1
ATOM 5525 C CA . PHE A 1 682 ? 25.903 8.932 -40.762 1.00 81.56 682 PHE A CA 1
ATOM 5526 C C . PHE A 1 682 ? 26.488 9.199 -39.368 1.00 81.56 682 PHE A C 1
ATOM 5528 O O . PHE A 1 682 ? 26.056 10.134 -38.697 1.00 81.56 682 PHE A O 1
ATOM 5535 N N . ALA A 1 683 ? 27.447 8.392 -38.910 1.00 81.12 683 ALA A N 1
ATOM 5536 C CA . ALA A 1 683 ? 28.200 8.622 -37.681 1.00 81.12 683 ALA A CA 1
ATOM 5537 C C . ALA A 1 683 ? 29.689 8.881 -37.967 1.00 81.12 683 ALA A C 1
ATOM 5539 O O . ALA A 1 683 ? 30.226 9.859 -37.453 1.00 81.12 683 ALA A O 1
ATOM 5540 N N . GLU A 1 684 ? 30.330 8.054 -38.800 1.00 83.94 684 GLU A N 1
ATOM 5541 C CA . GLU A 1 684 ? 31.764 8.117 -39.126 1.00 83.94 684 GLU A CA 1
ATOM 5542 C C . GLU A 1 684 ? 31.972 7.931 -40.649 1.00 83.94 684 GLU A C 1
ATOM 5544 O O . GLU A 1 684 ? 32.273 6.830 -41.114 1.00 83.94 684 GLU A O 1
ATOM 5549 N N . PRO A 1 685 ? 31.793 8.994 -41.460 1.00 83.06 685 PRO A N 1
ATOM 5550 C CA . PRO A 1 685 ? 31.689 8.879 -42.918 1.00 83.06 685 PRO A CA 1
ATOM 5551 C C . PRO A 1 685 ? 32.971 8.403 -43.609 1.00 83.06 685 PRO A C 1
ATOM 5553 O O . PRO A 1 685 ? 32.889 7.620 -44.549 1.00 83.06 685 PRO A O 1
ATOM 5556 N N . LEU A 1 686 ? 34.149 8.845 -43.150 1.00 82.38 686 LEU A N 1
ATOM 5557 C CA . LEU A 1 686 ? 35.425 8.538 -43.812 1.00 82.38 686 LEU A CA 1
ATOM 5558 C C . LEU A 1 686 ? 35.752 7.043 -43.777 1.00 82.38 686 LEU A C 1
ATOM 5560 O O . LEU A 1 686 ? 36.134 6.464 -44.789 1.00 82.38 686 LEU A O 1
ATOM 5564 N N . GLU A 1 687 ? 35.576 6.419 -42.617 1.00 82.94 687 GLU A N 1
ATOM 5565 C CA . GLU A 1 687 ? 35.903 5.009 -42.434 1.00 82.94 687 GLU A CA 1
ATOM 5566 C C . GLU A 1 687 ? 34.847 4.101 -43.074 1.00 82.94 687 GLU A C 1
ATOM 5568 O O . GLU A 1 687 ? 35.180 3.160 -43.795 1.00 82.94 687 GLU A O 1
ATOM 5573 N N . ALA A 1 688 ? 33.564 4.430 -42.893 1.00 86.69 688 ALA A N 1
ATOM 5574 C CA . ALA A 1 688 ? 32.474 3.675 -43.500 1.00 86.69 688 ALA A CA 1
ATOM 5575 C C . ALA A 1 688 ? 32.474 3.762 -45.040 1.00 86.69 688 ALA A C 1
ATOM 5577 O O . ALA A 1 688 ? 32.070 2.796 -45.687 1.00 86.69 688 ALA A O 1
ATOM 5578 N N . LYS A 1 689 ? 32.953 4.867 -45.640 1.00 89.06 689 LYS A N 1
ATOM 5579 C CA . LYS A 1 689 ? 33.107 5.001 -47.102 1.00 89.06 689 LYS A CA 1
ATOM 5580 C C . LYS A 1 689 ? 34.054 3.938 -47.662 1.00 89.06 689 LYS A C 1
ATOM 5582 O O . LYS A 1 689 ? 33.638 3.208 -48.555 1.00 89.06 689 LYS A O 1
ATOM 5587 N N . SER A 1 690 ? 35.261 3.817 -47.101 1.00 87.75 690 SER A N 1
ATOM 5588 C CA . SER A 1 690 ? 36.264 2.833 -47.546 1.00 87.75 690 SER A CA 1
ATOM 5589 C C . SER A 1 690 ? 35.700 1.413 -47.492 1.00 87.75 690 SER A C 1
ATOM 5591 O O . SER A 1 690 ? 35.720 0.686 -48.478 1.00 87.75 690 SER A O 1
ATOM 5593 N N . ILE A 1 691 ? 35.079 1.053 -46.364 1.00 88.25 691 ILE A N 1
ATOM 5594 C CA . ILE A 1 691 ? 34.502 -0.282 -46.174 1.00 88.25 691 ILE A CA 1
ATOM 5595 C C . ILE A 1 691 ? 33.351 -0.537 -47.159 1.00 88.25 691 ILE A C 1
ATOM 5597 O O . ILE A 1 691 ? 33.201 -1.649 -47.661 1.00 88.25 691 ILE A O 1
ATOM 5601 N N . LEU A 1 692 ? 32.516 0.465 -47.461 1.00 89.62 692 LEU A N 1
ATOM 5602 C CA . LEU A 1 692 ? 31.449 0.313 -48.455 1.00 89.62 692 LEU A CA 1
ATOM 5603 C C . LEU A 1 692 ? 31.984 0.125 -49.873 1.00 89.62 692 LEU A C 1
ATOM 5605 O O . LEU A 1 692 ? 31.389 -0.650 -50.621 1.00 89.62 692 LEU A O 1
ATOM 5609 N N . GLU A 1 693 ? 33.059 0.814 -50.248 1.00 89.06 693 GLU A N 1
ATOM 5610 C CA . GLU A 1 693 ? 33.715 0.639 -51.548 1.00 89.06 693 GLU A CA 1
ATOM 5611 C C . GLU A 1 693 ? 34.264 -0.792 -51.681 1.00 89.06 693 GLU A C 1
ATOM 5613 O O . GLU A 1 693 ? 33.953 -1.481 -52.659 1.00 89.06 693 GLU A O 1
ATOM 5618 N N . ASP A 1 694 ? 34.945 -1.295 -50.648 1.00 89.00 694 ASP A N 1
ATOM 5619 C CA . ASP A 1 694 ? 35.465 -2.667 -50.614 1.00 89.00 694 ASP A CA 1
ATOM 5620 C C . ASP A 1 694 ? 34.337 -3.714 -50.643 1.00 89.00 694 ASP A C 1
ATOM 5622 O O . ASP A 1 694 ? 34.378 -4.674 -51.423 1.00 89.00 694 ASP A O 1
ATOM 5626 N N . LEU A 1 695 ? 33.262 -3.498 -49.873 1.00 89.88 695 LEU A N 1
ATOM 5627 C CA . LEU A 1 695 ? 32.069 -4.352 -49.895 1.00 89.88 695 LEU A CA 1
ATOM 5628 C C . LEU A 1 695 ? 31.386 -4.353 -51.267 1.00 89.88 695 LEU A C 1
ATOM 5630 O O . LEU A 1 695 ? 30.904 -5.399 -51.704 1.00 89.88 695 LEU A O 1
ATOM 5634 N N . GLN A 1 696 ? 31.329 -3.214 -51.964 1.00 88.06 696 GLN A N 1
ATOM 5635 C CA . GLN A 1 696 ? 30.751 -3.125 -53.308 1.00 88.06 696 GLN A CA 1
ATOM 5636 C C . GLN A 1 696 ? 31.551 -3.950 -54.313 1.00 88.06 696 GLN A C 1
ATOM 5638 O O . GLN A 1 696 ? 30.955 -4.701 -55.092 1.00 88.06 696 GLN A O 1
ATOM 5643 N N . VAL A 1 697 ? 32.882 -3.844 -54.284 1.00 86.75 697 VAL A N 1
ATOM 5644 C CA . VAL A 1 697 ? 33.769 -4.649 -55.134 1.00 86.75 697 VAL A CA 1
ATOM 5645 C C . VAL A 1 697 ? 33.611 -6.133 -54.807 1.00 86.75 697 VAL A C 1
ATOM 5647 O O . VAL A 1 697 ? 33.422 -6.943 -55.720 1.00 86.75 697 VAL A O 1
ATOM 5650 N N . CYS A 1 698 ? 33.609 -6.490 -53.521 1.00 87.12 698 CYS A N 1
ATOM 5651 C CA . CYS A 1 698 ? 33.417 -7.862 -53.059 1.00 87.12 698 CYS A CA 1
ATOM 5652 C C . CYS A 1 698 ? 32.067 -8.433 -53.535 1.00 87.12 698 CYS A C 1
ATOM 5654 O O . CYS A 1 698 ? 32.035 -9.457 -54.217 1.00 87.12 698 CYS A O 1
ATOM 5656 N N . TYR A 1 699 ? 30.958 -7.722 -53.306 1.00 87.31 699 TYR A N 1
ATOM 5657 C CA . TYR A 1 699 ? 29.617 -8.123 -53.747 1.00 87.31 699 TYR A CA 1
ATOM 5658 C C . TYR A 1 699 ? 29.533 -8.333 -55.265 1.00 87.31 699 TYR A C 1
ATOM 5660 O O . TYR A 1 699 ? 28.937 -9.305 -55.741 1.00 87.31 699 TYR A O 1
ATOM 5668 N N . GLN A 1 700 ? 30.143 -7.437 -56.048 1.00 86.31 700 GLN A N 1
ATOM 5669 C CA . GLN A 1 700 ? 30.197 -7.588 -57.499 1.00 86.31 700 GLN A CA 1
ATOM 5670 C C . GLN A 1 700 ? 30.989 -8.832 -57.901 1.00 86.31 700 GLN A C 1
ATOM 5672 O O . GLN A 1 700 ? 30.504 -9.605 -58.722 1.00 86.31 700 GLN A O 1
ATOM 5677 N N . LYS A 1 701 ? 32.163 -9.078 -57.312 1.00 85.44 701 LYS A N 1
ATOM 5678 C CA . LYS A 1 701 ? 32.958 -10.269 -57.633 1.00 85.44 701 LYS A CA 1
ATOM 5679 C C . LYS A 1 701 ? 32.252 -11.575 -57.220 1.00 85.44 701 LYS A C 1
ATOM 5681 O O . LYS A 1 701 ? 32.326 -12.540 -57.977 1.00 85.44 701 LYS A O 1
ATOM 5686 N N . VAL A 1 702 ? 31.530 -11.594 -56.093 1.00 83.25 702 VAL A N 1
ATOM 5687 C CA . VAL A 1 702 ? 30.797 -12.777 -55.589 1.00 83.25 702 VAL A CA 1
ATOM 5688 C C . VAL A 1 702 ? 29.563 -13.104 -56.443 1.00 83.25 702 VAL A C 1
ATOM 5690 O O . VAL A 1 702 ? 29.378 -14.254 -56.834 1.00 83.25 702 VAL A O 1
ATOM 5693 N N . PHE A 1 703 ? 28.724 -12.116 -56.784 1.00 82.25 703 PHE A N 1
ATOM 5694 C CA . PHE A 1 703 ? 27.427 -12.376 -57.441 1.00 82.25 703 PHE A CA 1
ATOM 5695 C C . PHE A 1 703 ? 27.336 -11.938 -58.908 1.00 82.25 703 PHE A C 1
ATOM 5697 O O . PHE A 1 703 ? 26.476 -12.419 -59.647 1.00 82.25 703 PHE A O 1
ATOM 5704 N N . LYS A 1 704 ? 28.188 -11.013 -59.353 1.00 71.50 704 LYS A N 1
ATOM 5705 C CA . LYS A 1 704 ? 28.190 -10.434 -60.705 1.00 71.50 704 LYS A CA 1
ATOM 5706 C C . LYS A 1 704 ? 29.546 -10.689 -61.367 1.00 71.50 704 LYS A C 1
ATOM 5708 O O . LYS A 1 704 ? 30.270 -9.743 -61.652 1.00 71.50 704 LYS A O 1
ATOM 5713 N N . GLN A 1 705 ? 29.885 -11.963 -61.587 1.00 57.12 705 GLN A N 1
ATOM 5714 C CA . GLN A 1 705 ? 31.122 -12.426 -62.242 1.00 57.12 705 GLN A CA 1
ATOM 5715 C C . GLN A 1 705 ? 31.736 -11.374 -63.187 1.00 57.12 705 GLN A C 1
ATOM 5717 O O . GLN A 1 705 ? 31.190 -11.099 -64.262 1.00 57.12 705 GLN A O 1
ATOM 5722 N N . SER A 1 706 ? 32.885 -10.798 -62.813 1.00 41.19 706 SER A N 1
ATOM 5723 C CA . SER A 1 706 ? 33.700 -10.070 -63.785 1.00 41.19 706 SER A CA 1
ATOM 5724 C C . SER A 1 706 ? 34.073 -11.054 -64.893 1.00 41.19 706 SER A C 1
ATOM 5726 O O . SER A 1 706 ? 34.492 -12.185 -64.636 1.00 41.19 706 SER A O 1
ATOM 5728 N N . LYS A 1 707 ? 33.843 -10.656 -66.146 1.00 38.00 707 LYS A N 1
ATOM 5729 C CA . LYS A 1 707 ? 34.176 -11.443 -67.337 1.00 38.00 707 LYS A CA 1
ATOM 5730 C C . LYS A 1 707 ? 35.613 -11.966 -67.204 1.00 38.00 707 LYS A C 1
ATOM 5732 O O . LYS A 1 707 ? 36.510 -11.168 -66.972 1.00 38.00 707 LYS A O 1
ATOM 5737 N N . ARG A 1 708 ? 35.787 -13.286 -67.380 1.00 33.06 708 ARG A N 1
ATOM 5738 C CA . ARG A 1 708 ? 37.049 -14.056 -67.487 1.00 33.06 708 ARG A CA 1
ATOM 5739 C C . ARG A 1 708 ? 38.331 -13.201 -67.575 1.00 33.06 708 ARG A C 1
ATOM 5741 O O . ARG A 1 708 ? 38.414 -12.383 -68.497 1.00 33.06 708 ARG A O 1
ATOM 5748 N N . PRO A 1 709 ? 39.387 -13.487 -66.787 1.00 37.94 709 PRO A N 1
ATOM 5749 C CA . PRO A 1 709 ? 40.681 -12.860 -67.021 1.00 37.94 709 PRO A CA 1
ATOM 5750 C C . PRO A 1 709 ? 41.134 -13.163 -68.456 1.00 37.94 709 PRO A C 1
ATOM 5752 O O . PRO A 1 709 ? 41.078 -14.305 -68.930 1.00 37.94 709 PRO A O 1
ATOM 5755 N N . ARG A 1 710 ? 41.537 -12.120 -69.191 1.00 37.94 710 ARG A N 1
ATOM 5756 C CA . ARG A 1 710 ? 42.219 -12.277 -70.482 1.00 37.94 710 ARG A CA 1
ATOM 5757 C C . ARG A 1 710 ? 43.426 -13.193 -70.250 1.00 37.94 710 ARG A C 1
ATOM 5759 O O . ARG A 1 710 ? 44.206 -12.947 -69.339 1.00 37.94 710 ARG A O 1
ATOM 5766 N N . ARG A 1 711 ? 43.570 -14.240 -71.073 1.00 35.81 711 ARG A N 1
ATOM 5767 C CA . ARG A 1 711 ? 44.745 -15.132 -71.122 1.00 35.81 711 ARG A CA 1
ATOM 5768 C C . ARG A 1 711 ? 46.043 -14.333 -70.898 1.00 35.81 711 ARG A C 1
ATOM 5770 O O . ARG A 1 711 ? 46.394 -13.527 -71.760 1.00 35.81 711 ARG A O 1
ATOM 5777 N N . ARG A 1 712 ? 46.743 -14.581 -69.781 1.00 38.06 712 ARG A N 1
ATOM 5778 C CA . ARG A 1 712 ? 48.094 -14.058 -69.516 1.00 38.06 712 ARG A CA 1
ATOM 5779 C C . ARG A 1 712 ? 49.026 -14.495 -70.661 1.00 38.06 712 ARG A C 1
ATOM 5781 O O . ARG A 1 712 ? 49.089 -15.678 -71.004 1.00 38.06 712 ARG A O 1
ATOM 5788 N N . LYS A 1 713 ? 49.713 -13.535 -71.287 1.00 38.44 713 LYS A N 1
ATOM 5789 C CA . LYS A 1 713 ? 50.875 -13.796 -72.150 1.00 38.44 713 LYS A CA 1
ATOM 5790 C C . LYS A 1 713 ? 52.050 -14.094 -71.215 1.00 38.44 713 LYS A C 1
ATOM 5792 O O . LYS A 1 713 ? 52.204 -13.434 -70.199 1.00 38.44 713 LYS A O 1
ATOM 5797 N N . LYS A 1 714 ? 52.825 -15.123 -71.540 1.00 36.56 714 LYS A N 1
ATOM 5798 C CA . LYS A 1 714 ? 53.938 -15.636 -70.734 1.00 36.56 714 LYS A CA 1
ATOM 5799 C C . LYS A 1 714 ? 55.037 -14.561 -70.618 1.00 36.56 714 LYS A C 1
ATOM 5801 O O . LYS A 1 714 ? 55.627 -14.239 -71.648 1.00 36.56 714 LYS A O 1
ATOM 5806 N N . GLY A 1 715 ? 55.287 -14.042 -69.411 1.00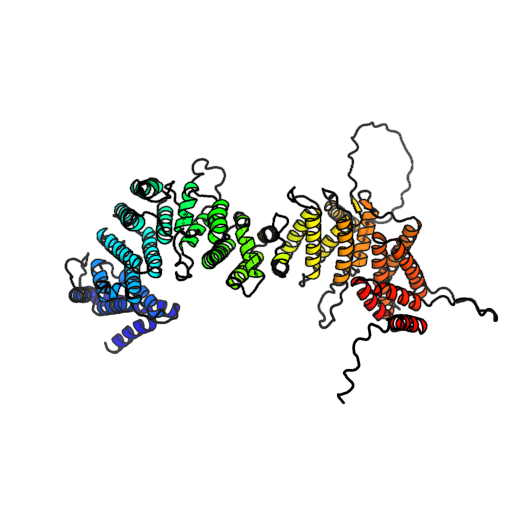 43.78 715 GLY A N 1
ATOM 5807 C CA . GLY A 1 715 ? 56.460 -13.209 -69.093 1.00 43.78 715 GLY A CA 1
ATOM 5808 C C . GLY A 1 715 ? 56.190 -11.848 -68.440 1.00 43.78 715 GLY A C 1
ATOM 5809 O O . GLY A 1 715 ? 56.696 -10.861 -68.956 1.00 43.78 715 GLY A O 1
ATOM 5810 N N . ASP A 1 716 ? 55.426 -11.792 -67.345 1.00 33.66 716 ASP A N 1
ATOM 5811 C CA . ASP A 1 716 ? 55.342 -10.606 -66.471 1.00 33.66 716 ASP A CA 1
ATOM 5812 C C . ASP A 1 716 ? 55.018 -11.108 -65.049 1.00 33.66 716 ASP A C 1
ATOM 5814 O O . ASP A 1 716 ? 53.868 -11.442 -64.761 1.00 33.66 716 ASP A O 1
ATOM 5818 N N . ASP A 1 717 ? 56.051 -11.301 -64.223 1.00 41.56 717 ASP A N 1
ATOM 5819 C CA . ASP A 1 717 ? 55.976 -11.971 -62.907 1.00 41.56 717 ASP A CA 1
ATOM 5820 C C . ASP A 1 717 ? 55.884 -10.997 -61.711 1.00 41.56 717 ASP A C 1
ATOM 5822 O O . ASP A 1 717 ? 55.927 -11.449 -60.575 1.00 41.56 717 ASP A O 1
ATOM 5826 N N . ASP A 1 718 ? 55.672 -9.692 -61.924 1.00 43.56 718 ASP A N 1
ATOM 5827 C CA . ASP A 1 718 ? 55.545 -8.705 -60.832 1.00 43.56 718 ASP A CA 1
ATOM 5828 C C . ASP A 1 718 ? 54.286 -7.828 -60.978 1.00 43.56 718 ASP A C 1
ATOM 5830 O O . ASP A 1 718 ? 54.360 -6.617 -61.177 1.00 43.56 718 ASP A O 1
ATOM 5834 N N . MET A 1 719 ? 53.100 -8.435 -60.886 1.00 43.34 719 MET A N 1
ATOM 5835 C CA . MET A 1 719 ? 51.844 -7.695 -60.702 1.00 43.34 719 MET A CA 1
ATOM 5836 C C . MET A 1 719 ? 51.072 -8.327 -59.545 1.00 43.34 719 MET A C 1
ATOM 5838 O O . MET A 1 719 ? 50.685 -9.493 -59.647 1.00 43.34 719 MET A O 1
ATOM 5842 N N . GLU A 1 720 ? 50.869 -7.555 -58.470 1.00 45.62 720 GLU A N 1
ATOM 5843 C CA . GLU A 1 720 ? 50.024 -7.892 -57.316 1.00 45.62 720 GLU A CA 1
ATOM 5844 C C . GLU A 1 720 ? 48.730 -8.572 -57.792 1.00 45.62 720 GLU A C 1
ATOM 5846 O O . GLU A 1 720 ? 47.982 -8.022 -58.605 1.00 45.62 720 GLU A O 1
ATOM 5851 N N . GLU A 1 721 ? 48.496 -9.812 -57.357 1.00 57.38 721 GLU A N 1
ATOM 5852 C CA . GLU A 1 721 ? 47.249 -10.508 -57.663 1.00 57.38 721 GLU A CA 1
ATOM 5853 C C . GLU A 1 721 ? 46.104 -9.787 -56.948 1.00 57.38 721 GLU A C 1
ATOM 5855 O O . GLU A 1 721 ? 46.145 -9.617 -55.731 1.00 57.38 721 GLU A O 1
ATOM 5860 N N . ASP A 1 722 ? 45.095 -9.340 -57.709 1.00 64.69 722 ASP A N 1
ATOM 5861 C CA . ASP A 1 722 ? 43.881 -8.745 -57.144 1.00 64.69 722 ASP A CA 1
ATOM 5862 C C . ASP A 1 722 ? 43.331 -9.676 -56.049 1.00 64.69 722 ASP A C 1
ATOM 5864 O O . ASP A 1 722 ? 43.057 -10.844 -56.355 1.00 64.69 722 ASP A O 1
ATOM 5868 N N . PRO A 1 723 ? 43.104 -9.187 -54.815 1.00 72.75 723 PRO A N 1
ATOM 5869 C CA . PRO A 1 723 ? 42.701 -10.043 -53.708 1.00 72.75 723 PRO A CA 1
ATOM 5870 C C . PRO A 1 723 ? 41.375 -10.744 -54.019 1.00 72.75 723 PRO A C 1
ATOM 5872 O O . PRO A 1 723 ? 40.465 -10.160 -54.647 1.00 72.75 723 PRO A O 1
ATOM 5875 N N . GLU A 1 724 ? 41.261 -12.011 -53.603 1.00 82.62 724 GLU A N 1
ATOM 5876 C CA . GLU A 1 724 ? 40.022 -12.759 -53.780 1.00 82.62 724 GLU A CA 1
ATOM 5877 C C . GLU A 1 724 ? 38.906 -12.128 -52.931 1.00 82.62 724 GLU A C 1
ATOM 5879 O O . GLU A 1 724 ? 39.170 -11.524 -51.890 1.00 82.62 724 GLU A O 1
ATOM 5884 N N . PRO A 1 725 ? 37.627 -12.235 -53.338 1.00 84.50 725 PRO A N 1
ATOM 5885 C CA . PRO A 1 725 ? 36.535 -11.557 -52.635 1.00 84.50 725 PRO A CA 1
ATOM 5886 C C . PRO A 1 725 ? 36.425 -11.961 -51.164 1.00 84.50 725 PRO A C 1
ATOM 5888 O O . PRO A 1 725 ? 36.064 -11.134 -50.330 1.00 84.50 725 PRO A O 1
ATOM 5891 N N . ILE A 1 726 ? 36.749 -13.219 -50.853 1.00 86.75 726 ILE A N 1
ATOM 5892 C CA . ILE A 1 726 ? 36.756 -13.730 -49.485 1.00 86.75 726 ILE A CA 1
ATOM 5893 C C . ILE A 1 726 ? 37.917 -13.166 -48.660 1.00 86.75 726 ILE A C 1
ATOM 5895 O O . ILE A 1 726 ? 37.717 -12.905 -47.480 1.00 86.75 726 ILE A O 1
ATOM 5899 N N . ASP A 1 727 ? 39.077 -12.893 -49.268 1.00 85.75 727 ASP A N 1
ATOM 5900 C CA . ASP A 1 727 ? 40.217 -12.260 -48.590 1.00 85.75 727 ASP A CA 1
ATOM 5901 C C . ASP A 1 727 ? 39.839 -10.842 -48.147 1.00 85.75 727 ASP A C 1
ATOM 5903 O O . ASP A 1 727 ? 40.019 -10.480 -46.987 1.00 85.75 727 ASP A O 1
ATOM 5907 N N . VAL A 1 728 ? 39.217 -10.077 -49.056 1.00 86.75 728 VAL A N 1
ATOM 5908 C CA . VAL A 1 728 ? 38.695 -8.728 -48.772 1.00 86.75 728 VAL A CA 1
ATOM 5909 C C . VAL A 1 728 ? 37.606 -8.780 -47.699 1.00 86.75 728 VAL A C 1
ATOM 5911 O O . VAL A 1 728 ? 37.590 -7.959 -46.786 1.00 86.75 728 VAL A O 1
ATOM 5914 N N . LEU A 1 729 ? 36.694 -9.756 -47.775 1.00 88.19 729 LEU A N 1
ATOM 5915 C CA . LEU A 1 729 ? 35.640 -9.914 -46.776 1.00 88.19 729 LEU A CA 1
ATOM 5916 C C . LEU A 1 729 ? 36.228 -10.222 -45.393 1.00 88.19 729 LEU A C 1
ATOM 5918 O O . LEU A 1 729 ? 35.826 -9.596 -44.417 1.00 88.19 729 LEU A O 1
ATOM 5922 N N . VAL A 1 730 ? 37.184 -11.148 -45.301 1.00 87.81 730 VAL A N 1
ATOM 5923 C CA . VAL A 1 730 ? 37.844 -11.513 -44.040 1.00 87.81 730 VAL A CA 1
ATOM 5924 C C . VAL A 1 730 ? 38.629 -10.340 -43.458 1.00 87.81 730 VAL A C 1
ATOM 5926 O O . VAL A 1 730 ? 38.556 -10.130 -42.249 1.00 87.81 730 VAL A O 1
ATOM 5929 N N . ASP A 1 731 ? 39.295 -9.532 -44.281 1.00 87.94 731 ASP A N 1
ATOM 5930 C CA . ASP A 1 731 ? 39.980 -8.320 -43.820 1.00 87.94 731 ASP A CA 1
ATOM 5931 C C . ASP A 1 731 ? 38.998 -7.289 -43.229 1.00 87.94 731 ASP A C 1
ATOM 5933 O O . ASP A 1 731 ? 39.187 -6.800 -42.112 1.00 87.94 731 ASP A O 1
ATOM 5937 N N . ILE A 1 732 ? 37.853 -7.059 -43.888 1.00 88.44 732 ILE A N 1
ATOM 5938 C CA . ILE A 1 732 ? 36.770 -6.217 -43.346 1.00 88.44 732 ILE A CA 1
ATOM 5939 C C . ILE A 1 732 ? 36.263 -6.770 -42.004 1.00 88.44 732 ILE A C 1
ATOM 5941 O O . ILE A 1 732 ? 36.085 -6.019 -41.039 1.00 88.44 732 ILE A O 1
ATOM 5945 N N . LEU A 1 733 ? 36.044 -8.086 -41.917 1.00 88.94 733 LEU A N 1
ATOM 5946 C CA . LEU A 1 733 ? 35.589 -8.751 -40.695 1.00 88.94 733 LEU A CA 1
ATOM 5947 C C . LEU A 1 733 ? 36.612 -8.645 -39.552 1.00 88.94 733 LEU A C 1
ATOM 5949 O O . LEU A 1 733 ? 36.219 -8.464 -38.396 1.00 88.94 733 LEU A O 1
ATOM 5953 N N . LEU A 1 734 ? 37.909 -8.717 -39.855 1.00 87.50 734 LEU A N 1
ATOM 5954 C CA . LEU A 1 734 ? 38.992 -8.486 -38.897 1.00 87.50 734 LEU A CA 1
ATOM 5955 C C . LEU A 1 734 ? 39.029 -7.023 -38.437 1.00 87.50 734 LEU A C 1
ATOM 5957 O O . LEU A 1 734 ? 39.130 -6.764 -37.234 1.00 87.50 734 LEU A O 1
ATOM 5961 N N . GLY A 1 735 ? 38.844 -6.072 -39.357 1.00 86.00 735 GLY A N 1
ATOM 5962 C CA . GLY A 1 735 ? 38.683 -4.652 -39.039 1.00 86.00 735 GLY A CA 1
ATOM 5963 C C . GLY A 1 735 ? 37.508 -4.396 -38.088 1.00 86.00 735 GLY A C 1
ATOM 5964 O O . GLY A 1 735 ? 37.620 -3.621 -37.135 1.00 86.00 735 GLY A O 1
ATOM 5965 N N . PHE A 1 736 ? 36.398 -5.116 -38.269 1.00 86.94 736 PHE A N 1
ATOM 5966 C CA . PHE A 1 736 ? 35.248 -5.085 -37.362 1.00 86.94 736 PHE A CA 1
ATOM 5967 C C . PHE A 1 736 ? 35.565 -5.653 -35.972 1.00 86.94 736 PHE A C 1
ATOM 5969 O O . PHE A 1 736 ? 35.162 -5.057 -34.968 1.00 86.94 736 PHE A O 1
ATOM 5976 N N . LEU A 1 737 ? 36.307 -6.763 -35.886 1.00 85.75 737 LEU A N 1
ATOM 5977 C CA . LEU A 1 737 ? 36.725 -7.363 -34.610 1.00 85.75 737 LEU A CA 1
ATOM 5978 C C . LEU A 1 737 ? 37.705 -6.481 -33.830 1.00 85.75 737 LEU A C 1
ATOM 5980 O O . LEU A 1 737 ? 37.663 -6.472 -32.596 1.00 85.75 737 LEU A O 1
ATOM 5984 N N . GLY A 1 738 ? 38.535 -5.702 -34.530 1.00 82.62 738 GLY A N 1
ATOM 5985 C CA . GLY A 1 738 ? 39.440 -4.719 -33.930 1.00 82.62 738 GLY A CA 1
ATOM 5986 C C . GLY A 1 738 ? 38.720 -3.590 -33.185 1.00 82.62 738 GLY A C 1
ATOM 5987 O O . GLY A 1 738 ? 39.323 -2.900 -32.361 1.00 82.62 738 GLY A O 1
ATOM 5988 N N . LYS A 1 739 ? 37.413 -3.409 -33.416 1.00 82.94 739 LYS A N 1
ATOM 5989 C CA . LYS A 1 739 ? 36.621 -2.347 -32.791 1.00 82.94 739 LYS A CA 1
ATOM 5990 C C . LYS A 1 739 ? 35.968 -2.787 -31.479 1.00 82.94 739 LYS A C 1
ATOM 5992 O O . LYS A 1 739 ? 35.509 -3.924 -31.332 1.00 82.94 739 LYS A O 1
ATOM 5997 N N . PRO A 1 740 ? 35.807 -1.869 -30.506 1.00 78.19 740 PRO A N 1
ATOM 5998 C CA . PRO A 1 740 ? 35.090 -2.136 -29.261 1.00 78.19 740 PRO A CA 1
ATOM 5999 C C . PRO A 1 740 ? 33.558 -2.115 -29.464 1.00 78.19 740 PRO A C 1
ATOM 6001 O O . PRO A 1 740 ? 32.842 -1.386 -28.779 1.00 78.19 740 PRO A O 1
ATOM 6004 N N . SER A 1 741 ? 33.037 -2.906 -30.410 1.00 80.06 741 SER A N 1
ATOM 6005 C CA . SER A 1 741 ? 31.611 -2.968 -30.757 1.00 80.06 741 SER A CA 1
ATOM 6006 C C . SER A 1 741 ? 31.083 -4.401 -30.728 1.00 80.06 741 SER A C 1
ATOM 6008 O O . SER A 1 741 ? 31.487 -5.247 -31.521 1.00 80.06 741 SER A O 1
ATOM 6010 N N . VAL A 1 742 ? 30.135 -4.671 -29.826 1.00 77.88 742 VAL A N 1
ATOM 6011 C CA . VAL A 1 742 ? 29.470 -5.984 -29.723 1.00 77.88 742 VAL A CA 1
ATOM 6012 C C . VAL A 1 742 ? 28.638 -6.284 -30.972 1.00 77.88 742 VAL A C 1
ATOM 6014 O O . VAL A 1 742 ? 28.620 -7.424 -31.423 1.00 77.88 742 VAL A O 1
ATOM 6017 N N . LEU A 1 743 ? 27.997 -5.263 -31.555 1.00 82.31 743 LEU A N 1
ATOM 6018 C CA . LEU A 1 743 ? 27.255 -5.399 -32.810 1.00 82.31 743 LEU A CA 1
ATOM 6019 C C . LEU A 1 743 ? 28.173 -5.883 -33.938 1.00 82.31 743 LEU A C 1
ATOM 6021 O O . LEU A 1 743 ? 27.816 -6.825 -34.635 1.00 82.31 743 LEU A O 1
ATOM 6025 N N . LEU A 1 744 ? 29.341 -5.251 -34.102 1.00 84.38 744 LEU A N 1
ATOM 6026 C CA . LEU A 1 744 ? 30.274 -5.601 -35.175 1.00 84.38 744 LEU A CA 1
ATOM 6027 C C . LEU A 1 744 ? 30.863 -6.999 -34.977 1.00 84.38 744 LEU A C 1
ATOM 6029 O O . LEU A 1 744 ? 30.955 -7.742 -35.941 1.00 84.38 744 LEU A O 1
ATOM 6033 N N . ARG A 1 745 ? 31.171 -7.398 -33.735 1.00 84.69 745 ARG A N 1
ATOM 6034 C CA . ARG A 1 745 ? 31.603 -8.776 -33.443 1.00 84.69 745 ARG A CA 1
ATOM 6035 C C . ARG A 1 745 ? 30.541 -9.803 -33.813 1.00 84.69 745 ARG A C 1
ATOM 6037 O O . ARG A 1 745 ? 30.861 -10.780 -34.474 1.00 84.69 745 ARG A O 1
ATOM 6044 N N . HIS A 1 746 ? 29.286 -9.561 -33.434 1.00 81.38 746 HIS A N 1
ATOM 6045 C CA . HIS A 1 746 ? 28.204 -10.486 -33.755 1.00 81.38 746 HIS A CA 1
ATOM 6046 C C . HIS A 1 746 ? 27.926 -10.549 -35.261 1.00 81.38 746 HIS A C 1
ATOM 6048 O O . HIS A 1 746 ? 27.726 -11.627 -35.810 1.00 81.38 746 HIS A O 1
ATOM 6054 N N . LEU A 1 747 ? 27.974 -9.400 -35.941 1.00 83.81 747 LEU A N 1
ATOM 6055 C CA . LEU A 1 747 ? 27.896 -9.335 -37.397 1.00 83.81 747 LEU A CA 1
ATOM 6056 C C . LEU A 1 747 ? 29.042 -10.128 -38.044 1.00 83.81 747 LEU A C 1
ATOM 6058 O O . LEU A 1 747 ? 28.799 -10.877 -38.984 1.00 83.81 747 LEU A O 1
ATOM 6062 N N . THR A 1 748 ? 30.266 -10.017 -37.514 1.00 87.69 748 THR A N 1
ATOM 6063 C CA . THR A 1 748 ? 31.410 -10.808 -37.974 1.00 87.69 748 THR A CA 1
ATOM 6064 C C . THR A 1 748 ? 31.183 -12.302 -37.790 1.00 87.69 748 THR A C 1
ATOM 6066 O O . THR A 1 748 ? 31.384 -13.040 -38.745 1.00 87.69 748 THR A O 1
ATOM 6069 N N . GLU A 1 749 ? 30.727 -12.757 -36.622 1.00 85.44 749 GLU A N 1
ATOM 6070 C CA . GLU A 1 749 ? 30.413 -14.174 -36.375 1.00 85.44 749 GLU A CA 1
ATOM 6071 C C . GLU A 1 749 ? 29.375 -14.706 -37.376 1.00 85.44 749 GLU A C 1
ATOM 6073 O O . GLU A 1 749 ? 29.590 -15.746 -37.995 1.00 85.44 749 GLU A O 1
ATOM 6078 N N . GLN A 1 750 ? 28.287 -13.958 -37.584 1.00 82.31 750 GLN A N 1
ATOM 6079 C CA . GLN A 1 750 ? 27.196 -14.332 -38.488 1.00 82.31 750 GLN A CA 1
ATOM 6080 C C . GLN A 1 750 ? 27.642 -14.418 -39.948 1.00 82.31 750 GLN A C 1
ATOM 6082 O O . GLN A 1 750 ? 27.313 -15.369 -40.654 1.00 82.31 750 GLN A O 1
ATOM 6087 N N . VAL A 1 751 ? 28.385 -13.417 -40.422 1.00 86.56 751 VAL A N 1
ATOM 6088 C CA . VAL A 1 751 ? 28.903 -13.411 -41.793 1.00 86.56 751 VAL A CA 1
ATOM 6089 C C . VAL A 1 751 ? 29.955 -14.508 -41.951 1.00 86.56 751 VAL A C 1
ATOM 6091 O O . VAL A 1 751 ? 29.941 -15.225 -42.947 1.00 86.56 751 VAL A O 1
ATOM 6094 N N . PHE A 1 752 ? 30.835 -14.687 -40.967 1.00 87.94 752 PHE A N 1
ATOM 6095 C CA . PHE A 1 752 ? 31.864 -15.719 -41.006 1.00 87.94 752 PHE A CA 1
ATOM 6096 C C . PHE A 1 752 ? 31.257 -17.122 -41.103 1.00 87.94 752 PHE A C 1
ATOM 6098 O O . PHE A 1 752 ? 31.703 -17.903 -41.935 1.00 87.94 752 PHE A O 1
ATOM 6105 N N . GLU A 1 753 ? 30.206 -17.429 -40.336 1.00 86.38 753 GLU A N 1
ATOM 6106 C CA . GLU A 1 753 ? 29.499 -18.716 -40.408 1.00 86.38 753 GLU A CA 1
ATOM 6107 C C . GLU A 1 753 ? 28.984 -19.017 -41.827 1.00 86.38 753 GLU A C 1
ATOM 6109 O O . GLU A 1 753 ? 29.115 -20.141 -42.310 1.00 86.38 753 GLU A O 1
ATOM 6114 N N . VAL A 1 754 ? 28.471 -18.001 -42.529 1.00 85.88 754 VAL A N 1
ATOM 6115 C CA . VAL A 1 754 ? 27.932 -18.134 -43.893 1.00 85.88 754 VAL A CA 1
ATOM 6116 C C . VAL A 1 754 ? 29.018 -18.385 -44.945 1.00 85.88 754 VAL A C 1
ATOM 6118 O O . VAL A 1 754 ? 28.746 -19.056 -45.939 1.00 85.88 754 VAL A O 1
ATOM 6121 N N . PHE A 1 755 ? 30.224 -17.845 -44.756 1.00 87.12 755 PHE A N 1
ATOM 6122 C CA . PHE A 1 755 ? 31.317 -17.921 -45.737 1.00 87.12 755 PHE A CA 1
ATOM 6123 C C . PHE A 1 755 ? 32.476 -18.841 -45.315 1.00 87.12 755 PHE A C 1
ATOM 6125 O O . PHE A 1 755 ? 33.475 -18.938 -46.027 1.00 87.12 755 PHE A O 1
ATOM 6132 N N . CYS A 1 756 ? 32.359 -19.536 -44.180 1.00 86.12 756 CYS A N 1
ATOM 6133 C CA . CYS A 1 756 ? 33.406 -20.405 -43.631 1.00 86.12 756 CYS A CA 1
ATOM 6134 C C . CYS A 1 756 ? 33.815 -21.530 -44.601 1.00 86.12 756 CYS A C 1
ATOM 6136 O O . CYS A 1 756 ? 34.984 -21.903 -44.673 1.00 86.12 756 CYS A O 1
ATOM 6138 N N . ASP A 1 757 ? 32.872 -22.030 -45.405 1.00 83.88 757 ASP A N 1
ATOM 6139 C CA . ASP A 1 757 ? 33.112 -23.075 -46.408 1.00 83.88 757 ASP A CA 1
ATOM 6140 C C . ASP A 1 757 ? 33.905 -22.597 -47.642 1.00 83.88 757 ASP A C 1
ATOM 6142 O O . ASP A 1 757 ? 34.343 -23.419 -48.447 1.00 83.88 757 ASP A O 1
ATOM 6146 N N . GLN A 1 758 ? 34.114 -21.284 -47.782 1.00 84.81 758 GLN A N 1
ATOM 6147 C CA . GLN A 1 758 ? 34.775 -20.630 -48.918 1.00 84.81 758 GLN A CA 1
ATOM 6148 C C . GLN A 1 758 ? 36.136 -20.020 -48.561 1.00 84.81 758 GLN A C 1
ATOM 6150 O O . GLN A 1 758 ? 36.700 -19.271 -49.357 1.00 84.81 758 GLN A O 1
ATOM 6155 N N . MET A 1 759 ? 36.675 -20.338 -47.381 1.00 86.19 759 MET A N 1
ATOM 6156 C CA . MET A 1 759 ? 37.954 -19.804 -46.911 1.00 86.19 759 MET A CA 1
ATOM 6157 C C . MET A 1 759 ? 39.120 -20.225 -47.816 1.00 86.19 759 MET A C 1
ATOM 6159 O O . MET A 1 759 ? 39.342 -21.408 -48.081 1.00 86.19 759 MET A O 1
ATOM 6163 N N . THR A 1 760 ? 39.898 -19.241 -48.260 1.00 86.25 760 THR A N 1
ATOM 6164 C CA . THR A 1 760 ? 41.124 -19.417 -49.049 1.00 86.25 760 THR A CA 1
ATOM 6165 C C . THR A 1 760 ? 42.337 -19.577 -48.143 1.00 86.25 760 THR A C 1
ATOM 6167 O O . THR A 1 760 ? 42.306 -19.276 -46.948 1.00 86.25 760 THR A O 1
ATOM 6170 N N . LYS A 1 761 ? 43.462 -20.006 -48.726 1.00 85.31 761 LYS A N 1
ATOM 6171 C CA . LYS A 1 761 ? 44.744 -20.028 -48.015 1.00 85.31 761 LYS A CA 1
ATOM 6172 C C . LYS A 1 761 ? 45.120 -18.632 -47.495 1.00 85.31 761 LYS A C 1
ATOM 6174 O O . LYS A 1 761 ? 45.477 -18.507 -46.331 1.00 85.31 761 LYS A O 1
ATOM 6179 N N . THR A 1 762 ? 44.978 -17.601 -48.328 1.00 85.44 762 THR A N 1
ATOM 6180 C CA . THR A 1 762 ? 45.289 -16.209 -47.975 1.00 85.44 762 THR A CA 1
ATOM 6181 C C . THR A 1 762 ? 44.398 -15.691 -46.843 1.00 85.44 762 THR A C 1
ATOM 6183 O O . THR A 1 762 ? 44.912 -15.122 -45.884 1.00 85.44 762 THR A O 1
ATOM 6186 N N . ALA A 1 763 ? 43.087 -15.954 -46.879 1.00 84.75 763 ALA A N 1
ATOM 6187 C CA . ALA A 1 763 ? 42.171 -15.605 -45.794 1.00 84.75 763 ALA A CA 1
ATOM 6188 C C . ALA A 1 763 ? 42.525 -16.308 -44.471 1.00 84.75 763 ALA A C 1
ATOM 6190 O O . ALA A 1 763 ? 42.494 -15.685 -43.408 1.00 84.75 763 ALA A O 1
ATOM 6191 N N . LEU A 1 764 ? 42.905 -17.590 -44.516 1.00 84.62 764 LEU A N 1
ATOM 6192 C CA . LEU A 1 764 ? 43.374 -18.317 -43.331 1.00 84.62 764 LEU A CA 1
ATOM 6193 C C . LEU A 1 764 ? 44.694 -17.743 -42.794 1.00 84.62 764 LEU A C 1
ATOM 6195 O O . LEU A 1 764 ? 44.838 -17.589 -41.581 1.00 84.62 764 LEU A O 1
ATOM 6199 N N . ASP A 1 765 ? 45.626 -17.375 -43.676 1.00 84.94 765 ASP A N 1
ATOM 6200 C CA . ASP A 1 765 ? 46.884 -16.724 -43.301 1.00 84.94 765 ASP A CA 1
ATOM 6201 C C . ASP A 1 765 ? 46.630 -15.345 -42.657 1.00 84.94 765 ASP A C 1
ATOM 6203 O O . ASP A 1 765 ? 47.256 -15.024 -41.644 1.00 84.94 765 ASP A O 1
ATOM 6207 N N . LEU A 1 766 ? 45.655 -14.565 -43.151 1.00 84.44 766 LEU A N 1
ATOM 6208 C CA . LEU A 1 766 ? 45.211 -13.309 -42.527 1.00 84.44 766 LEU A CA 1
ATOM 6209 C C . LEU A 1 766 ? 44.691 -13.542 -41.100 1.00 84.44 766 LEU A C 1
ATOM 6211 O O . LEU A 1 766 ? 45.147 -12.875 -40.169 1.00 84.44 766 LEU A O 1
ATOM 6215 N N . LEU A 1 767 ? 43.819 -14.534 -40.891 1.00 84.06 767 LEU A N 1
ATOM 6216 C CA . LEU A 1 767 ? 43.311 -14.888 -39.556 1.00 84.06 767 LEU A CA 1
ATOM 6217 C C . LEU A 1 767 ? 44.436 -15.327 -38.600 1.00 84.06 767 LEU A C 1
ATOM 6219 O O . LEU A 1 767 ? 44.451 -14.944 -37.427 1.00 84.06 767 LEU A O 1
ATOM 6223 N N . LEU A 1 768 ? 45.402 -16.110 -39.092 1.00 82.12 768 LEU A N 1
ATOM 6224 C CA . LEU A 1 768 ? 46.555 -16.567 -38.310 1.00 82.12 768 LEU A CA 1
ATOM 6225 C C . LEU A 1 768 ? 47.544 -15.430 -38.006 1.00 82.12 768 LEU A C 1
ATOM 6227 O O . LEU A 1 768 ? 48.140 -15.408 -36.927 1.00 82.12 768 LEU A O 1
ATOM 6231 N N . SER A 1 769 ? 47.696 -14.460 -38.910 1.00 79.75 769 SER A N 1
ATOM 6232 C CA . SER A 1 769 ? 48.580 -13.304 -38.716 1.00 79.75 769 SER A CA 1
ATOM 6233 C C . SER A 1 769 ? 48.150 -12.432 -37.531 1.00 79.75 769 SER A C 1
ATOM 6235 O O . SER A 1 769 ? 48.993 -11.955 -36.768 1.00 79.75 769 SER A O 1
ATOM 6237 N N . VAL A 1 770 ? 46.839 -12.315 -37.293 1.00 72.12 770 VAL A N 1
ATOM 6238 C CA . VAL A 1 770 ? 46.277 -11.610 -36.132 1.00 72.12 770 VAL A CA 1
ATOM 6239 C C . VAL A 1 770 ? 46.643 -12.316 -34.822 1.00 72.12 770 VAL A C 1
ATOM 6241 O O . VAL A 1 770 ? 46.966 -11.654 -33.837 1.00 72.12 770 VAL A O 1
ATOM 6244 N N . ARG A 1 771 ? 46.679 -13.657 -34.810 1.00 57.03 771 ARG A N 1
ATOM 6245 C CA . ARG A 1 771 ? 47.122 -14.452 -33.649 1.00 57.03 771 ARG A CA 1
ATOM 6246 C C . ARG A 1 771 ? 48.613 -14.261 -33.350 1.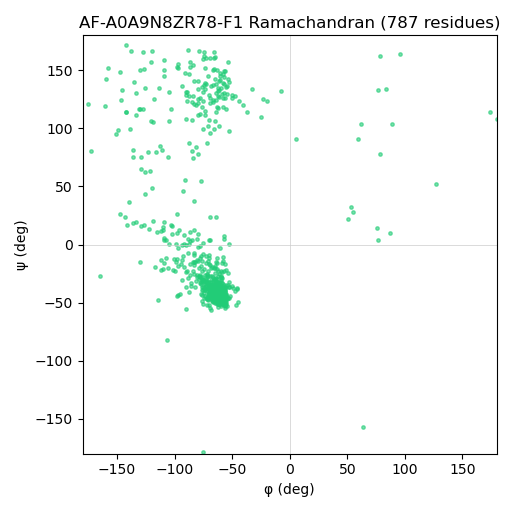00 57.03 771 ARG A C 1
ATOM 6248 O O . ARG A 1 771 ? 48.992 -14.201 -32.184 1.00 57.03 771 ARG A O 1
ATOM 6255 N N . ASN A 1 772 ? 49.444 -14.140 -34.384 1.00 56.16 772 ASN A N 1
ATOM 6256 C CA . ASN A 1 772 ? 50.897 -13.982 -34.245 1.00 56.16 772 ASN A CA 1
ATOM 6257 C C . ASN A 1 772 ? 51.328 -12.564 -33.817 1.00 56.16 772 ASN A C 1
ATOM 6259 O O . ASN A 1 772 ? 52.462 -12.383 -33.383 1.00 56.16 772 ASN A O 1
ATOM 6263 N N . ASN A 1 773 ? 50.428 -11.578 -33.894 1.00 53.00 773 ASN A N 1
ATOM 6264 C CA . ASN A 1 773 ? 50.647 -10.198 -33.440 1.00 53.00 773 ASN A CA 1
ATOM 6265 C C . ASN A 1 773 ? 50.209 -9.937 -31.983 1.00 53.00 773 ASN A C 1
ATOM 6267 O O . ASN A 1 773 ? 50.230 -8.791 -31.532 1.00 53.00 773 ASN A O 1
ATOM 6271 N N . ILE A 1 774 ? 49.838 -10.969 -31.216 1.00 46.03 774 ILE A N 1
ATOM 6272 C CA . ILE A 1 774 ? 49.647 -10.847 -29.764 1.00 46.03 774 ILE A CA 1
ATOM 6273 C C . ILE A 1 774 ? 51.045 -10.812 -29.116 1.00 46.03 774 ILE A C 1
ATOM 6275 O O . ILE A 1 774 ? 51.783 -11.791 -29.240 1.00 46.03 774 ILE A O 1
ATOM 6279 N N . PRO A 1 775 ? 51.450 -9.730 -28.420 1.00 40.00 775 PRO A N 1
ATOM 6280 C CA . PRO A 1 775 ? 52.743 -9.691 -27.746 1.00 40.00 775 PRO A CA 1
ATOM 6281 C C . PRO A 1 775 ? 52.850 -10.849 -26.750 1.00 40.00 775 PRO A C 1
ATOM 6283 O O . PRO A 1 775 ? 51.917 -11.091 -25.982 1.00 40.00 775 PRO A O 1
ATOM 6286 N N . ALA A 1 776 ? 54.014 -11.500 -26.685 1.00 40.03 776 ALA A N 1
ATOM 6287 C CA . ALA A 1 776 ? 54.337 -12.594 -25.757 1.00 40.03 776 ALA A CA 1
ATOM 6288 C C . ALA A 1 776 ? 54.179 -12.253 -24.249 1.00 40.03 776 ALA A C 1
ATOM 6290 O O . ALA A 1 776 ? 54.490 -13.067 -23.389 1.00 40.03 776 ALA A O 1
ATOM 6291 N N . ALA A 1 777 ? 53.687 -11.060 -23.904 1.00 41.62 777 ALA A N 1
ATOM 6292 C CA . ALA A 1 777 ? 53.406 -10.618 -22.542 1.00 41.62 777 ALA A CA 1
ATOM 6293 C C . ALA A 1 777 ? 51.973 -10.936 -22.050 1.00 41.62 777 ALA A C 1
ATOM 6295 O O . ALA A 1 777 ? 51.654 -10.616 -20.908 1.00 41.62 777 ALA A O 1
ATOM 6296 N N . VAL A 1 778 ? 51.106 -11.558 -22.866 1.00 40.75 778 VAL A N 1
ATOM 6297 C CA . VAL A 1 778 ? 49.727 -11.946 -22.466 1.00 40.75 778 VAL A CA 1
ATOM 6298 C C . VAL A 1 778 ? 49.495 -13.468 -22.530 1.00 40.75 778 VAL A C 1
ATOM 6300 O O . VAL A 1 778 ? 48.366 -13.945 -22.526 1.00 40.75 778 VAL A O 1
ATOM 6303 N N . THR A 1 779 ? 50.556 -14.276 -22.516 1.00 36.44 779 THR A N 1
ATOM 6304 C CA . THR A 1 779 ? 50.462 -15.704 -22.168 1.00 36.44 779 THR A CA 1
ATOM 6305 C C . THR A 1 779 ? 50.525 -15.858 -20.651 1.00 36.44 779 THR A C 1
ATOM 6307 O O . THR A 1 779 ? 51.577 -16.145 -20.086 1.00 36.44 779 THR A O 1
ATOM 6310 N N . PHE A 1 780 ? 49.396 -15.641 -19.972 1.00 34.50 780 PHE A N 1
ATOM 6311 C CA . PHE A 1 780 ? 49.236 -16.072 -18.584 1.00 34.50 780 PHE A CA 1
ATOM 6312 C C . PHE A 1 780 ? 48.649 -17.493 -18.572 1.00 34.50 780 PHE A C 1
ATOM 6314 O O . PHE A 1 780 ? 47.477 -17.687 -18.876 1.00 34.50 780 PHE A O 1
ATOM 6321 N N . SER A 1 781 ? 49.504 -18.456 -18.214 1.00 42.19 781 SER A N 1
ATOM 6322 C CA . SER A 1 781 ? 49.211 -19.811 -17.719 1.00 42.19 781 SER A CA 1
ATOM 6323 C C . SER A 1 781 ? 48.386 -20.766 -18.603 1.00 42.19 781 SER A C 1
ATOM 6325 O O . SER A 1 781 ? 47.176 -20.913 -18.441 1.00 42.19 781 SER A O 1
ATOM 6327 N N . LEU A 1 782 ? 49.091 -21.537 -19.436 1.00 33.00 782 LEU A N 1
ATOM 6328 C CA . LEU A 1 782 ? 48.685 -22.888 -19.858 1.00 33.00 782 LEU A CA 1
ATOM 6329 C C . LEU A 1 782 ? 49.817 -23.898 -19.567 1.00 33.00 782 LEU A C 1
ATOM 6331 O O . LEU A 1 782 ? 50.128 -24.743 -20.393 1.00 33.00 782 LEU A O 1
ATOM 6335 N N . GLU A 1 783 ? 50.440 -23.811 -18.388 1.00 34.47 783 GLU A N 1
ATOM 6336 C CA . GLU A 1 783 ? 51.405 -24.817 -17.886 1.00 34.47 783 GLU A CA 1
ATOM 6337 C C . GLU A 1 783 ? 50.837 -25.641 -16.708 1.00 34.47 783 GLU A C 1
ATOM 6339 O O . GLU A 1 783 ? 51.574 -26.252 -15.946 1.00 34.47 783 GLU A O 1
ATOM 6344 N N . GLY A 1 784 ? 49.511 -25.673 -16.532 1.00 37.38 784 GLY A N 1
ATOM 6345 C CA . GLY A 1 784 ? 48.868 -26.304 -15.368 1.00 37.38 784 GLY A CA 1
ATOM 6346 C C . GLY A 1 784 ? 47.978 -27.521 -15.633 1.00 37.38 784 GLY A C 1
ATOM 6347 O O . GLY A 1 784 ? 47.240 -27.893 -14.730 1.00 37.38 784 GLY A O 1
ATOM 6348 N N . PHE A 1 785 ? 47.971 -28.111 -16.833 1.00 33.59 785 PHE A N 1
ATOM 6349 C CA . PHE A 1 785 ? 47.035 -29.200 -17.175 1.00 33.59 785 PHE A CA 1
ATOM 6350 C C . PHE A 1 785 ? 47.661 -30.336 -18.007 1.00 33.59 785 PHE A C 1
ATOM 6352 O O . PHE A 1 785 ? 46.997 -30.908 -18.866 1.00 33.59 785 PHE A O 1
ATOM 6359 N N . GLU A 1 786 ? 48.924 -30.691 -17.747 1.00 33.31 786 GLU A N 1
ATOM 6360 C CA . GLU A 1 786 ? 49.509 -31.943 -18.275 1.00 33.31 786 GLU A CA 1
ATOM 6361 C C . GLU A 1 786 ? 49.523 -33.116 -17.281 1.00 33.31 786 GLU A C 1
ATOM 6363 O O . GLU A 1 786 ? 49.869 -34.223 -17.675 1.00 33.31 786 GLU A O 1
ATOM 6368 N N . ASP A 1 787 ? 49.021 -32.949 -16.054 1.00 37.53 787 ASP A N 1
ATOM 6369 C CA . ASP A 1 787 ? 48.819 -34.071 -15.127 1.00 37.53 787 ASP A CA 1
ATOM 6370 C C . ASP A 1 787 ? 47.325 -34.341 -14.913 1.00 37.53 787 ASP A C 1
ATOM 6372 O O . ASP A 1 787 ? 46.735 -33.873 -13.941 1.00 37.53 787 ASP A O 1
ATOM 6376 N N . LEU A 1 788 ? 46.715 -35.070 -15.854 1.00 34.88 788 LEU A N 1
ATOM 6377 C CA . LEU A 1 788 ? 45.554 -35.957 -15.657 1.00 34.88 788 LEU A CA 1
ATOM 6378 C C . LEU A 1 788 ? 45.300 -36.740 -16.961 1.00 34.88 788 LEU A C 1
ATOM 6380 O O . LEU A 1 788 ? 44.438 -36.389 -17.769 1.00 34.88 788 LEU A O 1
ATOM 6384 N N . TYR A 1 789 ? 46.095 -37.797 -17.145 1.00 33.41 789 TYR A N 1
ATOM 6385 C CA . TYR A 1 789 ? 45.743 -38.976 -17.942 1.00 33.41 789 TYR A CA 1
ATOM 6386 C C . TYR A 1 789 ? 45.312 -40.104 -17.007 1.00 33.41 789 TYR A C 1
ATOM 6388 O O . TYR A 1 789 ? 45.947 -40.237 -15.933 1.00 33.41 789 TYR A O 1
#

Sequence (789 aa):
MAEEEETLYEYFWDLASLDSYIRQKTAKALITHLDECFRNHGKLVTIPDKLSTNCEDFITASEVIEQYYGPDIAYSLIRLTRGLPSPREGARHGFALALTELLSNLQTITVDLVIIFIDDACPFTSTKEQEDPNNLIGRVLGYMSIIRSGILWRTNATIKDYKTIIDGLVKCSECKSYIKEICYHVMIGSLSQLKKTKYEKDALKYLIEQVLDNAGQGIQNSDTLNLALAIQEQYPDIHKNSDWKDLVIDKAPDSLVRWENPFILHHDNMSKIAECLQARPKQDSSDDQNQESQFHSVWNRILSVYINNKTPSSKQKGAKNKIVPFSTFWKEIVDNGLFATESTHKRRFWGFQFFEKCLLSLSKEHVESLFTSNFMRSLTNHLVDESRYLHEAAARTFEVICQRAKEDNEIVIVLIKELVGKDESRNFDDFTKGNNLKKLTSCLDSQGLITYLNYLKSIVLNQDIPSTASFDKYRRWTIDQMYGLVRNTTSERKEELVKSILGLYIASGFFRVKEIVEDNPKRKRTNTSRKSSKKVKLNTGEGAEADQEKSEEFILEYVSAKPELSQSIRELLRKRLFNVLGELNKIKPSNSENVKNDSTTSNGNAWAYYALKQVLKLENDSRFELLISLDEETQRVKQTAVDCIETIEKQIKKPSKNSTQNVLSQYIAFEWLFSHTALWLFAEPLEAKSILEDLQVCYQKVFKQSKRPRRRKKGDDDMEEDPEPIDVLVDILLGFLGKPSVLLRHLTEQVFEVFCDQMTKTALDLLLSVRNNIPAAVTFSLEGFEDLY

InterPro domains:
  IPR007015 DNA polymerase V/Myb-binding protein 1A [PF04931] (75-770)
  IPR007015 DNA polymerase V/Myb-binding protein 1A [PTHR13213] (4-770)
  IPR016024 Armadillo-type fold [SSF48371] (80-760)

pLDDT: mean 76.9, std 19.53, range [22.25, 97.94]

Foldseek 3Di:
DVVLVVVLVVLLVQLLDPDPVSLVVSLVVNLVVLVVVQVVLQVVDDDDLAPDDDDPAPVVLLVSCCNNRNDSLSVLLLSLLLQCLPPRPSSNVSSLSSLLSSLLPPQRYALVSLVNSNCVNQPDDDPVSLQRPSSLRSQLSSLLSCLNSCNCLHPPHDLVSLLVSLVSLQSSLVSDPVSVLSSLVSVLSNLQSLVNHPCSVVNVLVCLCCPQCPVLPGQQALSSLLSLLSCCVSPVCCQVPPSLCCRQANRCPPDPDGRPGSQCQAPSNLVRVLRRLVLADDPDDPPVPDDDLDQRCSLVSVLVVVLVPDDDDPPDPDPPGRHDDPLSSCVRRQQCGLLNPPHDPSSVLSSLVSLLVCLVRDDLVCNLSSLDDSNLVSLLVLLQDVPDPCVVSSVVSLVSLLVSCLVDLVSLLSSVDSQCHLDPPRPSCVSSVDCSVLSSLLSDDPVSLVVNLVVLVCLLQPDDHDPPDDSLSSLLVSLVVLLVNLQRHPPPNPLVSLLLLLLQLLPQQFKAFDDPDPDDDDDDDDDDDDDDDDDDDDDDDPPVVVVVVVVVVSVVSRDQRVPHDDNVSSLSSLVSSLVSLLSQCDDDPDPDPDDDRSQADPVRHGPLQVSLVSNVVQVPDPRIDGPDDDDPLLVVLLVLLVVLLVVLVCCLVPPDPPDDPLNNLLSVLLNVQSSNLSSCCSVPVPVSSVLSVLSSVLVCVVPVPDPDDDPDDPDDDDDPDDDHSLLSVLVSLVVLVPDPHSSSVSSSVSNCVSCVVVDDPNSVVVVVVVVVPPPPPPPDDPPPPPPDD

Organism: NCBI:txid144538

Radius of gyration: 41.59 Å; Cα contacts (8 Å, |Δi|>4): 828; chains: 1; bounding box: 100×80×119 Å

Mean predicted aligned error: 15.88 Å

Nearest PDB structures (foldseek):
  7zke-assembly1_E  TM=2.551E-01  e=2.333E-03  Thermochaetoides thermophila
  3w3t-assembly1_A  TM=2.111E-01  e=8.952E-03  Saccharomyces cerevisiae S288C
  3w3v-assembly1_A  TM=2.035E-01  e=7.771E-03  Saccharomyces cerevisiae S288C
  7zbz-assembly1_D  TM=1.328E-01  e=9.981E-04  Homo sapiens
  8cmk-assembly1_A  TM=1.864E-01  e=8.928E-02  Homo sapiens

Solvent-accessible surface area (backbone atoms only — not comparable to full-atom values): 45332 Å² total; per-residue (Å²): 103,76,74,55,55,54,57,59,54,52,36,64,57,42,16,38,35,81,49,68,66,54,14,54,54,30,31,53,50,48,50,53,52,48,49,52,54,29,60,62,42,47,76,78,40,88,73,59,88,60,56,73,89,80,69,87,47,60,64,58,42,42,52,51,38,26,69,62,48,25,62,70,50,32,53,47,51,54,53,27,37,51,30,25,33,41,91,46,72,25,23,29,55,21,22,35,50,38,44,17,56,48,51,44,69,44,79,41,62,39,63,73,58,55,47,42,48,38,46,71,45,26,52,68,87,47,74,72,36,57,66,34,69,40,28,49,51,14,41,53,43,48,52,41,22,43,59,71,26,38,51,67,65,40,91,88,44,49,62,64,57,52,48,54,50,51,54,51,36,52,58,49,30,73,61,40,74,82,46,24,56,54,33,45,50,48,56,52,64,44,57,78,56,40,74,77,39,97,48,31,69,62,50,50,50,46,48,47,53,58,66,33,28,45,93,56,61,32,74,63,34,46,56,44,45,35,45,51,52,49,48,44,71,76,36,78,66,45,64,73,39,62,73,51,36,41,51,43,55,67,53,53,90,86,52,99,70,65,41,73,50,62,46,73,62,21,67,77,21,49,68,58,51,26,53,23,64,58,24,51,84,68,96,82,66,94,69,78,85,79,69,79,94,71,78,66,67,42,58,59,56,56,49,48,54,61,64,68,56,65,82,78,70,96,81,65,90,82,72,82,79,58,64,47,53,65,53,58,48,37,44,59,35,40,28,62,14,14,34,26,91,90,40,51,74,67,41,35,49,48,38,44,58,48,47,48,54,46,65,76,66,54,59,73,89,55,53,72,49,67,63,37,72,36,42,50,51,49,42,37,64,21,52,50,36,81,86,39,93,52,12,68,58,32,48,49,43,51,49,50,53,44,50,50,33,57,78,33,61,79,48,33,54,54,51,52,49,49,52,45,40,91,55,102,81,27,56,50,35,74,66,26,76,43,65,54,62,57,57,46,58,70,51,47,54,75,67,41,50,52,53,47,49,53,52,47,48,38,60,61,36,46,79,76,75,63,95,87,59,67,65,66,61,55,36,51,51,43,53,52,50,57,51,45,52,69,75,64,51,84,64,80,74,52,63,67,59,54,53,52,52,52,48,50,29,48,53,62,33,42,37,43,66,58,82,81,75,82,79,78,95,82,85,81,91,78,89,85,86,87,86,83,90,81,89,81,89,81,85,89,64,96,63,58,65,66,54,47,56,55,49,54,57,65,60,70,72,70,62,71,37,61,72,72,81,52,70,70,56,23,52,47,30,47,53,49,47,51,50,51,49,31,67,37,63,59,81,75,87,86,84,62,101,79,69,82,66,76,47,39,44,98,86,69,43,47,58,48,47,53,52,38,54,51,53,57,52,46,69,73,34,91,54,42,40,70,70,66,83,71,52,76,65,53,49,51,54,48,52,53,48,51,55,48,41,56,53,40,53,49,43,70,78,54,61,57,98,82,63,49,72,67,58,51,48,46,45,51,40,51,42,51,53,48,25,48,40,58,50,36,35,70,78,46,45,76,64,28,45,56,54,49,53,52,49,50,54,28,51,37,55,73,76,53,68,71,79,74,82,74,80,80,73,93,85,79,93,85,68,87,75,80,75,53,48,59,38,55,50,47,50,53,38,50,58,33,58,74,43,103,39,71,40,41,38,52,51,34,53,57,40,43,68,69,48,57,91,64,68,46,72,67,34,50,49,54,61,50,50,61,64,71,67,56,65,88,86,71,77,79,79,90,85,84,79,86,87,82,130